Protein AF-S2W7U5-F1 (afdb_monomer_lite)

InterPro domains:
  IPR005135 Endonuclease/exonuclease/phosphatase [PF03372] (251-527)
  IPR028994 Integrin alpha, N-terminal [SSF69318] (618-751)
  IPR036691 Endonuclease/exonuclease/phosphatase superfamily [G3DSA:3.60.10.10] (208-534)
  IPR036691 Endonuclease/exonuclease/phosphatase superfamily [SSF56219] (203-539)
  IPR047971 Extracellular endonuclease ExeM-like [NF033681] (2-535)

Radius of gyration: 34.19 Å; chains: 1; bounding box: 121×74×81 Å

Sequence (796 aa):
MEVRGTVTEFHGLTEINAAAITALEEKPAAIEPVEIACNATAAQREAVEGMLVRVTGPLTVTNNYATNQYGEVGLACGTQPLWQPSERFNPSENPEQVRALDAYNAANVLVLDDGRSRAYFGRNAQTNVPVPYLFADNAAGAAAQAAPVRVGAAATLHGGLIMDFRNNSWKLQPRFPVTLEDGTDRSTEVVTFENTRAAAPGNLGGDISLASFNVLNYFSSLGENEKGCRAYTDREGNPIAANRCKVRGAYSPESFARQQTKIVRAINELDASVLGLQEIENTARVSGGDRDTAVRALVAALNADAQAERWAYVPSPAKVGENEDYIRLAFIYQKDKVRAVGPSQILNSEWYTGTARQPLAQSFQAVVDGEGVGPEFVVITNHFKSKGSLSKRIANDEDVYQGNNNLLRTKQAETLRDWIAAEFADKPVFVVGDLNSYSKEDPIRVFEKAGYTNLHGHFQPDSYTYQFSGLVGSLDHVLVNPAAAKLATGGQVWNINSPESVALEYSRYNYNVKNLWDESAFRSSDHDPFKVGLKVIPEKEDPAPAPEPTPTQPEPTAPEPTAPEPTQPAPTPTQPEPTAPEPTQPEPTTPAPEPTAPAPEPTQPEPTTPAPAPTTGNMFYLSNTWQATVADLVFSYGRAGDEVLVGDWDGDGVDTFAVRRGNVFYVKNSLASGAADRVFSYGRVGNEVLVGDWDGDGVDTFAVRRGNVFYVKNSLASGAADTVFSYGRASDATLAGDFDGDGRDTLSIRRGNTIHVNNSLVSGNADYALPYGRVSDELFIGDWDSNGTDTPTVRR

Foldseek 3Di:
DDFDADFDADQNWTDGPGPDDDDDPDDDDDADADEDELLDFPVRLVVQAQHWHDYDAWWFFLDDQCLQWFVKTKIFRDLAFQAQLLQPAACVVCVPSSVVSVVNNQSGIEMEGQQDPAICFDDPHPQAADRAQAAACPDDDPSVPAAGQFGSWIKDFAGIFGFTDDPNHTYTHHPDRCTDPVNDHNNVNTMGTDHPADFADDQLPFLFKEKEDEQQQQDPDAQCPFPPWDADAAPVRHGQATDPALRGGGHDPVNNVLLLLLSLQQPLRNRHQKYKYWNFFQCCVRPRDARCVSVVVSQVSNCVVVVHNFKDWAGADPDDEAQAGRIEMTMMGGQQFKDWDDHKDWDHDPLDRVAHYTKIKIWMATDDPNDGAFFIAMEIEGDAGALPDEDPSDPPQADPSFHHCLVSLLVVLLSVVVVCCVPPVPHKYKYWFQSNGFCNGNSNVSLVVVQKDWQCCVAPVSDFFAHDPSHGTHRITTIIHPRNVVFWNHKDWNQQARRHHCCQASSNANNHPPGRHDSHNHNSDRTIMMMTHTYGHDDPDDPDPDPDDDDDDDDDDDDDDDDDDDDDDDDDDDDDDDDDDDDDDDDDDDDDDDDDDDDDDDDDDDDDDDDDDDDFADWDFDDPDPPDPGGPDIEGEHHPPWDWDWFQAPLPPDIDIWTHDFQKIFDDNDPYDDGGPDIEGDDGGPWDKDWWQQPLPNHIDIWTDDFQKIFDDNDRYDDGGPDIEGHDGSPWDKDWFAAPLPNHIFIWTDDFQKIFDDNPSYYDGGPDMDGHDGSPWDKDWDDPPPPSHIDIDTDD

Secondary structure (DSSP, 8-state):
-EEEEEEEEETTEEEEEEEEEE--SSPPPPPPPEEEETT--HHHHHTTTTSEEEEES-EEEEE-TTHHHH--EEEEESSSPPBPHHHHS-TTT-HHHHHHHHHHHHHTEEEE--S-SS-SSSTT--TTSPPSS---TT--GGGGGSPP--TT-BEEE-S-EEEEEETTEEEEE-SS-SB-TTS-B-GGGTEEE-----PPP--TT-SEEEEEEEEEEE-SS-GGGSTT-EEEE-TTS-EEEEESSS--SBSSHHHHHHHHHHHHHHHHHHT-SEEEEEEEE-HHHHTSS-TTHHHHHHHHHHHHHTTSS-EEEPPPPSSPPSS--SEEEEEEEETTTEEEEEEEEE---TTTTTTSEEEEEEEEEEEETTEEEEEEEEEEEEE---TTS--TTSTT---TTT-TTHHHHHHHHHHHHHHHHHH-TTS-EEEEEE-SS-TTSHHHHHHHHTT-EEHHHHH-TT--SEEETTEEE-SEEEEE-HHHHTTEEEEEE--SSTTS-GGGSGGGTTSSSS----SSSTTS-SS--EEEEE--SPPP----PPPPPPPPPPPP--------------------------------------------PPPPPPPP-PPPPPP--EEEEE-SSTT-SS-SEEEEES-TTPEEEEE-SSSSS--EEEEEETTEEEE-SSSSSS--SEEEE-S-TT-EEEEE-SSSSS--EEEEEETTEEEEESSSSSS--SEEEE-S-TTSEEEEE-SSSSS--EEEEEETTEEEEETT--SSS-SEEEE-S-TTSEEEEE-SSSSS--EEEEE-

Organism: NCBI:txid883067

Structure (mmCIF, N/CA/C/O backbone):
data_AF-S2W7U5-F1
#
_entry.id   AF-S2W7U5-F1
#
loop_
_atom_site.group_PDB
_atom_site.id
_atom_site.type_symbol
_atom_site.label_atom_id
_atom_site.label_alt_id
_atom_site.label_comp_id
_atom_site.label_asym_id
_atom_site.label_entity_id
_atom_site.label_seq_id
_atom_site.pdbx_PDB_ins_code
_atom_site.Cartn_x
_atom_site.Cartn_y
_atom_site.Cartn_z
_atom_site.occupancy
_atom_site.B_iso_or_equiv
_atom_site.auth_seq_id
_atom_site.auth_comp_id
_atom_site.auth_asym_id
_atom_site.auth_atom_id
_atom_site.pdbx_PDB_model_num
ATOM 1 N N . MET A 1 1 ? 17.055 -0.071 -42.652 1.00 85.62 1 MET A N 1
ATOM 2 C CA . MET A 1 1 ? 18.477 0.267 -42.449 1.00 85.62 1 MET A CA 1
ATOM 3 C C . MET A 1 1 ? 19.232 -1.016 -42.162 1.00 85.62 1 MET A C 1
ATOM 5 O O . MET A 1 1 ? 18.647 -1.909 -41.565 1.00 85.62 1 MET A O 1
ATOM 9 N N . GLU A 1 2 ? 20.474 -1.119 -42.614 1.00 87.88 2 GLU A N 1
ATOM 10 C CA . GLU A 1 2 ? 21.444 -2.123 -42.188 1.00 87.88 2 GLU A CA 1
ATOM 11 C C . GLU A 1 2 ? 22.275 -1.521 -41.051 1.00 87.88 2 GLU A C 1
ATOM 13 O O . GLU A 1 2 ? 22.781 -0.405 -41.185 1.00 87.88 2 GLU A O 1
ATOM 18 N N . VAL A 1 3 ? 22.405 -2.242 -39.939 1.00 90.50 3 VAL A N 1
ATOM 19 C CA . VAL A 1 3 ? 23.283 -1.870 -38.824 1.00 90.50 3 VAL A CA 1
ATOM 20 C C . VAL A 1 3 ? 24.388 -2.914 -38.749 1.00 90.50 3 VAL A C 1
ATOM 22 O O . VAL A 1 3 ? 24.108 -4.104 -38.629 1.00 90.50 3 VAL A O 1
ATOM 25 N N . ARG A 1 4 ? 25.645 -2.478 -38.841 1.00 92.94 4 ARG A N 1
ATOM 26 C CA . ARG A 1 4 ? 26.825 -3.329 -38.652 1.00 92.94 4 ARG A CA 1
ATOM 27 C C . ARG A 1 4 ? 27.549 -2.875 -37.402 1.00 92.94 4 ARG A C 1
ATOM 29 O O . ARG A 1 4 ? 27.838 -1.692 -37.254 1.00 92.94 4 ARG A O 1
ATOM 36 N N . GLY A 1 5 ? 27.874 -3.807 -36.525 1.00 93.62 5 GLY A N 1
ATOM 37 C CA . GLY A 1 5 ? 28.493 -3.512 -35.244 1.00 93.62 5 GLY A CA 1
ATOM 38 C C . GLY A 1 5 ? 28.841 -4.783 -34.493 1.00 93.62 5 GLY A C 1
ATOM 39 O O . GLY A 1 5 ? 28.600 -5.888 -34.982 1.00 93.62 5 GLY A O 1
ATOM 40 N N . THR A 1 6 ? 29.419 -4.620 -33.313 1.00 94.50 6 THR A N 1
ATOM 41 C CA . THR A 1 6 ? 29.623 -5.721 -32.369 1.00 94.50 6 THR A CA 1
ATOM 42 C C . THR A 1 6 ? 28.412 -5.822 -31.458 1.00 94.50 6 THR A C 1
ATOM 44 O O . THR A 1 6 ? 27.938 -4.798 -30.972 1.00 94.50 6 THR A O 1
ATOM 47 N N . VAL A 1 7 ? 27.939 -7.041 -31.210 1.00 91.44 7 VAL A N 1
ATOM 48 C CA . VAL A 1 7 ? 26.949 -7.292 -30.157 1.00 91.44 7 VAL A CA 1
ATOM 49 C C . VAL A 1 7 ? 27.622 -7.063 -28.803 1.00 91.44 7 VAL A C 1
ATOM 51 O O . VAL A 1 7 ? 28.757 -7.503 -28.598 1.00 91.44 7 VAL A O 1
ATOM 54 N N . THR A 1 8 ? 26.951 -6.338 -27.920 1.00 91.38 8 THR A N 1
ATOM 55 C CA . THR A 1 8 ? 27.416 -5.966 -26.583 1.00 91.38 8 THR A CA 1
ATOM 56 C C . THR A 1 8 ? 26.276 -6.081 -25.580 1.00 91.38 8 THR A C 1
ATOM 58 O O . THR A 1 8 ? 25.115 -6.035 -25.962 1.00 91.38 8 THR A O 1
ATOM 61 N N . GLU A 1 9 ? 26.630 -6.191 -24.303 1.00 87.75 9 GLU A N 1
ATOM 62 C CA . GLU A 1 9 ? 25.694 -6.172 -23.178 1.00 87.75 9 GLU A CA 1
ATOM 63 C C . GLU A 1 9 ? 25.813 -4.855 -22.416 1.00 87.75 9 GLU A C 1
ATOM 65 O O . GLU A 1 9 ? 26.926 -4.454 -22.049 1.00 87.75 9 GLU A O 1
ATOM 70 N N . PHE A 1 10 ? 24.682 -4.211 -22.125 1.00 85.75 10 PHE A N 1
ATOM 71 C CA . PHE A 1 10 ? 24.638 -3.024 -21.272 1.00 85.75 10 PHE A CA 1
ATOM 72 C C . PHE A 1 10 ? 23.462 -3.098 -20.297 1.00 85.75 10 PHE A C 1
ATOM 74 O O . PHE A 1 10 ? 22.305 -3.073 -20.693 1.00 85.75 10 PHE A O 1
ATOM 81 N N . HIS A 1 11 ? 23.756 -3.200 -18.995 1.00 85.94 11 HIS A N 1
ATOM 82 C CA . HIS A 1 11 ? 22.751 -3.429 -17.941 1.00 85.94 11 HIS A CA 1
ATOM 83 C C . HIS A 1 11 ? 21.822 -4.640 -18.188 1.00 85.94 11 HIS A C 1
ATOM 85 O O . HIS A 1 11 ? 20.677 -4.634 -17.738 1.00 85.94 11 HIS A O 1
ATOM 91 N N . GLY A 1 12 ? 22.335 -5.679 -18.856 1.00 83.81 12 GLY A N 1
ATOM 92 C CA . GLY A 1 12 ? 21.591 -6.899 -19.188 1.00 83.81 12 GLY A CA 1
ATOM 93 C C . GLY A 1 12 ? 20.699 -6.785 -20.425 1.00 83.81 12 GLY A C 1
ATOM 94 O O . GLY A 1 12 ? 19.875 -7.665 -20.617 1.00 83.81 12 GLY A O 1
ATOM 95 N N . LEU A 1 13 ? 20.811 -5.693 -21.190 1.00 87.50 13 LEU A N 1
ATOM 96 C CA . LEU A 1 13 ? 20.201 -5.547 -22.507 1.00 87.50 13 LEU A CA 1
ATOM 97 C C . LEU A 1 13 ? 21.207 -5.958 -23.586 1.00 87.50 13 LEU A C 1
ATOM 99 O O . LEU A 1 13 ? 22.268 -5.321 -23.706 1.00 87.50 13 LEU A O 1
ATOM 103 N N . THR A 1 14 ? 20.823 -6.911 -24.438 1.00 88.56 14 THR A N 1
ATOM 104 C CA . THR A 1 14 ? 21.555 -7.209 -25.671 1.00 88.56 14 THR A CA 1
ATOM 105 C C . THR A 1 14 ? 21.400 -6.051 -26.656 1.00 88.56 14 THR A C 1
ATOM 107 O O . THR A 1 14 ? 20.319 -5.783 -27.189 1.00 88.56 14 THR A O 1
ATOM 110 N N . GLU A 1 15 ? 22.504 -5.384 -26.987 1.00 89.19 15 GLU A N 1
ATOM 111 C CA . GLU A 1 15 ? 22.523 -4.272 -27.937 1.00 89.19 15 GLU A CA 1
ATOM 112 C C . GLU A 1 15 ? 23.617 -4.413 -29.006 1.00 89.19 15 GLU A C 1
ATOM 114 O O . GLU A 1 15 ? 24.545 -5.217 -28.911 1.00 89.19 15 GLU A O 1
ATOM 119 N N . ILE A 1 16 ? 23.502 -3.630 -30.084 1.00 91.12 16 ILE A N 1
ATOM 120 C CA . ILE A 1 16 ? 24.520 -3.562 -31.138 1.00 91.12 16 ILE A CA 1
ATOM 121 C C . ILE A 1 16 ? 25.257 -2.234 -31.006 1.00 91.12 16 ILE A C 1
ATOM 123 O O . ILE A 1 16 ? 24.708 -1.179 -31.330 1.00 91.12 16 ILE A O 1
ATOM 127 N N . ASN A 1 17 ? 26.536 -2.289 -30.639 1.00 91.56 17 ASN A N 1
ATOM 128 C CA . ASN A 1 17 ? 27.425 -1.140 -30.752 1.00 91.56 17 ASN A CA 1
ATOM 129 C C . ASN A 1 17 ? 27.735 -0.889 -32.236 1.00 91.56 17 ASN A C 1
ATOM 131 O O . ASN A 1 17 ? 28.602 -1.534 -32.840 1.00 91.56 17 ASN A O 1
ATOM 135 N N . ALA A 1 18 ? 26.948 -0.005 -32.847 1.00 90.69 18 ALA A N 1
ATOM 136 C CA . ALA A 1 18 ? 26.956 0.235 -34.280 1.00 90.69 18 ALA A CA 1
ATOM 137 C C . ALA A 1 18 ? 28.275 0.878 -34.746 1.00 90.69 18 ALA A C 1
ATOM 139 O O . ALA A 1 18 ? 28.571 2.033 -34.452 1.00 90.69 18 ALA A O 1
ATOM 140 N N . ALA A 1 19 ? 29.032 0.145 -35.563 1.00 92.94 19 ALA A N 1
ATOM 141 C CA . ALA A 1 19 ? 30.190 0.653 -36.296 1.00 92.94 19 ALA A CA 1
ATOM 142 C C . ALA A 1 19 ? 29.786 1.353 -37.607 1.00 92.94 19 ALA A C 1
ATOM 144 O O . ALA A 1 19 ? 30.505 2.223 -38.097 1.00 92.94 19 ALA A O 1
ATOM 145 N N . ALA A 1 20 ? 28.644 0.971 -38.191 1.00 93.56 20 ALA A N 1
ATOM 146 C CA . ALA A 1 20 ? 28.056 1.618 -39.358 1.00 93.56 20 ALA A CA 1
ATOM 147 C C . ALA A 1 20 ? 26.532 1.430 -39.392 1.00 93.56 20 ALA A C 1
ATOM 149 O O . ALA A 1 20 ? 26.019 0.359 -39.065 1.00 93.56 20 ALA A O 1
ATOM 150 N N . ILE A 1 21 ? 25.818 2.460 -39.851 1.00 93.75 21 ILE A N 1
ATOM 151 C CA . ILE A 1 21 ? 24.377 2.423 -40.129 1.00 93.75 21 ILE A CA 1
ATOM 152 C C . ILE A 1 21 ? 24.181 2.875 -41.574 1.00 93.75 21 ILE A C 1
ATOM 154 O O . ILE A 1 21 ? 24.655 3.941 -41.965 1.00 93.75 21 ILE A O 1
ATOM 158 N N . THR A 1 22 ? 23.514 2.067 -42.393 1.00 92.88 22 THR A N 1
ATOM 159 C CA . THR A 1 22 ? 23.300 2.353 -43.818 1.00 92.88 22 THR A CA 1
ATOM 160 C C . THR A 1 22 ? 21.821 2.220 -44.169 1.00 92.88 22 THR A C 1
ATOM 162 O O . THR A 1 22 ? 21.136 1.299 -43.725 1.00 92.88 22 THR A O 1
ATOM 165 N N . ALA A 1 23 ? 21.280 3.157 -44.945 1.00 91.25 23 ALA A N 1
ATOM 166 C CA . ALA A 1 23 ? 19.923 3.025 -45.466 1.00 91.25 23 ALA A CA 1
ATOM 167 C C . ALA A 1 23 ? 19.877 1.891 -46.503 1.00 91.25 23 ALA A C 1
ATOM 169 O O . ALA A 1 23 ? 20.777 1.768 -47.326 1.00 91.25 23 ALA A O 1
ATOM 170 N N . LEU A 1 24 ? 18.835 1.060 -46.449 1.00 88.88 24 LEU A N 1
ATOM 171 C CA . LEU A 1 24 ? 18.609 0.035 -47.469 1.00 88.88 24 LEU A CA 1
ATOM 172 C C . LEU A 1 24 ? 17.824 0.664 -48.624 1.00 88.88 24 LEU A C 1
ATOM 174 O O . LEU A 1 24 ? 16.889 1.422 -48.367 1.00 88.88 24 LEU A O 1
ATOM 178 N N . GLU A 1 25 ? 18.193 0.338 -49.863 1.00 88.25 25 GLU A N 1
ATOM 179 C CA . GLU A 1 25 ? 17.476 0.792 -51.066 1.00 88.25 25 GLU A CA 1
ATOM 180 C C . GLU A 1 25 ? 16.105 0.113 -51.200 1.00 88.25 25 GLU A C 1
ATOM 182 O O . GLU A 1 25 ? 15.131 0.738 -51.616 1.00 88.25 25 GLU A O 1
ATOM 187 N N . GLU A 1 26 ? 16.012 -1.150 -50.778 1.00 88.12 26 GLU A N 1
ATOM 188 C CA . GLU A 1 26 ? 14.766 -1.909 -50.733 1.00 88.12 26 GLU A CA 1
ATOM 189 C C . GLU A 1 26 ? 14.246 -2.030 -49.298 1.00 88.12 26 GLU A C 1
ATOM 191 O O . GLU A 1 26 ? 14.998 -2.247 -48.340 1.00 88.12 26 GLU A O 1
ATOM 196 N N . LYS A 1 27 ? 12.924 -1.904 -49.138 1.00 83.44 27 LYS A N 1
ATOM 197 C CA . LYS A 1 27 ? 12.269 -2.109 -47.846 1.00 83.44 27 LYS A CA 1
ATOM 198 C C . LYS A 1 27 ? 12.348 -3.601 -47.481 1.00 83.44 27 LYS A C 1
ATOM 200 O O . LYS A 1 27 ? 11.855 -4.417 -48.259 1.00 83.44 27 LYS A O 1
ATOM 205 N N . PRO A 1 28 ? 12.907 -3.972 -46.314 1.00 79.88 28 PRO A N 1
ATOM 206 C CA . PRO A 1 28 ? 12.925 -5.364 -45.881 1.00 79.88 28 PRO A CA 1
ATOM 207 C C . PRO A 1 28 ? 11.501 -5.903 -45.683 1.00 79.88 28 PRO A C 1
ATOM 209 O O . PRO A 1 28 ? 10.556 -5.138 -45.460 1.00 79.88 28 PRO A O 1
ATOM 212 N N . ALA A 1 29 ? 11.358 -7.229 -45.760 1.00 85.06 29 ALA A N 1
ATOM 213 C CA . ALA A 1 29 ? 10.093 -7.908 -45.493 1.00 85.06 29 ALA A CA 1
ATOM 214 C C . ALA A 1 29 ? 9.551 -7.547 -44.099 1.00 85.06 29 ALA A C 1
ATOM 216 O O . ALA A 1 29 ? 10.313 -7.251 -43.176 1.00 85.06 29 ALA A O 1
ATOM 217 N N . ALA A 1 30 ? 8.224 -7.561 -43.951 1.00 84.50 30 ALA A N 1
ATOM 218 C CA . ALA A 1 30 ? 7.601 -7.366 -42.649 1.00 84.50 30 ALA A CA 1
ATOM 219 C C . ALA A 1 30 ? 8.032 -8.487 -41.690 1.00 84.50 30 ALA A C 1
ATOM 221 O O . ALA A 1 30 ? 8.084 -9.653 -42.078 1.00 84.50 30 ALA A O 1
ATOM 222 N N . ILE A 1 31 ? 8.354 -8.119 -40.451 1.00 88.25 31 ILE A N 1
ATOM 223 C CA . ILE A 1 31 ? 8.706 -9.076 -39.402 1.00 88.25 31 ILE A CA 1
ATOM 224 C C . ILE A 1 31 ? 7.407 -9.653 -38.838 1.00 88.25 31 ILE A C 1
ATOM 226 O O . ILE A 1 31 ? 6.555 -8.899 -38.364 1.00 88.25 31 ILE A O 1
ATOM 230 N N . GLU A 1 32 ? 7.271 -10.975 -38.882 1.00 91.56 32 GLU A N 1
ATOM 231 C CA . GLU A 1 32 ? 6.197 -11.689 -38.191 1.00 91.56 32 GLU A CA 1
ATOM 232 C C . GLU A 1 32 ? 6.564 -11.875 -36.708 1.00 91.56 32 GLU A C 1
ATOM 234 O O . GLU A 1 32 ? 7.709 -12.234 -36.418 1.00 91.56 32 GLU A O 1
ATOM 239 N N . PRO A 1 33 ? 5.640 -11.632 -35.758 1.00 95.69 33 PRO A N 1
ATOM 240 C CA . PRO A 1 33 ? 5.924 -11.819 -34.340 1.00 95.69 33 PRO A CA 1
ATOM 241 C C . PRO A 1 33 ? 6.219 -13.280 -33.980 1.00 95.69 33 PRO A C 1
ATOM 243 O O . PRO A 1 33 ? 5.504 -14.186 -34.409 1.00 95.69 33 PRO A O 1
ATOM 246 N N . VAL A 1 34 ? 7.209 -13.500 -33.116 1.00 97.38 34 VAL A N 1
ATOM 247 C CA . VAL A 1 34 ? 7.479 -14.802 -32.491 1.00 97.38 34 VAL A CA 1
ATOM 248 C C . VAL A 1 34 ? 6.523 -15.015 -31.319 1.00 97.38 34 VAL A C 1
ATOM 250 O O . VAL A 1 34 ? 6.361 -14.137 -30.474 1.00 97.38 34 VAL A O 1
ATOM 253 N N . GLU A 1 35 ? 5.875 -16.174 -31.245 1.00 97.44 35 GLU A N 1
ATOM 254 C CA . GLU A 1 35 ? 5.030 -16.497 -30.094 1.00 97.44 35 GLU A CA 1
ATOM 255 C C . GLU A 1 35 ? 5.880 -16.840 -28.868 1.00 97.44 35 GLU A C 1
ATOM 257 O O . GLU A 1 35 ? 6.811 -17.642 -28.941 1.00 97.44 35 GLU A O 1
ATOM 262 N N . ILE A 1 36 ? 5.525 -16.255 -27.727 1.00 97.69 36 ILE A N 1
ATOM 263 C CA . ILE A 1 36 ? 6.144 -16.548 -26.434 1.00 97.69 36 ILE A CA 1
ATOM 264 C C . ILE A 1 36 ? 5.058 -16.666 -25.368 1.00 97.69 36 ILE A C 1
ATOM 266 O O . ILE A 1 36 ? 4.109 -15.886 -25.349 1.00 97.69 36 ILE A O 1
ATOM 270 N N . ALA A 1 37 ? 5.142 -17.662 -24.491 1.00 97.06 37 ALA A N 1
ATOM 271 C CA . ALA A 1 37 ? 4.210 -17.780 -23.371 1.00 97.06 37 ALA A CA 1
ATOM 272 C C . ALA A 1 37 ? 4.492 -16.692 -22.322 1.00 97.06 37 ALA A C 1
ATOM 274 O O . ALA A 1 37 ? 5.652 -16.357 -22.086 1.00 97.06 37 ALA A O 1
ATOM 275 N N . CYS A 1 38 ? 3.470 -16.155 -21.650 1.00 95.81 38 CYS A N 1
ATOM 276 C CA . CYS A 1 38 ? 3.691 -15.134 -20.618 1.00 95.81 38 CYS A CA 1
ATOM 277 C C . CYS A 1 38 ? 4.553 -15.634 -19.442 1.00 95.81 38 CYS A C 1
ATOM 279 O O . CYS A 1 38 ? 5.300 -14.862 -18.844 1.00 95.81 38 CYS A O 1
ATOM 281 N N . ASN A 1 39 ? 4.520 -16.939 -19.158 1.00 94.19 39 ASN A N 1
ATOM 282 C CA . ASN A 1 39 ? 5.333 -17.605 -18.137 1.00 94.19 39 ASN A CA 1
ATOM 283 C C . ASN A 1 39 ? 6.633 -18.195 -18.707 1.00 94.19 39 ASN A C 1
ATOM 285 O O . ASN A 1 39 ? 7.223 -19.087 -18.096 1.00 94.19 39 ASN A O 1
ATOM 289 N N . ALA A 1 40 ? 7.070 -17.739 -19.884 1.00 96.19 40 ALA A N 1
ATOM 290 C CA . ALA A 1 40 ? 8.360 -18.124 -20.434 1.00 96.19 40 ALA A CA 1
ATOM 291 C C . ALA A 1 40 ? 9.486 -17.796 -19.444 1.00 96.19 40 ALA A C 1
ATOM 293 O O . ALA A 1 40 ? 9.477 -16.735 -18.811 1.00 96.19 40 ALA A O 1
ATOM 294 N N . THR A 1 41 ? 10.454 -18.705 -19.327 1.00 94.88 41 THR A N 1
ATOM 295 C CA . THR A 1 41 ? 11.614 -18.549 -18.442 1.00 94.88 41 THR A CA 1
ATOM 296 C C . THR A 1 41 ? 12.496 -17.385 -18.893 1.00 94.88 41 THR A C 1
ATOM 298 O O . THR A 1 41 ? 12.442 -16.975 -20.052 1.00 94.88 41 THR A O 1
ATOM 301 N N . ALA A 1 42 ? 13.365 -16.887 -18.009 1.00 91.75 42 ALA A N 1
ATOM 302 C CA . ALA A 1 42 ? 14.319 -15.832 -18.361 1.00 91.75 42 ALA A CA 1
ATOM 303 C C . ALA A 1 42 ? 15.136 -16.189 -19.617 1.00 91.75 42 ALA A C 1
ATOM 305 O O . ALA A 1 42 ? 15.183 -15.405 -20.550 1.00 91.75 42 ALA A O 1
ATOM 306 N N . ALA A 1 43 ? 15.655 -17.420 -19.712 1.00 94.94 43 ALA A N 1
ATOM 307 C CA . ALA A 1 43 ? 16.388 -17.887 -20.893 1.00 94.94 43 ALA A CA 1
ATOM 308 C C . ALA A 1 43 ? 15.541 -17.930 -22.183 1.00 94.94 43 ALA A C 1
ATOM 310 O O . ALA A 1 43 ? 16.069 -17.752 -23.276 1.00 94.94 43 ALA A O 1
ATOM 311 N N . GLN A 1 44 ? 14.231 -18.180 -22.082 1.00 96.69 44 GLN A N 1
ATOM 312 C CA . GLN A 1 44 ? 13.334 -18.135 -23.242 1.00 96.69 44 GLN A CA 1
ATOM 313 C C . GLN A 1 44 ? 13.025 -16.699 -23.675 1.00 96.69 44 GLN A C 1
ATOM 315 O O . GLN A 1 44 ? 12.895 -16.458 -24.872 1.00 96.69 44 GLN A O 1
ATOM 320 N N . ARG A 1 45 ? 12.902 -15.767 -22.722 1.00 96.12 45 ARG A N 1
ATOM 321 C CA . ARG A 1 45 ? 12.722 -14.334 -23.002 1.00 96.12 45 ARG A CA 1
ATOM 322 C C . ARG A 1 45 ? 13.989 -13.738 -23.618 1.00 96.12 45 ARG A C 1
ATOM 324 O O . ARG A 1 45 ? 13.892 -13.088 -24.649 1.00 96.12 45 ARG A O 1
ATOM 331 N N . GLU A 1 46 ? 15.149 -14.082 -23.064 1.00 94.81 46 GLU A N 1
ATOM 332 C CA . GLU A 1 46 ? 16.482 -13.735 -23.573 1.00 94.81 46 GLU A CA 1
ATOM 333 C C . GLU A 1 46 ? 16.668 -14.154 -25.034 1.00 94.81 46 GLU A C 1
ATOM 335 O O . GLU A 1 46 ? 17.080 -13.370 -25.880 1.00 94.81 46 GLU A O 1
ATOM 340 N N . ALA A 1 47 ? 16.280 -15.387 -25.375 1.00 95.88 47 ALA A N 1
ATOM 341 C CA . ALA A 1 47 ? 16.406 -15.906 -26.736 1.00 95.88 47 ALA A CA 1
ATOM 342 C C . ALA A 1 47 ? 15.599 -15.120 -27.789 1.00 95.88 47 ALA A C 1
ATOM 344 O O . ALA A 1 47 ? 15.832 -15.304 -28.986 1.00 95.88 47 ALA A O 1
ATOM 345 N N . VAL A 1 48 ? 14.643 -14.288 -27.362 1.00 96.44 48 VAL A N 1
ATOM 346 C CA . VAL A 1 48 ? 13.848 -13.410 -28.229 1.00 96.44 48 VAL A CA 1
ATOM 347 C C . VAL A 1 48 ? 13.999 -11.931 -27.866 1.00 96.44 48 VAL A C 1
ATOM 349 O O . VAL A 1 48 ? 13.189 -11.113 -28.307 1.00 96.44 48 VAL A O 1
ATOM 352 N N . GLU A 1 49 ? 15.015 -11.563 -27.082 1.00 95.50 49 GLU A N 1
ATOM 353 C CA . GLU A 1 49 ? 15.285 -10.168 -26.745 1.00 95.50 49 GLU A CA 1
ATOM 354 C C . GLU A 1 49 ? 15.533 -9.338 -28.018 1.00 95.50 49 GLU A C 1
ATOM 356 O O . GLU A 1 49 ? 16.163 -9.778 -28.983 1.00 95.50 49 GLU A O 1
ATOM 361 N N . GLY A 1 50 ? 14.940 -8.145 -28.074 1.00 93.81 50 GLY A N 1
ATOM 362 C CA . GLY A 1 50 ? 14.956 -7.263 -29.238 1.00 93.81 50 GLY A CA 1
ATOM 363 C C . GLY A 1 50 ? 14.071 -7.727 -30.402 1.00 93.81 50 GLY A C 1
ATOM 364 O O . GLY A 1 50 ? 13.935 -7.001 -31.393 1.00 93.81 50 GLY A O 1
ATOM 365 N N . MET A 1 51 ? 13.437 -8.902 -30.316 1.00 95.56 51 MET A N 1
ATOM 366 C CA . MET A 1 51 ? 12.541 -9.410 -31.356 1.00 95.56 51 MET A CA 1
ATOM 367 C C . MET A 1 51 ? 11.105 -8.928 -31.163 1.00 95.56 51 MET A C 1
ATOM 369 O O . MET A 1 51 ? 10.635 -8.680 -30.053 1.00 95.56 51 MET A O 1
ATOM 373 N N . LEU A 1 52 ? 10.371 -8.865 -32.277 1.00 97.38 52 LEU A N 1
ATOM 374 C CA . LEU A 1 52 ? 8.925 -8.702 -32.254 1.00 97.38 52 LEU A CA 1
ATOM 375 C C . LEU A 1 52 ? 8.281 -10.001 -31.753 1.00 97.38 52 LEU A C 1
ATOM 377 O O . LEU A 1 52 ? 8.456 -11.052 -32.366 1.00 97.38 52 LEU A O 1
ATOM 381 N N . VAL A 1 53 ? 7.510 -9.919 -30.676 1.00 98.12 53 VAL A N 1
ATOM 382 C CA . VAL A 1 53 ? 6.848 -11.043 -30.020 1.00 98.12 53 VAL A CA 1
ATOM 383 C C . VAL A 1 53 ? 5.336 -10.863 -29.936 1.00 98.12 53 VAL A C 1
ATOM 385 O O . VAL A 1 53 ? 4.804 -9.749 -29.902 1.00 98.12 53 VAL A O 1
ATOM 388 N N . ARG A 1 54 ? 4.635 -11.994 -29.874 1.00 97.62 54 ARG A N 1
ATOM 389 C CA . ARG A 1 54 ? 3.237 -12.100 -29.459 1.00 97.62 54 ARG A CA 1
ATOM 390 C C . ARG A 1 54 ? 3.189 -12.921 -28.178 1.00 97.62 54 ARG A C 1
ATOM 392 O O . ARG A 1 54 ? 3.445 -14.124 -28.199 1.00 97.62 54 ARG A O 1
ATOM 399 N N . VAL A 1 55 ? 2.862 -12.263 -27.070 1.00 97.44 55 VAL A N 1
ATOM 400 C CA . VAL A 1 55 ? 2.702 -12.941 -25.781 1.00 97.44 55 VAL A CA 1
ATOM 401 C C . VAL A 1 55 ? 1.401 -13.742 -25.792 1.00 97.44 55 VAL A C 1
ATOM 403 O O . VAL A 1 55 ? 0.348 -13.228 -26.166 1.00 97.44 55 VAL A O 1
ATOM 406 N N . THR A 1 56 ? 1.481 -15.009 -25.401 1.00 96.81 56 THR A N 1
ATOM 407 C CA . THR A 1 56 ? 0.359 -15.949 -25.329 1.00 96.81 56 THR A CA 1
ATOM 408 C C . THR A 1 56 ? 0.063 -16.321 -23.878 1.00 96.81 56 THR A C 1
ATOM 410 O O . THR A 1 56 ? 0.959 -16.355 -23.032 1.00 96.81 56 THR A O 1
ATOM 413 N N . GLY A 1 57 ? -1.206 -16.612 -23.592 1.00 96.56 57 GLY A N 1
ATOM 414 C CA . GLY A 1 57 ? -1.704 -16.850 -22.236 1.00 96.56 57 GLY A CA 1
ATOM 415 C C . GLY A 1 57 ? -2.416 -15.629 -21.639 1.00 96.56 57 GLY A C 1
ATOM 416 O O . GLY A 1 57 ? -2.353 -14.536 -22.203 1.00 96.56 57 GLY A O 1
ATOM 417 N N . PRO A 1 58 ? -3.152 -15.819 -20.532 1.00 97.94 58 PRO A N 1
ATOM 418 C CA . PRO A 1 58 ? -3.862 -14.736 -19.866 1.00 97.94 58 PRO A CA 1
ATOM 419 C C . PRO A 1 58 ? -2.881 -13.771 -19.191 1.00 97.94 58 PRO A C 1
ATOM 421 O O . PRO A 1 58 ? -1.875 -14.192 -18.619 1.00 97.94 58 PRO A O 1
ATOM 424 N N . LEU A 1 59 ? -3.205 -12.482 -19.236 1.00 98.56 59 LEU A N 1
ATOM 425 C CA . LEU A 1 59 ? -2.463 -11.420 -18.567 1.00 98.56 59 LEU A CA 1
ATOM 426 C C . LEU A 1 59 ? -3.420 -10.635 -17.677 1.00 98.56 59 LEU A C 1
ATOM 428 O O . LEU A 1 59 ? -4.522 -10.289 -18.104 1.00 98.56 59 LEU A O 1
ATOM 432 N N . THR A 1 60 ? -2.980 -10.326 -16.463 1.00 98.50 60 THR A N 1
ATOM 433 C CA . THR A 1 60 ? -3.746 -9.538 -15.492 1.00 98.50 60 THR A CA 1
ATOM 434 C C . THR A 1 60 ? -2.892 -8.391 -14.982 1.00 98.50 60 THR A C 1
ATOM 436 O O . THR A 1 60 ? -1.718 -8.581 -14.679 1.00 98.50 60 THR A O 1
ATOM 439 N N . VAL A 1 61 ? -3.448 -7.189 -14.868 1.00 98.62 61 VAL A N 1
ATOM 440 C CA . VAL A 1 61 ? -2.720 -6.045 -14.307 1.00 98.62 61 VAL A CA 1
ATOM 441 C C . VAL A 1 61 ? -2.394 -6.320 -12.838 1.00 98.62 61 VAL A C 1
ATOM 443 O O . VAL A 1 61 ? -3.286 -6.603 -12.044 1.00 98.62 61 VAL A O 1
ATOM 446 N N . THR A 1 62 ? -1.122 -6.198 -12.462 1.00 98.50 62 THR A N 1
ATOM 447 C CA . THR A 1 62 ? -0.645 -6.354 -11.075 1.00 98.50 62 THR A CA 1
ATOM 448 C C . THR A 1 62 ? -0.069 -5.057 -10.505 1.00 98.50 62 THR A C 1
ATOM 450 O O . THR A 1 62 ? -0.025 -4.861 -9.292 1.00 98.50 62 THR A O 1
ATOM 453 N N . ASN A 1 63 ? 0.342 -4.127 -11.375 1.00 97.88 63 ASN A N 1
ATOM 454 C CA . ASN A 1 63 ? 0.898 -2.843 -10.963 1.00 97.88 63 ASN A CA 1
ATOM 455 C C . ASN A 1 63 ? 0.497 -1.714 -11.920 1.00 97.88 63 ASN A C 1
ATOM 457 O O . ASN A 1 63 ? 0.677 -1.837 -13.128 1.00 97.88 63 ASN A O 1
ATOM 461 N N . ASN A 1 64 ? 0.022 -0.596 -11.376 1.00 96.31 64 ASN A N 1
ATOM 462 C CA . ASN A 1 64 ? -0.243 0.643 -12.118 1.00 96.31 64 ASN A CA 1
ATOM 463 C C . ASN A 1 64 ? 0.309 1.901 -11.412 1.00 96.31 64 ASN A C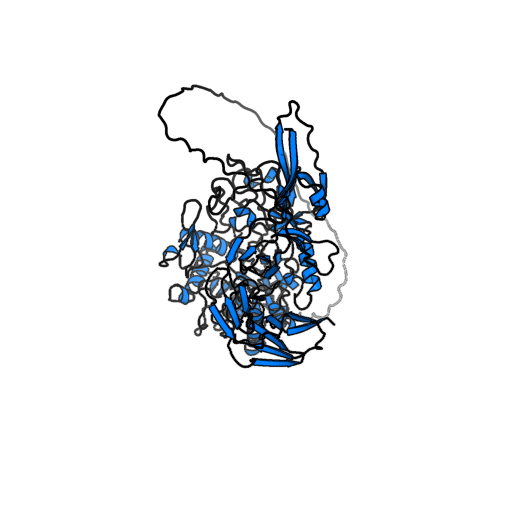 1
ATOM 465 O O . ASN A 1 64 ? -0.024 3.033 -11.780 1.00 96.31 64 ASN A O 1
ATOM 469 N N . TYR A 1 65 ? 1.159 1.722 -10.392 1.00 94.94 65 TYR A N 1
ATOM 470 C CA . TYR A 1 65 ? 1.742 2.832 -9.638 1.00 94.94 65 TYR A CA 1
ATOM 471 C C . TYR A 1 65 ? 2.712 3.645 -10.508 1.00 94.94 65 TYR A C 1
ATOM 473 O O . TYR A 1 65 ? 2.641 4.874 -10.567 1.00 94.94 65 TYR A O 1
ATOM 481 N N . ALA A 1 66 ? 3.580 2.947 -11.249 1.00 94.00 66 ALA A N 1
ATOM 482 C CA . ALA A 1 66 ? 4.554 3.559 -12.149 1.00 94.00 66 ALA A CA 1
ATOM 483 C C . ALA A 1 66 ? 3.916 4.190 -13.398 1.00 94.00 66 ALA A C 1
ATOM 485 O O . ALA A 1 66 ? 4.541 5.045 -14.022 1.00 94.00 66 ALA A O 1
ATOM 486 N N . THR A 1 67 ? 2.669 3.850 -13.742 1.00 95.00 67 THR A N 1
ATOM 487 C CA . THR A 1 67 ? 2.014 4.320 -14.974 1.00 95.00 67 THR A CA 1
ATOM 488 C C . THR A 1 67 ? 1.917 5.844 -15.028 1.00 95.00 67 THR A C 1
ATOM 490 O O . THR A 1 67 ? 2.224 6.444 -16.052 1.00 95.00 67 THR A O 1
ATOM 493 N N . ASN A 1 68 ? 1.597 6.492 -13.901 1.00 92.50 68 ASN A N 1
ATOM 494 C CA . ASN A 1 68 ? 1.515 7.954 -13.802 1.00 92.50 68 ASN A CA 1
ATOM 495 C C . ASN A 1 68 ? 2.847 8.670 -14.092 1.00 92.50 68 ASN A C 1
ATOM 497 O O . ASN A 1 68 ? 2.861 9.834 -14.487 1.00 92.50 68 ASN A O 1
ATOM 501 N N . GLN A 1 69 ? 3.972 8.006 -13.825 1.00 93.88 69 GLN A N 1
ATOM 502 C CA . GLN A 1 69 ? 5.294 8.618 -13.906 1.00 93.88 69 GLN A CA 1
ATOM 503 C C . GLN A 1 69 ? 6.058 8.186 -15.152 1.00 93.88 69 GLN A C 1
ATOM 505 O O . GLN A 1 69 ? 6.684 9.031 -15.785 1.00 93.88 69 GLN A O 1
ATOM 510 N N . TYR A 1 70 ? 5.991 6.909 -15.510 1.00 94.88 70 TYR A N 1
ATOM 511 C CA . TYR A 1 70 ? 6.818 6.293 -16.544 1.00 94.88 70 TYR A CA 1
ATOM 512 C C . TYR A 1 70 ? 6.004 5.648 -17.668 1.00 94.88 70 TYR A C 1
ATOM 514 O O . TYR A 1 70 ? 6.596 5.112 -18.588 1.00 94.88 70 TYR A O 1
ATOM 522 N N . GLY A 1 71 ? 4.667 5.681 -17.613 1.00 95.38 71 GLY A N 1
ATOM 523 C CA . GLY A 1 71 ? 3.847 4.995 -18.614 1.00 95.38 71 GLY A CA 1
ATOM 524 C C . GLY A 1 71 ? 3.947 3.469 -18.529 1.00 95.38 71 GLY A C 1
ATOM 525 O O . GLY A 1 71 ? 3.602 2.786 -19.477 1.00 95.38 71 GLY A O 1
ATOM 526 N N . GLU A 1 72 ? 4.397 2.918 -17.401 1.00 96.88 72 GLU A N 1
ATOM 527 C CA . GLU A 1 72 ? 4.614 1.479 -17.241 1.00 96.88 72 GLU A CA 1
ATOM 528 C C . GLU A 1 72 ? 3.438 0.790 -16.539 1.00 96.88 72 GLU A C 1
ATOM 530 O O . GLU A 1 72 ? 2.948 1.276 -15.515 1.00 96.88 72 GLU A O 1
ATOM 535 N N . VAL A 1 73 ? 3.005 -0.362 -17.055 1.00 98.31 73 VAL A N 1
ATOM 536 C CA . VAL A 1 73 ? 1.965 -1.215 -16.456 1.00 98.31 73 VAL A CA 1
ATOM 537 C C . VAL A 1 73 ? 2.545 -2.600 -16.176 1.00 98.31 73 VAL A C 1
ATOM 539 O O . VAL A 1 73 ? 2.982 -3.294 -17.088 1.00 98.31 73 VAL A O 1
ATOM 542 N N . GLY A 1 74 ? 2.525 -3.033 -14.917 1.00 98.25 74 GLY A N 1
ATOM 543 C CA . GLY A 1 74 ? 2.936 -4.384 -14.538 1.00 98.25 74 GLY A CA 1
ATOM 544 C C . GLY A 1 74 ? 1.830 -5.398 -14.822 1.00 98.25 74 GLY A C 1
ATOM 545 O O . GLY A 1 74 ? 0.690 -5.211 -14.392 1.00 98.25 74 GLY A O 1
ATOM 546 N N . LEU A 1 75 ? 2.179 -6.487 -15.499 1.00 98.62 75 LEU A N 1
ATOM 547 C CA . LEU A 1 75 ? 1.294 -7.567 -15.920 1.00 98.62 75 LEU A CA 1
ATOM 548 C C . LEU A 1 75 ? 1.753 -8.892 -15.300 1.00 98.62 75 LEU A C 1
ATOM 550 O O . LEU A 1 75 ? 2.869 -9.351 -15.538 1.00 98.62 75 LEU A O 1
ATOM 554 N N . ALA A 1 76 ? 0.873 -9.517 -14.527 1.00 98.50 76 ALA A N 1
ATOM 555 C CA . ALA A 1 76 ? 1.015 -10.891 -14.078 1.00 98.50 76 ALA A CA 1
ATOM 556 C C . ALA A 1 76 ? 0.638 -11.852 -15.211 1.00 98.50 76 ALA A C 1
ATOM 558 O O . ALA A 1 76 ? -0.390 -11.670 -15.872 1.00 98.50 76 ALA A O 1
ATOM 559 N N . CYS A 1 77 ? 1.427 -12.906 -15.404 1.00 97.50 77 CYS A N 1
ATOM 560 C CA . CYS A 1 77 ? 1.019 -14.044 -16.217 1.00 97.50 77 CYS A CA 1
ATOM 561 C C . CYS A 1 77 ? -0.004 -14.882 -15.443 1.00 97.50 77 CYS A C 1
ATOM 563 O O . CYS A 1 77 ? 0.311 -15.471 -14.408 1.00 97.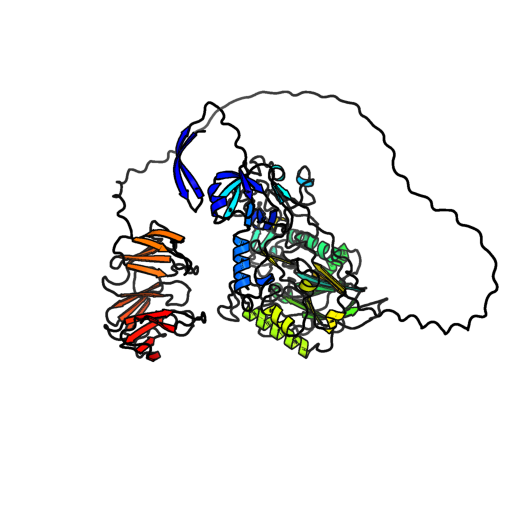50 77 CYS A O 1
ATOM 565 N N . GLY A 1 78 ? -1.240 -14.924 -15.933 1.00 97.00 78 GLY A N 1
ATOM 566 C CA . GLY A 1 78 ? -2.361 -15.540 -15.235 1.00 97.00 78 GLY A CA 1
ATOM 567 C C . GLY A 1 78 ? -3.629 -14.696 -15.287 1.00 97.00 78 GLY A C 1
ATOM 568 O O . GLY A 1 78 ? -3.680 -13.623 -15.887 1.00 97.00 78 GLY A O 1
ATOM 569 N N . THR A 1 79 ? -4.674 -15.203 -14.638 1.00 97.00 79 THR A N 1
ATOM 570 C CA . THR A 1 79 ? -5.993 -14.557 -14.515 1.00 97.00 79 THR A CA 1
ATOM 571 C C . THR A 1 79 ? -6.158 -13.782 -13.205 1.00 97.00 79 THR A C 1
ATOM 573 O O . THR A 1 79 ? -7.281 -13.454 -12.834 1.00 97.00 79 THR A O 1
ATOM 576 N N . GLN A 1 80 ? -5.078 -13.590 -12.446 1.00 96.69 80 GLN A N 1
ATOM 577 C CA . GLN A 1 80 ? -5.072 -12.952 -11.130 1.00 96.69 80 GLN A CA 1
ATOM 578 C C . GLN A 1 80 ? -3.827 -12.064 -10.994 1.00 96.69 80 GLN A C 1
ATOM 580 O O . GLN A 1 80 ? -2.800 -12.378 -11.605 1.00 96.69 80 GLN A O 1
ATOM 585 N N . PRO A 1 81 ? -3.892 -10.981 -10.199 1.00 98.12 81 PRO A N 1
ATOM 586 C CA . PRO A 1 81 ? -2.703 -10.230 -9.816 1.00 98.12 81 PRO A CA 1
ATOM 587 C C . PRO A 1 81 ? -1.782 -11.077 -8.920 1.00 98.12 81 PRO A C 1
ATOM 589 O O . PRO A 1 81 ? -2.183 -12.108 -8.371 1.00 98.12 81 PRO A O 1
ATOM 592 N N . LEU A 1 82 ? -0.533 -10.639 -8.772 1.00 98.56 82 LEU A N 1
ATOM 593 C CA . LEU A 1 82 ? 0.454 -11.282 -7.909 1.00 98.56 82 LEU A CA 1
ATOM 594 C C . LEU A 1 82 ? 0.168 -10.968 -6.442 1.00 98.56 82 LEU A C 1
ATOM 596 O O . LEU A 1 82 ? -0.131 -9.832 -6.075 1.00 98.56 82 LEU A O 1
ATOM 600 N N . TRP A 1 83 ? 0.281 -11.986 -5.596 1.00 98.50 83 TRP A N 1
ATOM 601 C CA . TRP A 1 83 ? -0.045 -11.887 -4.177 1.00 98.50 83 TRP A CA 1
ATOM 602 C C . TRP A 1 83 ? 1.180 -11.540 -3.353 1.00 98.50 83 TRP A C 1
ATOM 604 O O . TRP A 1 83 ? 2.244 -12.131 -3.540 1.00 98.50 83 TRP A O 1
ATOM 614 N N . GLN A 1 84 ? 1.004 -10.656 -2.377 1.00 98.06 84 GLN A N 1
ATOM 615 C CA . GLN A 1 84 ? 2.004 -10.461 -1.341 1.00 98.06 84 GLN A CA 1
ATOM 616 C C . GLN A 1 84 ? 2.237 -11.780 -0.582 1.00 98.06 84 GLN A C 1
ATOM 618 O O . GLN A 1 84 ? 1.267 -12.362 -0.087 1.00 98.06 84 GLN A O 1
ATOM 623 N N . PRO A 1 85 ? 3.482 -12.269 -0.420 1.00 98.12 85 PRO A N 1
ATOM 624 C CA . PRO A 1 85 ? 3.716 -13.554 0.234 1.00 98.12 85 PRO A CA 1
ATOM 625 C C . PRO A 1 85 ? 3.142 -13.662 1.653 1.00 98.12 85 PRO A C 1
ATOM 627 O O . PRO A 1 85 ? 2.506 -14.669 1.974 1.00 98.12 85 PRO A O 1
ATOM 630 N N . SER A 1 86 ? 3.269 -12.606 2.466 1.00 97.62 86 SER A N 1
ATOM 631 C CA . SER A 1 86 ? 2.731 -12.563 3.834 1.00 97.62 86 SER A CA 1
ATOM 632 C C . SER A 1 86 ? 1.199 -12.418 3.930 1.00 97.62 86 SER A C 1
ATOM 634 O O . SER A 1 86 ? 0.626 -12.541 5.014 1.00 97.62 86 SER A O 1
ATOM 636 N N . GLU A 1 87 ? 0.500 -12.231 2.803 1.00 98.19 87 GLU A N 1
ATOM 637 C CA . GLU A 1 87 ? -0.964 -12.370 2.713 1.00 98.19 87 GLU A CA 1
ATOM 638 C C . GLU A 1 87 ? -1.388 -13.843 2.649 1.00 98.19 87 GLU A C 1
ATOM 640 O O . GLU A 1 87 ? -2.473 -14.208 3.104 1.00 98.19 87 GLU A O 1
ATOM 645 N N . ARG A 1 88 ? -0.538 -14.712 2.087 1.00 97.12 88 ARG A N 1
ATOM 646 C CA . ARG A 1 88 ? -0.862 -16.127 1.843 1.00 97.12 88 ARG A CA 1
ATOM 647 C C . ARG A 1 88 ? -0.232 -17.073 2.857 1.00 97.12 88 ARG A C 1
ATOM 649 O O . ARG A 1 88 ? -0.844 -18.090 3.188 1.00 97.12 88 ARG A O 1
ATOM 656 N N . PHE A 1 89 ? 0.931 -16.721 3.398 1.00 97.94 89 PHE A N 1
ATOM 657 C CA . PHE A 1 89 ? 1.705 -17.564 4.307 1.00 97.94 89 PHE A CA 1
ATOM 658 C C . PHE A 1 89 ? 2.339 -16.729 5.421 1.00 97.94 89 PHE A C 1
ATOM 660 O O . PHE A 1 89 ? 2.784 -15.614 5.176 1.00 97.94 89 PHE A O 1
ATOM 667 N N . ASN A 1 90 ? 2.396 -17.248 6.650 1.00 97.62 90 ASN A N 1
ATOM 668 C CA . ASN A 1 90 ? 3.095 -16.547 7.729 1.00 97.62 90 ASN A CA 1
ATOM 669 C C . ASN A 1 90 ? 4.616 -16.742 7.548 1.00 97.62 90 ASN A C 1
ATOM 671 O O . ASN A 1 90 ? 5.042 -17.894 7.454 1.00 97.62 90 ASN A O 1
ATOM 675 N N . PRO A 1 91 ? 5.445 -15.684 7.510 1.00 92.06 91 PRO A N 1
ATOM 676 C CA . PRO A 1 91 ? 6.884 -15.834 7.258 1.00 92.06 91 PRO A CA 1
ATOM 677 C C . PRO A 1 91 ? 7.642 -16.690 8.276 1.00 92.06 91 PRO A C 1
ATOM 679 O O . PRO A 1 91 ? 8.530 -17.445 7.882 1.00 92.06 91 PRO A O 1
ATOM 682 N N . SER A 1 92 ? 7.263 -16.652 9.555 1.00 89.50 92 SER A N 1
ATOM 683 C CA . SER A 1 92 ? 7.903 -17.456 10.603 1.00 89.50 92 SER A CA 1
ATOM 684 C C . SER A 1 92 ? 7.405 -18.908 10.637 1.00 89.50 92 SER A C 1
ATOM 686 O O . SER A 1 92 ? 8.188 -19.826 10.875 1.00 89.50 92 SER A O 1
ATOM 688 N N . GLU A 1 93 ? 6.113 -19.147 10.389 1.00 94.88 93 GLU A N 1
ATOM 689 C CA . GLU A 1 93 ? 5.499 -20.486 10.409 1.00 94.88 93 GLU A CA 1
ATOM 690 C C . GLU A 1 93 ? 5.670 -21.225 9.057 1.00 94.88 93 GLU A C 1
ATOM 692 O O . GLU A 1 93 ? 5.643 -22.457 9.016 1.00 94.88 93 GLU A O 1
ATOM 697 N N . ASN A 1 94 ? 5.841 -20.504 7.940 1.00 97.25 94 ASN A N 1
ATOM 698 C CA . ASN A 1 94 ? 5.837 -21.035 6.566 1.00 97.25 94 ASN A CA 1
ATOM 699 C C . ASN A 1 94 ? 6.927 -20.418 5.647 1.00 97.25 94 ASN A C 1
ATOM 701 O O . ASN A 1 94 ? 6.620 -19.968 4.536 1.00 97.25 94 ASN A O 1
ATOM 705 N N . PRO A 1 95 ? 8.210 -20.406 6.053 1.00 92.44 95 PRO A N 1
ATOM 706 C CA . PRO A 1 95 ? 9.265 -19.687 5.331 1.00 92.44 95 PRO A CA 1
ATOM 707 C C . PRO A 1 95 ? 9.530 -20.226 3.915 1.00 92.44 95 PRO A C 1
ATOM 709 O O . PRO A 1 95 ? 9.887 -19.469 3.013 1.00 92.44 95 PRO A O 1
ATOM 712 N N . GLU A 1 96 ? 9.351 -21.529 3.683 1.00 95.44 96 GLU A N 1
ATOM 713 C CA . GLU A 1 96 ? 9.546 -22.131 2.358 1.00 95.44 96 GLU A CA 1
ATOM 714 C C . GLU A 1 96 ? 8.451 -21.721 1.371 1.00 95.44 96 GLU A C 1
ATOM 716 O O . GLU A 1 96 ? 8.755 -21.381 0.230 1.00 95.44 96 GLU A O 1
ATOM 721 N N . GLN A 1 97 ? 7.189 -21.704 1.808 1.00 97.88 97 GLN A N 1
ATOM 722 C CA . GLN A 1 97 ? 6.063 -21.286 0.974 1.00 97.88 97 GLN A CA 1
ATOM 723 C C . GLN A 1 97 ? 6.130 -19.794 0.642 1.00 97.88 97 GLN A C 1
ATOM 725 O O . GLN A 1 97 ? 5.832 -19.412 -0.489 1.00 97.88 97 GLN A O 1
ATOM 730 N N . VAL A 1 98 ? 6.566 -18.965 1.597 1.00 95.31 98 VAL A N 1
ATOM 731 C CA . VAL A 1 98 ? 6.802 -17.533 1.372 1.00 95.31 98 VAL A CA 1
ATOM 732 C C . VAL A 1 98 ? 7.857 -17.321 0.286 1.00 95.31 98 VAL A C 1
ATOM 734 O O . VAL A 1 98 ? 7.565 -16.660 -0.709 1.00 95.31 98 VAL A O 1
ATOM 737 N N . ARG A 1 99 ? 9.035 -17.952 0.405 1.00 94.00 99 ARG A N 1
ATOM 738 C CA . ARG A 1 99 ? 10.092 -17.863 -0.622 1.00 94.00 99 ARG A CA 1
ATOM 739 C C . ARG A 1 99 ? 9.649 -18.412 -1.978 1.00 94.00 99 ARG A C 1
ATOM 741 O O . ARG A 1 99 ? 10.006 -17.857 -3.011 1.00 94.00 99 ARG A O 1
ATOM 748 N N . ALA A 1 100 ? 8.877 -19.498 -1.990 1.00 96.62 100 ALA A N 1
ATOM 749 C CA . ALA A 1 100 ? 8.375 -20.084 -3.228 1.00 96.62 100 ALA A CA 1
ATOM 750 C C . ALA A 1 100 ? 7.388 -19.153 -3.950 1.00 96.62 100 ALA A C 1
ATOM 752 O O . ALA A 1 100 ? 7.457 -19.031 -5.172 1.00 96.62 100 ALA A O 1
ATOM 753 N N . LEU A 1 101 ? 6.493 -18.484 -3.213 1.00 97.31 101 LEU A N 1
ATOM 754 C CA . LEU A 1 101 ? 5.560 -17.515 -3.789 1.00 97.31 101 LEU A CA 1
ATOM 755 C C . LEU A 1 101 ? 6.281 -16.248 -4.263 1.00 97.31 101 LEU A C 1
ATOM 757 O O . LEU A 1 101 ? 5.968 -15.735 -5.331 1.00 97.31 101 LEU A O 1
ATOM 761 N N . ASP A 1 102 ? 7.283 -15.784 -3.524 1.00 93.88 102 ASP A N 1
ATOM 762 C CA . ASP A 1 102 ? 8.114 -14.650 -3.927 1.00 93.88 102 ASP A CA 1
ATOM 763 C C . ASP A 1 102 ? 8.877 -14.932 -5.239 1.00 93.88 102 ASP A C 1
ATOM 765 O O . ASP A 1 102 ? 8.770 -14.186 -6.215 1.00 93.88 102 ASP A O 1
ATOM 769 N N . ALA A 1 103 ? 9.530 -16.096 -5.333 1.00 93.50 103 ALA A N 1
ATOM 770 C CA . ALA A 1 103 ? 10.180 -16.549 -6.563 1.00 93.50 103 ALA A CA 1
ATOM 771 C C . ALA A 1 103 ? 9.181 -16.743 -7.720 1.00 93.50 103 ALA A C 1
ATOM 773 O O . ALA A 1 103 ? 9.482 -16.416 -8.871 1.00 93.50 103 ALA A O 1
ATOM 774 N N . TYR A 1 104 ? 7.977 -17.248 -7.427 1.00 95.56 104 TYR A N 1
ATOM 775 C CA . TYR A 1 104 ? 6.899 -17.345 -8.409 1.00 95.56 104 TYR A CA 1
ATOM 776 C C . TYR A 1 104 ? 6.503 -15.961 -8.936 1.00 95.56 104 TYR A C 1
ATOM 778 O O . TYR A 1 104 ? 6.400 -15.787 -10.150 1.00 95.56 104 TYR A O 1
ATOM 786 N N . ASN A 1 105 ? 6.320 -14.974 -8.058 1.00 96.06 105 ASN A N 1
ATOM 787 C CA . ASN A 1 105 ? 5.965 -13.612 -8.444 1.00 96.06 105 ASN A CA 1
ATOM 788 C C . ASN A 1 105 ? 7.031 -13.003 -9.366 1.00 96.06 105 ASN A C 1
ATOM 790 O O . ASN A 1 105 ? 6.695 -12.508 -10.442 1.00 96.06 105 ASN A O 1
ATOM 794 N N . ALA A 1 106 ? 8.311 -13.122 -8.997 1.00 91.81 106 ALA A N 1
ATOM 795 C CA . ALA A 1 106 ? 9.430 -12.622 -9.795 1.00 91.81 106 ALA A CA 1
ATOM 796 C C . ALA A 1 106 ? 9.496 -13.260 -11.197 1.00 91.81 106 ALA A C 1
ATOM 798 O O . ALA A 1 106 ? 9.772 -12.579 -12.185 1.00 91.81 106 ALA A O 1
ATOM 799 N N . ALA A 1 107 ? 9.193 -14.556 -11.315 1.00 92.00 107 ALA A N 1
ATOM 800 C CA . ALA A 1 107 ? 9.186 -15.256 -12.601 1.00 92.00 107 ALA A CA 1
ATOM 801 C C . ALA A 1 107 ? 7.962 -14.922 -13.481 1.00 92.00 107 ALA A C 1
ATOM 803 O O . ALA A 1 107 ? 8.032 -15.026 -14.709 1.00 92.00 107 ALA A O 1
ATOM 804 N N . ASN A 1 108 ? 6.839 -14.519 -12.881 1.00 95.56 108 ASN A N 1
ATOM 805 C CA . ASN A 1 108 ? 5.548 -14.376 -13.565 1.00 95.56 108 ASN A CA 1
ATOM 806 C C . ASN A 1 108 ? 5.107 -12.921 -13.773 1.00 95.56 108 ASN A C 1
ATOM 808 O O . ASN A 1 108 ? 3.929 -12.678 -14.037 1.00 95.56 108 ASN A O 1
ATOM 812 N N . VAL A 1 109 ? 6.038 -11.965 -13.711 1.00 96.25 109 VAL A N 1
ATOM 813 C CA . VAL A 1 109 ? 5.784 -10.559 -14.048 1.00 96.25 109 VAL A CA 1
ATOM 814 C C . VAL A 1 109 ? 6.419 -10.162 -15.389 1.00 96.25 109 VAL A C 1
ATOM 816 O O . VAL A 1 109 ? 7.523 -10.592 -15.742 1.00 96.25 109 VAL A O 1
ATOM 819 N N . LEU A 1 110 ? 5.688 -9.339 -16.138 1.00 97.56 110 LEU A N 1
ATOM 820 C CA . LEU A 1 110 ? 6.120 -8.586 -17.316 1.00 97.56 110 LEU A CA 1
ATOM 821 C C . LEU A 1 110 ? 5.724 -7.117 -17.127 1.00 97.56 110 LEU A C 1
ATOM 823 O O . LEU A 1 110 ? 4.749 -6.826 -16.438 1.00 97.56 110 LEU A O 1
ATOM 827 N N . VAL A 1 111 ? 6.432 -6.188 -17.761 1.00 98.19 111 VAL A N 1
ATOM 828 C CA . VAL A 1 111 ? 6.074 -4.762 -17.753 1.00 98.19 111 VAL A CA 1
ATOM 829 C C . VAL A 1 111 ? 5.723 -4.314 -19.166 1.00 98.19 111 VAL A C 1
ATOM 831 O O . VAL A 1 111 ? 6.540 -4.414 -20.071 1.00 98.19 111 VAL A O 1
ATOM 834 N N . LEU A 1 112 ? 4.512 -3.808 -19.375 1.00 98.25 112 LEU A N 1
ATOM 835 C CA . LEU A 1 112 ? 4.164 -3.083 -20.591 1.00 98.25 112 LEU A CA 1
ATOM 836 C C . LEU A 1 112 ? 4.688 -1.650 -20.472 1.00 98.25 112 LEU A C 1
ATOM 838 O O . LEU A 1 112 ? 4.294 -0.926 -19.560 1.00 98.25 112 LEU A O 1
ATOM 842 N N . ASP A 1 113 ? 5.575 -1.268 -21.383 1.00 97.56 113 ASP A N 1
ATOM 843 C CA . ASP A 1 113 ? 6.180 0.064 -21.456 1.00 97.56 113 ASP A CA 1
ATOM 844 C C . ASP A 1 113 ? 5.387 0.959 -22.430 1.00 97.56 113 ASP A C 1
ATOM 846 O O . ASP A 1 113 ? 4.478 0.486 -23.120 1.00 97.56 113 ASP A O 1
ATOM 850 N N . ASP A 1 114 ? 5.706 2.248 -22.511 1.00 95.69 114 ASP A N 1
ATOM 851 C CA . ASP A 1 114 ? 5.061 3.184 -23.437 1.00 95.69 114 ASP A CA 1
ATOM 852 C C . ASP A 1 114 ? 5.935 3.569 -24.642 1.00 95.69 114 ASP A C 1
ATOM 854 O O . ASP A 1 114 ? 5.477 4.274 -25.551 1.00 95.69 114 ASP A O 1
ATOM 858 N N . GLY A 1 115 ? 7.185 3.099 -24.668 1.00 94.69 115 GLY A N 1
ATOM 859 C CA . GLY A 1 115 ? 8.136 3.385 -25.735 1.00 94.69 115 GLY A CA 1
ATOM 860 C C . GLY A 1 115 ? 8.721 4.798 -25.678 1.00 94.69 115 GLY A C 1
ATOM 861 O O . GLY A 1 115 ? 9.220 5.285 -26.699 1.00 94.69 115 GLY A O 1
ATOM 862 N N . ARG A 1 116 ? 8.670 5.485 -24.526 1.00 92.12 116 ARG A N 1
ATOM 863 C CA . ARG A 1 116 ? 9.275 6.809 -24.316 1.00 92.12 116 ARG A CA 1
ATOM 864 C C . ARG A 1 116 ? 10.316 6.786 -23.201 1.00 92.12 116 ARG A C 1
ATOM 866 O O . ARG A 1 116 ? 10.176 6.156 -22.168 1.00 92.12 116 ARG A O 1
ATOM 873 N N . SER A 1 117 ? 11.373 7.580 -23.374 1.00 89.06 117 SER A N 1
ATOM 874 C CA . SER A 1 117 ? 12.432 7.706 -22.357 1.00 89.06 117 SER A CA 1
ATOM 875 C C . SER A 1 117 ? 12.155 8.772 -21.291 1.00 89.06 117 SER A C 1
ATOM 877 O O . SER A 1 117 ? 12.873 8.848 -20.296 1.00 89.06 117 SER A O 1
ATOM 879 N N . ARG A 1 118 ? 11.189 9.673 -21.512 1.00 91.00 118 ARG A N 1
ATOM 880 C CA . ARG A 1 118 ? 10.935 10.816 -20.622 1.00 91.00 118 ARG A CA 1
ATOM 881 C C . ARG A 1 118 ? 9.702 10.564 -19.765 1.00 91.00 118 ARG A C 1
ATOM 883 O O . ARG A 1 118 ? 8.639 10.276 -20.293 1.00 91.00 118 ARG A O 1
ATOM 890 N N . ALA A 1 119 ? 9.847 10.793 -18.462 1.00 93.69 119 ALA A N 1
ATOM 891 C CA . ALA A 1 119 ? 8.764 10.689 -17.491 1.00 93.69 119 ALA A CA 1
ATOM 892 C C . ALA A 1 119 ? 7.649 11.734 -17.705 1.00 93.69 119 ALA A C 1
ATOM 894 O O . ALA A 1 119 ? 7.885 12.825 -18.233 1.00 93.69 119 ALA A O 1
ATOM 895 N N . TYR A 1 120 ? 6.459 11.427 -17.193 1.00 93.50 120 TYR A N 1
ATOM 896 C CA . TYR A 1 120 ? 5.249 12.261 -17.195 1.00 93.50 120 TYR A CA 1
ATOM 897 C C . TYR A 1 120 ? 5.063 13.082 -15.920 1.00 93.50 120 TYR A C 1
ATOM 899 O O . TYR A 1 120 ? 4.330 14.071 -15.921 1.00 93.50 120 TYR A O 1
ATOM 907 N N . PHE A 1 121 ? 5.769 12.703 -14.855 1.00 89.25 121 PHE A N 1
ATOM 908 C CA . PHE A 1 121 ? 5.741 13.354 -13.554 1.00 89.25 121 PHE A CA 1
ATOM 909 C C . PHE A 1 121 ? 7.157 13.472 -12.965 1.00 89.25 121 PHE A C 1
ATOM 911 O O . PHE A 1 121 ? 8.018 12.628 -13.210 1.00 89.25 121 PHE A O 1
ATOM 918 N N . GLY A 1 122 ? 7.405 14.529 -12.187 1.00 85.50 122 GLY A N 1
ATOM 919 C CA . GLY A 1 122 ? 8.690 14.793 -11.534 1.00 85.50 122 GLY A CA 1
ATOM 920 C C . GLY A 1 122 ? 9.558 15.836 -12.246 1.00 85.50 122 GLY A C 1
ATOM 921 O O . GLY A 1 122 ? 9.104 16.611 -13.089 1.00 85.50 122 GLY A O 1
ATOM 922 N N . ARG A 1 123 ? 10.840 15.902 -11.868 1.00 80.94 123 ARG A N 1
ATOM 923 C CA . ARG A 1 123 ? 11.787 16.891 -12.407 1.00 80.94 123 ARG A CA 1
ATOM 924 C C . ARG A 1 123 ? 12.046 16.616 -13.897 1.00 80.94 123 ARG A C 1
ATOM 926 O O . ARG A 1 123 ? 12.391 15.500 -14.260 1.00 80.94 123 ARG A O 1
ATOM 933 N N . ASN A 1 124 ? 11.942 17.649 -14.739 1.00 83.69 124 ASN A N 1
ATOM 934 C CA . ASN A 1 124 ? 12.140 17.593 -16.201 1.00 83.69 124 ASN A CA 1
ATOM 935 C C . ASN A 1 124 ? 11.125 16.723 -16.979 1.00 83.69 124 ASN A C 1
ATOM 937 O O . ASN A 1 124 ? 11.358 16.396 -18.151 1.00 83.69 124 ASN A O 1
ATOM 941 N N . ALA A 1 125 ? 9.998 16.379 -16.349 1.00 89.81 125 ALA A N 1
ATOM 942 C CA . ALA A 1 125 ? 8.937 15.584 -16.952 1.00 89.81 125 ALA A CA 1
ATOM 943 C C . ALA A 1 125 ? 8.229 16.292 -18.122 1.00 89.81 125 ALA A C 1
ATOM 945 O O . ALA A 1 125 ? 8.171 17.521 -18.195 1.00 89.81 125 ALA A O 1
ATOM 946 N N . GLN A 1 126 ? 7.663 15.507 -19.040 1.00 91.12 126 GLN A N 1
ATOM 947 C CA . GLN A 1 126 ? 6.822 15.976 -20.142 1.00 91.12 126 GLN A CA 1
ATOM 948 C C . GLN A 1 126 ? 5.362 16.112 -19.699 1.00 91.12 126 GLN A C 1
ATOM 950 O O . GLN A 1 126 ? 4.475 15.458 -20.233 1.00 91.12 126 GLN A O 1
ATOM 955 N N . THR A 1 127 ? 5.090 17.004 -18.747 1.00 92.25 127 THR A N 1
ATOM 956 C CA . THR A 1 127 ? 3.734 17.203 -18.195 1.00 92.25 127 THR A CA 1
ATOM 957 C C . THR A 1 127 ? 2.702 17.686 -19.226 1.00 92.25 127 THR A C 1
ATOM 959 O O . THR A 1 127 ? 1.505 17.613 -18.966 1.00 92.25 127 THR A O 1
ATOM 962 N N . ASN A 1 128 ? 3.139 18.156 -20.401 1.00 91.12 128 ASN A N 1
ATOM 963 C CA . ASN A 1 128 ? 2.282 18.558 -21.525 1.00 91.12 128 ASN A CA 1
ATOM 964 C C . ASN A 1 128 ? 2.016 17.441 -22.546 1.00 91.12 128 ASN A C 1
ATOM 966 O O . ASN A 1 128 ? 1.316 17.672 -23.526 1.00 91.12 128 ASN A O 1
ATOM 970 N N . VAL A 1 129 ? 2.574 16.250 -22.338 1.00 91.00 129 VAL A N 1
ATOM 971 C CA . VAL A 1 129 ? 2.270 15.058 -23.130 1.00 91.00 129 VAL A CA 1
ATOM 972 C C . VAL A 1 129 ? 1.293 14.209 -22.314 1.00 91.00 129 VAL A C 1
ATOM 974 O O . VAL A 1 129 ? 1.616 13.903 -21.165 1.00 91.00 129 VAL A O 1
ATOM 977 N N . PRO A 1 130 ? 0.127 13.818 -22.858 1.00 91.44 130 PRO A N 1
ATOM 978 C CA . PRO A 1 130 ? -0.819 12.958 -22.154 1.00 91.44 130 PRO A CA 1
ATOM 979 C C . PRO A 1 130 ? -0.186 11.647 -21.685 1.00 91.44 130 PRO A C 1
ATOM 981 O O . PRO A 1 130 ? 0.448 10.935 -22.466 1.00 91.44 130 PRO A O 1
ATOM 984 N N . VAL A 1 131 ? -0.373 11.319 -20.409 1.00 93.06 131 VAL A N 1
ATOM 985 C CA . VAL A 1 131 ? 0.044 10.019 -19.871 1.00 93.06 131 VAL A CA 1
ATOM 986 C C . VAL A 1 131 ? -0.758 8.880 -20.538 1.00 93.06 131 VAL A C 1
ATOM 988 O O . VAL A 1 131 ? -1.991 8.992 -20.647 1.00 93.06 131 VAL A O 1
ATOM 991 N N . PRO A 1 132 ? -0.095 7.811 -21.019 1.00 92.94 132 PRO A N 1
ATOM 992 C CA . PRO A 1 132 ? -0.748 6.692 -21.690 1.00 92.94 132 PRO A CA 1
ATOM 993 C C . PRO A 1 132 ? -1.465 5.789 -20.682 1.00 92.94 132 PRO A C 1
ATOM 995 O O . PRO A 1 132 ? -1.253 5.880 -19.473 1.00 92.94 132 PRO A O 1
ATOM 998 N N . TYR A 1 133 ? -2.325 4.909 -21.191 1.00 92.94 133 TYR A N 1
ATOM 999 C CA . TYR A 1 133 ? -3.028 3.825 -20.489 1.00 92.94 133 TYR A CA 1
ATOM 1000 C C . TYR A 1 133 ? -4.044 4.235 -19.405 1.00 92.94 133 TYR A C 1
ATOM 1002 O O . TYR A 1 133 ? -4.908 3.438 -19.045 1.00 92.94 133 TYR A O 1
ATOM 1010 N N . LEU A 1 134 ? -3.981 5.466 -18.893 1.00 90.62 134 LEU A N 1
ATOM 1011 C CA . LEU A 1 134 ? -4.866 5.976 -17.843 1.00 90.62 134 LEU A CA 1
ATOM 1012 C C . LEU A 1 134 ? -6.058 6.733 -18.431 1.00 90.62 134 LEU A C 1
ATOM 1014 O O . LEU A 1 134 ? -5.867 7.655 -19.217 1.00 90.62 134 LEU A O 1
ATOM 1018 N N . PHE A 1 135 ? -7.279 6.415 -18.009 1.00 83.31 135 PHE A N 1
ATOM 1019 C CA . PHE A 1 135 ? -8.502 7.091 -18.454 1.00 83.31 135 PHE A CA 1
ATOM 1020 C C . PHE A 1 135 ? -9.382 7.437 -17.248 1.00 83.31 135 PHE A C 1
ATOM 1022 O O . PHE A 1 135 ? -9.371 6.714 -16.254 1.00 83.31 135 PHE A O 1
ATOM 1029 N N . ALA A 1 136 ? -10.110 8.552 -17.328 1.00 70.69 136 ALA A N 1
ATOM 1030 C CA . ALA A 1 136 ? -11.109 8.950 -16.335 1.00 70.69 136 ALA A CA 1
ATOM 1031 C C . ALA A 1 136 ? -12.522 8.700 -16.879 1.00 70.69 136 ALA A C 1
ATOM 1033 O O . ALA A 1 136 ? -12.724 8.733 -18.094 1.00 70.69 136 ALA A O 1
ATOM 1034 N N . ASP A 1 137 ? -13.506 8.499 -15.999 1.00 64.00 137 ASP A N 1
ATOM 1035 C CA . ASP A 1 137 ? -14.885 8.167 -16.408 1.00 64.00 137 ASP A CA 1
ATOM 1036 C C . ASP A 1 137 ? -15.575 9.314 -17.160 1.00 64.00 137 ASP A C 1
ATOM 1038 O O . ASP A 1 137 ? -16.480 9.102 -17.963 1.00 64.00 137 ASP A O 1
ATOM 1042 N N . ASN A 1 138 ? -15.138 10.548 -16.912 1.00 56.72 138 ASN A N 1
ATOM 1043 C CA . ASN A 1 138 ? -15.631 11.760 -17.559 1.00 56.72 138 ASN A CA 1
ATOM 1044 C C . ASN A 1 138 ? -14.844 12.135 -18.830 1.00 56.72 138 ASN A C 1
ATOM 1046 O O . ASN A 1 138 ? -15.019 13.241 -19.351 1.00 56.72 138 ASN A O 1
ATOM 1050 N N . ALA A 1 139 ? -13.965 11.260 -19.327 1.00 54.81 139 ALA A N 1
ATOM 1051 C CA . ALA A 1 139 ? -13.155 11.563 -20.497 1.00 54.81 139 ALA A CA 1
ATOM 1052 C C . ALA A 1 139 ? -14.027 11.734 -21.755 1.00 54.81 139 ALA A C 1
ATOM 1054 O O . ALA A 1 139 ? -14.874 10.903 -22.073 1.00 54.81 139 ALA A O 1
ATOM 1055 N N . ALA A 1 140 ? -13.813 12.823 -22.498 1.00 46.66 140 ALA A N 1
ATOM 1056 C CA . ALA A 1 140 ? -14.495 13.083 -23.765 1.00 46.66 140 ALA A CA 1
ATOM 1057 C C . ALA A 1 140 ? -13.745 12.450 -24.957 1.00 46.66 140 ALA A C 1
ATOM 1059 O O . ALA A 1 140 ? -12.522 12.310 -24.941 1.00 46.66 140 ALA A O 1
ATOM 1060 N N . GLY A 1 141 ? -14.465 12.120 -26.036 1.00 52.06 141 GLY A N 1
ATOM 1061 C CA . GLY A 1 141 ? -13.876 11.608 -27.284 1.00 52.06 141 GLY A CA 1
ATOM 1062 C C . GLY A 1 141 ? -13.504 10.119 -27.233 1.00 52.06 141 GLY A C 1
ATOM 1063 O O . GLY A 1 141 ? -14.160 9.344 -26.547 1.00 52.06 141 GLY A O 1
ATOM 1064 N N . ALA A 1 142 ? -12.462 9.700 -27.963 1.00 42.03 142 ALA A N 1
ATOM 1065 C CA . ALA A 1 142 ? -12.013 8.296 -28.024 1.00 42.03 142 ALA A CA 1
ATOM 1066 C C . ALA A 1 142 ? -11.619 7.708 -26.647 1.00 42.03 142 ALA A C 1
ATOM 1068 O O . ALA A 1 142 ? -11.656 6.496 -26.456 1.00 42.03 142 ALA A O 1
ATOM 1069 N N . ALA A 1 143 ? -11.317 8.569 -25.670 1.00 50.22 143 ALA A N 1
ATOM 1070 C CA . ALA A 1 143 ? -11.067 8.202 -24.278 1.00 50.22 143 ALA A CA 1
ATOM 1071 C C . ALA A 1 143 ? -12.333 7.763 -23.508 1.00 50.22 143 ALA A C 1
ATOM 1073 O O . ALA A 1 143 ? -12.205 7.081 -22.499 1.00 50.22 143 ALA A O 1
ATOM 1074 N N . ALA A 1 144 ? -13.541 8.075 -23.998 1.00 49.94 144 ALA A N 1
ATOM 1075 C CA . ALA A 1 144 ? -14.811 7.644 -23.398 1.00 49.94 144 ALA A CA 1
ATOM 1076 C C . ALA A 1 144 ? -15.090 6.134 -23.562 1.00 49.94 144 ALA A C 1
ATOM 1078 O O . ALA A 1 144 ? -16.062 5.616 -23.017 1.00 49.94 144 ALA A O 1
ATOM 1079 N N . GLN A 1 145 ? -14.285 5.434 -24.371 1.00 50.22 145 GLN A N 1
ATOM 1080 C CA . GLN A 1 145 ? -14.489 4.028 -24.740 1.00 50.22 145 GLN A CA 1
ATOM 1081 C C . GLN A 1 145 ? -13.437 3.084 -24.139 1.00 50.22 145 GLN A C 1
ATOM 1083 O O . GLN A 1 145 ? -13.574 1.868 -24.275 1.00 50.22 145 GLN A O 1
ATOM 1088 N N . ALA A 1 146 ? -12.395 3.612 -23.489 1.00 62.78 146 ALA A N 1
ATOM 1089 C CA . ALA A 1 146 ? -11.326 2.813 -22.901 1.00 62.78 146 ALA A CA 1
ATOM 1090 C C . ALA A 1 146 ? -11.535 2.659 -21.390 1.00 62.78 146 ALA A C 1
ATOM 1092 O O . ALA A 1 146 ? -11.697 3.644 -20.673 1.00 62.78 146 ALA A O 1
ATOM 1093 N N . ALA A 1 147 ? -11.524 1.416 -20.905 1.00 72.69 147 ALA A N 1
ATOM 1094 C CA . ALA A 1 147 ? -11.577 1.142 -19.475 1.00 72.69 147 ALA A CA 1
ATOM 1095 C C . ALA A 1 147 ? -10.293 1.640 -18.777 1.00 72.69 147 ALA A C 1
ATOM 1097 O O . ALA A 1 147 ? -9.206 1.533 -19.357 1.00 72.69 147 ALA A O 1
ATOM 1098 N N . PRO A 1 148 ? -10.387 2.153 -17.539 1.00 75.56 148 PRO A N 1
ATOM 1099 C CA . PRO A 1 148 ? -9.214 2.546 -16.764 1.00 75.56 148 PRO A CA 1
ATOM 1100 C C . PRO A 1 148 ? -8.339 1.328 -16.438 1.00 75.56 148 PRO A C 1
ATOM 1102 O O . PRO A 1 148 ? -8.853 0.253 -16.126 1.00 75.56 148 PRO A O 1
ATOM 1105 N N . VAL A 1 149 ? -7.010 1.493 -16.459 1.00 91.00 149 VAL A N 1
ATOM 1106 C CA . VAL A 1 149 ? -6.089 0.433 -16.022 1.00 91.00 149 VAL A CA 1
ATOM 1107 C C . VAL A 1 149 ? -6.220 0.211 -14.511 1.00 91.00 149 VAL A C 1
ATOM 1109 O O . VAL A 1 149 ? -5.876 1.066 -13.689 1.00 91.00 149 VAL A O 1
ATOM 1112 N N . ARG A 1 150 ? -6.731 -0.958 -14.132 1.00 94.81 150 ARG A N 1
ATOM 1113 C CA . ARG A 1 150 ? -6.980 -1.337 -12.738 1.00 94.81 150 ARG A CA 1
ATOM 1114 C C . ARG A 1 150 ? -6.259 -2.630 -12.412 1.00 94.81 150 ARG A C 1
ATOM 1116 O O . ARG A 1 150 ? -6.313 -3.564 -13.205 1.00 94.81 150 ARG A O 1
ATOM 1123 N N . VAL A 1 151 ? -5.621 -2.708 -11.247 1.00 97.94 151 VAL A N 1
ATOM 1124 C CA . VAL A 1 151 ? -5.072 -3.981 -10.748 1.00 97.94 151 VAL A CA 1
ATOM 1125 C C . VAL A 1 151 ? -6.197 -5.021 -10.678 1.00 97.94 151 VAL A C 1
ATOM 1127 O O . VAL A 1 151 ? -7.326 -4.699 -10.315 1.00 97.94 151 VAL A O 1
ATOM 1130 N N . GLY A 1 152 ? -5.912 -6.250 -11.096 1.00 96.81 152 GLY A N 1
ATOM 1131 C CA . GLY A 1 152 ? -6.901 -7.318 -11.230 1.00 96.81 152 GLY A CA 1
ATOM 1132 C C . GLY A 1 152 ? -7.680 -7.321 -12.550 1.00 96.81 152 GLY A C 1
ATOM 1133 O O . GLY A 1 152 ? -8.365 -8.300 -12.822 1.00 96.81 152 GLY A O 1
ATOM 1134 N N . ALA A 1 153 ? -7.567 -6.291 -13.398 1.00 96.94 153 ALA A N 1
ATOM 1135 C CA . ALA A 1 153 ? -8.188 -6.302 -14.722 1.00 96.94 153 ALA A CA 1
ATOM 1136 C C . ALA A 1 153 ? -7.427 -7.206 -15.700 1.00 96.94 153 ALA A C 1
ATOM 1138 O O . ALA A 1 153 ? -6.194 -7.151 -15.774 1.00 96.94 153 ALA A O 1
ATOM 1139 N N . ALA A 1 154 ? -8.157 -7.984 -16.503 1.00 97.56 154 ALA A N 1
ATOM 1140 C CA . ALA A 1 154 ? -7.565 -8.694 -17.629 1.00 97.56 154 ALA A CA 1
ATOM 1141 C C . ALA A 1 154 ? -7.010 -7.701 -18.668 1.00 97.56 154 ALA A C 1
ATOM 1143 O O . ALA A 1 154 ? -7.652 -6.700 -18.997 1.00 97.56 154 ALA A O 1
ATOM 1144 N N . ALA A 1 155 ? -5.826 -7.993 -19.206 1.00 97.19 155 ALA A N 1
ATOM 1145 C CA . ALA A 1 155 ? -5.164 -7.202 -20.238 1.00 97.19 155 ALA A CA 1
ATOM 1146 C C . ALA A 1 155 ? -5.111 -7.982 -21.558 1.00 97.19 155 ALA A C 1
ATOM 1148 O O . ALA A 1 155 ? -4.624 -9.110 -21.614 1.00 97.19 155 ALA A O 1
ATOM 1149 N N . THR A 1 156 ? -5.588 -7.365 -22.638 1.00 96.50 156 THR A N 1
ATOM 1150 C CA . THR A 1 156 ? -5.482 -7.903 -24.001 1.00 96.50 156 THR A CA 1
ATOM 1151 C C . THR A 1 156 ? -4.520 -7.039 -24.800 1.00 96.50 156 THR A C 1
ATOM 1153 O O . THR A 1 156 ? -4.825 -5.882 -25.083 1.00 96.50 156 THR A O 1
ATOM 1156 N N . LEU A 1 157 ? -3.358 -7.597 -25.141 1.00 96.88 157 LEU A N 1
ATOM 1157 C CA . LEU A 1 157 ? -2.342 -6.928 -25.952 1.00 96.88 157 LEU A CA 1
ATOM 1158 C C . LEU A 1 157 ? -2.698 -7.006 -27.440 1.00 96.88 157 LEU A C 1
ATOM 1160 O O . LEU A 1 157 ? -3.154 -8.044 -27.925 1.00 96.88 157 LEU A O 1
ATOM 1164 N N . HIS A 1 158 ? -2.434 -5.925 -28.168 1.00 94.38 158 HIS A N 1
ATOM 1165 C CA . HIS A 1 158 ? -2.738 -5.786 -29.589 1.00 94.38 158 HIS A CA 1
ATOM 1166 C C . HIS A 1 158 ? -1.462 -5.684 -30.423 1.00 94.38 158 HIS A C 1
ATOM 1168 O O . HIS A 1 158 ? -0.512 -4.979 -30.089 1.00 94.38 158 HIS A O 1
ATOM 1174 N N . GLY A 1 159 ? -1.450 -6.385 -31.559 1.00 89.62 159 GLY A N 1
ATOM 1175 C CA . GLY A 1 159 ? -0.284 -6.437 -32.439 1.00 89.62 159 GLY A CA 1
ATOM 1176 C C . GLY A 1 159 ? 0.901 -7.206 -31.839 1.00 89.62 159 GLY A C 1
ATOM 1177 O O . GLY A 1 159 ? 0.740 -8.040 -30.953 1.00 89.62 159 GLY A O 1
ATOM 1178 N N . GLY A 1 160 ? 2.091 -6.981 -32.398 1.00 93.88 160 GLY A N 1
ATOM 1179 C CA . GLY A 1 160 ? 3.347 -7.465 -31.823 1.00 93.88 160 GLY A CA 1
ATOM 1180 C C . GLY A 1 160 ? 4.044 -6.357 -31.034 1.00 93.88 160 GLY A C 1
ATOM 1181 O O . GLY A 1 160 ? 4.009 -5.195 -31.457 1.00 93.88 160 GLY A O 1
ATOM 1182 N N . LEU A 1 161 ? 4.699 -6.738 -29.940 1.00 97.44 161 LEU A N 1
ATOM 1183 C CA . LEU A 1 161 ? 5.517 -5.879 -29.073 1.00 97.44 161 LEU A CA 1
ATOM 1184 C C . LEU A 1 161 ? 6.964 -6.366 -29.099 1.00 97.44 161 LEU A C 1
ATOM 1186 O O . LEU A 1 161 ? 7.218 -7.478 -29.537 1.00 97.44 161 LEU A O 1
ATOM 1190 N N . ILE A 1 162 ? 7.920 -5.554 -28.680 1.00 97.38 162 ILE A N 1
ATOM 1191 C CA . ILE A 1 162 ? 9.335 -5.928 -28.656 1.00 97.38 162 ILE A CA 1
ATOM 1192 C C . ILE A 1 162 ? 9.670 -6.438 -27.253 1.00 97.38 162 ILE A C 1
ATOM 1194 O O . ILE A 1 162 ? 9.404 -5.736 -26.278 1.00 97.38 162 ILE A O 1
ATOM 1198 N N . MET A 1 163 ? 10.209 -7.657 -27.149 1.00 97.75 163 MET A N 1
ATOM 1199 C CA . MET A 1 163 ? 10.742 -8.163 -25.878 1.00 97.75 163 MET A CA 1
ATOM 1200 C C . MET A 1 163 ? 12.045 -7.434 -25.560 1.00 97.75 163 MET A C 1
ATOM 1202 O O . MET A 1 163 ? 12.878 -7.249 -26.442 1.00 97.75 163 MET A O 1
ATOM 1206 N N . ASP A 1 164 ? 12.208 -7.005 -24.320 1.00 95.31 164 ASP A N 1
ATOM 1207 C CA . ASP A 1 164 ? 13.274 -6.092 -23.915 1.00 95.31 164 ASP A CA 1
ATOM 1208 C C . ASP A 1 164 ? 13.609 -6.321 -22.439 1.00 95.31 164 ASP A C 1
ATOM 1210 O O . ASP A 1 164 ? 12.704 -6.590 -21.646 1.00 95.31 164 ASP A O 1
ATOM 1214 N N . PHE A 1 165 ? 14.878 -6.215 -22.050 1.00 93.69 165 PHE A N 1
ATOM 1215 C CA . PHE A 1 165 ? 15.276 -6.233 -20.647 1.00 93.69 165 PHE A CA 1
ATOM 1216 C C . PHE A 1 165 ? 15.889 -4.891 -20.250 1.00 93.69 165 PHE A C 1
ATOM 1218 O O . PHE A 1 165 ? 16.908 -4.457 -20.775 1.00 93.69 165 PHE A O 1
ATOM 1225 N N . ARG A 1 166 ? 15.262 -4.192 -19.299 1.00 90.94 166 ARG A N 1
ATOM 1226 C CA . ARG A 1 166 ? 15.818 -2.951 -18.737 1.00 90.94 166 ARG A CA 1
ATOM 1227 C C . ARG A 1 166 ? 15.277 -2.680 -17.352 1.00 90.94 166 ARG A C 1
ATOM 1229 O O . ARG A 1 166 ? 14.184 -3.119 -17.002 1.00 90.94 166 ARG A O 1
ATOM 1236 N N . ASN A 1 167 ? 16.038 -1.917 -16.570 1.00 89.06 167 ASN A N 1
ATOM 1237 C CA . ASN A 1 167 ? 15.667 -1.553 -15.200 1.00 89.06 167 ASN A CA 1
ATOM 1238 C C . ASN A 1 167 ? 15.374 -2.791 -14.331 1.00 89.06 167 ASN A C 1
ATOM 1240 O O . ASN A 1 167 ? 14.479 -2.761 -13.492 1.00 89.06 167 ASN A O 1
ATOM 1244 N N . ASN A 1 168 ? 16.129 -3.876 -14.553 1.00 88.81 168 ASN A N 1
ATOM 1245 C CA . ASN A 1 168 ? 15.963 -5.160 -13.871 1.00 88.81 168 ASN A CA 1
ATOM 1246 C C . ASN A 1 168 ? 14.556 -5.770 -14.047 1.00 88.81 168 ASN A C 1
ATOM 1248 O O . ASN A 1 168 ? 13.968 -6.303 -13.107 1.00 88.81 168 ASN A O 1
ATOM 1252 N N . SER A 1 169 ? 13.960 -5.627 -15.234 1.00 92.19 169 SER A N 1
ATOM 1253 C CA . SER A 1 169 ? 12.623 -6.135 -15.544 1.00 92.19 169 SER A CA 1
ATOM 1254 C C . SER A 1 169 ? 12.491 -6.515 -17.016 1.00 92.19 169 SER A C 1
ATOM 1256 O O . SER A 1 169 ? 12.996 -5.824 -17.901 1.00 92.19 169 SER A O 1
ATOM 1258 N N . TRP A 1 170 ? 11.748 -7.593 -17.270 1.00 96.25 170 TRP A N 1
ATOM 1259 C CA . TRP A 1 170 ? 11.320 -7.976 -18.614 1.00 96.25 170 TRP A CA 1
ATOM 1260 C C . TRP A 1 170 ? 10.177 -7.080 -19.073 1.00 96.25 170 TRP A C 1
ATOM 1262 O O . TRP A 1 170 ? 9.118 -7.029 -18.439 1.00 96.25 170 TRP A O 1
ATOM 1272 N N . LYS A 1 171 ? 10.395 -6.394 -20.188 1.00 96.81 171 LYS A N 1
ATOM 1273 C CA . LYS A 1 171 ? 9.501 -5.394 -20.743 1.00 96.81 171 LYS A CA 1
ATOM 1274 C C . LYS A 1 171 ? 8.950 -5.801 -22.102 1.00 96.81 171 LYS A C 1
ATOM 1276 O O . LYS A 1 171 ? 9.564 -6.537 -22.870 1.00 96.81 171 LYS A O 1
ATOM 1281 N N . LEU A 1 172 ? 7.769 -5.274 -22.391 1.00 98.12 172 LEU A N 1
ATOM 1282 C CA . LEU A 1 172 ? 7.118 -5.313 -23.687 1.00 98.12 172 LEU A CA 1
ATOM 1283 C C . LEU A 1 172 ? 7.069 -3.882 -24.215 1.00 98.12 172 LEU A C 1
ATOM 1285 O O . LEU A 1 172 ? 6.264 -3.068 -23.762 1.00 98.12 172 LEU A O 1
ATOM 1289 N N . GLN A 1 173 ? 7.951 -3.578 -25.159 1.00 97.31 173 GLN A N 1
ATOM 1290 C CA . GLN A 1 173 ? 8.055 -2.263 -25.780 1.00 97.31 173 GLN A CA 1
ATOM 1291 C C . GLN A 1 173 ? 7.091 -2.162 -26.975 1.00 97.31 173 GLN A C 1
ATOM 1293 O O . GLN A 1 173 ? 7.076 -3.043 -27.844 1.00 97.31 173 GLN A O 1
ATOM 1298 N N . PRO A 1 174 ? 6.289 -1.096 -27.087 1.00 96.75 174 PRO A N 1
ATOM 1299 C CA . PRO A 1 174 ? 5.488 -0.859 -28.277 1.00 96.75 174 PRO A CA 1
ATOM 1300 C C . PRO A 1 174 ? 6.382 -0.487 -29.469 1.00 96.75 174 PRO A C 1
ATOM 1302 O O . PRO A 1 174 ? 7.499 0.007 -29.331 1.00 96.75 174 PRO A O 1
ATOM 1305 N N . ARG A 1 175 ? 5.881 -0.695 -30.693 1.00 92.94 175 ARG A N 1
ATOM 1306 C CA . ARG A 1 175 ? 6.620 -0.373 -31.937 1.00 92.94 175 ARG A CA 1
ATOM 1307 C C . ARG A 1 175 ? 6.696 1.129 -32.246 1.00 92.94 175 ARG A C 1
ATOM 1309 O O . ARG A 1 175 ? 7.261 1.527 -33.263 1.00 92.94 175 ARG A O 1
ATOM 1316 N N . PHE A 1 176 ? 6.049 1.941 -31.426 1.00 92.25 176 PHE A N 1
ATOM 1317 C CA . PHE A 1 176 ? 5.963 3.389 -31.524 1.00 92.25 176 PHE A CA 1
ATOM 1318 C C . PHE A 1 176 ? 5.674 3.948 -30.126 1.00 92.25 176 PHE A C 1
ATOM 1320 O O . PHE A 1 176 ? 5.039 3.246 -29.338 1.00 92.25 176 PHE A O 1
ATOM 1327 N N . PRO A 1 177 ? 6.067 5.199 -29.830 1.00 94.25 177 PRO A N 1
ATOM 1328 C CA . PRO A 1 177 ? 5.615 5.890 -28.628 1.00 94.25 177 PRO A CA 1
ATOM 1329 C C . PRO A 1 177 ? 4.088 5.873 -28.537 1.00 94.25 177 PRO A C 1
ATOM 1331 O O . PRO A 1 177 ? 3.416 6.290 -29.485 1.00 94.25 177 PRO A O 1
ATOM 1334 N N . VAL A 1 178 ? 3.540 5.388 -27.422 1.00 94.81 178 VAL A N 1
ATOM 1335 C CA . VAL A 1 178 ? 2.082 5.253 -27.240 1.00 94.81 178 VAL A CA 1
ATOM 1336 C C . VAL A 1 178 ? 1.407 6.609 -27.296 1.00 94.81 178 VAL A C 1
ATOM 1338 O O . VAL A 1 178 ? 0.420 6.779 -28.010 1.00 94.81 178 VAL A O 1
ATOM 1341 N N . THR A 1 179 ? 1.974 7.589 -26.597 1.00 91.69 179 THR A N 1
ATOM 1342 C CA . THR A 1 179 ? 1.593 8.984 -26.789 1.00 91.69 179 THR A CA 1
ATOM 1343 C C . THR A 1 179 ? 2.567 9.642 -27.755 1.00 91.69 179 THR A C 1
ATOM 1345 O O . THR A 1 179 ? 3.779 9.620 -27.529 1.00 91.69 179 THR A O 1
ATOM 1348 N N . LEU A 1 180 ? 2.050 10.269 -28.808 1.00 88.06 180 LEU A N 1
ATOM 1349 C CA . LEU A 1 180 ? 2.833 11.023 -29.786 1.00 88.06 180 LEU A CA 1
ATOM 1350 C C . LEU A 1 180 ? 3.185 12.430 -29.271 1.00 88.06 180 LEU A C 1
ATOM 1352 O O . LEU A 1 180 ? 2.659 12.906 -28.264 1.00 88.06 180 LEU A O 1
ATOM 1356 N N . GLU A 1 181 ? 4.117 13.114 -29.938 1.00 81.62 181 GLU A N 1
ATOM 1357 C CA . GLU A 1 181 ? 4.509 14.486 -29.566 1.00 81.62 181 GLU A CA 1
ATOM 1358 C C . GLU A 1 181 ? 3.401 15.522 -29.797 1.00 81.62 181 GLU A C 1
ATOM 1360 O O . GLU A 1 181 ? 3.383 16.544 -29.116 1.00 81.62 181 GLU A O 1
ATOM 1365 N N . ASP A 1 182 ? 2.457 15.240 -30.698 1.00 85.88 182 ASP A N 1
ATOM 1366 C CA . ASP A 1 182 ? 1.271 16.070 -30.942 1.00 85.88 182 ASP A CA 1
ATOM 1367 C C . ASP A 1 182 ? 0.164 15.886 -29.884 1.00 85.88 182 ASP A C 1
ATOM 1369 O O . ASP A 1 182 ? -0.872 16.547 -29.947 1.00 85.88 182 ASP A O 1
ATOM 1373 N N . GLY A 1 183 ? 0.389 15.011 -28.897 1.00 84.38 183 GLY A N 1
ATOM 1374 C CA . GLY A 1 183 ? -0.555 14.708 -27.826 1.00 84.38 183 GLY A CA 1
ATOM 1375 C C . GLY A 1 183 ? -1.541 13.582 -28.144 1.00 84.38 183 GLY A C 1
ATOM 1376 O O . GLY A 1 183 ? -2.374 13.266 -27.298 1.00 84.38 183 GLY A O 1
ATOM 1377 N N . THR A 1 184 ? -1.455 12.947 -29.314 1.00 88.56 184 THR A N 1
ATOM 1378 C CA . THR A 1 184 ? -2.299 11.792 -29.647 1.00 88.56 184 THR A CA 1
ATOM 1379 C C . THR A 1 184 ? -1.946 10.598 -28.761 1.00 88.56 184 THR A C 1
ATOM 1381 O O . THR A 1 184 ? -0.806 10.139 -28.768 1.00 88.56 184 THR A O 1
ATOM 1384 N N . ASP A 1 185 ? -2.928 10.074 -28.030 1.00 88.75 185 ASP A N 1
ATOM 1385 C CA . ASP A 1 185 ? -2.813 8.867 -27.205 1.00 88.75 185 ASP A CA 1
ATOM 1386 C C . ASP A 1 185 ? -3.317 7.640 -27.984 1.00 88.75 185 ASP A C 1
ATOM 1388 O O . ASP A 1 185 ? -4.486 7.578 -28.367 1.00 88.75 185 ASP A O 1
ATOM 1392 N N . ARG A 1 186 ? -2.428 6.669 -28.225 1.00 91.12 186 ARG A N 1
ATOM 1393 C CA . ARG A 1 186 ? -2.686 5.444 -29.003 1.00 91.12 186 ARG A CA 1
ATOM 1394 C C . ARG A 1 186 ? -2.745 4.190 -28.132 1.00 91.12 186 ARG A C 1
ATOM 1396 O O . ARG A 1 186 ? -2.521 3.085 -28.622 1.00 91.12 186 ARG A O 1
ATOM 1403 N N . SER A 1 187 ? -3.047 4.336 -26.841 1.00 92.44 187 SER A N 1
ATOM 1404 C CA . SER A 1 187 ? -3.078 3.222 -25.880 1.00 92.44 187 SER A CA 1
ATOM 1405 C C . SER A 1 187 ? -3.915 2.030 -26.351 1.00 92.44 187 SER A C 1
ATOM 1407 O O . SER A 1 187 ? -3.465 0.893 -26.244 1.00 92.44 187 SER A O 1
ATOM 1409 N N . THR A 1 188 ? -5.095 2.272 -26.933 1.00 90.19 188 THR A N 1
ATOM 1410 C CA . THR A 1 188 ? -6.016 1.215 -27.396 1.00 90.19 188 THR A CA 1
ATOM 1411 C C . THR A 1 188 ? -5.505 0.434 -28.607 1.00 90.19 188 THR A C 1
ATOM 1413 O O . THR A 1 188 ? -5.994 -0.661 -28.873 1.00 90.19 188 THR A O 1
ATOM 1416 N N . GLU A 1 189 ? -4.502 0.950 -29.323 1.00 92.50 189 GLU A N 1
ATOM 1417 C CA . GLU A 1 189 ? -3.814 0.215 -30.391 1.00 92.50 189 GLU A CA 1
ATOM 1418 C C . GLU A 1 189 ? -2.775 -0.776 -29.850 1.00 92.50 189 GLU A C 1
ATOM 1420 O O . GLU A 1 189 ? -2.314 -1.643 -30.593 1.00 92.50 189 GLU A O 1
ATOM 1425 N N . VAL A 1 190 ? -2.391 -0.632 -28.578 1.00 94.75 190 VAL A N 1
ATOM 1426 C CA . VAL A 1 190 ? -1.372 -1.445 -27.900 1.00 94.75 190 VAL A CA 1
ATOM 1427 C C . VAL A 1 190 ? -2.012 -2.408 -26.906 1.00 94.75 190 VAL A C 1
ATOM 1429 O O . VAL A 1 190 ? -1.617 -3.570 -26.837 1.00 94.75 190 VAL A O 1
ATOM 1432 N N . VAL A 1 191 ? -3.012 -1.954 -26.148 1.00 94.81 191 VAL A N 1
ATOM 1433 C CA . VAL A 1 191 ? -3.658 -2.754 -25.105 1.00 94.81 191 VAL A CA 1
ATOM 1434 C C . VAL A 1 191 ? -5.092 -2.295 -24.840 1.00 94.81 191 VAL A C 1
ATOM 1436 O O . VAL A 1 191 ? -5.411 -1.109 -24.890 1.00 94.81 191 VAL A O 1
ATOM 1439 N N . THR A 1 192 ? -5.963 -3.243 -24.507 1.00 93.62 192 THR A N 1
ATOM 1440 C CA . THR A 1 192 ? -7.273 -2.972 -23.898 1.00 93.62 192 THR A CA 1
ATOM 1441 C C . THR A 1 192 ? -7.394 -3.707 -22.572 1.00 93.62 192 THR A C 1
ATOM 1443 O O . THR A 1 192 ? -6.982 -4.865 -22.471 1.00 93.62 192 THR A O 1
ATOM 1446 N N . PHE A 1 193 ? -7.998 -3.053 -21.583 1.00 93.94 193 PHE A N 1
ATOM 1447 C CA . PHE A 1 193 ? -8.237 -3.618 -20.257 1.00 93.94 193 PHE A CA 1
ATOM 1448 C C . PHE A 1 193 ? -9.720 -3.921 -20.045 1.00 93.94 193 PHE A C 1
ATOM 1450 O O . PHE A 1 193 ? -10.592 -3.235 -20.582 1.00 93.94 193 PHE A O 1
ATOM 1457 N N . GLU A 1 194 ? -10.006 -4.945 -19.250 1.00 93.25 194 GLU A N 1
ATOM 1458 C CA . GLU A 1 194 ? -11.340 -5.179 -18.701 1.00 93.25 194 GLU A CA 1
ATOM 1459 C C . GLU A 1 194 ? -11.736 -4.054 -17.731 1.00 93.25 194 GLU A C 1
ATOM 1461 O O . GLU A 1 194 ? -10.918 -3.580 -16.942 1.00 93.25 194 GLU A O 1
ATOM 1466 N N . ASN A 1 195 ? -13.010 -3.647 -17.740 1.00 89.88 195 ASN A N 1
ATOM 1467 C CA . ASN A 1 195 ? -13.530 -2.755 -16.709 1.00 89.88 195 ASN A CA 1
ATOM 1468 C C . ASN A 1 195 ? -13.993 -3.559 -15.487 1.00 89.88 195 ASN A C 1
ATOM 1470 O O . ASN A 1 195 ? -15.047 -4.189 -15.518 1.00 89.88 195 ASN A O 1
ATOM 1474 N N . THR A 1 196 ? -13.224 -3.484 -14.402 1.00 91.94 196 THR A N 1
ATOM 1475 C CA . THR A 1 196 ? -13.511 -4.172 -13.133 1.00 91.94 196 THR A CA 1
ATOM 1476 C C . THR A 1 196 ? -14.126 -3.260 -12.064 1.00 91.94 196 THR A C 1
ATOM 1478 O O . THR A 1 196 ? -14.145 -3.615 -10.883 1.00 91.94 196 THR A O 1
ATOM 1481 N N . ARG A 1 197 ? -14.597 -2.054 -12.422 1.00 91.62 197 ARG A N 1
ATOM 1482 C CA . ARG A 1 197 ? -15.311 -1.170 -11.485 1.00 91.62 197 ARG A CA 1
ATOM 1483 C C . ARG A 1 197 ? -16.680 -1.763 -11.153 1.00 91.62 197 ARG A C 1
ATOM 1485 O O . ARG A 1 197 ? -17.483 -2.031 -12.042 1.00 91.62 197 ARG A O 1
ATOM 1492 N N . ALA A 1 198 ? -16.955 -1.938 -9.863 1.00 90.75 198 ALA A N 1
ATOM 1493 C CA . ALA A 1 198 ? -18.220 -2.465 -9.359 1.00 90.75 198 ALA A CA 1
ATOM 1494 C C . ALA A 1 198 ? -18.978 -1.407 -8.546 1.00 90.75 198 ALA A C 1
ATOM 1496 O O . ALA A 1 198 ? -18.371 -0.515 -7.949 1.00 90.75 198 ALA A O 1
ATOM 1497 N N . ALA A 1 199 ? -20.306 -1.532 -8.496 1.00 93.56 199 ALA A N 1
ATOM 1498 C CA . ALA A 1 199 ? -21.145 -0.743 -7.598 1.00 93.56 199 ALA A CA 1
ATOM 1499 C C . ALA A 1 199 ? -20.886 -1.099 -6.122 1.00 93.56 199 ALA A C 1
ATOM 1501 O O . ALA A 1 199 ? -20.334 -2.160 -5.817 1.00 93.56 199 ALA A O 1
ATOM 1502 N N . ALA A 1 200 ? -21.311 -0.218 -5.212 1.00 96.00 200 ALA A N 1
ATOM 1503 C CA . ALA A 1 200 ? -21.173 -0.427 -3.776 1.00 96.00 200 ALA A CA 1
ATOM 1504 C C . ALA A 1 200 ? -21.859 -1.725 -3.297 1.00 96.00 200 ALA A C 1
ATOM 1506 O O . ALA A 1 200 ? -22.923 -2.087 -3.815 1.00 96.00 200 ALA A O 1
ATOM 1507 N N . PRO A 1 201 ? -21.302 -2.422 -2.286 1.00 96.44 201 PRO A N 1
ATOM 1508 C CA . PRO A 1 201 ? -21.926 -3.609 -1.719 1.00 96.44 201 PRO A CA 1
ATOM 1509 C C . PRO A 1 201 ? -23.287 -3.296 -1.085 1.00 96.44 201 PRO A C 1
ATOM 1511 O O . PRO A 1 201 ? -23.445 -2.314 -0.353 1.00 96.44 201 PRO A O 1
ATOM 1514 N N . GLY A 1 202 ? -24.259 -4.186 -1.301 1.00 95.00 202 GLY A N 1
ATOM 1515 C CA . GLY A 1 202 ? -25.578 -4.108 -0.667 1.00 95.00 202 GLY A CA 1
ATOM 1516 C C . GLY A 1 202 ? -25.548 -4.387 0.845 1.00 95.00 202 GLY A C 1
ATOM 1517 O O . GLY A 1 202 ? -24.542 -4.194 1.527 1.00 95.00 202 GLY A O 1
ATOM 1518 N N . ASN A 1 203 ? -26.661 -4.883 1.392 1.00 92.31 203 ASN A N 1
ATOM 1519 C CA . ASN A 1 203 ? -26.790 -5.146 2.837 1.00 92.31 203 ASN A CA 1
ATOM 1520 C C . ASN A 1 203 ? -26.198 -6.490 3.289 1.00 92.31 203 ASN A C 1
ATOM 1522 O O . ASN A 1 203 ? -26.172 -6.774 4.483 1.00 92.31 203 ASN A O 1
ATOM 1526 N N . LEU A 1 204 ? -25.735 -7.322 2.347 1.00 97.00 204 LEU A N 1
ATOM 1527 C CA . LEU A 1 204 ? -25.035 -8.586 2.621 1.00 97.00 204 LEU A CA 1
ATOM 1528 C C . LEU A 1 204 ? -25.820 -9.556 3.532 1.00 97.00 204 LEU A C 1
ATOM 1530 O O . LEU A 1 204 ? -25.222 -10.328 4.269 1.00 97.00 204 LEU A O 1
ATOM 1534 N N . GLY A 1 205 ? -27.157 -9.508 3.481 1.00 94.81 205 GLY A N 1
ATOM 1535 C CA . GLY A 1 205 ? -28.043 -10.351 4.295 1.00 94.81 205 GLY A CA 1
ATOM 1536 C C . GLY A 1 205 ? -28.285 -9.864 5.732 1.00 94.81 205 GLY A C 1
ATOM 1537 O O . GLY A 1 205 ? -29.011 -10.528 6.469 1.00 94.81 205 GLY A O 1
ATOM 1538 N N . GLY A 1 206 ? -27.716 -8.721 6.128 1.00 96.25 206 GLY A N 1
ATOM 1539 C CA . GLY A 1 206 ? -27.867 -8.148 7.466 1.00 96.25 206 GLY A CA 1
ATOM 1540 C C . GLY A 1 206 ? -29.068 -7.211 7.624 1.00 96.25 206 GLY A C 1
ATOM 1541 O O . GLY A 1 206 ? -29.573 -6.646 6.653 1.00 96.25 206 GLY A O 1
ATOM 1542 N N . ASP A 1 207 ? -29.482 -7.006 8.876 1.00 96.31 207 ASP A N 1
ATOM 1543 C CA . ASP A 1 207 ? -30.432 -5.955 9.269 1.00 96.31 207 ASP A CA 1
ATOM 1544 C C . ASP A 1 207 ? -29.755 -4.573 9.277 1.00 96.31 207 ASP A C 1
ATOM 1546 O O . ASP A 1 207 ? -30.362 -3.555 8.944 1.00 96.31 207 ASP A O 1
ATOM 1550 N N . ILE A 1 208 ? -28.476 -4.560 9.659 1.00 97.94 208 ILE A N 1
ATOM 1551 C CA . ILE A 1 208 ? -27.570 -3.411 9.624 1.00 97.94 208 ILE A CA 1
ATOM 1552 C C . ILE A 1 208 ? -26.241 -3.844 8.996 1.00 97.94 208 ILE A C 1
ATOM 1554 O O . ILE A 1 208 ? -25.996 -5.035 8.790 1.00 97.94 208 ILE A O 1
ATOM 1558 N N . SER A 1 209 ? -25.345 -2.895 8.747 1.00 98.50 209 SER A N 1
ATOM 1559 C CA . SER A 1 209 ? -23.993 -3.198 8.279 1.00 98.50 209 SER A CA 1
ATOM 1560 C C . SER A 1 209 ? -22.912 -2.418 9.021 1.00 98.50 209 SER A C 1
ATOM 1562 O O . SER A 1 209 ? -23.104 -1.271 9.428 1.00 98.50 209 SER A O 1
ATOM 1564 N N . LEU A 1 210 ? -21.742 -3.033 9.128 1.00 98.50 210 LEU A N 1
ATOM 1565 C CA . LEU A 1 210 ? -20.520 -2.457 9.676 1.00 98.50 210 LEU A CA 1
ATOM 1566 C C . LEU A 1 210 ? -19.470 -2.367 8.569 1.00 98.50 210 LEU A C 1
ATOM 1568 O O . LEU A 1 210 ? -19.343 -3.292 7.774 1.00 98.50 210 LEU A O 1
ATOM 1572 N N . ALA A 1 211 ? -18.697 -1.290 8.531 1.00 98.38 211 ALA A N 1
ATOM 1573 C CA . ALA A 1 211 ? -17.528 -1.197 7.669 1.00 98.38 211 ALA A CA 1
ATOM 1574 C C . ALA A 1 211 ? -16.357 -0.500 8.373 1.00 98.38 211 ALA A C 1
ATOM 1576 O O . ALA A 1 211 ? -16.535 0.169 9.397 1.00 98.38 211 ALA A O 1
ATOM 1577 N N . SER A 1 212 ? -15.166 -0.631 7.792 1.00 97.44 212 SER A N 1
ATOM 1578 C CA . SER A 1 212 ? -14.031 0.248 8.079 1.00 97.44 212 SER A CA 1
ATOM 1579 C C . SER A 1 212 ? -13.534 0.906 6.806 1.00 97.44 212 SER A C 1
ATOM 1581 O O . SER A 1 212 ? -13.614 0.300 5.738 1.00 97.44 212 SER A O 1
ATOM 1583 N N . PHE A 1 213 ? -13.027 2.131 6.928 1.00 98.44 213 PHE A N 1
ATOM 1584 C CA . PHE A 1 213 ? -12.469 2.863 5.804 1.00 98.44 213 PHE A CA 1
ATOM 1585 C C . PHE A 1 213 ? -11.363 3.829 6.248 1.00 98.44 213 PHE A C 1
ATOM 1587 O O . PHE A 1 213 ? -11.603 4.793 6.984 1.00 98.44 213 PHE A O 1
ATOM 1594 N N . ASN A 1 214 ? -10.147 3.583 5.766 1.00 98.44 214 ASN A N 1
ATOM 1595 C CA . ASN A 1 214 ? -9.073 4.563 5.773 1.00 98.44 214 ASN A CA 1
ATOM 1596 C C . ASN A 1 214 ? -9.320 5.574 4.639 1.00 98.44 214 ASN A C 1
ATOM 1598 O O . ASN A 1 214 ? -9.363 5.199 3.470 1.00 98.44 214 ASN A O 1
ATOM 1602 N N . VAL A 1 215 ? -9.501 6.853 4.990 1.00 97.88 215 VAL A N 1
ATOM 1603 C CA . VAL A 1 215 ? -9.923 7.918 4.059 1.00 97.88 215 VAL A CA 1
ATOM 1604 C C . VAL A 1 215 ? -8.792 8.865 3.632 1.00 97.88 215 VAL A C 1
ATOM 1606 O O . VAL A 1 215 ? -9.071 9.997 3.245 1.00 97.88 215 VAL A O 1
ATOM 1609 N N . LEU A 1 216 ? -7.530 8.423 3.713 1.00 94.94 216 LEU A N 1
ATOM 1610 C CA . LEU A 1 216 ? -6.350 9.123 3.183 1.00 94.94 216 LEU A CA 1
ATOM 1611 C C . LEU A 1 216 ? -6.231 10.592 3.638 1.00 94.94 216 LEU A C 1
ATOM 1613 O O . LEU A 1 216 ? -6.559 11.528 2.911 1.00 94.94 216 LEU A O 1
ATOM 1617 N N . ASN A 1 217 ? -5.702 10.806 4.841 1.00 96.38 217 ASN A N 1
ATOM 1618 C CA . ASN A 1 217 ? -5.449 12.116 5.446 1.00 96.38 217 ASN A CA 1
ATOM 1619 C C . ASN A 1 217 ? -6.599 13.135 5.286 1.00 96.38 217 ASN A C 1
ATOM 1621 O O . ASN A 1 217 ? -6.394 14.234 4.755 1.00 96.38 217 ASN A O 1
ATOM 1625 N N . TYR A 1 218 ? -7.799 12.832 5.793 1.00 98.38 218 TYR A N 1
ATOM 1626 C CA . TYR A 1 218 ? -8.896 13.805 5.844 1.00 98.38 218 TYR A CA 1
ATOM 1627 C C . TYR A 1 218 ? -8.626 14.874 6.915 1.00 98.38 218 TYR A C 1
ATOM 1629 O O . TYR A 1 218 ? -8.945 14.715 8.100 1.00 98.38 218 TYR A O 1
ATOM 1637 N N . PHE A 1 219 ? -7.999 15.968 6.481 1.00 98.44 219 PHE A N 1
ATOM 1638 C CA . PHE A 1 219 ? -7.642 17.116 7.308 1.00 98.44 219 PHE A CA 1
ATOM 1639 C C . PHE A 1 219 ? -8.436 18.339 6.868 1.00 98.44 219 PHE A C 1
ATOM 1641 O O . PHE A 1 219 ? -8.317 18.798 5.738 1.00 98.44 219 PHE A O 1
ATOM 1648 N N . SER A 1 220 ? -9.235 18.860 7.795 1.00 96.50 220 SER A N 1
ATOM 1649 C CA . SER A 1 220 ? -9.970 20.118 7.657 1.00 96.50 220 SER A CA 1
ATOM 1650 C C . SER A 1 220 ? -9.072 21.348 7.834 1.00 96.50 220 SER A C 1
ATOM 1652 O O . SER A 1 220 ? -9.374 22.417 7.306 1.00 96.50 220 SER A O 1
ATOM 1654 N N . SER A 1 221 ? -7.955 21.202 8.552 1.00 97.44 221 SER A N 1
ATOM 1655 C CA . SER A 1 221 ? -6.867 22.180 8.565 1.00 97.44 221 SER A CA 1
ATOM 1656 C C . SER A 1 221 ? -6.079 22.110 7.257 1.00 97.44 221 SER A C 1
ATOM 1658 O O . SER A 1 221 ? -5.705 21.026 6.816 1.00 97.44 221 SER A O 1
ATOM 1660 N N . LEU A 1 222 ? -5.784 23.268 6.662 1.00 98.06 222 LEU A N 1
ATOM 1661 C CA . LEU A 1 222 ? -5.158 23.368 5.340 1.00 98.06 222 LEU A CA 1
ATOM 1662 C C . LEU A 1 222 ? -3.682 23.758 5.421 1.00 98.06 222 LEU A C 1
ATOM 1664 O O . LEU A 1 222 ? -3.292 24.575 6.261 1.00 98.06 222 LEU A O 1
ATOM 1668 N N . GLY A 1 223 ? -2.877 23.216 4.505 1.00 97.75 223 GLY A N 1
ATOM 1669 C CA . GLY A 1 223 ? -1.439 23.489 4.434 1.00 97.75 223 GLY A CA 1
ATOM 1670 C C . GLY A 1 223 ? -1.097 24.973 4.252 1.00 97.75 223 GLY A C 1
ATOM 1671 O O . GLY A 1 223 ? -0.160 25.459 4.881 1.00 97.75 223 GLY A O 1
ATOM 1672 N N . GLU A 1 224 ? -1.886 25.722 3.479 1.00 97.75 224 GLU A N 1
ATOM 1673 C CA . GLU A 1 224 ? -1.696 27.168 3.267 1.00 97.75 224 GLU A CA 1
ATOM 1674 C C . GLU A 1 224 ? -1.760 27.995 4.565 1.00 97.75 224 GLU A C 1
ATOM 1676 O O . GLU A 1 224 ? -1.150 29.061 4.662 1.00 97.75 224 GLU A O 1
ATOM 1681 N N . ASN A 1 225 ? -2.470 27.486 5.579 1.00 96.69 225 ASN A N 1
ATOM 1682 C CA . ASN A 1 225 ? -2.676 28.158 6.860 1.00 96.69 225 ASN A CA 1
ATOM 1683 C C . ASN A 1 225 ? -1.610 27.773 7.900 1.00 96.69 225 ASN A C 1
ATOM 1685 O O . ASN A 1 225 ? -1.527 28.386 8.968 1.00 96.69 225 ASN A O 1
ATOM 1689 N N . GLU A 1 226 ? -0.765 26.781 7.604 1.00 96.31 226 GLU A N 1
ATOM 1690 C CA . GLU A 1 226 ? 0.331 26.374 8.473 1.00 96.31 226 GLU A CA 1
ATOM 1691 C C . GLU A 1 226 ? 1.633 27.096 8.092 1.00 96.31 226 GLU A C 1
ATOM 1693 O O . GLU A 1 226 ? 2.223 26.907 7.026 1.00 96.31 226 GLU A O 1
ATOM 1698 N N . LYS A 1 227 ? 2.146 27.912 9.018 1.00 95.19 227 LYS A N 1
ATOM 1699 C CA . LYS A 1 227 ? 3.399 28.645 8.815 1.00 95.19 227 LYS A CA 1
ATOM 1700 C C . LYS A 1 227 ? 4.566 27.692 8.525 1.00 95.19 227 LYS A C 1
ATOM 1702 O O . LYS A 1 227 ? 4.955 26.902 9.379 1.00 95.19 227 LYS A O 1
ATOM 1707 N N . GLY A 1 228 ? 5.201 27.870 7.365 1.00 94.88 228 GLY A N 1
ATOM 1708 C CA . GLY A 1 228 ? 6.370 27.087 6.945 1.00 94.88 228 GLY A CA 1
ATOM 1709 C C . GLY A 1 228 ? 6.026 25.762 6.260 1.00 94.88 228 GLY A C 1
ATOM 1710 O O . GLY A 1 228 ? 6.945 25.033 5.886 1.00 94.88 228 GLY A O 1
ATOM 1711 N N . CYS A 1 229 ? 4.737 25.475 6.064 1.00 97.50 229 CYS A N 1
ATOM 1712 C CA . CYS A 1 229 ? 4.285 24.303 5.334 1.00 97.50 229 CYS A CA 1
ATOM 1713 C C . CYS A 1 229 ? 4.694 24.379 3.857 1.00 97.50 229 CYS A C 1
ATOM 1715 O O . CYS A 1 229 ? 4.495 25.404 3.197 1.00 97.50 229 CYS A O 1
ATOM 1717 N N . ARG A 1 230 ? 5.283 23.299 3.329 1.00 97.75 230 ARG A N 1
ATOM 1718 C CA . ARG A 1 230 ? 5.562 23.171 1.892 1.00 97.75 230 ARG A CA 1
ATOM 1719 C C . ARG A 1 230 ? 4.384 22.495 1.202 1.00 97.75 230 ARG A C 1
ATOM 1721 O O . ARG A 1 230 ? 3.503 21.934 1.847 1.00 97.75 230 ARG A O 1
ATOM 1728 N N . ALA A 1 231 ? 4.402 22.519 -0.123 1.00 97.56 231 ALA A N 1
ATOM 1729 C CA . ALA A 1 231 ? 3.397 21.867 -0.941 1.00 97.56 231 ALA A CA 1
ATOM 1730 C C . ALA A 1 231 ? 4.033 20.877 -1.913 1.00 97.56 231 ALA A C 1
ATOM 1732 O O . ALA A 1 231 ? 5.153 21.087 -2.387 1.00 97.56 231 ALA A O 1
ATOM 1733 N N . TYR A 1 232 ? 3.289 19.828 -2.243 1.00 96.38 232 TYR A N 1
ATOM 1734 C CA . TYR A 1 232 ? 3.392 19.215 -3.558 1.00 96.38 232 TYR A CA 1
ATOM 1735 C C . TYR A 1 232 ? 2.580 20.060 -4.541 1.00 96.38 232 TYR A C 1
ATOM 1737 O O . TYR A 1 232 ? 1.430 20.400 -4.252 1.00 96.38 232 TYR A O 1
ATOM 1745 N N . THR A 1 233 ? 3.183 20.423 -5.670 1.00 95.88 233 THR A N 1
ATOM 1746 C CA . THR A 1 233 ? 2.590 21.338 -6.651 1.00 95.88 233 THR A CA 1
ATOM 1747 C C . THR A 1 233 ? 2.201 20.615 -7.931 1.00 95.88 233 THR A C 1
ATOM 1749 O O . THR A 1 233 ? 2.832 19.624 -8.296 1.00 95.88 233 THR A O 1
ATOM 1752 N N . ASP A 1 234 ? 1.193 21.136 -8.622 1.00 95.31 234 ASP A N 1
ATOM 1753 C CA . ASP A 1 234 ? 0.839 20.698 -9.971 1.00 95.31 234 ASP A CA 1
ATOM 1754 C C . ASP A 1 234 ? 1.854 21.172 -11.033 1.00 95.31 234 ASP A C 1
ATOM 1756 O O . ASP A 1 234 ? 2.882 21.785 -10.714 1.00 95.31 234 ASP A O 1
ATOM 1760 N N . ARG A 1 235 ? 1.574 20.886 -12.313 1.00 93.88 235 ARG A N 1
ATOM 1761 C CA . ARG A 1 235 ? 2.455 21.262 -13.434 1.00 93.88 235 ARG A CA 1
ATOM 1762 C C . ARG A 1 235 ? 2.575 22.775 -13.660 1.00 93.88 235 ARG A C 1
ATOM 1764 O O . ARG A 1 235 ? 3.502 23.203 -14.343 1.00 93.88 235 ARG A O 1
ATOM 1771 N N . GLU A 1 236 ? 1.655 23.566 -13.113 1.00 94.38 236 GLU A N 1
ATOM 1772 C CA . GLU A 1 236 ? 1.632 25.033 -13.184 1.00 94.38 236 GLU A CA 1
ATOM 1773 C C . GLU A 1 236 ? 2.253 25.682 -11.935 1.00 94.38 236 GLU A C 1
ATOM 1775 O O . GLU A 1 236 ? 2.420 26.899 -11.881 1.00 94.38 236 GLU A O 1
ATOM 1780 N N . GLY A 1 237 ? 2.654 24.876 -10.947 1.00 94.12 237 GLY A N 1
ATOM 1781 C CA . GLY A 1 237 ? 3.235 25.339 -9.690 1.00 94.12 237 GLY A CA 1
ATOM 1782 C C . GLY A 1 237 ? 2.202 25.650 -8.605 1.00 94.12 237 GLY A C 1
ATOM 1783 O O . GLY A 1 237 ? 2.585 26.137 -7.540 1.00 94.12 237 GLY A O 1
ATOM 1784 N N . ASN A 1 238 ? 0.921 25.344 -8.826 1.00 96.25 238 ASN A N 1
ATOM 1785 C CA . ASN A 1 238 ? -0.123 25.544 -7.827 1.00 96.25 238 ASN A CA 1
ATOM 1786 C C . ASN A 1 238 ? 0.006 24.492 -6.712 1.00 96.25 238 ASN A C 1
ATOM 1788 O O . ASN A 1 238 ? 0.117 23.299 -7.007 1.00 96.25 238 ASN A O 1
ATOM 1792 N N . PRO A 1 239 ? -0.019 24.884 -5.428 1.00 97.56 239 PRO A N 1
ATOM 1793 C CA . PRO A 1 239 ? -0.044 23.952 -4.303 1.00 97.56 239 PRO A CA 1
ATOM 1794 C C . PRO A 1 239 ? -1.286 23.045 -4.278 1.00 97.56 239 PRO A C 1
ATOM 1796 O O . PRO A 1 239 ? -2.410 23.538 -4.305 1.00 97.56 239 PRO A O 1
ATOM 1799 N N . ILE A 1 240 ? -1.093 21.726 -4.158 1.00 97.75 240 ILE A N 1
ATOM 1800 C CA . ILE A 1 240 ? -2.186 20.733 -4.147 1.00 97.75 240 ILE A CA 1
ATOM 1801 C C . ILE A 1 240 ? -2.300 20.015 -2.795 1.00 97.75 240 ILE A C 1
ATOM 1803 O O . ILE A 1 240 ? -3.357 20.021 -2.163 1.00 97.75 240 ILE A O 1
ATOM 1807 N N . ALA A 1 241 ? -1.210 19.416 -2.316 1.00 97.75 241 ALA A N 1
ATOM 1808 C CA . ALA A 1 241 ? -1.186 18.649 -1.068 1.00 97.75 241 ALA A CA 1
ATOM 1809 C C . ALA A 1 241 ? -0.085 19.154 -0.129 1.00 97.75 241 ALA A C 1
ATOM 1811 O O . ALA A 1 241 ? 0.950 19.649 -0.586 1.00 97.75 241 ALA A O 1
ATOM 1812 N N . ALA A 1 242 ? -0.312 19.042 1.179 1.00 98.06 242 ALA A N 1
ATOM 1813 C CA . ALA A 1 242 ? 0.651 19.449 2.193 1.00 98.06 242 ALA A CA 1
ATOM 1814 C C . ALA A 1 242 ? 1.919 18.581 2.144 1.00 98.06 242 ALA A C 1
ATOM 1816 O O . ALA A 1 242 ? 1.876 17.386 1.857 1.00 98.06 242 ALA A O 1
ATOM 1817 N N . ASN A 1 243 ? 3.072 19.190 2.415 1.00 96.81 243 ASN A N 1
ATOM 1818 C CA . ASN A 1 243 ? 4.363 18.515 2.403 1.00 96.81 243 ASN A CA 1
ATOM 1819 C C . ASN A 1 243 ? 5.277 19.070 3.501 1.00 96.81 243 ASN A C 1
ATOM 1821 O O . ASN A 1 243 ? 5.553 20.268 3.548 1.00 96.81 243 ASN A O 1
ATOM 1825 N N . ARG A 1 244 ? 5.819 18.193 4.352 1.00 94.62 244 ARG A N 1
ATOM 1826 C CA . ARG A 1 244 ? 6.658 18.565 5.510 1.00 94.62 244 ARG A CA 1
ATOM 1827 C C . ARG A 1 244 ? 5.964 19.545 6.471 1.00 94.62 244 ARG A C 1
ATOM 1829 O O . ARG A 1 244 ? 6.571 20.526 6.898 1.00 94.62 244 ARG A O 1
ATOM 1836 N N . CYS A 1 245 ? 4.707 19.261 6.800 1.00 95.31 245 CYS A N 1
ATOM 1837 C CA . CYS A 1 245 ? 3.865 20.050 7.703 1.00 95.31 245 CYS A CA 1
ATOM 1838 C C . CYS A 1 245 ? 3.252 19.145 8.783 1.00 95.31 245 CYS A C 1
ATOM 1840 O O . CYS A 1 245 ? 3.377 17.918 8.716 1.00 95.31 245 CYS A O 1
ATOM 1842 N N . LYS A 1 246 ? 2.586 19.734 9.779 1.00 95.81 246 LYS A N 1
ATOM 1843 C CA . LYS A 1 246 ? 1.703 18.998 10.697 1.00 95.81 246 LYS A CA 1
ATOM 1844 C C . LYS A 1 246 ? 0.418 18.576 9.992 1.00 95.81 246 LYS A C 1
ATOM 1846 O O . LYS A 1 246 ? -0.058 17.468 10.225 1.00 95.81 246 LYS A O 1
ATOM 1851 N N . VAL A 1 247 ? -0.126 19.445 9.139 1.00 96.50 247 VAL A N 1
ATOM 1852 C CA . VAL A 1 247 ? -1.200 19.097 8.202 1.00 96.50 247 VAL A CA 1
ATOM 1853 C C . VAL A 1 247 ? -0.679 18.060 7.205 1.00 96.50 247 VAL A C 1
ATOM 1855 O O . VAL A 1 247 ? 0.404 18.227 6.644 1.00 96.50 247 VAL A O 1
ATOM 1858 N N . ARG A 1 248 ? -1.450 16.991 6.977 1.00 94.69 248 ARG A N 1
ATOM 1859 C CA . ARG A 1 248 ? -1.072 15.892 6.069 1.00 94.69 248 ARG A CA 1
ATOM 1860 C C . ARG A 1 248 ? -2.005 15.716 4.861 1.00 94.69 248 ARG A C 1
ATOM 1862 O O . ARG A 1 248 ? -1.717 14.893 4.003 1.00 94.69 248 ARG A O 1
ATOM 1869 N N . GLY A 1 249 ? -3.091 16.487 4.782 1.00 95.88 249 GLY A N 1
ATOM 1870 C CA . GLY A 1 249 ? -4.074 16.431 3.695 1.00 95.88 249 GLY A CA 1
ATOM 1871 C C . GLY A 1 249 ? -3.886 17.521 2.634 1.00 95.88 249 GLY A C 1
ATOM 1872 O O . GLY A 1 249 ? -2.777 17.825 2.187 1.00 95.88 249 GLY A O 1
ATOM 1873 N N . ALA A 1 250 ? -4.998 18.107 2.193 1.00 98.19 250 ALA A N 1
ATOM 1874 C CA . ALA A 1 250 ? -5.024 19.166 1.189 1.00 98.19 250 ALA A CA 1
ATOM 1875 C C . ALA A 1 250 ? -4.246 20.436 1.588 1.00 98.19 250 ALA A C 1
ATOM 1877 O O . ALA A 1 250 ? -4.204 20.842 2.753 1.00 98.19 250 ALA A O 1
ATOM 1878 N N . TYR A 1 251 ? -3.641 21.096 0.594 1.00 98.56 251 TYR A N 1
ATOM 1879 C CA . TYR A 1 251 ? -2.949 22.366 0.822 1.00 98.56 251 TYR A CA 1
ATOM 1880 C C . TYR A 1 251 ? -3.898 23.570 0.815 1.00 98.56 251 TYR A C 1
ATOM 1882 O O . TYR A 1 251 ? -3.755 24.440 1.668 1.00 98.56 251 TYR A O 1
ATOM 1890 N N . SER A 1 252 ? -4.846 23.612 -0.127 1.00 98.19 252 SER A N 1
ATOM 1891 C CA . SER A 1 252 ? -5.777 24.730 -0.348 1.00 98.19 252 SER A CA 1
ATOM 1892 C C . SER A 1 252 ? -7.245 24.304 -0.180 1.00 98.19 252 SER A C 1
ATOM 1894 O O . SER A 1 252 ? -7.531 23.098 -0.204 1.00 98.19 252 SER A O 1
ATOM 1896 N N . PRO A 1 253 ? -8.198 25.252 -0.078 1.00 98.44 253 PRO A N 1
ATOM 1897 C CA . PRO A 1 253 ? -9.619 24.948 0.050 1.00 98.44 253 PRO A CA 1
ATOM 1898 C C . PRO A 1 253 ? -10.164 24.216 -1.180 1.00 98.44 253 PRO A C 1
ATOM 1900 O O . PRO A 1 253 ? -10.972 23.302 -1.047 1.00 98.44 253 PRO A O 1
ATOM 1903 N N . GLU A 1 254 ? -9.687 24.553 -2.379 1.00 98.12 254 GLU A N 1
ATOM 1904 C CA . GLU A 1 254 ? -10.078 23.885 -3.626 1.00 98.12 254 GLU A CA 1
ATOM 1905 C C . GLU A 1 254 ? -9.577 22.439 -3.660 1.00 98.12 254 GLU A C 1
ATOM 1907 O O . GLU A 1 254 ? -10.286 21.535 -4.103 1.00 98.12 254 GLU A O 1
ATOM 1912 N N . SER A 1 255 ? -8.358 22.198 -3.169 1.00 98.31 255 SER A N 1
ATOM 1913 C CA . SER A 1 255 ? -7.811 20.843 -3.064 1.00 98.31 255 SER A CA 1
ATOM 1914 C C . SER A 1 255 ? -8.565 20.017 -2.021 1.00 98.31 255 SER A C 1
ATOM 1916 O O . SER A 1 255 ? -8.842 18.842 -2.259 1.00 98.31 255 SER A O 1
ATOM 1918 N N . PHE A 1 256 ? -8.963 20.639 -0.907 1.00 98.62 256 PHE A N 1
ATOM 1919 C CA . PHE A 1 256 ? -9.795 20.001 0.110 1.00 98.62 256 PHE A CA 1
ATOM 1920 C C . PHE A 1 256 ? -11.190 19.677 -0.427 1.00 98.62 256 PHE A C 1
ATOM 1922 O O . PHE A 1 256 ? -11.678 18.574 -0.213 1.00 98.62 256 PHE A O 1
ATOM 1929 N N . ALA A 1 257 ? -11.806 20.575 -1.200 1.00 98.50 257 ALA A N 1
ATOM 1930 C CA . ALA A 1 257 ? -13.089 20.309 -1.845 1.00 98.50 257 ALA A CA 1
ATOM 1931 C C . ALA A 1 257 ? -13.014 19.096 -2.790 1.00 98.50 257 ALA A C 1
ATOM 1933 O O . ALA A 1 257 ? -13.900 18.239 -2.761 1.00 98.50 257 ALA A O 1
ATOM 1934 N N . ARG A 1 258 ? -11.931 18.966 -3.573 1.00 97.94 258 ARG A N 1
ATOM 1935 C CA . ARG A 1 258 ? -11.698 17.796 -4.441 1.00 97.94 258 ARG A CA 1
ATOM 1936 C C . ARG A 1 258 ? -11.540 16.494 -3.649 1.00 97.94 258 ARG A C 1
ATOM 1938 O O . ARG A 1 258 ? -12.105 15.477 -4.047 1.00 97.94 258 ARG A O 1
ATOM 1945 N N . GLN A 1 259 ? -10.809 16.527 -2.533 1.00 98.50 259 GLN A N 1
ATOM 1946 C CA . GLN A 1 259 ? -10.665 15.386 -1.621 1.00 98.50 259 GLN A CA 1
ATOM 1947 C C . GLN A 1 259 ? -12.013 15.006 -0.984 1.00 98.50 259 GLN A C 1
ATOM 1949 O O . GLN A 1 259 ? -12.447 13.857 -1.066 1.00 98.50 259 GLN A O 1
ATOM 1954 N N . GLN A 1 260 ? -12.702 15.987 -0.391 1.00 98.62 260 GLN A N 1
ATOM 1955 C CA . GLN A 1 260 ? -13.964 15.799 0.319 1.00 98.62 260 GLN A CA 1
ATOM 1956 C C . GLN A 1 260 ? -15.054 15.255 -0.606 1.00 98.62 260 GLN A C 1
ATOM 1958 O O . GLN A 1 260 ? -15.800 14.381 -0.183 1.00 98.62 260 GLN A O 1
ATOM 1963 N N . THR A 1 261 ? -15.119 15.711 -1.860 1.00 98.12 261 THR A N 1
ATOM 1964 C CA . THR A 1 261 ? -16.107 15.233 -2.844 1.00 98.12 261 THR A CA 1
ATOM 1965 C C . THR A 1 261 ? -16.037 13.716 -3.013 1.00 98.12 261 THR A C 1
ATOM 1967 O O . THR A 1 261 ? -17.040 13.031 -2.819 1.00 98.12 261 THR A O 1
ATOM 1970 N N . LYS A 1 262 ? -14.843 13.168 -3.282 1.00 97.50 262 LYS A N 1
ATOM 1971 C CA . LYS A 1 262 ? -14.669 11.720 -3.476 1.00 97.50 262 LYS A CA 1
ATOM 1972 C C . LYS A 1 262 ? -14.954 10.923 -2.199 1.00 97.50 262 LYS A C 1
ATOM 1974 O O . LYS A 1 262 ? -15.615 9.891 -2.261 1.00 97.50 262 LYS A O 1
ATOM 1979 N N . ILE A 1 263 ? -14.491 11.403 -1.040 1.00 98.69 263 ILE A N 1
ATOM 1980 C CA . ILE A 1 263 ? -14.692 10.721 0.253 1.00 98.69 263 ILE A CA 1
ATOM 1981 C C . ILE A 1 263 ? -16.171 10.714 0.655 1.00 98.69 263 ILE A C 1
ATOM 1983 O O . ILE A 1 263 ? -16.691 9.675 1.060 1.00 98.69 263 ILE A O 1
ATOM 1987 N N . VAL A 1 264 ? -16.867 11.847 0.519 1.00 98.75 264 VAL A N 1
ATOM 1988 C CA . VAL A 1 264 ? -18.308 11.953 0.798 1.00 98.75 264 VAL A CA 1
ATOM 1989 C C . VAL A 1 264 ? -19.094 11.022 -0.116 1.00 98.75 264 VAL A C 1
ATOM 1991 O O . VAL A 1 264 ? -19.924 10.259 0.379 1.00 98.75 264 VAL A O 1
ATOM 1994 N N . ARG A 1 265 ? -18.772 11.011 -1.417 1.00 98.00 265 ARG A N 1
ATOM 1995 C CA . ARG A 1 265 ? -19.391 10.106 -2.388 1.00 98.00 265 ARG A CA 1
ATOM 1996 C C . ARG A 1 265 ? -19.192 8.643 -1.998 1.00 98.00 265 ARG A C 1
ATOM 1998 O O . ARG A 1 265 ? -20.168 7.905 -1.909 1.00 98.00 265 ARG A O 1
ATOM 2005 N N . ALA A 1 266 ? -17.955 8.247 -1.700 1.00 98.38 266 ALA A N 1
ATOM 2006 C CA . ALA A 1 266 ? -17.623 6.884 -1.299 1.00 98.38 266 ALA A CA 1
ATOM 2007 C C . ALA A 1 266 ? -18.375 6.449 -0.030 1.00 98.38 266 ALA A C 1
ATOM 2009 O O . ALA A 1 266 ? -18.936 5.360 0.003 1.00 98.38 266 ALA A O 1
ATOM 2010 N N . ILE A 1 267 ? -18.449 7.292 1.005 1.00 98.75 267 ILE A N 1
ATOM 2011 C CA . ILE A 1 267 ? -19.142 6.949 2.258 1.00 98.75 267 ILE A CA 1
ATOM 2012 C C . ILE A 1 267 ? -20.663 6.864 2.060 1.00 98.75 267 ILE A C 1
ATOM 2014 O O . ILE A 1 267 ? -21.291 5.927 2.561 1.00 98.75 267 ILE A O 1
ATOM 2018 N N . ASN A 1 268 ? -21.263 7.819 1.342 1.00 98.62 268 ASN A N 1
ATOM 2019 C CA . ASN A 1 268 ? -22.707 7.824 1.101 1.00 98.62 268 ASN A CA 1
ATOM 2020 C C . ASN A 1 268 ? -23.151 6.662 0.198 1.00 98.62 268 ASN A C 1
ATOM 2022 O O . ASN A 1 268 ? -24.210 6.091 0.455 1.00 98.62 268 ASN A O 1
ATOM 2026 N N . GLU A 1 269 ? -22.353 6.281 -0.806 1.00 98.12 269 GLU A N 1
ATOM 2027 C CA . GLU A 1 269 ? -22.623 5.109 -1.654 1.00 98.12 269 GLU A CA 1
ATOM 2028 C C . GLU A 1 269 ? -22.353 3.778 -0.938 1.00 98.12 269 GLU A C 1
ATOM 2030 O O . GLU A 1 269 ? -23.129 2.839 -1.106 1.00 98.12 269 GLU A O 1
ATOM 2035 N N . LEU A 1 270 ? -21.298 3.691 -0.112 1.00 98.50 270 LEU A N 1
ATOM 2036 C CA . LEU A 1 270 ? -21.002 2.498 0.693 1.00 98.50 270 LEU A CA 1
ATOM 2037 C C . LEU A 1 270 ? -22.168 2.148 1.623 1.00 98.50 270 LEU A C 1
ATOM 2039 O O . LEU A 1 270 ? -22.389 0.969 1.907 1.00 98.50 270 LEU A O 1
ATOM 2043 N N . ASP A 1 271 ? -22.894 3.164 2.100 1.00 97.81 271 ASP A N 1
ATOM 2044 C CA . ASP A 1 271 ? -24.126 3.026 2.873 1.00 97.81 271 ASP A CA 1
ATOM 2045 C C . ASP A 1 271 ? -23.982 2.024 4.035 1.00 97.81 271 ASP A C 1
ATOM 2047 O O . ASP A 1 271 ? -24.679 1.009 4.133 1.00 97.81 271 ASP A O 1
ATOM 2051 N N . ALA A 1 272 ? -22.983 2.260 4.888 1.00 98.38 272 ALA A N 1
ATOM 2052 C CA . ALA A 1 272 ? -22.775 1.459 6.087 1.00 98.38 272 ALA A CA 1
ATOM 2053 C C . ALA A 1 272 ? -23.569 2.027 7.273 1.00 98.38 272 ALA A C 1
ATOM 2055 O O . ALA A 1 272 ? -23.564 3.238 7.494 1.00 98.38 272 ALA A O 1
ATOM 2056 N N . SER A 1 273 ? -24.211 1.176 8.082 1.00 98.62 273 SER A N 1
ATOM 2057 C CA . SER A 1 273 ? -24.897 1.633 9.302 1.00 98.62 273 SER A CA 1
ATOM 2058 C C . SER A 1 273 ? -23.917 2.156 10.358 1.00 98.62 273 SER A C 1
ATOM 2060 O O . SER A 1 273 ? -24.199 3.167 10.996 1.00 98.62 273 SER A O 1
ATOM 2062 N N . VAL A 1 274 ? -22.762 1.501 10.520 1.00 98.81 274 VAL A N 1
ATOM 2063 C CA . VAL A 1 274 ? -21.628 1.949 11.349 1.00 98.81 274 VAL A CA 1
ATOM 2064 C C . VAL A 1 274 ? -20.359 1.932 10.501 1.00 98.81 274 VAL A C 1
ATOM 2066 O O . VAL A 1 274 ? -20.085 0.937 9.831 1.00 98.81 274 VAL A O 1
ATOM 2069 N N . LEU A 1 275 ? -19.567 3.004 10.558 1.00 98.81 275 LEU A N 1
ATOM 2070 C CA . LEU A 1 275 ? -18.287 3.103 9.860 1.00 98.81 275 LEU A CA 1
ATOM 2071 C C . LEU A 1 275 ? -17.167 3.513 10.823 1.00 98.81 275 LEU A C 1
ATOM 2073 O O . LEU A 1 275 ? -17.206 4.596 11.416 1.00 98.81 275 LEU A O 1
ATOM 2077 N N . GLY A 1 276 ? -16.166 2.641 10.965 1.00 98.81 276 GLY A N 1
ATOM 2078 C CA . GLY A 1 276 ? -14.885 2.965 11.591 1.00 98.81 276 GLY A CA 1
ATOM 2079 C C . GLY A 1 276 ? -13.984 3.703 10.606 1.00 98.81 276 GLY A C 1
ATOM 2080 O O . GLY A 1 276 ? -13.753 3.221 9.504 1.00 98.81 276 GLY A O 1
ATOM 2081 N N . LEU A 1 277 ? -13.484 4.871 10.998 1.00 98.81 277 LEU A N 1
ATOM 2082 C CA . LEU A 1 277 ? -12.648 5.721 10.155 1.00 98.81 277 LEU A CA 1
ATOM 2083 C C . LEU A 1 277 ? -11.218 5.777 10.688 1.00 98.81 277 LEU A C 1
ATOM 2085 O O . LEU A 1 277 ? -10.999 6.002 11.887 1.00 98.81 277 LEU A O 1
ATOM 2089 N N . GLN A 1 278 ? -10.263 5.632 9.776 1.00 98.69 278 GLN A N 1
ATOM 2090 C CA . GLN A 1 278 ? -8.851 5.942 9.988 1.00 98.69 278 GLN A CA 1
ATOM 2091 C C . GLN A 1 278 ? -8.489 7.232 9.239 1.00 98.69 278 GLN A C 1
ATOM 2093 O O . GLN A 1 278 ? -9.264 7.710 8.416 1.00 98.69 278 GLN A O 1
ATOM 2098 N N . GLU A 1 279 ? -7.311 7.798 9.521 1.00 98.00 279 GLU A N 1
ATOM 2099 C CA . GLU A 1 279 ? -6.794 8.960 8.782 1.00 98.00 279 GLU A CA 1
ATOM 2100 C C . GLU A 1 279 ? -7.640 10.245 8.924 1.00 98.00 279 GLU A C 1
ATOM 2102 O O . GLU A 1 279 ? -7.644 11.110 8.050 1.00 98.00 279 GLU A O 1
ATOM 2107 N N . ILE A 1 280 ? -8.319 10.409 10.065 1.00 98.69 280 ILE A N 1
ATOM 2108 C CA . ILE A 1 280 ? -9.031 11.644 10.420 1.00 98.69 280 ILE A CA 1
ATOM 2109 C C . ILE A 1 280 ? -8.102 12.568 11.202 1.00 98.69 280 ILE A C 1
ATOM 2111 O O . ILE A 1 280 ? -7.429 12.135 12.135 1.00 98.69 280 ILE A O 1
ATOM 2115 N N . GLU A 1 281 ? -8.098 13.857 10.883 1.00 98.50 281 GLU A N 1
ATOM 2116 C CA . GLU A 1 281 ? -7.326 14.848 11.633 1.00 98.50 281 GLU A CA 1
ATOM 2117 C C . GLU A 1 281 ? -7.677 14.879 13.130 1.00 98.50 281 GLU A C 1
ATOM 2119 O O . GLU A 1 281 ? -8.840 14.943 13.539 1.00 98.50 281 GLU A O 1
ATOM 2124 N N . ASN A 1 282 ? -6.635 14.913 13.960 1.00 97.94 282 ASN A N 1
ATOM 2125 C CA . ASN A 1 282 ? -6.705 15.286 15.363 1.00 97.94 282 ASN A CA 1
ATOM 2126 C C . ASN A 1 282 ? -6.513 16.804 15.499 1.00 97.94 282 ASN A C 1
ATOM 2128 O O . ASN A 1 282 ? -5.401 17.286 15.737 1.00 97.94 282 ASN A O 1
ATOM 2132 N N . THR A 1 283 ? -7.596 17.571 15.352 1.00 97.12 283 THR A N 1
ATOM 2133 C CA . THR A 1 283 ? -7.542 19.046 15.334 1.00 97.12 283 THR A CA 1
ATOM 2134 C C . THR A 1 283 ? -6.905 19.620 16.604 1.00 97.12 283 THR A C 1
ATOM 2136 O O . THR A 1 283 ? -6.112 20.560 16.534 1.00 97.12 283 THR A O 1
ATOM 2139 N N . ALA A 1 284 ? -7.139 18.995 17.764 1.00 96.19 284 ALA A N 1
ATOM 2140 C CA . ALA A 1 284 ? -6.506 19.386 19.025 1.00 96.19 284 ALA A CA 1
ATOM 2141 C C . ALA A 1 284 ? -4.966 19.332 18.957 1.00 96.19 284 ALA A C 1
ATOM 2143 O O . ALA A 1 284 ? -4.289 20.162 19.567 1.00 96.19 284 ALA A O 1
ATOM 2144 N N . ARG A 1 285 ? -4.401 18.390 18.191 1.00 95.38 285 ARG A N 1
ATOM 2145 C CA . ARG A 1 285 ? -2.953 18.228 18.009 1.00 95.38 285 ARG A CA 1
ATOM 2146 C C . ARG A 1 285 ? -2.388 19.088 16.876 1.00 95.38 285 ARG A C 1
ATOM 2148 O O . ARG A 1 285 ? -1.251 19.554 16.991 1.00 95.38 285 ARG A O 1
ATOM 2155 N N . VAL A 1 286 ? -3.151 19.277 15.799 1.00 95.94 286 VAL A N 1
ATOM 2156 C CA . VAL A 1 286 ? -2.732 20.020 14.597 1.00 95.94 286 VAL A CA 1
ATOM 2157 C C . VAL A 1 286 ? -2.777 21.530 14.825 1.00 95.94 286 VAL A C 1
ATOM 2159 O O . VAL A 1 286 ? -1.737 22.189 14.746 1.00 95.94 286 VAL A O 1
ATOM 2162 N N . SER A 1 287 ? -3.951 22.066 15.163 1.00 92.69 287 SER A N 1
ATOM 2163 C CA . SER A 1 287 ? -4.211 23.508 15.284 1.00 92.69 287 SER A CA 1
ATOM 2164 C C . SER A 1 287 ? -4.628 23.948 16.692 1.00 92.69 287 SER A C 1
ATOM 2166 O O . SER A 1 287 ? -4.706 25.145 16.961 1.00 92.69 287 SER A O 1
ATOM 2168 N N . GLY A 1 288 ? -4.888 23.001 17.598 1.00 89.69 288 GLY A N 1
ATOM 2169 C CA . GLY A 1 288 ? -5.532 23.264 18.884 1.00 89.69 288 GLY A CA 1
ATOM 2170 C C . GLY A 1 288 ? -7.059 23.326 18.765 1.00 89.69 288 GLY A C 1
ATOM 2171 O O . GLY A 1 288 ? -7.608 23.437 17.670 1.00 89.69 288 GLY A O 1
ATOM 2172 N N . GLY A 1 289 ? -7.751 23.244 19.905 1.00 91.62 289 GLY A N 1
ATOM 2173 C CA . GLY A 1 289 ? -9.215 23.255 19.972 1.00 91.62 289 GLY A CA 1
ATOM 2174 C C . GLY A 1 289 ? -9.827 21.868 20.168 1.00 91.62 289 GLY A C 1
ATOM 2175 O O . GLY A 1 289 ? -9.254 21.012 20.840 1.00 91.62 289 GLY A O 1
ATOM 2176 N N . ASP A 1 290 ? -11.026 21.677 19.624 1.00 96.44 290 ASP A N 1
ATOM 2177 C CA . ASP A 1 290 ? -11.830 20.467 19.800 1.00 96.44 290 ASP A CA 1
ATOM 2178 C C . ASP A 1 290 ? -11.339 19.321 18.898 1.00 96.44 290 ASP A C 1
ATOM 2180 O O . ASP A 1 290 ? -11.292 19.462 17.673 1.00 96.44 290 ASP A O 1
ATOM 2184 N N . ARG A 1 291 ? -11.016 18.172 19.512 1.00 97.06 291 ARG A N 1
ATOM 2185 C CA . ARG A 1 291 ? -10.528 16.942 18.861 1.00 97.06 291 ARG A CA 1
ATOM 2186 C C . ARG A 1 291 ? -11.470 16.423 17.769 1.00 97.06 291 ARG A C 1
ATOM 2188 O O . ARG A 1 291 ? -10.994 15.801 16.824 1.00 97.06 291 ARG A O 1
ATOM 2195 N N . ASP A 1 292 ? -12.775 16.679 17.878 1.00 98.25 292 ASP A N 1
ATOM 2196 C CA . ASP A 1 292 ? -13.794 16.160 16.954 1.00 98.25 292 ASP A CA 1
ATOM 2197 C C . ASP A 1 292 ? -14.130 17.111 15.788 1.00 98.25 292 ASP A C 1
ATOM 2199 O O . ASP A 1 292 ? -15.026 16.817 14.995 1.00 98.25 292 ASP A O 1
ATOM 2203 N N . THR A 1 293 ? -13.429 18.241 15.644 1.00 98.56 293 THR A N 1
ATOM 2204 C CA . THR A 1 293 ? -13.742 19.258 14.620 1.00 98.56 293 THR A CA 1
ATOM 2205 C C . THR A 1 293 ? -13.776 18.675 13.202 1.00 98.56 293 THR A C 1
ATOM 2207 O O . THR A 1 293 ? -14.770 18.854 12.495 1.00 98.56 293 THR A O 1
ATOM 2210 N N . ALA A 1 294 ? -12.749 17.918 12.805 1.00 98.44 294 ALA A N 1
ATOM 2211 C CA . ALA A 1 294 ? -12.669 17.350 11.460 1.00 98.44 294 ALA A CA 1
ATOM 2212 C C . ALA A 1 294 ? -13.774 16.316 11.173 1.00 98.44 294 ALA A C 1
ATOM 2214 O O . ALA A 1 294 ? -14.415 16.376 10.123 1.00 98.44 294 ALA A O 1
ATOM 2215 N N . VAL A 1 295 ? -14.068 15.403 12.114 1.00 98.81 295 VAL A N 1
ATOM 2216 C CA . VAL A 1 295 ? -15.151 14.418 11.911 1.00 98.81 295 VAL A CA 1
ATOM 2217 C C . VAL A 1 295 ? -16.521 15.094 11.874 1.00 98.81 295 VAL A C 1
ATOM 2219 O O . VAL A 1 295 ? -17.388 14.692 11.103 1.00 98.81 295 VAL A O 1
ATOM 2222 N N . ARG A 1 296 ? -16.722 16.155 12.664 1.00 98.69 296 ARG A N 1
ATOM 2223 C CA . ARG A 1 296 ? -17.966 16.927 12.647 1.00 98.69 296 ARG A CA 1
ATOM 2224 C C . ARG A 1 296 ? -18.170 17.605 11.295 1.00 98.69 296 ARG A C 1
ATOM 2226 O O . ARG A 1 296 ? -19.284 17.581 10.778 1.00 98.69 296 ARG A O 1
ATOM 2233 N N . ALA A 1 297 ? -17.106 18.165 10.717 1.00 98.56 297 ALA A N 1
ATOM 2234 C CA . ALA A 1 297 ? -17.142 18.742 9.377 1.00 98.56 297 ALA A CA 1
ATOM 2235 C C . ALA A 1 297 ? -17.464 17.683 8.308 1.00 98.56 297 ALA A C 1
ATOM 2237 O O . ALA A 1 297 ? -18.315 17.926 7.456 1.00 98.56 297 ALA A O 1
ATOM 2238 N N . LEU A 1 298 ? -16.867 16.488 8.400 1.00 98.88 298 LEU A N 1
ATOM 2239 C CA . LEU A 1 298 ? -17.186 15.370 7.505 1.00 98.88 298 LEU A CA 1
ATOM 2240 C C . LEU A 1 298 ? -18.667 14.970 7.593 1.00 98.88 298 LEU A C 1
ATOM 2242 O O . LEU A 1 298 ? -19.336 14.889 6.570 1.00 98.88 298 LEU A O 1
ATOM 2246 N N . VAL A 1 299 ? -19.213 14.782 8.799 1.00 98.88 299 VAL A N 1
ATOM 2247 C CA . VAL A 1 299 ? -20.641 14.451 8.991 1.00 98.88 299 VAL A CA 1
ATOM 2248 C C . VAL A 1 299 ? -21.562 15.535 8.432 1.00 98.88 299 VAL A C 1
ATOM 2250 O O . VAL A 1 299 ? -22.587 15.216 7.831 1.00 98.88 299 VAL A O 1
ATOM 2253 N N . ALA A 1 300 ? -21.203 16.811 8.592 1.00 98.81 300 ALA A N 1
ATOM 2254 C CA . ALA A 1 300 ? -21.961 17.906 7.997 1.00 98.81 300 ALA A CA 1
ATOM 2255 C C . ALA A 1 300 ? -21.966 17.824 6.460 1.00 98.81 300 ALA A C 1
ATOM 2257 O O . ALA A 1 300 ? -23.026 17.971 5.854 1.00 98.81 300 ALA A O 1
ATOM 2258 N N . ALA A 1 301 ? -20.819 17.531 5.838 1.00 98.81 301 ALA A N 1
ATOM 2259 C CA . ALA A 1 301 ? -20.716 17.351 4.391 1.00 98.81 301 ALA A CA 1
ATOM 2260 C C . ALA A 1 301 ? -21.513 16.130 3.896 1.00 98.81 301 ALA A C 1
ATOM 2262 O O . ALA A 1 301 ? -22.244 16.238 2.915 1.00 98.81 301 ALA A O 1
ATOM 2263 N N . LEU A 1 302 ? -21.447 15.004 4.615 1.00 98.81 302 LEU A N 1
ATOM 2264 C CA . LEU A 1 302 ? -22.215 13.793 4.304 1.00 98.81 302 LEU A CA 1
ATOM 2265 C C . LEU A 1 302 ? -23.727 14.046 4.330 1.00 98.81 302 LEU A C 1
ATOM 2267 O O . LEU A 1 302 ? -24.440 13.614 3.428 1.00 98.81 302 LEU A O 1
ATOM 2271 N N . ASN A 1 303 ? -24.211 14.763 5.346 1.00 98.69 303 ASN A N 1
ATOM 2272 C CA . ASN A 1 303 ? -25.627 15.107 5.488 1.00 98.69 303 ASN A CA 1
ATOM 2273 C C . ASN A 1 303 ? -26.094 16.140 4.456 1.00 98.69 303 ASN A C 1
ATOM 2275 O O . ASN A 1 303 ? -27.237 16.079 4.004 1.00 98.69 303 ASN A O 1
ATOM 2279 N N . ALA A 1 304 ? -25.221 17.075 4.070 1.00 98.44 304 ALA A N 1
ATOM 2280 C CA . ALA A 1 304 ? -25.511 18.028 3.005 1.00 98.44 304 ALA A CA 1
ATOM 2281 C C . ALA A 1 304 ? -25.666 17.322 1.647 1.00 98.44 304 ALA A C 1
ATOM 2283 O O . ALA A 1 304 ? -26.641 17.580 0.945 1.00 98.44 304 ALA A O 1
ATOM 2284 N N . ASP A 1 305 ? -24.758 16.399 1.317 1.00 97.56 305 ASP A N 1
ATOM 2285 C CA . ASP A 1 305 ? -24.815 15.594 0.089 1.00 97.56 305 ASP A CA 1
ATOM 2286 C C . ASP A 1 305 ? -26.027 14.647 0.076 1.00 97.56 305 ASP A C 1
ATOM 2288 O O . ASP A 1 305 ? -26.762 14.582 -0.906 1.00 97.56 305 ASP A O 1
ATOM 2292 N N . ALA A 1 306 ? -26.322 14.001 1.210 1.00 96.19 306 ALA A N 1
ATOM 2293 C CA . ALA A 1 306 ? -27.503 13.149 1.365 1.00 96.19 306 ALA A CA 1
ATOM 2294 C C . ALA A 1 306 ? -28.831 13.929 1.439 1.00 96.19 306 ALA A C 1
ATOM 2296 O O . ALA A 1 306 ? -29.897 13.313 1.434 1.00 96.19 306 ALA A O 1
ATOM 2297 N N . GLN A 1 307 ? -28.782 15.262 1.560 1.00 96.94 307 GLN A N 1
ATOM 2298 C CA . GLN A 1 307 ? -29.941 16.142 1.765 1.00 96.94 307 GLN A CA 1
ATOM 2299 C C . GLN A 1 307 ? -30.829 15.725 2.954 1.00 96.94 307 GLN A C 1
ATOM 2301 O O . GLN A 1 307 ? -32.045 15.926 2.950 1.00 96.94 307 GLN A O 1
ATOM 2306 N N . ALA A 1 308 ? -30.220 15.141 3.989 1.00 96.19 308 ALA A N 1
ATOM 2307 C CA . ALA A 1 308 ? -30.903 14.616 5.166 1.00 96.19 308 ALA A CA 1
ATOM 2308 C C . ALA A 1 308 ? -29.956 14.560 6.372 1.00 96.19 308 ALA A C 1
ATOM 2310 O O . ALA A 1 308 ? -28.751 14.371 6.223 1.00 96.19 308 ALA A O 1
ATOM 2311 N N . GLU A 1 309 ? -30.494 14.636 7.593 1.00 95.56 309 GLU A N 1
ATOM 2312 C CA . GLU A 1 309 ? -29.716 14.389 8.816 1.00 95.56 309 GLU A CA 1
ATOM 2313 C C . GLU A 1 309 ? -29.498 12.888 9.074 1.00 95.56 309 GLU A C 1
ATOM 2315 O O . GLU A 1 309 ? -29.890 12.347 10.111 1.00 95.56 309 GLU A O 1
ATOM 2320 N N . ARG A 1 310 ? -28.891 12.203 8.109 1.00 96.88 310 ARG A N 1
ATOM 2321 C CA . ARG A 1 310 ? -28.679 10.754 8.109 1.00 96.88 310 ARG A CA 1
ATOM 2322 C C . ARG A 1 310 ? -27.605 10.325 9.111 1.00 96.88 310 ARG A C 1
ATOM 2324 O O . ARG A 1 310 ? -27.805 9.410 9.908 1.00 96.88 310 ARG A O 1
ATOM 2331 N N . TRP A 1 311 ? -26.471 11.011 9.080 1.00 98.69 311 TRP A N 1
ATOM 2332 C CA . TRP A 1 311 ? -25.248 10.655 9.783 1.00 98.69 311 TRP A CA 1
ATOM 2333 C C . TRP A 1 311 ? -25.079 11.410 11.099 1.00 98.69 311 TRP A C 1
ATOM 2335 O O . TRP A 1 311 ? -25.424 12.589 11.225 1.00 98.69 311 TRP A O 1
ATOM 2345 N N . ALA A 1 312 ? -24.461 10.733 12.060 1.00 98.75 312 ALA A N 1
ATOM 2346 C CA . ALA A 1 312 ? -23.886 11.300 13.271 1.00 98.75 312 ALA A CA 1
ATOM 2347 C C . ALA A 1 312 ? -22.459 10.777 13.469 1.00 98.75 312 ALA A C 1
ATOM 2349 O O . ALA A 1 312 ? -22.097 9.729 12.939 1.00 98.75 312 ALA A O 1
ATOM 2350 N N . TYR A 1 313 ? -21.653 11.493 14.255 1.00 98.81 313 TYR A N 1
ATOM 2351 C CA . TYR A 1 313 ? -20.362 10.996 14.733 1.00 98.81 313 TYR A CA 1
ATOM 2352 C C . TYR A 1 313 ? -20.465 10.561 16.194 1.00 98.81 313 TYR A C 1
ATOM 2354 O O . TYR A 1 313 ? -21.326 11.031 16.941 1.00 98.81 313 TYR A O 1
ATOM 2362 N N . VAL A 1 314 ? -19.570 9.670 16.609 1.00 98.81 314 VAL A N 1
ATOM 2363 C CA . VAL A 1 314 ? -19.392 9.317 18.021 1.00 98.81 314 VAL A CA 1
ATOM 2364 C C . VAL A 1 314 ? -18.461 10.341 18.675 1.00 98.81 314 VAL A C 1
ATOM 2366 O O . VAL A 1 314 ? -17.321 10.477 18.219 1.00 98.81 314 VAL A O 1
ATOM 2369 N N . PRO A 1 315 ? -18.899 11.055 19.729 1.00 98.50 315 PRO A N 1
ATOM 2370 C CA . PRO A 1 315 ? -18.038 11.991 20.439 1.00 98.50 315 PRO A CA 1
ATOM 2371 C C . PRO A 1 315 ? -16.821 11.306 21.062 1.00 98.50 315 PRO A C 1
ATOM 2373 O O . PRO A 1 315 ? -16.906 10.176 21.556 1.00 98.50 315 PRO A O 1
ATOM 2376 N N . SER A 1 316 ? -15.697 12.019 21.077 1.00 97.88 316 SER A N 1
ATOM 2377 C CA . SER A 1 316 ? -14.513 11.615 21.832 1.00 97.88 316 SER A CA 1
ATOM 2378 C C . SER A 1 316 ? -14.844 11.440 23.322 1.00 97.88 316 SER A C 1
ATOM 2380 O O . SER A 1 316 ? -15.663 12.189 23.866 1.00 97.88 316 SER A O 1
ATOM 2382 N N . PRO A 1 317 ? -14.188 10.495 24.016 1.00 96.94 317 PRO A N 1
ATOM 2383 C CA . PRO A 1 317 ? -14.360 10.363 25.453 1.00 96.94 317 PRO A CA 1
ATOM 2384 C C . PRO A 1 317 ? -13.762 11.556 26.193 1.00 96.94 317 PRO A C 1
ATOM 2386 O O . PRO A 1 317 ? -12.836 12.208 25.714 1.00 96.94 317 PRO A O 1
ATOM 2389 N N . ALA A 1 318 ? -14.236 11.790 27.418 1.00 93.19 318 ALA A N 1
ATOM 2390 C CA . ALA A 1 318 ? -13.682 12.830 28.287 1.00 93.19 318 ALA A CA 1
ATOM 2391 C C . ALA A 1 318 ? -12.183 12.619 28.583 1.00 93.19 318 ALA A C 1
ATOM 2393 O O . ALA A 1 318 ? -11.444 13.586 28.753 1.00 93.19 318 ALA A O 1
ATOM 2394 N N . LYS A 1 319 ? -11.734 11.356 28.637 1.00 92.44 319 LYS A N 1
ATOM 2395 C CA . LYS A 1 319 ? -10.323 10.985 28.770 1.00 92.44 319 LYS A CA 1
ATOM 2396 C C . LYS A 1 319 ? -9.800 10.484 27.428 1.00 92.44 319 LYS A C 1
ATOM 2398 O O . LYS A 1 319 ? -10.192 9.409 26.983 1.00 92.44 319 LYS A O 1
ATOM 2403 N N . VAL A 1 320 ? -8.906 11.254 26.821 1.00 93.56 320 VAL A N 1
ATOM 2404 C CA . VAL A 1 320 ? -8.227 10.907 25.564 1.00 93.56 320 VAL A CA 1
ATOM 2405 C C . VAL A 1 320 ? -6.830 10.335 25.820 1.00 93.56 320 VAL A C 1
ATOM 2407 O O . VAL A 1 320 ? -6.351 10.352 26.957 1.00 93.56 320 VAL A O 1
ATOM 2410 N N . GLY A 1 321 ? -6.202 9.792 24.773 1.00 86.44 321 GLY A N 1
ATOM 2411 C CA . GLY A 1 321 ? -4.855 9.229 24.853 1.00 86.44 321 GLY A CA 1
ATOM 2412 C C . GLY A 1 321 ? -3.780 10.282 25.134 1.00 86.44 321 GLY A C 1
ATOM 2413 O O . GLY A 1 321 ? -3.957 11.475 24.884 1.00 86.44 321 GLY A O 1
ATOM 2414 N N . GLU A 1 322 ? -2.640 9.834 25.649 1.00 88.81 322 GLU A N 1
ATOM 2415 C CA . GLU A 1 322 ? -1.457 10.680 25.821 1.00 88.81 322 GLU A CA 1
ATOM 2416 C C . GLU A 1 322 ? -0.634 10.718 24.526 1.00 88.81 322 GLU A C 1
ATOM 2418 O O . GLU A 1 322 ? -0.555 9.723 23.810 1.00 88.81 322 GLU A O 1
ATOM 2423 N N . ASN A 1 323 ? -0.007 11.863 24.223 1.00 91.44 323 ASN A N 1
ATOM 2424 C CA . ASN A 1 323 ? 0.859 12.052 23.047 1.00 91.44 323 ASN A CA 1
ATOM 2425 C C . ASN A 1 323 ? 0.280 11.457 21.742 1.00 91.44 323 ASN A C 1
ATOM 2427 O O . ASN A 1 323 ? 0.961 10.719 21.028 1.00 91.44 323 ASN A O 1
ATOM 2431 N N . GLU A 1 324 ? -0.994 11.750 21.462 1.00 93.62 324 GLU A N 1
ATOM 2432 C CA . GLU A 1 324 ? -1.659 11.310 20.233 1.00 93.62 324 GLU A CA 1
ATOM 2433 C C . GLU A 1 324 ? -0.973 11.894 18.982 1.00 93.62 324 GLU A C 1
ATOM 2435 O O . GLU A 1 324 ? -0.423 13.007 18.997 1.00 93.62 324 GLU A O 1
ATOM 2440 N N . ASP A 1 325 ? -1.041 11.143 17.882 1.00 94.56 325 ASP A N 1
ATOM 2441 C CA . ASP A 1 325 ? -0.604 11.593 16.560 1.00 94.56 325 ASP A CA 1
ATOM 2442 C C . ASP A 1 325 ? -1.499 12.748 16.044 1.00 94.56 325 ASP A C 1
ATOM 2444 O O . ASP A 1 325 ? -2.576 13.038 16.577 1.00 94.56 325 ASP A O 1
ATOM 2448 N N . TYR A 1 326 ? -1.047 13.432 14.988 1.00 96.38 326 TYR A N 1
ATOM 2449 C CA . TYR A 1 326 ? -1.854 14.401 14.232 1.00 96.38 326 TYR A CA 1
ATOM 2450 C C . TYR A 1 326 ? -3.074 13.764 13.562 1.00 96.38 326 TYR A C 1
ATOM 2452 O O . TYR A 1 326 ? -3.987 14.468 13.142 1.00 96.38 326 TYR A O 1
ATOM 2460 N N . ILE A 1 327 ? -3.083 12.440 13.478 1.00 96.75 327 ILE A N 1
ATOM 2461 C CA . ILE A 1 327 ? -4.171 11.611 12.995 1.00 96.75 327 ILE A CA 1
ATOM 2462 C C . ILE A 1 327 ? -4.791 10.866 14.164 1.00 96.75 327 ILE A C 1
ATOM 2464 O O . ILE A 1 327 ? -4.103 10.399 15.070 1.00 96.75 327 ILE A O 1
ATOM 2468 N N . ARG A 1 328 ? -6.107 10.719 14.113 1.00 96.94 328 ARG A N 1
ATOM 2469 C CA . ARG A 1 328 ? -6.906 9.953 15.056 1.00 96.94 328 ARG A CA 1
ATOM 2470 C C . ARG A 1 328 ? -7.869 9.025 14.326 1.00 96.94 328 ARG A C 1
ATOM 2472 O O . ARG A 1 328 ? -8.076 9.107 13.117 1.00 96.94 328 ARG A O 1
ATOM 2479 N N . LEU A 1 329 ? -8.500 8.180 15.124 1.00 98.50 329 LEU A N 1
ATOM 2480 C CA . LEU A 1 329 ? -9.602 7.329 14.714 1.00 98.50 329 LEU A CA 1
ATOM 2481 C C . LEU A 1 329 ? -10.935 7.997 15.035 1.00 98.50 329 LEU A C 1
ATOM 2483 O O . LEU A 1 329 ? -11.028 8.802 15.970 1.00 98.50 329 LEU A O 1
ATOM 2487 N N . ALA A 1 330 ? -11.970 7.649 14.279 1.00 98.81 330 ALA A N 1
ATOM 2488 C CA . ALA A 1 330 ? -13.319 8.145 14.502 1.00 98.81 330 ALA A CA 1
ATOM 2489 C C . ALA A 1 330 ? -14.373 7.087 14.166 1.00 98.81 330 ALA A C 1
ATOM 2491 O O . ALA A 1 330 ? -14.096 6.121 13.460 1.00 98.81 330 ALA A O 1
ATOM 2492 N N . PHE A 1 331 ? -15.598 7.312 14.635 1.00 98.88 331 PHE A N 1
ATOM 2493 C CA . PHE A 1 331 ? -16.774 6.588 14.168 1.00 98.88 331 PHE A CA 1
ATOM 2494 C C . PHE A 1 331 ? -17.818 7.564 13.651 1.00 98.88 331 PHE A C 1
ATOM 2496 O O . PHE A 1 331 ? -18.073 8.598 14.280 1.00 98.88 331 PHE A O 1
ATOM 2503 N N . ILE A 1 332 ? -18.468 7.173 12.561 1.00 98.88 332 ILE A N 1
ATOM 2504 C CA . ILE A 1 332 ? -19.737 7.743 12.120 1.00 98.88 332 ILE A CA 1
ATOM 2505 C C . ILE A 1 332 ? -20.777 6.631 11.985 1.00 98.88 332 ILE A C 1
ATOM 2507 O O . ILE A 1 332 ? -20.433 5.460 11.819 1.00 98.88 332 ILE A O 1
ATOM 2511 N N . TYR A 1 333 ? -22.050 6.986 12.100 1.00 98.88 333 TYR A N 1
ATOM 2512 C CA . TYR A 1 333 ? -23.148 6.029 12.042 1.00 98.88 333 TYR A CA 1
ATOM 2513 C C . TYR A 1 333 ? -24.442 6.675 11.548 1.00 98.88 333 TYR A C 1
ATOM 2515 O O . TYR A 1 333 ? -24.622 7.890 11.661 1.00 98.88 333 TYR A O 1
ATOM 2523 N N . GLN A 1 334 ? -25.346 5.856 11.012 1.00 98.62 334 GLN A N 1
ATOM 2524 C CA . GLN A 1 334 ? -26.668 6.292 10.562 1.00 98.62 334 GLN A CA 1
ATOM 2525 C C . GLN A 1 334 ? -27.673 6.230 11.716 1.00 98.62 334 GLN A C 1
ATOM 2527 O O . GLN A 1 334 ? -27.914 5.160 12.282 1.00 98.62 334 GLN A O 1
ATOM 2532 N N . LYS A 1 335 ? -28.246 7.385 12.079 1.00 96.25 335 LYS A N 1
ATOM 2533 C CA . LYS A 1 335 ? -29.056 7.556 13.303 1.00 96.25 335 LYS A CA 1
ATOM 2534 C C . LYS A 1 335 ? -30.356 6.745 13.306 1.00 96.25 335 LYS A C 1
ATOM 2536 O O . LYS A 1 335 ? -30.875 6.439 14.373 1.00 96.25 335 LYS A O 1
ATOM 2541 N N . ASP A 1 336 ? -30.892 6.432 12.131 1.00 95.56 336 ASP A N 1
ATOM 2542 C CA . ASP A 1 336 ? -32.116 5.646 11.952 1.00 95.56 336 ASP A CA 1
ATOM 2543 C C . ASP A 1 336 ? -31.870 4.131 12.011 1.00 95.56 336 ASP A C 1
ATOM 2545 O O . ASP A 1 336 ? -32.823 3.367 12.139 1.00 95.56 336 ASP A O 1
ATOM 2549 N N . LYS A 1 337 ? -30.607 3.689 11.923 1.00 97.62 337 LYS A N 1
ATOM 2550 C CA . LYS A 1 337 ? -30.227 2.267 11.927 1.00 97.62 337 LYS A CA 1
ATOM 2551 C C . LYS A 1 337 ? -29.623 1.814 13.239 1.00 97.62 337 LYS A C 1
ATOM 2553 O O . LYS A 1 337 ? -29.842 0.680 13.658 1.00 97.62 337 LYS A O 1
ATOM 2558 N N . VAL A 1 338 ? -28.818 2.666 13.866 1.00 98.31 338 VAL A N 1
ATOM 2559 C CA . VAL A 1 338 ? -28.074 2.323 15.079 1.00 98.31 338 VAL A CA 1
ATOM 2560 C C . VAL A 1 338 ? -27.937 3.521 16.010 1.00 98.31 338 VAL A C 1
ATOM 2562 O O . VAL A 1 338 ? -27.938 4.677 15.588 1.00 98.31 338 VAL A O 1
ATOM 2565 N N . ARG A 1 339 ? -27.752 3.231 17.297 1.00 97.81 339 ARG A N 1
ATOM 2566 C CA . ARG A 1 339 ? -27.411 4.214 18.329 1.00 97.81 339 ARG A CA 1
ATOM 2567 C C . ARG A 1 339 ? -26.102 3.842 19.009 1.00 97.81 339 ARG A C 1
ATOM 2569 O O . ARG A 1 339 ? -25.841 2.665 19.258 1.00 97.81 339 ARG A O 1
ATOM 2576 N N . ALA A 1 340 ? -25.308 4.848 19.359 1.00 98.19 340 ALA A N 1
ATOM 2577 C CA . ALA A 1 340 ? -24.187 4.678 20.274 1.00 98.19 340 ALA A CA 1
ATOM 2578 C C . ALA A 1 340 ? -24.711 4.458 21.705 1.00 98.19 340 ALA A C 1
ATOM 2580 O O . ALA A 1 340 ? -25.616 5.160 22.164 1.00 98.19 340 ALA A O 1
ATOM 2581 N N . VAL A 1 341 ? -24.148 3.481 22.414 1.00 97.81 341 VAL A N 1
ATOM 2582 C CA . VAL A 1 341 ? -24.495 3.145 23.797 1.00 97.81 341 VAL A CA 1
ATOM 2583 C C . VAL A 1 341 ? -23.338 3.500 24.726 1.00 97.81 341 VAL A C 1
ATOM 2585 O O . VAL A 1 341 ? -22.261 2.913 24.643 1.00 97.81 341 VAL A O 1
ATOM 2588 N N . GLY A 1 342 ? -23.572 4.461 25.622 1.00 97.06 342 GLY A N 1
ATOM 2589 C CA . GLY A 1 342 ? -22.550 4.969 26.540 1.00 97.06 342 GLY A CA 1
ATOM 2590 C C . GLY A 1 342 ? -21.439 5.774 25.843 1.00 97.06 342 GLY A C 1
ATOM 2591 O O . GLY A 1 342 ? -21.454 5.927 24.618 1.00 97.06 342 GLY A O 1
ATOM 2592 N N . PRO A 1 343 ? -20.488 6.328 26.618 1.00 97.75 343 PRO A N 1
ATOM 2593 C CA . PRO A 1 343 ? -19.333 7.022 26.061 1.00 97.75 343 PRO A CA 1
ATOM 2594 C C . PRO A 1 343 ? -18.394 6.048 25.335 1.00 97.75 343 PRO A C 1
ATOM 2596 O O . PRO A 1 343 ? -18.270 4.883 25.722 1.00 97.75 343 PRO A O 1
ATOM 2599 N N . SER A 1 344 ? -17.694 6.554 24.321 1.00 98.50 344 SER A N 1
ATOM 2600 C CA . SER A 1 344 ? -16.595 5.836 23.672 1.00 98.50 344 SER A CA 1
ATOM 2601 C C . SER A 1 344 ? -15.427 5.616 24.643 1.00 98.50 344 SER A C 1
ATOM 2603 O O . SER A 1 344 ? -15.378 6.199 25.728 1.00 98.50 344 SER A O 1
ATOM 2605 N N . GLN A 1 345 ? -14.483 4.748 24.285 1.00 98.19 345 GLN A N 1
ATOM 2606 C CA . GLN A 1 345 ? -13.302 4.456 25.102 1.00 98.19 345 GLN A CA 1
ATOM 2607 C C . GLN A 1 345 ? -12.046 4.412 24.236 1.00 98.19 345 GLN A C 1
ATOM 2609 O O . GLN A 1 345 ? -12.086 3.901 23.120 1.00 98.19 345 GLN A O 1
ATOM 2614 N N . ILE A 1 346 ? -10.930 4.932 24.748 1.00 97.94 346 ILE A N 1
ATOM 2615 C CA . ILE A 1 346 ? -9.630 4.898 24.068 1.00 97.94 346 ILE A CA 1
ATOM 2616 C C . ILE A 1 346 ? -8.669 4.026 24.875 1.00 97.94 346 ILE A C 1
ATOM 2618 O O . ILE A 1 346 ? -8.471 4.264 26.069 1.00 97.94 346 ILE A O 1
ATOM 2622 N N . LEU A 1 347 ? -8.039 3.055 24.212 1.00 97.38 347 LEU A N 1
ATOM 2623 C CA . LEU A 1 347 ? -6.970 2.253 24.803 1.00 97.38 347 LEU A CA 1
ATOM 2624 C C . LEU A 1 347 ? -5.679 3.077 24.866 1.00 97.38 347 LEU A C 1
ATOM 2626 O O . LEU A 1 347 ? -4.996 3.271 23.862 1.00 97.38 347 LEU A O 1
ATOM 2630 N N . ASN A 1 348 ? -5.327 3.548 26.062 1.00 94.50 348 ASN A N 1
ATOM 2631 C CA . ASN A 1 348 ? -4.064 4.242 26.301 1.00 94.50 348 ASN A CA 1
ATOM 2632 C C . ASN A 1 348 ? -3.009 3.255 26.816 1.00 94.50 348 ASN A C 1
ATOM 2634 O O . ASN A 1 348 ? -3.128 2.745 27.929 1.00 94.50 348 ASN A O 1
ATOM 2638 N N . SER A 1 349 ? -1.980 2.996 26.011 1.00 95.38 349 SER A N 1
ATOM 2639 C CA . SER A 1 349 ? -0.890 2.068 26.326 1.00 95.38 349 SER A CA 1
ATOM 2640 C C . SER A 1 349 ? 0.418 2.548 25.702 1.00 95.38 349 SER A C 1
ATOM 2642 O O . SER A 1 349 ? 0.418 3.161 24.633 1.00 95.38 349 SER A O 1
ATOM 2644 N N . GLU A 1 350 ? 1.543 2.241 26.348 1.00 94.44 350 GLU A N 1
ATOM 2645 C CA . GLU A 1 350 ? 2.887 2.620 25.893 1.00 94.44 350 GLU A CA 1
ATOM 2646 C C . GLU A 1 350 ? 3.238 2.100 24.489 1.00 94.44 350 GLU A C 1
ATOM 2648 O O . GLU A 1 350 ? 4.032 2.721 23.777 1.00 94.44 350 GLU A O 1
ATOM 2653 N N . TRP A 1 351 ? 2.604 1.001 24.067 1.00 96.62 351 TRP A N 1
ATOM 2654 C CA . TRP A 1 351 ? 2.793 0.404 22.744 1.00 96.62 351 TRP A CA 1
ATOM 2655 C C . TRP A 1 351 ? 2.149 1.221 21.616 1.00 96.62 351 TRP A C 1
ATOM 2657 O O . TRP A 1 351 ? 2.533 1.066 20.455 1.00 96.62 351 TRP A O 1
ATOM 2667 N N . TYR A 1 352 ? 1.219 2.121 21.948 1.00 96.31 352 TYR A N 1
ATOM 2668 C CA . TYR A 1 352 ? 0.573 3.046 21.010 1.00 96.31 352 TYR A CA 1
ATOM 2669 C C . TYR A 1 352 ? 1.034 4.495 21.208 1.00 96.31 352 TYR A C 1
ATOM 2671 O O . TYR A 1 352 ? 1.220 5.230 20.239 1.00 96.31 352 TYR A O 1
ATOM 2679 N N . THR A 1 353 ? 1.243 4.918 22.455 1.00 94.88 353 THR A N 1
ATOM 2680 C CA . THR A 1 353 ? 1.600 6.297 22.800 1.00 94.88 353 THR A CA 1
ATOM 2681 C C . THR A 1 353 ? 2.896 6.736 22.113 1.00 94.88 353 THR A C 1
ATOM 2683 O O . THR A 1 353 ? 3.983 6.210 22.376 1.00 94.88 353 THR A O 1
ATOM 2686 N N . GLY A 1 354 ? 2.778 7.744 21.241 1.00 92.56 354 GLY A N 1
ATOM 2687 C CA . GLY A 1 354 ? 3.880 8.292 20.448 1.00 92.56 354 GLY A CA 1
ATOM 2688 C C . GLY A 1 354 ? 4.373 7.405 19.299 1.00 92.56 354 GLY A C 1
ATOM 2689 O O . GLY A 1 354 ? 5.379 7.747 18.682 1.00 92.56 354 GLY A O 1
ATOM 2690 N N . THR A 1 355 ? 3.705 6.286 19.010 1.00 92.62 355 THR A N 1
ATOM 2691 C CA . THR A 1 355 ? 4.124 5.318 17.981 1.00 92.62 355 THR A CA 1
ATOM 2692 C C . THR A 1 355 ? 3.037 5.063 16.938 1.00 92.62 355 THR A C 1
ATOM 2694 O O . THR A 1 355 ? 3.344 4.971 15.751 1.00 92.62 355 THR A O 1
ATOM 2697 N N . ALA A 1 356 ? 1.773 4.965 17.351 1.00 94.62 356 ALA A N 1
ATOM 2698 C CA . ALA A 1 356 ? 0.625 4.685 16.492 1.00 94.62 356 ALA A CA 1
ATOM 2699 C C . ALA A 1 356 ? -0.645 5.359 17.033 1.00 94.62 356 ALA A C 1
ATOM 2701 O O . ALA A 1 356 ? -0.604 6.091 18.020 1.00 94.62 356 ALA A O 1
ATOM 2702 N N . ARG A 1 357 ? -1.784 5.149 16.364 1.00 96.25 357 ARG A N 1
ATOM 2703 C CA . ARG A 1 357 ? -3.063 5.715 16.809 1.00 96.25 357 ARG A CA 1
ATOM 2704 C C . ARG A 1 357 ? -3.644 4.788 17.866 1.00 96.25 357 ARG A C 1
ATOM 2706 O O . ARG A 1 357 ? -3.740 3.583 17.645 1.00 96.25 357 ARG A O 1
ATOM 2713 N N . GLN A 1 358 ? -4.043 5.347 19.001 1.00 97.06 358 GLN A N 1
ATOM 2714 C CA . GLN A 1 358 ? -4.698 4.582 20.055 1.00 97.06 358 GLN A CA 1
ATOM 2715 C C . GLN A 1 358 ? -6.053 4.023 19.571 1.00 97.06 358 GLN A C 1
ATOM 2717 O O . GLN A 1 358 ? -6.849 4.794 19.022 1.00 97.06 358 GLN A O 1
ATOM 2722 N N . PRO A 1 359 ? -6.346 2.725 19.798 1.00 98.25 359 PRO A N 1
ATOM 2723 C CA . PRO A 1 359 ? -7.631 2.117 19.464 1.00 98.25 359 PRO A CA 1
ATOM 2724 C C . PRO A 1 359 ? -8.810 2.844 20.111 1.00 98.25 359 PRO A C 1
ATOM 2726 O O . PRO A 1 359 ? -8.749 3.220 21.285 1.00 98.25 359 PRO A O 1
ATOM 2729 N N . LEU A 1 360 ? -9.892 3.013 19.349 1.00 98.69 360 LEU A N 1
ATOM 2730 C CA . LEU A 1 360 ? -11.127 3.663 19.793 1.00 98.69 360 LEU A CA 1
ATOM 2731 C C . LEU A 1 360 ? -12.270 2.649 19.753 1.00 98.69 360 LEU A C 1
ATOM 2733 O O . LEU A 1 360 ? -12.602 2.134 18.688 1.00 98.69 360 LEU A O 1
ATOM 2737 N N . ALA A 1 361 ? -12.890 2.397 20.903 1.00 98.75 361 ALA A N 1
ATOM 2738 C CA . ALA A 1 361 ? -14.037 1.513 21.051 1.00 98.75 361 ALA A CA 1
ATOM 2739 C C . ALA A 1 361 ? -15.341 2.294 21.244 1.00 98.75 361 ALA A C 1
ATOM 2741 O O . ALA A 1 361 ? -15.378 3.308 21.944 1.00 98.75 361 ALA A O 1
ATOM 2742 N N . GLN A 1 362 ? -16.427 1.774 20.678 1.00 98.81 362 GLN A N 1
ATOM 2743 C CA . GLN A 1 362 ? -17.789 2.230 20.935 1.00 98.81 362 GLN A CA 1
ATOM 2744 C C . GLN A 1 362 ? -18.743 1.030 20.954 1.00 98.81 362 GLN A C 1
ATOM 2746 O O . GLN A 1 362 ? -18.680 0.164 20.082 1.00 98.81 362 GLN A O 1
ATOM 2751 N N . SER A 1 363 ? -19.648 0.989 21.938 1.00 98.62 363 SER A N 1
ATOM 2752 C CA . SER A 1 363 ? -20.783 0.055 21.922 1.00 98.62 363 SER A CA 1
ATOM 2753 C C . SER A 1 363 ? -21.918 0.627 21.071 1.00 98.62 363 SER A C 1
ATOM 2755 O O . SER A 1 363 ? -22.253 1.805 21.204 1.00 98.62 363 SER A O 1
ATOM 2757 N N . PHE A 1 364 ? -22.531 -0.194 20.229 1.00 98.75 364 PHE A N 1
ATOM 2758 C CA . PHE A 1 364 ? -23.678 0.154 19.398 1.00 98.75 364 PHE A CA 1
ATOM 2759 C C . PHE A 1 364 ? -24.830 -0.823 19.625 1.00 98.75 364 PHE A C 1
ATOM 2761 O O . PHE A 1 364 ? -24.632 -1.951 20.075 1.00 98.75 364 PHE A O 1
ATOM 2768 N N . GLN A 1 365 ? -26.038 -0.383 19.286 1.00 98.12 365 GLN A N 1
ATOM 2769 C CA . GLN A 1 365 ? -27.231 -1.223 19.223 1.00 98.12 365 GLN A CA 1
ATOM 2770 C C . GLN A 1 365 ? -28.075 -0.807 18.016 1.00 98.12 365 GLN A C 1
ATOM 2772 O O . GLN A 1 365 ? -28.129 0.383 17.692 1.00 98.12 365 GLN A O 1
ATOM 2777 N N . ALA A 1 366 ? -28.725 -1.771 17.361 1.00 98.06 366 ALA A N 1
ATOM 2778 C CA . ALA A 1 366 ? -29.672 -1.484 16.290 1.00 98.06 366 ALA A CA 1
ATOM 2779 C C . ALA A 1 366 ? -30.873 -0.684 16.805 1.00 98.06 366 ALA A C 1
ATOM 2781 O O . ALA A 1 366 ? -31.246 -0.780 17.976 1.00 98.06 366 ALA A O 1
ATOM 2782 N N . VAL A 1 367 ? -31.463 0.108 15.915 1.00 96.94 367 VAL A N 1
ATOM 2783 C CA . VAL A 1 367 ? -32.628 0.948 16.186 1.00 96.94 367 VAL A CA 1
ATOM 2784 C C . VAL A 1 367 ? -33.742 0.596 15.210 1.00 96.94 367 VAL A C 1
ATOM 2786 O O . VAL A 1 367 ? -33.511 0.489 14.008 1.00 96.94 367 VAL A O 1
ATOM 2789 N N . VAL A 1 368 ? -34.956 0.435 15.734 1.00 94.62 368 VAL A N 1
ATOM 2790 C CA . VAL A 1 368 ? -36.198 0.323 14.960 1.00 94.62 368 VAL A CA 1
ATOM 2791 C C . VAL A 1 368 ? -37.204 1.278 15.584 1.00 94.62 368 VAL A C 1
ATOM 2793 O O . VAL A 1 368 ? -37.405 1.252 16.795 1.00 94.62 368 VAL A O 1
ATOM 2796 N N . ASP A 1 369 ? -37.795 2.156 14.774 1.00 90.56 369 ASP A N 1
ATOM 2797 C CA . ASP A 1 369 ? -38.767 3.166 15.221 1.00 90.56 369 ASP A CA 1
ATOM 2798 C C . ASP A 1 369 ? -38.272 4.046 16.390 1.00 90.56 369 ASP A C 1
ATOM 2800 O O . ASP A 1 369 ? -39.045 4.492 17.234 1.00 90.56 369 ASP A O 1
ATOM 2804 N N . GLY A 1 370 ? -36.961 4.310 16.438 1.00 88.69 370 GLY A N 1
ATOM 2805 C CA . GLY A 1 370 ? -36.316 5.112 17.485 1.00 88.69 370 GLY A CA 1
ATOM 2806 C C . GLY A 1 370 ? -35.948 4.339 18.757 1.00 88.69 370 GLY A C 1
ATOM 2807 O O . GLY A 1 370 ? -35.247 4.885 19.608 1.00 88.69 370 GLY A O 1
ATOM 2808 N N . GLU A 1 371 ? -36.341 3.070 18.865 1.00 92.88 371 GLU A N 1
ATOM 2809 C CA . GLU A 1 371 ? -36.079 2.217 20.023 1.00 92.88 371 GLU A CA 1
ATOM 2810 C C . GLU A 1 371 ? -34.929 1.239 19.764 1.00 92.88 371 GLU A C 1
ATOM 2812 O O . GLU A 1 371 ? -34.773 0.693 18.670 1.00 92.88 371 GLU A O 1
ATOM 2817 N N . GLY A 1 372 ? -34.110 1.005 20.791 1.00 95.00 372 GLY A N 1
ATOM 2818 C CA . GLY A 1 372 ? -32.999 0.058 20.724 1.00 95.00 372 GLY A CA 1
ATOM 2819 C C . GLY A 1 372 ? -33.480 -1.394 20.724 1.00 95.00 372 GLY A C 1
ATOM 2820 O O . GLY A 1 372 ? -34.196 -1.802 21.637 1.00 95.00 372 GLY A O 1
ATOM 2821 N N . VAL A 1 373 ? -33.050 -2.190 19.743 1.00 95.12 373 VAL A N 1
ATOM 2822 C CA . VAL A 1 373 ? -33.440 -3.602 19.591 1.00 95.12 373 VAL A CA 1
ATOM 2823 C C . VAL A 1 373 ? -32.227 -4.517 19.436 1.00 95.12 373 VAL A C 1
ATOM 2825 O O . VAL A 1 373 ? -31.195 -4.124 18.893 1.00 95.12 373 VAL A O 1
ATOM 2828 N N . GLY A 1 374 ? -32.359 -5.762 19.899 1.00 94.25 374 GLY A N 1
ATOM 2829 C CA . GLY A 1 374 ? -31.299 -6.764 19.774 1.00 94.25 374 GLY A CA 1
ATOM 2830 C C . GLY A 1 374 ? -30.123 -6.576 20.739 1.00 94.25 374 GLY A C 1
ATOM 2831 O O . GLY A 1 374 ? -30.195 -5.754 21.660 1.00 94.25 374 GLY A O 1
ATOM 2832 N N . PRO A 1 375 ? -29.042 -7.360 20.575 1.00 94.94 375 PRO A N 1
ATOM 2833 C CA . PRO A 1 375 ? -27.872 -7.276 21.437 1.00 94.94 375 PRO A CA 1
ATOM 2834 C C . PRO A 1 375 ? -27.066 -5.995 21.182 1.00 94.94 375 PRO A C 1
ATOM 2836 O O . PRO A 1 375 ? -26.984 -5.499 20.057 1.00 94.94 375 PRO A O 1
ATOM 2839 N N . GLU A 1 376 ? -26.414 -5.488 22.229 1.00 96.88 376 GLU A N 1
ATOM 2840 C CA . GLU A 1 376 ? -25.312 -4.540 22.057 1.00 96.88 376 GLU A CA 1
ATOM 2841 C C . GLU A 1 376 ? -24.097 -5.254 21.460 1.00 96.88 376 GLU A C 1
ATOM 2843 O O . GLU A 1 376 ? -23.801 -6.397 21.814 1.00 96.88 376 GLU A O 1
ATOM 2848 N N . PHE A 1 377 ? -23.348 -4.557 20.615 1.00 98.50 377 PHE A N 1
ATOM 2849 C CA . PHE A 1 377 ? -22.068 -5.022 20.089 1.00 98.50 377 PHE A CA 1
ATOM 2850 C C . PHE A 1 377 ? -21.025 -3.908 20.163 1.00 98.50 377 PHE A C 1
ATOM 2852 O O . PHE A 1 377 ? -21.351 -2.725 20.093 1.00 98.50 377 PHE A O 1
ATOM 2859 N N . VAL A 1 378 ? -19.759 -4.278 20.327 1.00 98.81 378 VAL A N 1
ATOM 2860 C CA . VAL A 1 378 ? -18.638 -3.341 20.431 1.00 98.81 378 VAL A CA 1
ATOM 2861 C C . VAL A 1 378 ? -17.888 -3.319 19.114 1.00 98.81 378 VAL A C 1
ATOM 2863 O O . VAL A 1 378 ? -17.509 -4.364 18.592 1.00 98.81 378 VAL A O 1
ATOM 2866 N N . VAL A 1 379 ? -17.632 -2.122 18.603 1.00 98.88 379 VAL A N 1
ATOM 2867 C CA . VAL A 1 379 ? -16.741 -1.910 17.465 1.00 98.88 379 VAL A CA 1
ATOM 2868 C C . VAL A 1 379 ? -15.509 -1.177 17.964 1.00 98.88 379 VAL A C 1
ATOM 2870 O O . VAL A 1 379 ? -15.629 -0.175 18.670 1.00 98.88 379 VAL A O 1
ATOM 2873 N N . ILE A 1 380 ? -14.332 -1.674 17.599 1.00 98.88 380 ILE A N 1
ATOM 2874 C CA . ILE A 1 380 ? -13.040 -1.087 17.935 1.00 98.88 380 ILE A CA 1
ATOM 2875 C C . ILE A 1 380 ? -12.321 -0.784 16.633 1.00 98.88 380 ILE A C 1
ATOM 2877 O O . ILE A 1 380 ? -11.927 -1.703 15.923 1.00 98.88 380 ILE A O 1
ATOM 2881 N N . THR A 1 381 ? -12.179 0.498 16.314 1.00 98.62 381 THR A N 1
ATOM 2882 C CA . THR A 1 381 ? -11.428 0.955 15.143 1.00 98.62 381 THR A CA 1
ATOM 2883 C C . THR A 1 381 ? -9.949 1.064 15.500 1.00 98.62 381 THR A C 1
ATOM 2885 O O . THR A 1 381 ? -9.613 1.438 16.630 1.00 98.62 381 THR A O 1
ATOM 2888 N N . ASN A 1 382 ? -9.070 0.730 14.552 1.00 98.44 382 ASN A N 1
ATOM 2889 C CA . ASN A 1 382 ? -7.623 0.646 14.751 1.00 98.44 382 ASN A CA 1
ATOM 2890 C C . ASN A 1 382 ? -6.860 1.277 13.584 1.00 98.44 382 ASN A C 1
ATOM 2892 O O . ASN A 1 382 ? -7.348 1.307 12.458 1.00 98.44 382 ASN A O 1
ATOM 2896 N N . HIS A 1 383 ? -5.657 1.772 13.881 1.00 98.25 383 HIS A N 1
ATOM 2897 C CA . HIS A 1 383 ? -4.641 2.124 12.891 1.00 98.25 383 HIS A CA 1
ATOM 2898 C C . HIS A 1 383 ? -3.262 1.874 13.514 1.00 98.25 383 HIS A C 1
ATOM 2900 O O . HIS A 1 383 ? -2.739 2.707 14.265 1.00 98.25 383 HIS A O 1
ATOM 2906 N N . PHE A 1 384 ? -2.719 0.681 13.270 1.00 98.38 384 PHE A N 1
ATOM 2907 C CA . PHE A 1 384 ? -1.458 0.224 13.868 1.00 98.38 384 PHE A CA 1
ATOM 2908 C C . PHE A 1 384 ? -0.243 0.944 13.273 1.00 98.38 384 PHE A C 1
ATOM 2910 O O . PHE A 1 384 ? -0.358 1.765 12.364 1.00 98.38 384 PHE A O 1
ATOM 2917 N N . LYS A 1 385 ? 0.952 0.697 13.822 1.00 97.88 385 LYS A N 1
ATOM 2918 C CA . LYS A 1 385 ? 2.174 1.328 13.308 1.00 97.88 385 LYS A CA 1
ATOM 2919 C C . LYS A 1 385 ? 2.396 0.955 11.833 1.00 97.88 385 LYS A C 1
ATOM 2921 O O . LYS A 1 385 ? 2.537 -0.215 11.509 1.00 97.88 385 LYS A O 1
ATOM 2926 N N . SER A 1 386 ? 2.523 1.967 10.972 1.00 95.62 386 SER A N 1
ATOM 2927 C CA . SER A 1 386 ? 2.837 1.782 9.548 1.00 95.62 386 SER A CA 1
ATOM 2928 C C . SER A 1 386 ? 4.177 1.080 9.302 1.00 95.62 386 SER A C 1
ATOM 2930 O O . SER A 1 386 ? 5.157 1.343 10.011 1.00 95.62 386 SER A O 1
ATOM 2932 N N . LYS A 1 387 ? 4.224 0.286 8.226 1.00 95.25 387 LYS A N 1
ATOM 2933 C CA . LYS A 1 387 ? 5.414 -0.397 7.692 1.00 95.25 387 LYS A CA 1
ATOM 2934 C C . LYS A 1 387 ? 6.439 0.535 7.026 1.00 95.25 387 LYS A C 1
ATOM 2936 O O . LYS A 1 387 ? 7.579 0.143 6.819 1.00 95.25 387 LYS A O 1
ATOM 2941 N N . GLY A 1 388 ? 6.070 1.776 6.698 1.00 88.88 388 GLY A N 1
ATOM 2942 C CA . GLY A 1 388 ? 6.911 2.666 5.879 1.00 88.88 388 GLY A CA 1
ATOM 2943 C C . GLY A 1 388 ? 8.078 3.345 6.608 1.00 88.88 388 GLY A C 1
ATOM 2944 O O . GLY A 1 388 ? 8.915 3.971 5.970 1.00 88.88 388 GLY A O 1
ATOM 2945 N N . SER A 1 389 ? 8.137 3.275 7.940 1.00 90.06 389 SER A N 1
ATOM 2946 C CA . SER A 1 389 ? 9.215 3.894 8.726 1.00 90.06 389 SER A CA 1
ATOM 2947 C C . SER A 1 389 ? 9.447 3.166 10.037 1.00 90.06 389 SER A C 1
ATOM 2949 O O . SER A 1 389 ? 8.483 2.834 10.729 1.00 90.06 389 SER A O 1
ATOM 2951 N N . LEU A 1 390 ? 10.704 2.966 10.422 1.00 92.25 390 LEU A N 1
ATOM 2952 C CA . LEU A 1 390 ? 11.042 2.366 11.708 1.00 92.25 390 LEU A CA 1
ATOM 2953 C C . LEU A 1 390 ? 10.651 3.261 12.892 1.00 92.25 390 LEU A C 1
ATOM 2955 O O . LEU A 1 390 ? 10.926 4.462 12.939 1.00 92.25 390 LEU A O 1
ATOM 2959 N N . SER A 1 391 ? 9.988 2.652 13.869 1.00 94.31 391 SER A N 1
ATOM 2960 C CA . SER A 1 391 ? 9.780 3.209 15.200 1.00 94.31 391 SER A CA 1
ATOM 2961 C C . SER A 1 391 ? 11.019 2.969 16.052 1.00 94.31 391 SER A C 1
ATOM 2963 O O . SER A 1 391 ? 11.626 1.913 15.982 1.00 94.31 391 SER A O 1
ATOM 2965 N N . LYS A 1 392 ? 11.332 3.899 16.957 1.00 92.81 392 LYS A N 1
ATOM 2966 C CA . LYS A 1 392 ? 12.388 3.698 17.966 1.00 92.81 392 LYS A CA 1
ATOM 2967 C C . LYS A 1 392 ? 11.918 2.919 19.200 1.00 92.81 392 LYS A C 1
ATOM 2969 O O . LYS A 1 392 ? 12.669 2.782 20.158 1.00 92.81 392 LYS A O 1
ATOM 2974 N N . ARG A 1 393 ? 10.648 2.494 19.239 1.00 94.31 393 ARG A N 1
ATOM 2975 C CA . ARG A 1 393 ? 10.058 1.800 20.401 1.00 94.31 393 ARG A CA 1
ATOM 2976 C C . ARG A 1 393 ? 10.669 0.419 20.615 1.00 94.31 393 ARG A C 1
ATOM 2978 O O . ARG A 1 393 ? 10.814 0.008 21.759 1.00 94.31 393 ARG A O 1
ATOM 2985 N N . ILE A 1 394 ? 10.983 -0.263 19.522 1.00 93.19 394 ILE A N 1
ATOM 2986 C CA . ILE A 1 394 ? 11.738 -1.510 19.487 1.00 93.19 394 ILE A CA 1
ATOM 2987 C C . ILE A 1 394 ? 12.865 -1.243 18.495 1.00 93.19 394 ILE A C 1
ATOM 2989 O O . ILE A 1 394 ? 12.596 -0.778 17.389 1.00 93.19 394 ILE A O 1
ATOM 2993 N N . ALA A 1 395 ? 14.111 -1.413 18.932 1.00 90.12 395 ALA A N 1
ATOM 2994 C CA . ALA A 1 395 ? 15.265 -1.193 18.070 1.00 90.12 395 ALA A CA 1
ATOM 2995 C C . ALA A 1 395 ? 15.272 -2.239 16.948 1.00 90.12 395 ALA A C 1
ATOM 2997 O O . ALA A 1 395 ? 14.970 -3.400 17.213 1.00 90.12 395 ALA A O 1
ATOM 2998 N N . ASN A 1 396 ? 15.600 -1.805 15.728 1.00 89.38 396 ASN A N 1
ATOM 2999 C CA . ASN A 1 396 ? 15.841 -2.665 14.563 1.00 89.38 396 ASN A CA 1
ATOM 3000 C C . ASN A 1 396 ? 14.707 -3.671 14.274 1.00 89.38 396 ASN A C 1
ATOM 3002 O O . ASN A 1 396 ? 14.945 -4.817 13.915 1.00 89.38 396 ASN A O 1
ATOM 3006 N N . ASP A 1 397 ? 13.453 -3.243 14.460 1.00 93.94 397 ASP A N 1
ATOM 3007 C CA . ASP A 1 397 ? 12.260 -4.057 14.191 1.00 93.94 397 ASP A CA 1
ATOM 3008 C C . ASP A 1 397 ? 11.962 -4.097 12.682 1.00 93.94 397 ASP A C 1
ATOM 3010 O O . ASP A 1 397 ? 10.998 -3.492 12.208 1.00 93.94 397 ASP A O 1
ATOM 3014 N N . GLU A 1 398 ? 12.833 -4.751 11.918 1.00 90.31 398 GLU A N 1
ATOM 3015 C CA . GLU A 1 398 ? 12.702 -4.976 10.477 1.00 90.31 398 GLU A CA 1
ATOM 3016 C C . GLU A 1 398 ? 12.411 -6.454 10.186 1.00 90.31 398 GLU A C 1
ATOM 3018 O O . GLU A 1 398 ? 12.884 -7.354 10.875 1.00 90.31 398 GLU A O 1
ATOM 3023 N N . ASP A 1 399 ? 11.602 -6.711 9.159 1.00 91.44 399 ASP A N 1
ATOM 3024 C CA . ASP A 1 399 ? 11.284 -8.059 8.683 1.00 91.44 399 ASP A CA 1
ATOM 3025 C C . ASP A 1 399 ? 11.143 -8.007 7.159 1.00 91.44 399 ASP A C 1
ATOM 3027 O O . ASP A 1 399 ? 10.419 -7.161 6.627 1.00 91.44 399 ASP A O 1
ATOM 3031 N N . VAL A 1 400 ? 11.818 -8.916 6.456 1.00 86.31 400 VAL A N 1
ATOM 3032 C CA . VAL A 1 400 ? 11.876 -8.950 4.985 1.00 86.31 400 VAL A CA 1
ATOM 3033 C C . VAL A 1 400 ? 10.486 -9.054 4.346 1.00 86.31 400 VAL A C 1
ATOM 3035 O O . VAL A 1 400 ? 10.223 -8.422 3.325 1.00 86.31 400 VAL A O 1
ATOM 3038 N N . TYR A 1 401 ? 9.576 -9.826 4.940 1.00 90.62 401 TYR A N 1
ATOM 3039 C CA . TYR A 1 401 ? 8.256 -10.100 4.363 1.00 90.62 401 TYR A CA 1
ATOM 3040 C C . TYR A 1 401 ? 7.129 -9.374 5.093 1.00 90.62 401 TYR A C 1
ATOM 3042 O O . TYR A 1 401 ? 6.115 -9.029 4.481 1.00 90.62 401 TYR A O 1
ATOM 3050 N N . GLN A 1 402 ? 7.298 -9.123 6.391 1.00 95.62 402 GLN A N 1
ATOM 3051 C CA . GLN A 1 402 ? 6.313 -8.423 7.209 1.00 95.62 402 GLN A CA 1
ATOM 3052 C C . GLN A 1 402 ? 6.544 -6.912 7.226 1.00 95.62 402 GLN A C 1
ATOM 3054 O O . GLN A 1 402 ? 5.616 -6.169 7.554 1.00 95.62 402 GLN A O 1
ATOM 3059 N N . GLY A 1 403 ? 7.709 -6.435 6.790 1.00 93.31 403 GLY A N 1
ATOM 3060 C CA . GLY A 1 403 ? 8.093 -5.028 6.779 1.00 93.31 403 GLY A CA 1
ATOM 3061 C C . GLY A 1 403 ? 8.340 -4.470 8.180 1.00 93.31 403 GLY A C 1
ATOM 3062 O O . GLY A 1 403 ? 8.134 -5.141 9.193 1.00 93.31 403 GLY A O 1
ATOM 3063 N N . ASN A 1 404 ? 8.726 -3.196 8.240 1.00 96.06 404 ASN A N 1
ATOM 3064 C CA . ASN A 1 404 ? 9.098 -2.547 9.495 1.00 96.06 404 ASN A CA 1
ATOM 3065 C C . ASN A 1 404 ? 7.995 -2.627 10.562 1.00 96.06 404 ASN A C 1
ATOM 3067 O O . ASN A 1 404 ? 6.793 -2.512 10.285 1.00 96.06 404 ASN A O 1
ATOM 3071 N N . ASN A 1 405 ? 8.427 -2.674 11.817 1.00 97.88 405 ASN A N 1
ATOM 3072 C CA . ASN A 1 405 ? 7.624 -2.649 13.031 1.00 97.88 405 ASN A CA 1
ATOM 3073 C C . ASN A 1 405 ? 6.748 -3.892 13.257 1.00 97.88 405 ASN A C 1
ATOM 3075 O O . ASN A 1 405 ? 5.640 -3.755 13.787 1.00 97.88 405 ASN A O 1
ATOM 3079 N N . ASN A 1 406 ? 7.157 -5.080 12.807 1.00 97.94 406 ASN A N 1
ATOM 3080 C CA . ASN A 1 406 ? 6.351 -6.291 12.983 1.00 97.94 406 ASN A CA 1
ATOM 3081 C C . ASN A 1 406 ? 6.205 -6.680 14.466 1.00 97.94 406 ASN A C 1
ATOM 3083 O O . ASN A 1 406 ? 5.092 -6.943 14.938 1.00 97.94 406 ASN A O 1
ATOM 3087 N N . LEU A 1 407 ? 7.293 -6.638 15.239 1.00 98.12 407 LEU A N 1
ATOM 3088 C CA . LEU A 1 407 ? 7.265 -6.934 16.674 1.00 98.12 407 LEU A CA 1
ATOM 3089 C C . LEU A 1 407 ? 6.418 -5.905 17.429 1.00 98.12 407 LEU A C 1
ATOM 3091 O O . LEU A 1 407 ? 5.619 -6.263 18.299 1.00 98.12 407 LEU A O 1
ATOM 3095 N N . LEU A 1 408 ? 6.522 -4.625 17.067 1.00 98.50 408 LEU A N 1
ATOM 3096 C CA . LEU A 1 408 ? 5.719 -3.560 17.659 1.00 98.50 408 LEU A CA 1
ATOM 3097 C C . LEU A 1 408 ? 4.231 -3.734 17.337 1.00 98.50 408 LEU A C 1
ATOM 3099 O O . LEU A 1 408 ? 3.402 -3.627 18.242 1.00 98.50 408 LEU A O 1
ATOM 3103 N N . ARG A 1 409 ? 3.876 -4.034 16.082 1.00 98.69 409 ARG A N 1
ATOM 3104 C CA . ARG A 1 409 ? 2.488 -4.343 15.700 1.00 98.69 409 ARG A CA 1
ATOM 3105 C C . ARG A 1 409 ? 1.968 -5.583 16.431 1.00 98.69 409 ARG A C 1
ATOM 3107 O O . ARG A 1 409 ? 0.811 -5.606 16.847 1.00 98.69 409 ARG A O 1
ATOM 3114 N N . THR A 1 410 ? 2.824 -6.571 16.682 1.00 98.75 410 THR A N 1
ATOM 3115 C CA . THR A 1 410 ? 2.473 -7.760 17.472 1.00 98.75 410 THR A CA 1
ATOM 3116 C C . THR A 1 410 ? 2.178 -7.388 18.928 1.00 98.75 410 THR A C 1
ATOM 3118 O O . THR A 1 410 ? 1.143 -7.783 19.464 1.00 98.75 410 THR A O 1
ATOM 3121 N N . LYS A 1 411 ? 2.996 -6.530 19.555 1.00 98.69 411 LYS A N 1
ATOM 3122 C CA . LYS A 1 411 ? 2.720 -5.996 20.905 1.00 98.69 411 LYS A CA 1
ATOM 3123 C C . LYS A 1 411 ? 1.439 -5.163 20.956 1.00 98.69 411 LYS A C 1
ATOM 3125 O O . LYS A 1 411 ? 0.692 -5.237 21.936 1.00 98.69 411 LYS A O 1
ATOM 3130 N N . GLN A 1 412 ? 1.152 -4.397 19.904 1.00 98.81 412 GLN A N 1
ATOM 3131 C CA . GLN A 1 412 ? -0.105 -3.659 19.755 1.00 98.81 412 GLN A CA 1
ATOM 3132 C C . GLN A 1 412 ? -1.309 -4.612 19.702 1.00 98.81 412 GLN A C 1
ATOM 3134 O O . GLN A 1 412 ? -2.274 -4.399 20.443 1.00 98.81 412 GLN A O 1
ATOM 3139 N N . ALA A 1 413 ? -1.225 -5.689 18.915 1.00 98.88 413 ALA A N 1
ATOM 3140 C CA . ALA A 1 413 ? -2.254 -6.725 18.834 1.00 98.88 413 ALA A CA 1
ATOM 3141 C C . ALA A 1 413 ? -2.486 -7.426 20.182 1.00 98.88 413 ALA A C 1
ATOM 3143 O O . ALA A 1 413 ? -3.630 -7.553 20.616 1.00 98.88 413 ALA A O 1
ATOM 3144 N N . GLU A 1 414 ? -1.416 -7.833 20.876 1.00 98.88 414 GLU A N 1
ATOM 3145 C CA . GLU A 1 414 ? -1.498 -8.482 22.195 1.00 98.88 414 GLU A CA 1
ATOM 3146 C C . GLU A 1 414 ? -2.178 -7.569 23.218 1.00 98.88 414 GLU A C 1
ATOM 3148 O O . GLU A 1 414 ? -3.136 -7.973 23.875 1.00 98.88 414 GLU A O 1
ATOM 3153 N N . THR A 1 415 ? -1.740 -6.309 23.281 1.00 98.81 415 THR A N 1
ATOM 3154 C CA . THR A 1 415 ? -2.310 -5.297 24.182 1.00 98.81 415 THR A CA 1
ATOM 3155 C C . THR A 1 415 ? -3.797 -5.083 23.906 1.00 98.81 415 THR A C 1
ATOM 3157 O O . THR A 1 415 ? -4.595 -4.973 24.836 1.00 98.81 415 THR A O 1
ATOM 3160 N N . LEU A 1 416 ? -4.184 -5.018 22.629 1.00 98.81 416 LEU A N 1
ATOM 3161 C CA . LEU A 1 416 ? -5.576 -4.833 22.237 1.00 98.81 416 LEU A CA 1
ATOM 3162 C C . LEU A 1 416 ? -6.431 -6.052 22.601 1.00 98.81 416 LEU A C 1
ATOM 3164 O O . LEU A 1 416 ? -7.492 -5.889 23.199 1.00 98.81 416 LEU A O 1
ATOM 3168 N N . ARG A 1 417 ? -5.966 -7.267 22.297 1.00 98.56 417 ARG A N 1
ATOM 3169 C CA . ARG A 1 417 ? -6.640 -8.515 22.685 1.00 98.56 417 ARG A CA 1
ATOM 3170 C C . ARG A 1 417 ? -6.878 -8.571 24.195 1.00 98.56 417 ARG A C 1
ATOM 3172 O O . ARG A 1 417 ? -7.986 -8.896 24.622 1.00 98.56 417 ARG A O 1
ATOM 3179 N N . ASP A 1 418 ? -5.862 -8.244 24.989 1.00 98.62 418 ASP A N 1
ATOM 3180 C CA . ASP A 1 418 ? -5.938 -8.316 26.450 1.00 98.62 418 ASP A CA 1
ATOM 3181 C C . ASP A 1 418 ? -6.886 -7.249 27.014 1.00 98.62 418 ASP A C 1
ATOM 3183 O O . ASP A 1 418 ? -7.675 -7.534 27.916 1.00 98.62 418 ASP A O 1
ATOM 3187 N N . TRP A 1 419 ? -6.891 -6.048 26.428 1.00 98.50 419 TRP A N 1
ATOM 3188 C CA . TRP A 1 419 ? -7.861 -5.007 26.768 1.00 98.50 419 TRP A CA 1
ATOM 3189 C C . TRP A 1 419 ? -9.299 -5.428 26.449 1.00 98.50 419 TRP A C 1
ATOM 3191 O O . TRP A 1 419 ? -10.195 -5.233 27.268 1.00 98.50 419 TRP A O 1
ATOM 3201 N N . ILE A 1 420 ? -9.526 -6.070 25.299 1.00 98.56 420 ILE A N 1
ATOM 3202 C CA . ILE A 1 420 ? -10.849 -6.586 24.934 1.00 98.56 420 ILE A CA 1
ATOM 3203 C C . ILE A 1 420 ? -11.325 -7.638 25.935 1.00 98.56 420 ILE A C 1
ATOM 3205 O O . ILE A 1 420 ? -12.479 -7.603 26.361 1.00 98.56 420 ILE A O 1
ATOM 3209 N N . ALA A 1 421 ? -10.443 -8.557 26.326 1.00 97.38 421 ALA A N 1
ATOM 3210 C CA . ALA A 1 421 ? -10.762 -9.578 27.316 1.00 97.38 421 ALA A CA 1
ATOM 3211 C C . ALA A 1 421 ? -11.076 -8.978 28.699 1.00 97.38 421 ALA A C 1
ATOM 3213 O O . ALA A 1 421 ? -11.880 -9.546 29.430 1.00 97.38 421 ALA A O 1
ATOM 3214 N N . ALA A 1 422 ? -10.475 -7.840 29.055 1.00 97.81 422 ALA A N 1
ATOM 3215 C CA . ALA A 1 422 ? -10.736 -7.163 30.323 1.00 97.81 422 ALA A CA 1
ATOM 3216 C C . ALA A 1 422 ? -12.050 -6.361 30.319 1.00 97.81 422 ALA A C 1
ATOM 3218 O O . ALA A 1 422 ? -12.819 -6.445 31.275 1.00 97.81 422 ALA A O 1
ATOM 3219 N N . GLU A 1 423 ? -12.322 -5.601 29.255 1.00 97.06 423 GLU A N 1
ATOM 3220 C CA . GLU A 1 423 ? -13.430 -4.631 29.231 1.00 97.06 423 GLU A CA 1
ATOM 3221 C C . GLU A 1 423 ? -14.709 -5.158 28.561 1.00 97.06 423 GLU A C 1
ATOM 3223 O O . GLU A 1 423 ? -15.806 -4.661 28.829 1.00 97.06 423 GLU A O 1
ATOM 3228 N N . PHE A 1 424 ? -14.596 -6.147 27.666 1.00 97.00 424 PHE A N 1
ATOM 3229 C CA . PHE A 1 424 ? -15.680 -6.544 26.756 1.00 97.00 424 PHE A CA 1
ATOM 3230 C C . PHE A 1 424 ? -15.876 -8.066 26.634 1.00 97.00 424 PHE A C 1
ATOM 3232 O O . PHE A 1 424 ? -16.472 -8.513 25.654 1.00 97.00 424 PHE A O 1
ATOM 3239 N N . ALA A 1 425 ? -15.410 -8.861 27.607 1.00 90.06 425 ALA A N 1
ATOM 3240 C CA . ALA A 1 425 ? -15.377 -10.332 27.550 1.00 90.06 425 ALA A CA 1
ATOM 3241 C C . ALA A 1 425 ? -16.679 -11.000 27.060 1.00 90.06 425 ALA A C 1
ATOM 3243 O O . ALA A 1 425 ? -16.631 -11.922 26.247 1.00 90.06 425 ALA A O 1
ATOM 3244 N N . ASP A 1 426 ? -17.834 -10.512 27.520 1.00 89.69 426 ASP A N 1
ATOM 3245 C CA . ASP A 1 426 ? -19.148 -11.108 27.240 1.00 89.69 426 ASP A CA 1
ATOM 3246 C C . ASP A 1 426 ? -19.897 -10.444 26.072 1.00 89.69 426 ASP A C 1
ATOM 3248 O O . ASP A 1 426 ? -21.051 -10.781 25.793 1.00 89.69 426 ASP A O 1
ATOM 3252 N N . LYS A 1 427 ? -19.276 -9.478 25.384 1.00 96.75 427 LYS A N 1
ATOM 3253 C CA . LYS A 1 427 ? -19.909 -8.757 24.275 1.00 96.75 427 LYS A CA 1
ATOM 3254 C C . LYS A 1 427 ? -19.470 -9.320 22.915 1.00 96.75 427 LYS A C 1
ATOM 3256 O O . LYS A 1 427 ? -18.339 -9.782 22.764 1.00 96.75 427 LYS A O 1
ATOM 3261 N N . PRO A 1 428 ? -20.320 -9.254 21.878 1.00 98.44 428 PRO A N 1
ATOM 3262 C CA . PRO A 1 428 ? -19.871 -9.348 20.492 1.00 98.44 428 PRO A CA 1
ATOM 3263 C C . PRO A 1 428 ? -18.887 -8.209 20.191 1.00 98.44 428 PRO A C 1
ATOM 3265 O O . PRO A 1 428 ? -19.258 -7.043 20.324 1.00 98.44 428 PRO A O 1
ATOM 3268 N N . VAL A 1 429 ? -17.647 -8.529 19.807 1.00 98.88 429 VAL A N 1
ATOM 3269 C CA . VAL A 1 429 ? -16.601 -7.530 19.519 1.00 98.88 429 VAL A CA 1
ATOM 3270 C C . VAL A 1 429 ? -16.107 -7.647 18.083 1.00 98.88 429 VAL A C 1
ATOM 3272 O O . VAL A 1 429 ? -15.732 -8.731 17.633 1.00 98.88 429 VAL A O 1
ATOM 3275 N N . PHE A 1 430 ? -16.061 -6.501 17.406 1.00 98.81 430 PHE A N 1
ATOM 3276 C CA . PHE A 1 430 ? -15.514 -6.310 16.069 1.00 98.81 430 PHE A CA 1
ATOM 3277 C C . PHE A 1 430 ? -14.272 -5.418 16.154 1.00 98.81 430 PHE A C 1
ATOM 3279 O O . PHE A 1 430 ? -14.375 -4.230 16.456 1.00 98.81 430 PHE A O 1
ATOM 3286 N N . VAL A 1 431 ? -13.100 -5.981 15.882 1.00 98.81 431 VAL A N 1
ATOM 3287 C CA . VAL A 1 431 ? -11.839 -5.252 15.710 1.00 98.81 431 VAL A CA 1
ATOM 3288 C C . VAL A 1 431 ? -11.709 -4.927 14.228 1.00 98.81 431 VAL A C 1
ATOM 3290 O O . VAL A 1 431 ? -11.588 -5.832 13.406 1.00 98.81 431 VAL A O 1
ATOM 3293 N N . VAL A 1 432 ? -11.793 -3.644 13.886 1.00 98.69 432 VAL A N 1
ATOM 3294 C CA . VAL A 1 432 ? -11.871 -3.176 12.499 1.00 98.69 432 VAL A CA 1
ATOM 3295 C C . VAL A 1 432 ? -10.773 -2.172 12.167 1.00 98.69 432 VAL A C 1
ATOM 3297 O O . VAL A 1 432 ? -10.299 -1.449 13.050 1.00 98.69 432 VAL A O 1
ATOM 3300 N N . GLY A 1 433 ? -10.414 -2.096 10.889 1.00 97.62 433 GLY A N 1
ATOM 3301 C CA . GLY A 1 433 ? -9.544 -1.058 10.336 1.00 97.62 433 GLY A CA 1
ATOM 3302 C C . GLY A 1 433 ? -8.170 -1.535 9.921 1.00 97.62 433 GLY A C 1
ATOM 3303 O O . GLY A 1 433 ? -7.916 -2.736 9.830 1.00 97.62 433 GLY A O 1
ATOM 3304 N N . ASP A 1 434 ? -7.315 -0.557 9.643 1.00 98.44 434 ASP A N 1
ATOM 3305 C CA . ASP A 1 434 ? -5.967 -0.755 9.132 1.00 98.44 434 ASP A CA 1
ATOM 3306 C C . ASP A 1 434 ? -5.028 -1.248 10.246 1.00 98.44 434 ASP A C 1
ATOM 3308 O O . ASP A 1 434 ? -4.503 -0.489 11.068 1.00 98.44 434 ASP A O 1
ATOM 3312 N N . LEU A 1 435 ? -4.794 -2.556 10.290 1.00 98.25 435 LEU A N 1
ATOM 3313 C CA . LEU A 1 435 ? -3.845 -3.155 11.230 1.00 98.25 435 LEU A CA 1
ATOM 3314 C C . LEU A 1 435 ? -2.407 -3.109 10.704 1.00 98.25 435 LEU A C 1
ATOM 3316 O O . LEU A 1 435 ? -1.503 -3.645 11.353 1.00 98.25 435 LEU A O 1
ATOM 3320 N N . ASN A 1 436 ? -2.188 -2.484 9.541 1.00 98.38 436 ASN A N 1
ATOM 3321 C CA . ASN A 1 436 ? -0.917 -2.409 8.837 1.00 98.38 436 ASN A CA 1
ATOM 3322 C C . ASN A 1 436 ? -0.226 -3.774 8.772 1.00 98.38 436 ASN A C 1
ATOM 3324 O O . ASN A 1 436 ? 0.990 -3.848 8.892 1.00 98.38 436 ASN A O 1
ATOM 3328 N N . SER A 1 437 ? -0.994 -4.860 8.649 1.00 98.44 437 SER A N 1
ATOM 3329 C CA . SER A 1 437 ? -0.493 -6.236 8.672 1.00 98.44 437 SER A CA 1
ATOM 3330 C C . SER A 1 437 ? -1.288 -7.102 7.705 1.00 98.44 437 SER A C 1
ATOM 3332 O O . SER A 1 437 ? -2.516 -7.058 7.737 1.00 98.44 437 SER A O 1
ATOM 3334 N N . TYR A 1 438 ? -0.602 -7.873 6.861 1.00 98.44 438 TYR A N 1
ATOM 3335 C CA . TYR A 1 438 ? -1.251 -8.793 5.919 1.00 98.44 438 TYR A CA 1
ATOM 3336 C C . TYR A 1 438 ? -1.875 -9.994 6.646 1.00 98.44 438 TYR A C 1
ATOM 3338 O O . TYR A 1 438 ? -1.503 -10.299 7.781 1.00 98.44 438 TYR A O 1
ATOM 3346 N N . SER A 1 439 ? -2.833 -10.683 6.015 1.00 97.88 439 SER A N 1
ATOM 3347 C CA . SER A 1 439 ? -3.723 -11.646 6.693 1.00 97.88 439 SER A CA 1
ATOM 3348 C C . SER A 1 439 ? -3.028 -12.795 7.433 1.00 97.88 439 SER A C 1
ATOM 3350 O O . SER A 1 439 ? -3.652 -13.408 8.301 1.00 97.88 439 SER A O 1
ATOM 3352 N N . LYS A 1 440 ? -1.777 -13.138 7.095 1.00 97.81 440 LYS A N 1
ATOM 3353 C CA . LYS A 1 440 ? -1.018 -14.204 7.772 1.00 97.81 440 LYS A CA 1
ATOM 3354 C C . LYS A 1 440 ? 0.098 -13.693 8.669 1.00 97.81 440 LYS A C 1
ATOM 3356 O O . LYS A 1 440 ? 0.784 -14.512 9.270 1.00 97.81 440 LYS A O 1
ATOM 3361 N N . GLU A 1 441 ? 0.265 -12.387 8.813 1.00 98.56 441 GLU A N 1
ATOM 3362 C CA . GLU A 1 441 ? 1.313 -11.808 9.653 1.00 98.56 441 GLU A CA 1
ATOM 3363 C C . GLU A 1 441 ? 1.037 -11.969 11.145 1.00 98.56 441 GLU A C 1
ATOM 3365 O O . GLU A 1 441 ? -0.112 -12.094 11.585 1.00 98.56 441 GLU A O 1
ATOM 3370 N N . ASP A 1 442 ? 2.110 -11.928 11.931 1.00 98.56 442 ASP A N 1
ATOM 3371 C CA . ASP A 1 442 ? 2.092 -12.180 13.373 1.00 98.56 442 ASP A CA 1
ATOM 3372 C C . ASP A 1 442 ? 1.027 -11.372 14.138 1.00 98.56 442 ASP A C 1
ATOM 3374 O O . ASP A 1 442 ? 0.317 -11.973 14.957 1.00 98.56 442 ASP A O 1
ATOM 3378 N N . PRO A 1 443 ? 0.790 -10.074 13.846 1.00 98.56 443 PRO A N 1
ATOM 3379 C CA . PRO A 1 443 ? -0.251 -9.299 14.520 1.00 98.56 443 PRO A CA 1
ATOM 3380 C C . PRO A 1 443 ? -1.664 -9.862 14.308 1.00 98.56 443 PRO A C 1
ATOM 3382 O O . PRO A 1 443 ? -2.483 -9.825 15.225 1.00 98.56 443 PRO A O 1
ATOM 3385 N N . ILE A 1 444 ? -1.961 -10.429 13.133 1.00 98.56 444 ILE A N 1
ATOM 3386 C CA . ILE A 1 444 ? -3.254 -11.074 12.858 1.00 98.56 444 ILE A CA 1
ATOM 3387 C C . ILE A 1 444 ? -3.330 -12.427 13.572 1.00 98.56 444 ILE A C 1
ATOM 3389 O O . ILE A 1 444 ? -4.349 -12.760 14.190 1.00 98.56 444 ILE A O 1
ATOM 3393 N N . ARG A 1 445 ? -2.219 -13.176 13.586 1.00 97.88 445 ARG A N 1
ATOM 3394 C CA . ARG A 1 445 ? -2.115 -14.476 14.269 1.00 97.88 445 ARG A CA 1
ATOM 3395 C C . ARG A 1 445 ? -2.378 -14.375 15.770 1.00 97.88 445 ARG A C 1
ATOM 3397 O O . ARG A 1 445 ? -2.910 -15.325 16.343 1.00 97.88 445 ARG A O 1
ATOM 3404 N N . VAL A 1 446 ? -2.070 -13.241 16.407 1.00 98.69 446 VAL A N 1
ATOM 3405 C CA . VAL A 1 446 ? -2.408 -12.978 17.819 1.00 98.69 446 VAL A CA 1
ATOM 3406 C C . VAL A 1 446 ? -3.910 -13.134 18.085 1.00 98.69 446 VAL A C 1
ATOM 3408 O O . VAL A 1 446 ? -4.293 -13.754 19.080 1.00 98.69 446 VAL A O 1
ATOM 3411 N N . PHE A 1 447 ? -4.759 -12.606 17.201 1.00 98.69 447 PHE A N 1
ATOM 3412 C CA . PHE A 1 447 ? -6.214 -12.688 17.335 1.00 98.69 447 PHE A CA 1
ATOM 3413 C C . PHE A 1 447 ? -6.741 -14.072 16.953 1.00 98.69 447 PHE A C 1
ATOM 3415 O O . PHE A 1 447 ? -7.554 -14.641 17.683 1.00 98.69 447 PHE A O 1
ATOM 3422 N N . GLU A 1 448 ? -6.248 -14.657 15.859 1.00 97.81 448 GLU A N 1
ATOM 3423 C CA . GLU A 1 448 ? -6.669 -15.996 15.424 1.00 97.81 448 GLU A CA 1
ATOM 3424 C C . GLU A 1 448 ? -6.351 -17.067 16.483 1.00 97.81 448 GLU A C 1
ATOM 3426 O O . GLU A 1 448 ? -7.201 -17.899 16.804 1.00 97.81 448 GLU A O 1
ATOM 3431 N N . LYS A 1 449 ? -5.169 -17.000 17.116 1.00 97.69 449 LYS A N 1
ATOM 3432 C CA . LYS A 1 449 ? -4.790 -17.880 18.241 1.00 97.69 449 LYS A CA 1
ATOM 3433 C C . LYS A 1 449 ? -5.679 -17.673 19.476 1.00 97.69 449 LYS A C 1
ATOM 3435 O O . LYS A 1 449 ? -5.832 -18.595 20.272 1.00 97.69 449 LYS A O 1
ATOM 3440 N N . ALA A 1 450 ? -6.297 -16.500 19.618 1.00 97.69 450 ALA A N 1
ATOM 3441 C CA . ALA A 1 450 ? -7.277 -16.193 20.660 1.00 97.69 450 ALA A CA 1
ATOM 3442 C C . ALA A 1 450 ? -8.726 -16.563 20.272 1.00 97.69 450 ALA A C 1
ATOM 3444 O O . ALA A 1 450 ? -9.659 -16.237 21.004 1.00 97.69 450 ALA A O 1
ATOM 3445 N N . GLY A 1 451 ? -8.930 -17.236 19.133 1.00 97.81 451 GLY A N 1
ATOM 3446 C CA . GLY A 1 451 ? -10.241 -17.696 18.670 1.00 97.81 451 GLY A CA 1
ATOM 3447 C C . GLY A 1 451 ? -11.046 -16.657 17.887 1.00 97.81 451 GLY A C 1
ATOM 3448 O O . GLY A 1 451 ? -12.247 -16.848 17.692 1.00 97.81 451 GLY A O 1
ATOM 3449 N N . TYR A 1 452 ? -10.419 -15.563 17.446 1.00 98.56 452 TYR A N 1
ATOM 3450 C CA . TYR A 1 452 ? -11.066 -14.604 16.554 1.00 98.56 452 TYR A CA 1
ATOM 3451 C C . TYR A 1 452 ? -11.079 -15.132 15.119 1.00 98.56 452 TYR A C 1
ATOM 3453 O O . TYR A 1 452 ? -10.184 -15.859 14.696 1.00 98.56 452 TYR A O 1
ATOM 3461 N N . THR A 1 453 ? -12.088 -14.729 14.353 1.00 98.50 453 THR A N 1
ATOM 3462 C CA . THR A 1 453 ? -12.196 -15.012 12.918 1.00 98.50 453 THR A CA 1
ATOM 3463 C C . THR A 1 453 ? -11.942 -13.739 12.125 1.00 98.50 453 THR A C 1
ATOM 3465 O O . THR A 1 453 ? -12.544 -12.709 12.421 1.00 98.50 453 THR A O 1
ATOM 3468 N N . ASN A 1 454 ? -11.094 -13.801 11.098 1.00 98.19 454 ASN A N 1
ATOM 3469 C CA . ASN A 1 454 ? -10.981 -12.725 10.117 1.00 98.19 454 ASN A CA 1
ATOM 3470 C C . ASN A 1 454 ? -12.098 -12.851 9.073 1.00 98.19 454 ASN A C 1
ATOM 3472 O O . ASN A 1 454 ? -12.082 -13.770 8.252 1.00 98.19 454 ASN A O 1
ATOM 3476 N N . LEU A 1 455 ? -13.067 -11.932 9.093 1.00 98.19 455 LEU A N 1
ATOM 3477 C CA . LEU A 1 455 ? -14.206 -11.973 8.176 1.00 98.19 455 LEU A CA 1
ATOM 3478 C C . LEU A 1 455 ? -13.821 -11.682 6.722 1.00 98.19 455 LEU A C 1
ATOM 3480 O O . LEU A 1 455 ? -14.507 -12.171 5.827 1.00 98.19 455 LEU A O 1
ATOM 3484 N N . HIS A 1 456 ? -12.728 -10.947 6.479 1.00 95.38 456 HIS A N 1
ATOM 3485 C CA . HIS A 1 456 ? -12.203 -10.749 5.125 1.00 95.38 456 HIS A CA 1
ATOM 3486 C C . HIS A 1 456 ? -11.801 -12.097 4.519 1.00 95.38 456 HIS A C 1
ATOM 3488 O O . HIS A 1 456 ? -12.409 -12.541 3.551 1.00 95.38 456 HIS A O 1
ATOM 3494 N N . GLY A 1 457 ? -10.878 -12.817 5.166 1.00 93.31 457 GLY A N 1
ATOM 3495 C CA . GLY A 1 457 ? -10.452 -14.144 4.708 1.00 93.31 457 GLY A CA 1
ATOM 3496 C C . GLY A 1 457 ? -11.561 -15.205 4.730 1.00 93.31 457 GLY A C 1
ATOM 3497 O O . GLY A 1 457 ? -11.479 -16.184 3.995 1.00 93.31 457 GLY A O 1
ATOM 3498 N N . HIS A 1 458 ? -12.601 -15.027 5.551 1.00 96.31 458 HIS A N 1
ATOM 3499 C CA . HIS A 1 458 ? -13.739 -15.946 5.607 1.00 96.31 458 HIS A CA 1
ATOM 3500 C C . HIS A 1 458 ? -14.697 -15.793 4.415 1.00 96.31 458 HIS A C 1
ATOM 3502 O O . HIS A 1 458 ? -15.107 -16.798 3.839 1.00 96.31 458 HIS A O 1
ATOM 3508 N N . PHE A 1 459 ? -15.065 -14.558 4.055 1.00 97.25 459 PHE A N 1
ATOM 3509 C CA . PHE A 1 459 ? -16.056 -14.299 3.003 1.00 97.25 459 PHE A CA 1
ATOM 3510 C C . PHE A 1 459 ? -15.443 -13.985 1.637 1.00 97.25 459 PHE A C 1
ATOM 3512 O O . PHE A 1 459 ? -16.087 -14.220 0.619 1.00 97.25 459 PHE A O 1
ATOM 3519 N N . GLN A 1 460 ? -14.232 -13.430 1.609 1.00 95.19 460 GLN A N 1
ATOM 3520 C CA . GLN A 1 460 ? -13.569 -12.938 0.403 1.00 95.19 460 GLN A CA 1
ATOM 3521 C C . GLN A 1 460 ? -12.071 -13.313 0.407 1.00 95.19 460 GLN A C 1
ATOM 3523 O O . GLN A 1 460 ? -11.205 -12.440 0.406 1.00 95.19 460 GLN A O 1
ATOM 3528 N N . PRO A 1 461 ? -11.726 -14.615 0.422 1.00 93.88 461 PRO A N 1
ATOM 3529 C CA . PRO A 1 461 ? -10.334 -15.066 0.523 1.00 93.88 461 PRO A CA 1
ATOM 3530 C C . PRO A 1 461 ? -9.448 -14.626 -0.652 1.00 93.88 461 PRO A C 1
ATOM 3532 O O . PRO A 1 461 ? -8.227 -14.639 -0.514 1.00 93.88 461 PRO A O 1
ATOM 3535 N N . ASP A 1 462 ? -10.042 -14.247 -1.784 1.00 92.62 462 ASP A N 1
ATOM 3536 C CA . ASP A 1 462 ? -9.339 -13.819 -2.997 1.00 92.62 462 ASP A CA 1
ATOM 3537 C C . ASP A 1 462 ? -9.514 -12.325 -3.306 1.00 92.62 462 ASP A C 1
ATOM 3539 O O . ASP A 1 462 ? -9.130 -11.874 -4.384 1.00 92.62 462 ASP A O 1
ATOM 3543 N N . SER A 1 463 ? -10.057 -11.536 -2.370 1.00 95.81 463 SER A N 1
ATOM 3544 C CA . SER A 1 463 ? -10.014 -10.073 -2.458 1.00 95.81 463 SER A CA 1
ATOM 3545 C C . SER A 1 463 ? -8.816 -9.490 -1.710 1.00 95.81 463 SER A C 1
ATOM 3547 O O . SER A 1 463 ? -8.111 -10.181 -0.977 1.00 95.81 463 SER A O 1
ATOM 3549 N N . TYR A 1 464 ? -8.592 -8.197 -1.905 1.00 98.00 464 TYR A N 1
ATOM 3550 C CA . TYR A 1 464 ? -7.514 -7.428 -1.295 1.00 98.00 464 TYR A CA 1
ATOM 3551 C C . TYR A 1 464 ? -8.001 -6.008 -1.011 1.00 98.00 464 TYR A C 1
ATOM 3553 O O . TYR A 1 464 ? -8.870 -5.515 -1.731 1.00 98.00 464 TYR A O 1
ATOM 3561 N N . THR A 1 465 ? -7.453 -5.351 0.012 1.00 97.94 465 THR A N 1
ATOM 3562 C CA . THR A 1 465 ? -7.777 -3.947 0.337 1.00 97.94 465 THR A CA 1
ATOM 3563 C C . THR A 1 465 ? -6.653 -2.970 0.026 1.00 97.94 465 THR A C 1
ATOM 3565 O O . THR A 1 465 ? -6.854 -1.759 0.121 1.00 97.94 465 THR A O 1
ATOM 3568 N N . TYR A 1 466 ? -5.478 -3.489 -0.338 1.00 97.38 466 TYR A N 1
ATOM 3569 C CA . TYR A 1 466 ? -4.262 -2.720 -0.533 1.00 97.38 466 TYR A CA 1
ATOM 3570 C C . TYR A 1 466 ? -3.378 -3.321 -1.634 1.00 97.38 466 TYR A C 1
ATOM 3572 O O . TYR A 1 466 ? -3.399 -4.525 -1.909 1.00 97.38 466 TYR A O 1
ATOM 3580 N N . GLN A 1 467 ? -2.569 -2.466 -2.255 1.00 96.25 467 GLN A N 1
ATOM 3581 C CA . GLN A 1 467 ? -1.566 -2.858 -3.236 1.00 96.25 467 GLN A CA 1
ATOM 3582 C C . GLN A 1 467 ? -0.268 -2.108 -2.955 1.00 96.25 467 GLN A C 1
ATOM 3584 O O . GLN A 1 467 ? -0.272 -0.901 -2.718 1.00 96.25 467 GLN A O 1
ATOM 3589 N N . PHE A 1 468 ? 0.849 -2.832 -2.988 1.00 95.00 468 PHE A N 1
ATOM 3590 C CA . PHE A 1 468 ? 2.175 -2.255 -2.815 1.00 95.00 468 PHE A CA 1
ATOM 3591 C C . PHE A 1 468 ? 3.177 -2.956 -3.723 1.00 95.00 468 PHE A C 1
ATOM 3593 O O . PHE A 1 468 ? 3.225 -4.182 -3.777 1.00 95.00 468 PHE A O 1
ATOM 3600 N N . SER A 1 469 ? 3.981 -2.180 -4.451 1.00 92.50 469 SER A N 1
ATOM 3601 C CA . SER A 1 469 ? 5.062 -2.692 -5.311 1.00 92.50 469 SER A CA 1
ATOM 3602 C C . SER A 1 469 ? 4.645 -3.798 -6.291 1.00 92.50 469 SER A C 1
ATOM 3604 O O . SER A 1 469 ? 5.428 -4.682 -6.617 1.00 92.50 469 SER A O 1
ATOM 3606 N N . GLY A 1 470 ? 3.413 -3.748 -6.799 1.00 95.88 470 GLY A N 1
ATOM 3607 C CA . GLY A 1 470 ? 2.910 -4.742 -7.748 1.00 95.88 470 GLY A CA 1
ATOM 3608 C C . GLY A 1 470 ? 2.270 -5.973 -7.114 1.00 95.88 470 GLY A C 1
ATOM 3609 O O . GLY A 1 470 ? 1.852 -6.858 -7.858 1.00 95.88 470 GLY A O 1
ATOM 3610 N N . LEU A 1 471 ? 2.175 -6.026 -5.785 1.00 98.12 471 LEU A N 1
ATOM 3611 C CA . LEU A 1 471 ? 1.633 -7.148 -5.028 1.00 98.12 471 LEU A CA 1
ATOM 3612 C C . LEU A 1 471 ? 0.363 -6.731 -4.284 1.00 98.12 471 LEU A C 1
ATOM 3614 O O . LEU A 1 471 ? 0.312 -5.650 -3.692 1.00 98.12 471 LEU A O 1
ATOM 3618 N N . VAL A 1 472 ? -0.656 -7.589 -4.309 1.00 98.56 472 VAL A N 1
ATOM 3619 C CA . VAL A 1 472 ? -1.934 -7.353 -3.624 1.00 98.56 472 VAL A CA 1
ATOM 3620 C C . VAL A 1 472 ? -2.030 -8.098 -2.292 1.00 98.56 472 VAL A C 1
ATOM 3622 O O . VAL A 1 472 ? -1.496 -9.201 -2.139 1.00 98.56 472 VAL A O 1
ATOM 3625 N N . GLY A 1 473 ? -2.740 -7.502 -1.335 1.00 98.25 473 GLY A N 1
ATOM 3626 C CA . GLY A 1 473 ? -3.095 -8.107 -0.049 1.00 98.25 473 GLY A CA 1
ATOM 3627 C C . GLY A 1 473 ? -3.994 -7.192 0.785 1.00 98.25 473 GLY A C 1
ATOM 3628 O O . GLY A 1 473 ? -4.379 -6.117 0.327 1.00 98.25 473 GLY A O 1
ATOM 3629 N N . SER A 1 474 ? -4.344 -7.593 2.007 1.00 98.06 474 SER A N 1
ATOM 3630 C CA . SER A 1 474 ? -5.232 -6.793 2.864 1.00 98.06 474 SER A CA 1
ATOM 3631 C C . SER A 1 474 ? -4.533 -6.321 4.126 1.00 98.06 474 SER A C 1
ATOM 3633 O O . SER A 1 474 ? -4.038 -7.126 4.910 1.00 98.06 474 SER A O 1
ATOM 3635 N N . LEU A 1 475 ? -4.534 -5.006 4.343 1.00 98.25 475 LEU A N 1
ATOM 3636 C CA . LEU A 1 475 ? -4.126 -4.390 5.612 1.00 98.25 475 LEU A CA 1
ATOM 3637 C C . LEU A 1 475 ? -5.339 -4.033 6.483 1.00 98.25 475 LEU A C 1
ATOM 3639 O O . LEU A 1 475 ? -5.208 -3.893 7.703 1.00 98.25 475 LEU A O 1
ATOM 3643 N N . ASP A 1 476 ? -6.517 -3.932 5.862 1.00 98.38 476 ASP A N 1
ATOM 3644 C CA . ASP A 1 476 ? -7.779 -3.585 6.500 1.00 98.38 476 ASP A CA 1
ATOM 3645 C C . ASP A 1 476 ? -8.574 -4.850 6.799 1.00 98.38 476 ASP A C 1
ATOM 3647 O O . ASP A 1 476 ? -8.971 -5.596 5.901 1.00 98.38 476 ASP A O 1
ATOM 3651 N N . HIS A 1 477 ? -8.833 -5.086 8.082 1.00 98.06 477 HIS A N 1
ATOM 3652 C CA . HIS A 1 477 ? -9.461 -6.323 8.540 1.00 98.06 477 HIS A CA 1
ATOM 3653 C C . HIS A 1 477 ? -10.731 -6.053 9.336 1.00 98.06 477 HIS A C 1
ATOM 3655 O O . HIS A 1 477 ? -10.934 -4.970 9.888 1.00 98.06 477 HIS A O 1
ATOM 3661 N N . VAL A 1 478 ? -11.574 -7.081 9.434 1.00 98.56 478 VAL A N 1
ATOM 3662 C CA . VAL A 1 478 ? -12.640 -7.177 10.438 1.00 98.56 478 VAL A CA 1
ATOM 3663 C C . VAL A 1 478 ? -12.447 -8.500 11.171 1.00 98.56 478 VAL A C 1
ATOM 3665 O O . VAL A 1 478 ? -12.859 -9.560 10.700 1.00 98.56 478 VAL A O 1
ATOM 3668 N N . LEU A 1 479 ? -11.777 -8.431 12.319 1.00 98.75 479 LEU A N 1
ATOM 3669 C CA . LEU A 1 479 ? -11.532 -9.559 13.211 1.00 98.75 479 LEU A CA 1
ATOM 3670 C C . LEU A 1 479 ? -12.637 -9.609 14.265 1.00 98.75 479 LEU A C 1
ATOM 3672 O O . LEU A 1 479 ? -12.894 -8.625 14.959 1.00 98.75 479 LEU A O 1
ATOM 3676 N N . VAL A 1 480 ? -13.290 -10.757 14.405 1.00 98.69 480 VAL A N 1
ATOM 3677 C CA . VAL A 1 480 ? -14.445 -10.912 15.298 1.00 98.69 480 VAL A CA 1
ATOM 3678 C C . VAL A 1 480 ? -14.230 -12.011 16.315 1.00 98.69 480 VAL A C 1
ATOM 3680 O O . VAL A 1 480 ? -13.729 -13.082 15.980 1.00 98.69 480 VAL A O 1
ATOM 3683 N N . ASN A 1 481 ? -14.647 -11.771 17.556 1.00 98.44 481 ASN A N 1
ATOM 3684 C CA . ASN A 1 481 ? -14.695 -12.830 18.561 1.00 98.44 481 ASN A CA 1
ATOM 3685 C C . ASN A 1 481 ? -15.843 -13.828 18.257 1.00 98.44 481 ASN A C 1
ATOM 3687 O O . ASN A 1 481 ? -16.716 -13.537 17.430 1.00 98.44 481 ASN A O 1
ATOM 3691 N N . PRO A 1 482 ? -15.910 -14.993 18.932 1.00 97.25 482 PRO A N 1
ATOM 3692 C CA . PRO A 1 482 ? -16.943 -15.998 18.660 1.00 97.25 482 PRO A CA 1
ATOM 3693 C C . PRO A 1 482 ? -18.393 -15.511 18.812 1.00 97.25 482 PRO A C 1
ATOM 3695 O O . PRO A 1 482 ? -19.294 -16.068 18.187 1.00 97.25 482 PRO A O 1
ATOM 3698 N N . ALA A 1 483 ? -18.646 -14.494 19.643 1.00 97.50 483 ALA A N 1
ATOM 3699 C CA . ALA A 1 483 ? -19.977 -13.908 19.795 1.00 97.50 483 ALA A CA 1
ATOM 3700 C C . ALA A 1 483 ? -20.354 -13.037 18.584 1.00 97.50 483 ALA A C 1
ATOM 3702 O O . ALA A 1 483 ? -21.452 -13.183 18.053 1.00 97.50 483 ALA A O 1
ATOM 3703 N N . ALA A 1 484 ? -19.438 -12.191 18.105 1.00 98.25 484 ALA A N 1
ATOM 3704 C CA . ALA A 1 484 ? -19.637 -11.365 16.913 1.00 98.25 484 ALA A CA 1
ATOM 3705 C C . ALA A 1 484 ? -19.673 -12.180 15.614 1.00 98.25 484 ALA A C 1
ATOM 3707 O O . ALA A 1 484 ? -20.457 -11.856 14.724 1.00 98.25 484 ALA A O 1
ATOM 3708 N N . ALA A 1 485 ? -18.916 -13.278 15.525 1.00 97.69 485 ALA A N 1
ATOM 3709 C CA . ALA A 1 485 ? -18.944 -14.177 14.369 1.00 97.69 485 ALA A CA 1
ATOM 3710 C C . ALA A 1 485 ? -20.355 -14.708 14.059 1.00 97.69 485 ALA A C 1
ATOM 3712 O O . ALA A 1 485 ? -20.710 -14.860 12.896 1.00 97.69 485 ALA A O 1
ATOM 3713 N N . LYS A 1 486 ? -21.187 -14.930 15.087 1.00 96.56 486 LYS A N 1
ATOM 3714 C CA . LYS A 1 486 ? -22.578 -15.394 14.932 1.00 96.56 486 LYS A CA 1
ATOM 3715 C C . LYS A 1 486 ? -23.524 -14.334 14.366 1.00 96.56 486 LYS A C 1
ATOM 3717 O O . LYS A 1 486 ? -24.602 -14.686 13.905 1.00 96.56 486 LYS A O 1
ATOM 3722 N N . LEU A 1 487 ? -23.151 -13.057 14.452 1.00 97.69 487 LEU A N 1
ATOM 3723 C CA . LEU A 1 487 ? -23.954 -11.947 13.939 1.00 97.69 487 LEU A CA 1
ATOM 3724 C C . LEU A 1 487 ? -23.641 -11.658 12.468 1.00 97.69 487 LEU A C 1
ATOM 3726 O O . LEU A 1 487 ? -24.468 -11.068 11.780 1.00 97.69 487 LEU A O 1
ATOM 3730 N N . ALA A 1 488 ? -22.458 -12.037 11.980 1.00 97.88 488 ALA A N 1
ATOM 3731 C CA . ALA A 1 488 ? -22.041 -11.767 10.610 1.00 97.88 488 ALA A CA 1
ATOM 3732 C C . ALA A 1 488 ? -22.808 -12.642 9.604 1.00 97.88 488 ALA A C 1
ATOM 3734 O O . ALA A 1 488 ? -22.919 -13.853 9.770 1.00 97.88 488 ALA A O 1
ATOM 3735 N N . THR A 1 489 ? -23.312 -12.019 8.539 1.00 98.00 489 THR A N 1
ATOM 3736 C CA . THR A 1 489 ? -24.115 -12.677 7.484 1.00 98.00 489 THR A CA 1
ATOM 3737 C C . THR A 1 489 ? -23.416 -12.715 6.129 1.00 98.00 489 THR A C 1
ATOM 3739 O O . THR A 1 489 ? -23.682 -13.600 5.320 1.00 98.00 489 THR A O 1
ATOM 3742 N N . GLY A 1 490 ? -22.480 -11.796 5.902 1.00 97.88 490 GLY A N 1
ATOM 3743 C CA . GLY A 1 490 ? -21.675 -11.719 4.692 1.00 97.88 490 GLY A CA 1
ATOM 3744 C C . GLY A 1 490 ? -20.652 -10.596 4.790 1.00 97.88 490 GLY A C 1
ATOM 3745 O O . GLY A 1 490 ? -20.773 -9.711 5.640 1.00 97.88 490 GLY A O 1
ATOM 3746 N N . GLY A 1 491 ? -19.654 -10.625 3.912 1.00 97.69 491 GLY A N 1
ATOM 3747 C CA . GLY A 1 491 ? -18.603 -9.617 3.817 1.00 97.69 491 GLY A CA 1
ATOM 3748 C C . GLY A 1 491 ? -18.218 -9.367 2.363 1.00 97.69 491 GLY A C 1
ATOM 3749 O O . GLY A 1 491 ? -18.185 -10.306 1.566 1.00 97.69 491 GLY A O 1
ATOM 3750 N N . GLN A 1 492 ? -17.936 -8.115 2.013 1.00 98.06 492 GLN A N 1
ATOM 3751 C CA . GLN A 1 492 ? -17.488 -7.733 0.676 1.00 98.06 492 GLN A CA 1
ATOM 3752 C C . GLN A 1 492 ? -16.538 -6.532 0.736 1.00 98.06 492 GLN A C 1
ATOM 3754 O O . GLN A 1 492 ? -16.843 -5.522 1.377 1.00 98.06 492 GLN A O 1
ATOM 3759 N N . VAL A 1 493 ? -15.394 -6.641 0.054 1.00 97.75 493 VAL A N 1
ATOM 3760 C CA . VAL A 1 493 ? -14.510 -5.499 -0.218 1.00 97.75 493 VAL A CA 1
ATOM 3761 C C . VAL A 1 493 ? -15.080 -4.717 -1.389 1.00 97.75 493 VAL A C 1
ATOM 3763 O O . VAL A 1 493 ? -15.506 -5.302 -2.386 1.00 97.75 493 VAL A O 1
ATOM 3766 N N . TRP A 1 494 ? -15.088 -3.393 -1.282 1.00 97.88 494 TRP A N 1
ATOM 3767 C CA . TRP A 1 494 ? -15.406 -2.542 -2.418 1.00 97.88 494 TRP A CA 1
ATOM 3768 C C . TRP A 1 494 ? -14.125 -1.944 -2.986 1.00 97.88 494 TRP A C 1
ATOM 3770 O O . TRP A 1 494 ? -13.601 -0.966 -2.466 1.00 97.88 494 TRP A O 1
ATOM 3780 N N . ASN A 1 495 ? -13.618 -2.559 -4.053 1.00 96.50 495 ASN A N 1
ATOM 3781 C CA . ASN A 1 495 ? -12.342 -2.214 -4.674 1.00 96.50 495 ASN A CA 1
ATOM 3782 C C . ASN A 1 495 ? -12.399 -0.907 -5.494 1.00 96.50 495 ASN A C 1
ATOM 3784 O O . ASN A 1 495 ? -12.315 -0.910 -6.730 1.00 96.50 495 ASN A O 1
ATOM 3788 N N . ILE A 1 496 ? -12.572 0.219 -4.805 1.00 96.62 496 ILE A N 1
ATOM 3789 C CA . ILE A 1 496 ? -12.652 1.565 -5.387 1.00 96.62 496 ILE A CA 1
ATOM 3790 C C . ILE A 1 496 ? -11.320 2.323 -5.364 1.00 96.62 496 ILE A C 1
ATOM 3792 O O . ILE A 1 496 ? -11.205 3.333 -6.046 1.00 96.62 496 ILE A O 1
ATOM 3796 N N . ASN A 1 497 ? -10.318 1.854 -4.626 1.00 97.81 497 ASN A N 1
ATOM 3797 C CA . ASN A 1 497 ? -9.107 2.596 -4.280 1.00 97.81 497 ASN A CA 1
ATOM 3798 C C . ASN A 1 497 ? -7.822 1.835 -4.602 1.00 97.81 497 ASN A C 1
ATOM 3800 O O . ASN A 1 497 ? -7.045 2.305 -5.433 1.00 97.81 497 ASN A O 1
ATOM 3804 N N . SER A 1 498 ? -7.591 0.671 -3.986 1.00 96.94 498 SER A N 1
ATOM 3805 C CA . SER A 1 498 ? -6.312 -0.041 -4.141 1.00 96.94 498 SER A CA 1
ATOM 3806 C C . SER A 1 498 ? -6.017 -0.512 -5.571 1.00 96.94 498 SER A C 1
ATOM 3808 O O . SER A 1 498 ? -4.847 -0.501 -5.957 1.00 96.94 498 SER A O 1
ATOM 3810 N N . PRO A 1 499 ? -7.017 -0.846 -6.420 1.00 97.00 499 PRO A N 1
ATOM 3811 C CA . PRO A 1 499 ? -6.734 -1.154 -7.813 1.00 97.00 499 PRO A CA 1
ATOM 3812 C C . PRO A 1 499 ? -6.517 0.067 -8.698 1.00 97.00 499 PRO A C 1
ATOM 3814 O O . PRO A 1 499 ? -6.074 -0.098 -9.831 1.00 97.00 499 PRO A O 1
ATOM 3817 N N . GLU A 1 500 ? -6.881 1.266 -8.248 1.00 95.81 500 GLU A N 1
ATOM 3818 C CA . GLU A 1 500 ? -6.823 2.484 -9.054 1.00 95.81 500 GLU A CA 1
ATOM 3819 C C . GLU A 1 500 ? -5.425 3.099 -9.043 1.00 95.81 500 GLU A C 1
ATOM 3821 O O . GLU A 1 500 ? -4.741 3.124 -8.019 1.00 95.81 500 GLU A O 1
ATOM 3826 N N . SER A 1 501 ? -5.025 3.682 -10.175 1.00 95.12 501 SER A N 1
ATOM 3827 C CA . SER A 1 501 ? -3.777 4.441 -10.229 1.00 95.12 501 SER A CA 1
ATOM 3828 C C . SER A 1 501 ? -3.867 5.687 -9.345 1.00 95.12 501 SER A C 1
ATOM 3830 O O . SER A 1 501 ? -4.868 6.408 -9.352 1.00 95.12 501 SER A O 1
ATOM 3832 N N . VAL A 1 502 ? -2.769 6.011 -8.657 1.00 94.69 502 VAL A N 1
ATOM 3833 C CA . VAL A 1 502 ? -2.633 7.242 -7.859 1.00 94.69 502 VAL A CA 1
ATOM 3834 C C . VAL A 1 502 ? -2.889 8.519 -8.673 1.00 94.69 502 VAL A C 1
ATOM 3836 O O . VAL A 1 502 ? -3.213 9.557 -8.107 1.00 94.69 502 VAL A O 1
ATOM 3839 N N . ALA A 1 503 ? -2.791 8.462 -10.005 1.00 93.88 503 ALA A N 1
ATOM 3840 C CA . ALA A 1 503 ? -3.061 9.599 -10.884 1.00 93.88 503 ALA A CA 1
ATOM 3841 C C . ALA A 1 503 ? -4.500 10.144 -10.790 1.00 93.88 503 ALA A C 1
ATOM 3843 O O . ALA A 1 503 ? -4.717 11.319 -11.078 1.00 93.88 503 ALA A O 1
ATOM 3844 N N . LEU A 1 504 ? -5.470 9.308 -10.397 1.00 93.94 504 LEU A N 1
ATOM 3845 C CA . LEU A 1 504 ? -6.880 9.698 -10.250 1.00 93.94 504 LEU A CA 1
ATOM 3846 C C . LEU A 1 504 ? -7.162 10.391 -8.901 1.00 93.94 504 LEU A C 1
ATOM 3848 O O . LEU A 1 504 ? -8.239 10.951 -8.684 1.00 93.94 504 LEU A O 1
ATOM 3852 N N . GLU A 1 505 ? -6.198 10.358 -7.981 1.00 95.19 505 GLU A N 1
ATOM 3853 C CA . GLU A 1 505 ? -6.324 10.930 -6.648 1.00 95.19 505 GLU A CA 1
ATOM 3854 C C . GLU A 1 505 ? -6.319 12.463 -6.699 1.00 95.19 505 GLU A C 1
ATOM 3856 O O . GLU A 1 505 ? -5.613 13.083 -7.500 1.00 95.19 505 GLU A O 1
ATOM 3861 N N . TYR A 1 506 ? -7.037 13.112 -5.777 1.00 96.38 506 TYR A N 1
ATOM 3862 C CA . TYR A 1 506 ? -7.058 14.580 -5.691 1.00 96.38 506 TYR A CA 1
ATOM 3863 C C . TYR A 1 506 ? -5.643 15.187 -5.574 1.00 96.38 506 TYR A C 1
ATOM 3865 O O . TYR A 1 506 ? -5.398 16.299 -6.053 1.00 96.38 506 TYR A O 1
ATOM 3873 N N . SER A 1 507 ? -4.710 14.451 -4.957 1.00 96.12 507 SER A N 1
ATOM 3874 C CA . SER A 1 507 ? -3.334 14.874 -4.704 1.00 96.12 507 SER A CA 1
ATOM 3875 C C . SER A 1 507 ? -2.455 14.892 -5.967 1.00 96.12 507 SER A C 1
ATOM 3877 O O . SER A 1 507 ? -1.328 15.387 -5.913 1.00 96.12 507 SER A O 1
ATOM 3879 N N . ARG A 1 508 ? -2.950 14.366 -7.098 1.00 94.81 508 ARG A N 1
ATOM 3880 C CA . ARG A 1 508 ? -2.294 14.370 -8.423 1.00 94.81 508 ARG A CA 1
ATOM 3881 C C . ARG A 1 508 ? -3.030 15.208 -9.468 1.00 94.81 508 ARG A C 1
ATOM 3883 O O . ARG A 1 508 ? -2.660 15.213 -10.641 1.00 94.81 508 ARG A O 1
ATOM 3890 N N . TYR A 1 509 ? -4.040 15.960 -9.045 1.00 95.25 509 TYR A N 1
ATOM 3891 C CA . TYR A 1 509 ? -4.785 16.856 -9.921 1.00 95.25 509 TYR A CA 1
ATOM 3892 C C . TYR A 1 509 ? -3.866 17.811 -10.693 1.00 95.25 509 TYR A C 1
ATOM 3894 O O . TYR A 1 509 ? -3.015 18.474 -10.100 1.00 95.25 509 TYR A O 1
ATOM 3902 N N . ASN A 1 510 ? -4.071 17.890 -12.011 1.00 94.44 510 ASN A N 1
ATOM 3903 C CA . ASN A 1 510 ? -3.293 18.724 -12.937 1.00 94.44 510 ASN A CA 1
ATOM 3904 C C . ASN A 1 510 ? -1.770 18.439 -12.944 1.00 94.44 510 ASN A C 1
ATOM 3906 O O . ASN A 1 510 ? -0.968 19.296 -13.316 1.00 94.44 510 ASN A O 1
ATOM 3910 N N . TYR A 1 511 ? -1.323 17.241 -12.552 1.00 93.88 511 TYR A N 1
ATOM 3911 C CA . TYR A 1 511 ? 0.102 16.875 -12.656 1.00 93.88 511 TYR A CA 1
ATOM 3912 C C . TYR A 1 511 ? 0.532 16.609 -14.105 1.00 93.88 511 TYR A C 1
ATOM 3914 O O . TYR A 1 511 ? 1.709 16.731 -14.444 1.00 93.88 511 TYR A O 1
ATOM 3922 N N . ASN A 1 512 ? -0.433 16.300 -14.967 1.00 93.69 512 ASN A N 1
ATOM 3923 C CA . ASN A 1 512 ? -0.281 16.104 -16.398 1.00 93.69 512 ASN A CA 1
ATOM 3924 C C . ASN A 1 512 ? -1.402 16.861 -17.136 1.00 93.69 512 ASN A C 1
ATOM 3926 O O . ASN A 1 512 ? -2.448 17.141 -16.553 1.00 93.69 512 ASN A O 1
ATOM 3930 N N . VAL A 1 513 ? -1.201 17.181 -18.418 1.00 91.44 513 VAL A N 1
ATOM 3931 C CA . VAL A 1 513 ? -2.224 17.792 -19.289 1.00 91.44 513 VAL A CA 1
ATOM 3932 C C . VAL A 1 513 ? -3.494 16.941 -19.374 1.00 91.44 513 VAL A C 1
ATOM 3934 O O . VAL A 1 513 ? -4.591 17.473 -19.535 1.00 91.44 513 VAL A O 1
ATOM 3937 N N . LYS A 1 514 ? -3.353 15.621 -19.218 1.00 89.50 514 LYS A N 1
ATOM 3938 C CA . LYS A 1 514 ? -4.462 14.692 -19.042 1.00 89.50 514 LYS A CA 1
ATOM 3939 C C . LYS A 1 514 ? -4.911 14.737 -17.583 1.00 89.50 514 LYS A C 1
ATOM 3941 O O . LYS A 1 514 ? -4.299 14.112 -16.718 1.00 89.50 514 LYS A O 1
ATOM 3946 N N . ASN A 1 515 ? -5.964 15.502 -17.307 1.00 88.50 515 ASN A N 1
ATOM 3947 C CA . ASN A 1 515 ? -6.549 15.551 -15.972 1.00 88.50 515 ASN A CA 1
ATOM 3948 C C . ASN A 1 515 ? -7.429 14.317 -15.742 1.00 88.50 515 ASN A C 1
ATOM 3950 O O . ASN A 1 515 ? -8.377 14.091 -16.489 1.00 88.50 515 ASN A O 1
ATOM 3954 N N . LEU A 1 516 ? -7.087 13.529 -14.724 1.00 90.75 516 LEU A N 1
ATOM 3955 C CA . LEU A 1 516 ? -7.703 12.229 -14.446 1.00 90.75 516 LEU A CA 1
ATOM 3956 C C . LEU A 1 516 ? -8.619 12.240 -13.215 1.00 90.75 516 LEU A C 1
ATOM 3958 O O . LEU A 1 516 ? -9.208 11.220 -12.874 1.00 90.75 516 LEU A O 1
ATOM 3962 N N . TRP A 1 517 ? -8.729 13.381 -12.537 1.00 92.88 517 TRP A N 1
ATOM 3963 C CA . TRP A 1 517 ? -9.636 13.533 -11.408 1.00 92.88 517 TRP A CA 1
ATOM 3964 C C . TRP A 1 517 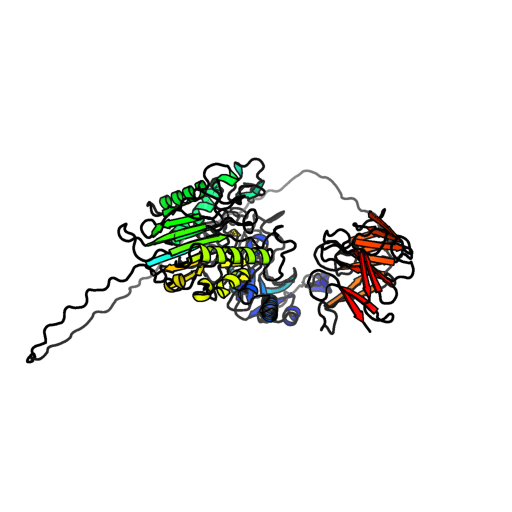? -11.086 13.705 -11.886 1.00 92.88 517 TRP A C 1
ATOM 3966 O O . TRP A 1 517 ? -11.365 14.444 -12.832 1.00 92.88 517 TRP A O 1
ATOM 3976 N N . ASP A 1 518 ? -12.011 13.071 -11.171 1.00 91.94 518 ASP A N 1
ATOM 3977 C CA . ASP A 1 518 ? -13.457 13.180 -11.363 1.00 91.94 518 ASP A CA 1
ATOM 3978 C C . ASP A 1 518 ? -14.196 13.211 -10.009 1.00 91.94 518 ASP A C 1
ATOM 3980 O O . ASP A 1 518 ? -13.584 13.151 -8.941 1.00 91.94 518 ASP A O 1
ATOM 3984 N N . GLU A 1 519 ? -15.525 13.289 -10.043 1.00 92.94 519 GLU A N 1
ATOM 3985 C CA . GLU A 1 519 ? -16.375 13.346 -8.843 1.00 92.94 519 GLU A CA 1
ATOM 3986 C C . GLU A 1 519 ? -16.805 11.957 -8.329 1.00 92.94 519 GLU A C 1
ATOM 3988 O O . GLU A 1 519 ? -17.586 11.855 -7.383 1.00 92.94 519 GLU A O 1
ATOM 3993 N N . SER A 1 520 ? -16.310 10.871 -8.934 1.00 92.81 520 SER A N 1
ATOM 3994 C CA . SER A 1 520 ? -16.657 9.504 -8.530 1.00 92.81 520 SER A CA 1
ATOM 3995 C C . SER A 1 520 ? -16.004 9.107 -7.197 1.00 92.81 520 SER A C 1
ATOM 3997 O O . SER A 1 520 ? -15.031 9.723 -6.751 1.00 92.81 520 SER A O 1
ATOM 3999 N N . ALA A 1 521 ? -16.489 8.024 -6.583 1.00 95.12 521 ALA A N 1
ATOM 4000 C CA . ALA A 1 521 ? -15.895 7.438 -5.378 1.00 95.12 521 ALA A CA 1
ATOM 4001 C C . ALA A 1 521 ? -14.498 6.818 -5.609 1.00 95.12 521 ALA A C 1
ATOM 4003 O O . ALA A 1 521 ? -13.761 6.588 -4.644 1.00 95.12 521 ALA A O 1
ATOM 4004 N N . PHE A 1 522 ? -14.128 6.548 -6.868 1.00 95.19 522 PHE A N 1
ATOM 4005 C CA . PHE A 1 522 ? -12.892 5.850 -7.214 1.00 95.19 522 PHE A CA 1
ATOM 4006 C C . PHE A 1 522 ? -11.657 6.700 -6.911 1.00 95.19 522 PHE A C 1
ATOM 4008 O O . PHE A 1 522 ? -11.627 7.900 -7.203 1.00 95.19 522 PHE A O 1
ATOM 4015 N N . ARG A 1 523 ? -10.639 6.067 -6.321 1.00 95.81 523 ARG A N 1
ATOM 4016 C CA . ARG A 1 523 ? -9.409 6.699 -5.826 1.00 95.81 523 ARG A CA 1
ATOM 4017 C C . ARG A 1 523 ? -9.688 7.865 -4.863 1.00 95.81 523 ARG A C 1
ATOM 4019 O O . ARG A 1 523 ? -9.066 8.926 -4.925 1.00 95.81 523 ARG A O 1
ATOM 4026 N N . SER A 1 524 ? -10.657 7.669 -3.970 1.00 97.12 524 SER A N 1
ATOM 4027 C CA . SER A 1 524 ? -10.881 8.530 -2.800 1.00 97.12 524 SER A CA 1
ATOM 4028 C C . SER A 1 524 ? -9.813 8.325 -1.719 1.00 97.12 524 SER A C 1
ATOM 4030 O O . SER A 1 524 ? -9.578 9.227 -0.918 1.00 97.12 524 SER A O 1
ATOM 4032 N N . SER A 1 525 ? -9.167 7.158 -1.721 1.00 97.75 525 SER A N 1
ATOM 4033 C CA . SER A 1 525 ? -8.105 6.741 -0.807 1.00 97.75 525 SER A CA 1
ATOM 4034 C C . SER A 1 525 ? -7.122 5.800 -1.524 1.00 97.75 525 SER A C 1
ATOM 4036 O O . SER A 1 525 ? -7.294 5.487 -2.705 1.00 97.75 525 SER A O 1
ATOM 4038 N N . ASP A 1 526 ? -6.098 5.338 -0.817 1.00 96.06 526 ASP A N 1
ATOM 4039 C CA . ASP A 1 526 ? -5.226 4.220 -1.184 1.00 96.06 526 ASP A CA 1
ATOM 4040 C C . ASP A 1 526 ? -5.675 2.869 -0.594 1.00 96.06 526 ASP A C 1
ATOM 4042 O O . ASP A 1 526 ? -5.189 1.829 -1.035 1.00 96.06 526 ASP A O 1
ATOM 4046 N N . HIS A 1 527 ? -6.646 2.872 0.323 1.00 98.19 527 HIS A N 1
ATOM 4047 C CA . HIS A 1 527 ? -7.229 1.675 0.944 1.00 98.19 527 HIS A CA 1
ATOM 4048 C C . HIS A 1 527 ? -8.680 1.445 0.517 1.00 98.19 527 HIS A C 1
ATOM 4050 O O . HIS A 1 527 ? -9.461 2.393 0.409 1.00 98.19 527 HIS A O 1
ATOM 4056 N N . ASP A 1 528 ? -9.082 0.190 0.326 1.00 98.50 528 ASP A N 1
ATOM 4057 C CA . ASP A 1 528 ? -10.479 -0.162 0.046 1.00 98.50 528 ASP A CA 1
ATOM 4058 C C . ASP A 1 528 ? -11.303 -0.383 1.324 1.00 98.50 528 ASP A C 1
ATOM 4060 O O . ASP A 1 528 ? -10.829 -1.024 2.265 1.00 98.50 528 ASP A O 1
ATOM 4064 N N . PRO A 1 529 ? -12.570 0.069 1.369 1.00 98.19 529 PRO A N 1
ATOM 4065 C CA . PRO A 1 529 ? -13.457 -0.269 2.469 1.00 98.19 529 PRO A CA 1
ATOM 4066 C C . PRO A 1 529 ? -13.912 -1.736 2.409 1.00 98.19 529 PRO A C 1
ATOM 4068 O O . PRO A 1 529 ? -14.274 -2.262 1.352 1.00 98.19 529 PRO A O 1
ATOM 4071 N N . PHE A 1 530 ? -13.992 -2.372 3.580 1.00 97.88 530 PHE A N 1
ATOM 4072 C CA . PHE A 1 530 ? -14.580 -3.704 3.756 1.00 97.88 530 PHE A CA 1
ATOM 4073 C C . PHE A 1 530 ? -15.898 -3.603 4.534 1.00 97.88 530 PHE A C 1
ATOM 4075 O O . PHE A 1 530 ? -15.908 -3.129 5.674 1.00 97.88 530 PHE A O 1
ATOM 4082 N N . LYS A 1 531 ? -17.012 -4.030 3.919 1.00 98.44 531 LYS A N 1
ATOM 4083 C CA . LYS A 1 531 ? -18.367 -3.996 4.502 1.00 98.44 531 LYS A CA 1
ATOM 4084 C C . LYS A 1 531 ? -18.806 -5.391 4.927 1.00 98.44 531 LYS A C 1
ATOM 4086 O O . LYS A 1 531 ? -18.603 -6.358 4.200 1.00 98.44 531 LYS A O 1
ATOM 4091 N N . VAL A 1 532 ? -19.461 -5.475 6.079 1.00 98.62 532 VAL A N 1
ATOM 4092 C CA . VAL A 1 532 ? -20.000 -6.697 6.681 1.00 98.62 532 VAL A CA 1
ATOM 4093 C C . VAL A 1 532 ? -21.475 -6.489 7.021 1.00 98.62 532 VAL A C 1
ATOM 4095 O O . VAL A 1 532 ? -21.837 -5.486 7.638 1.00 98.62 532 VAL A O 1
ATOM 4098 N N . GLY A 1 533 ? -22.331 -7.433 6.633 1.00 98.50 533 GLY A N 1
ATOM 4099 C CA . GLY A 1 533 ? -23.741 -7.464 7.032 1.00 98.50 533 GLY A CA 1
ATOM 4100 C C . GLY A 1 533 ? -23.910 -8.111 8.405 1.00 98.50 533 GLY A C 1
ATOM 4101 O O . GLY A 1 533 ? -23.311 -9.157 8.666 1.00 98.50 533 GLY A O 1
ATOM 4102 N N . LEU A 1 534 ? -24.741 -7.531 9.275 1.00 98.38 534 LEU A N 1
ATOM 4103 C CA . LEU A 1 534 ? -25.002 -8.038 10.624 1.00 98.38 534 LEU A CA 1
ATOM 4104 C C . LEU A 1 534 ? -26.488 -8.345 10.840 1.00 98.38 534 LEU A C 1
ATOM 4106 O O . LEU A 1 534 ? -27.340 -7.477 10.640 1.00 98.38 534 LEU A O 1
ATOM 4110 N N . LYS A 1 535 ? -26.793 -9.556 11.312 1.00 97.31 535 LYS A N 1
ATOM 4111 C CA . LYS A 1 535 ? -28.117 -9.951 11.802 1.00 97.31 535 LYS A CA 1
ATOM 4112 C C . LYS A 1 535 ? -28.183 -9.710 13.306 1.00 97.31 535 LYS A C 1
ATOM 4114 O O . LYS A 1 535 ? -27.510 -10.389 14.078 1.00 97.31 535 LYS A O 1
ATOM 4119 N N . VAL A 1 536 ? -28.960 -8.717 13.717 1.00 95.62 536 VAL A N 1
ATOM 4120 C CA . VAL A 1 536 ? -29.011 -8.241 15.112 1.00 95.62 536 VAL A CA 1
ATOM 4121 C C . VAL A 1 536 ? -30.427 -7.975 15.597 1.00 95.62 536 VAL A C 1
ATOM 4123 O O . VAL A 1 536 ? -30.641 -7.887 16.801 1.00 95.62 536 VAL A O 1
ATOM 4126 N N . ILE A 1 537 ? -31.405 -7.871 14.701 1.00 92.94 537 ILE A N 1
ATOM 4127 C CA . ILE A 1 537 ? -32.804 -7.713 15.079 1.00 92.94 537 ILE A CA 1
ATOM 4128 C C . ILE A 1 537 ? -33.383 -9.119 15.285 1.00 92.94 537 ILE A C 1
ATOM 4130 O O . ILE A 1 537 ? -33.362 -9.921 14.347 1.00 92.94 537 ILE A O 1
ATOM 4134 N N . PRO A 1 538 ? -33.891 -9.447 16.489 1.00 84.25 538 PRO A N 1
ATOM 4135 C CA . PRO A 1 538 ? -34.556 -10.722 16.719 1.00 84.25 538 PRO A CA 1
ATOM 4136 C C . PRO A 1 538 ? -35.752 -10.860 15.778 1.00 84.25 538 PRO A C 1
ATOM 4138 O O . PRO A 1 538 ? -36.543 -9.924 15.636 1.00 84.25 538 PRO A O 1
ATOM 4141 N N . GLU A 1 539 ? -35.901 -12.022 15.149 1.00 79.19 539 GLU A N 1
ATOM 4142 C CA . GLU A 1 539 ? -37.127 -12.330 14.418 1.00 79.19 539 GLU A CA 1
ATOM 4143 C C . GLU A 1 539 ? -38.300 -12.290 15.404 1.00 79.19 539 GLU A C 1
ATOM 4145 O O . GLU A 1 539 ? -38.200 -12.791 16.527 1.00 79.19 539 GLU A O 1
ATOM 4150 N N . LYS A 1 540 ? -39.410 -11.647 15.017 1.00 67.75 540 LYS A N 1
ATOM 4151 C CA . LYS A 1 540 ? -40.640 -11.756 15.803 1.00 67.75 540 LYS A CA 1
ATOM 4152 C C . LYS A 1 540 ? -41.042 -13.226 15.791 1.00 67.75 540 LYS A C 1
ATOM 4154 O O . LYS A 1 540 ? -41.326 -13.758 14.724 1.00 67.75 540 LYS A O 1
ATOM 4159 N N . GLU A 1 541 ? -41.088 -13.863 16.959 1.00 54.75 541 GLU A N 1
ATOM 4160 C CA . GLU A 1 541 ? -41.832 -15.111 17.093 1.00 54.75 541 GLU A CA 1
ATOM 4161 C C . GLU A 1 541 ? -43.289 -14.801 16.738 1.00 54.75 541 GLU A C 1
ATOM 4163 O O . GLU A 1 541 ? -43.962 -14.039 17.441 1.00 54.75 541 GLU A O 1
ATOM 4168 N N . ASP A 1 542 ? -43.770 -15.350 15.622 1.00 49.94 542 ASP A N 1
ATOM 4169 C CA . ASP A 1 542 ? -45.203 -15.388 15.370 1.00 49.94 542 ASP A CA 1
ATOM 4170 C C . ASP A 1 542 ? -45.857 -16.123 16.549 1.00 49.94 542 ASP A C 1
ATOM 4172 O O . ASP A 1 542 ? -45.356 -17.176 16.968 1.00 49.94 542 ASP A O 1
ATOM 4176 N N . PRO A 1 543 ? -46.952 -15.596 17.129 1.00 50.47 543 PRO A N 1
ATOM 4177 C CA . PRO A 1 543 ? -47.651 -16.307 18.184 1.00 50.47 543 PRO A CA 1
ATOM 4178 C C . PRO A 1 543 ? -48.017 -17.689 17.652 1.00 50.47 543 PRO A C 1
ATOM 4180 O O . PRO A 1 543 ? -48.639 -17.800 16.593 1.00 50.47 543 PRO A O 1
ATOM 4183 N N . ALA A 1 544 ? -47.594 -18.727 18.383 1.00 53.19 544 ALA A N 1
ATOM 4184 C CA . ALA A 1 544 ? -47.864 -20.114 18.035 1.00 53.19 544 ALA A CA 1
ATOM 4185 C C . ALA A 1 544 ? -49.329 -20.249 17.585 1.00 53.19 544 ALA A C 1
ATOM 4187 O O . ALA A 1 544 ? -50.211 -19.738 18.290 1.00 53.19 544 ALA A O 1
ATOM 4188 N N . PRO A 1 545 ? -49.606 -20.883 16.429 1.00 52.84 545 PRO A N 1
ATOM 4189 C CA . PRO A 1 545 ? -50.971 -21.023 15.956 1.00 52.84 545 PRO A CA 1
ATOM 4190 C C . PRO A 1 545 ? -51.794 -21.659 17.074 1.00 52.84 545 PRO A C 1
ATOM 4192 O O . PRO A 1 545 ? -51.420 -22.697 17.628 1.00 52.84 545 PRO A O 1
ATOM 4195 N N . ALA A 1 546 ? -52.883 -20.986 17.457 1.00 58.81 546 ALA A N 1
ATOM 4196 C CA . ALA A 1 546 ? -53.833 -21.530 18.414 1.00 58.81 546 ALA A CA 1
ATOM 4197 C C . ALA A 1 546 ? -54.231 -22.942 17.946 1.00 58.81 546 ALA A C 1
ATOM 4199 O O . ALA A 1 546 ? -54.407 -23.130 16.739 1.00 58.81 546 ALA A O 1
ATOM 4200 N N . PRO A 1 547 ? -54.350 -23.933 18.851 1.00 50.38 547 PRO A N 1
ATOM 4201 C CA . PRO A 1 547 ? -54.654 -25.299 18.452 1.00 50.38 547 PRO A CA 1
ATOM 4202 C C . PRO A 1 547 ? -55.930 -25.308 17.609 1.00 50.38 547 PRO A C 1
ATOM 4204 O O . PRO A 1 547 ? -56.986 -24.865 18.068 1.00 50.38 547 PRO A O 1
ATOM 4207 N N . GLU A 1 548 ? -55.813 -25.770 16.364 1.00 50.88 548 GLU A N 1
ATOM 4208 C CA . GLU A 1 548 ? -56.950 -25.873 15.457 1.00 50.88 548 GLU A CA 1
ATOM 4209 C C . GLU A 1 548 ? -58.031 -26.775 16.079 1.00 50.88 548 GLU A C 1
ATOM 4211 O O . GLU A 1 548 ? -57.715 -27.843 16.620 1.00 50.88 548 GLU A O 1
ATOM 4216 N N . PRO A 1 549 ? -59.319 -26.388 16.016 1.00 51.12 549 PRO A N 1
ATOM 4217 C CA . PRO A 1 549 ? -60.397 -27.297 16.361 1.00 51.12 549 PRO A CA 1
ATOM 4218 C C . PRO A 1 549 ? -60.394 -28.479 15.385 1.00 51.12 549 PRO A C 1
ATOM 4220 O O . PRO A 1 549 ? -60.284 -28.317 14.172 1.00 51.12 549 PRO A O 1
ATOM 4223 N N . THR A 1 550 ? -60.520 -29.682 15.941 1.00 42.34 550 THR A N 1
ATOM 4224 C CA . THR A 1 550 ? -60.514 -30.964 15.231 1.00 42.34 550 THR A CA 1
ATOM 4225 C C . THR A 1 550 ? -61.443 -30.947 14.003 1.00 42.34 550 THR A C 1
ATOM 4227 O O . THR A 1 550 ? -62.621 -30.602 14.145 1.00 42.34 550 THR A O 1
ATOM 4230 N N . PRO A 1 551 ? -60.970 -31.340 12.804 1.00 44.22 551 PRO A N 1
ATOM 4231 C CA . PRO A 1 551 ? -61.767 -31.241 11.590 1.00 44.22 551 PRO A CA 1
ATOM 4232 C C . PRO A 1 551 ? -62.882 -32.290 11.594 1.00 44.22 551 PRO A C 1
ATOM 4234 O O . PRO A 1 551 ? -62.639 -33.487 11.747 1.00 44.22 551 PRO A O 1
ATOM 4237 N N . THR A 1 552 ? -64.120 -31.835 11.390 1.00 42.81 552 THR A N 1
ATOM 4238 C CA . THR A 1 552 ? -65.226 -32.715 10.999 1.00 42.81 552 THR A CA 1
ATOM 4239 C C . THR A 1 552 ? -65.174 -32.879 9.479 1.00 42.81 552 THR A C 1
ATOM 4241 O O . THR A 1 552 ? -65.056 -31.907 8.739 1.00 42.81 552 THR A O 1
ATOM 4244 N N . GLN A 1 553 ? -65.188 -34.134 9.048 1.00 36.72 553 GLN A N 1
ATOM 4245 C CA . GLN A 1 553 ? -65.048 -34.638 7.681 1.00 36.72 553 GLN A CA 1
ATOM 4246 C C . GLN A 1 553 ? -65.983 -33.943 6.659 1.00 36.72 553 GLN A C 1
ATOM 4248 O O . GLN A 1 553 ? -67.166 -33.783 6.963 1.00 36.72 553 GLN A O 1
ATOM 4253 N N . PRO A 1 554 ? -65.518 -33.586 5.442 1.00 47.16 554 PRO A N 1
ATOM 4254 C CA . PRO A 1 554 ? -66.392 -33.114 4.371 1.00 47.16 554 PRO A CA 1
ATOM 4255 C C . PRO A 1 554 ? -66.835 -34.263 3.447 1.00 47.16 554 PRO A C 1
ATOM 4257 O O . PRO A 1 554 ? -66.060 -35.177 3.157 1.00 47.16 554 PRO A O 1
ATOM 4260 N N . GLU A 1 555 ? -68.069 -34.185 2.942 1.00 37.09 555 GLU A N 1
ATOM 4261 C CA . GLU A 1 555 ? -68.521 -34.933 1.759 1.00 37.09 555 GLU A CA 1
ATOM 4262 C C . GLU A 1 555 ? -68.266 -34.128 0.464 1.00 37.09 555 GLU A C 1
ATOM 4264 O O . GLU A 1 555 ? -68.220 -32.896 0.504 1.00 37.09 555 GLU A O 1
ATOM 4269 N N . PRO A 1 556 ? -68.071 -34.799 -0.690 1.00 51.88 556 PRO A N 1
ATOM 4270 C CA . PRO A 1 556 ? -67.406 -34.227 -1.857 1.00 51.88 556 PRO A CA 1
ATOM 4271 C C . PRO A 1 556 ? -68.384 -33.740 -2.935 1.00 51.88 556 PRO A C 1
ATOM 4273 O O . PRO A 1 556 ? -69.423 -34.353 -3.165 1.00 51.88 556 PRO A O 1
ATOM 4276 N N . THR A 1 557 ? -67.996 -32.719 -3.709 1.00 37.94 557 THR A N 1
ATOM 4277 C CA . THR A 1 557 ? -68.499 -32.582 -5.088 1.00 37.94 557 THR A CA 1
ATOM 4278 C C . THR A 1 557 ? -67.450 -32.029 -6.056 1.00 37.94 557 THR A C 1
ATOM 4280 O O . THR A 1 557 ? -66.509 -31.348 -5.663 1.00 37.94 557 THR A O 1
ATOM 4283 N N . ALA A 1 558 ? -67.633 -32.443 -7.308 1.00 42.34 558 ALA A N 1
ATOM 4284 C CA . ALA A 1 558 ? -66.732 -32.532 -8.457 1.00 42.34 558 ALA A CA 1
ATOM 4285 C C . ALA A 1 558 ? -66.369 -31.182 -9.150 1.00 42.34 558 ALA A C 1
ATOM 4287 O O . ALA A 1 558 ? -66.928 -30.149 -8.786 1.00 42.34 558 ALA A O 1
ATOM 4288 N N . PRO A 1 559 ? -65.431 -31.188 -10.130 1.00 57.44 559 PRO A N 1
ATOM 4289 C CA . PRO A 1 559 ? -64.602 -30.045 -10.536 1.00 57.44 559 PRO A CA 1
ATOM 4290 C C . PRO A 1 559 ? -65.018 -29.396 -11.870 1.00 57.44 559 PRO A C 1
ATOM 4292 O O . PRO A 1 559 ? -65.729 -30.013 -12.657 1.00 57.44 559 PRO A O 1
ATOM 4295 N N . GLU A 1 560 ? -64.481 -28.206 -12.174 1.00 40.22 560 GLU A N 1
ATOM 4296 C CA . GLU A 1 560 ? -64.419 -27.634 -13.536 1.00 40.22 560 GLU A CA 1
ATOM 4297 C C . GLU A 1 560 ? -63.316 -26.540 -13.651 1.00 40.22 560 GLU A C 1
ATOM 4299 O O . GLU A 1 560 ? -62.742 -26.175 -12.623 1.00 40.22 560 GLU A O 1
ATOM 4304 N N . PRO A 1 561 ? -62.894 -26.092 -14.858 1.00 42.78 561 PRO A N 1
ATOM 4305 C CA . PRO A 1 561 ? -61.529 -26.303 -15.338 1.00 42.78 561 PRO A CA 1
ATOM 4306 C C . PRO A 1 561 ? -60.725 -25.019 -15.637 1.00 42.78 561 PRO A C 1
ATOM 4308 O O . PRO A 1 561 ? -61.232 -23.903 -15.697 1.00 42.78 561 PRO A O 1
ATOM 4311 N N . THR A 1 562 ? -59.431 -25.237 -15.857 1.00 47.47 562 THR A N 1
ATOM 4312 C CA . THR A 1 562 ? -58.343 -24.296 -16.163 1.00 47.47 562 THR A CA 1
ATOM 4313 C C . THR A 1 562 ? -58.416 -23.671 -17.565 1.00 47.47 562 THR A C 1
ATOM 4315 O O . THR A 1 562 ? -58.752 -24.354 -18.530 1.00 47.47 562 THR A O 1
ATOM 4318 N N . ALA A 1 563 ? -57.974 -22.412 -17.698 1.00 38.91 563 ALA A N 1
ATOM 4319 C CA . ALA A 1 563 ? -57.568 -21.764 -18.958 1.00 38.91 563 ALA A CA 1
ATOM 4320 C C . ALA A 1 563 ? -56.648 -20.542 -18.658 1.00 38.91 563 ALA A C 1
ATOM 4322 O O . ALA A 1 563 ? -56.690 -20.050 -17.530 1.00 38.91 563 ALA A O 1
ATOM 4323 N N . PRO A 1 564 ? -55.790 -20.077 -19.594 1.00 47.06 564 PRO A N 1
ATOM 4324 C CA . PRO A 1 564 ? -54.369 -19.842 -19.314 1.00 47.06 564 PRO A CA 1
ATOM 4325 C C . PRO A 1 564 ? -53.864 -18.386 -19.445 1.00 47.06 564 PRO A C 1
ATOM 4327 O O . PRO A 1 564 ? -54.581 -17.465 -19.824 1.00 47.06 564 PRO A O 1
ATOM 4330 N N . GLU A 1 565 ? -52.583 -18.251 -19.101 1.00 47.31 565 GLU A N 1
ATOM 4331 C CA . GLU A 1 565 ? -51.665 -17.100 -19.044 1.00 47.31 565 GLU A CA 1
ATOM 4332 C C . GLU A 1 565 ? -51.424 -16.364 -20.390 1.00 47.31 565 GLU A C 1
ATOM 4334 O O . GLU A 1 565 ? -51.454 -17.015 -21.439 1.00 47.31 565 GLU A O 1
ATOM 4339 N N . PRO A 1 566 ? -51.106 -15.046 -20.403 1.00 42.06 566 PRO A N 1
ATOM 4340 C CA . PRO A 1 566 ? -50.621 -14.359 -21.602 1.00 42.06 566 PRO A CA 1
ATOM 4341 C C . PRO A 1 566 ? -49.135 -13.940 -21.554 1.00 42.06 566 PRO A C 1
ATOM 4343 O O . PRO A 1 566 ? -48.616 -13.442 -20.557 1.00 42.06 566 PRO A O 1
ATOM 4346 N N . THR A 1 567 ? -48.488 -14.092 -22.711 1.00 38.53 567 THR A N 1
ATOM 4347 C CA . THR A 1 567 ? -47.085 -13.810 -23.062 1.00 38.53 567 THR A CA 1
ATOM 4348 C C . THR A 1 567 ? -46.804 -12.367 -23.527 1.00 38.53 567 THR A C 1
ATOM 4350 O O . THR A 1 567 ? -47.700 -11.658 -23.981 1.00 38.53 567 THR A O 1
ATOM 4353 N N . GLN A 1 568 ? -45.514 -11.997 -23.466 1.00 43.41 568 GLN A N 1
ATOM 4354 C CA . GLN A 1 568 ? -44.825 -10.768 -23.930 1.00 43.41 568 GLN A CA 1
ATOM 4355 C C . GLN A 1 568 ? -45.089 -10.312 -25.388 1.00 43.41 568 GLN A C 1
ATOM 4357 O O . GLN A 1 568 ? -45.465 -11.128 -26.231 1.00 43.41 568 GLN A O 1
ATOM 4362 N N . PRO A 1 569 ? -44.680 -9.067 -25.735 1.00 43.53 569 PRO A N 1
ATOM 4363 C CA . PRO A 1 569 ? -44.128 -8.792 -27.069 1.00 43.53 569 PRO A CA 1
ATOM 4364 C C . PRO A 1 569 ? -42.853 -7.906 -27.109 1.00 43.53 569 PRO A C 1
ATOM 4366 O O . PRO A 1 569 ? -42.609 -7.076 -26.237 1.00 43.53 569 PRO A O 1
ATOM 4369 N N . ALA A 1 570 ? -42.093 -8.042 -28.203 1.00 35.00 570 ALA A N 1
ATOM 4370 C CA . ALA A 1 570 ? -41.053 -7.136 -28.729 1.00 35.00 570 ALA A CA 1
ATOM 4371 C C . ALA A 1 570 ? -41.136 -7.142 -30.287 1.00 35.00 570 ALA A C 1
ATOM 4373 O O . ALA A 1 570 ? -41.914 -7.930 -30.828 1.00 35.00 570 ALA A O 1
ATOM 4374 N N . PRO A 1 571 ? -40.278 -6.423 -31.043 1.00 51.16 571 PRO A N 1
ATOM 4375 C CA . PRO A 1 571 ? -40.261 -4.986 -31.358 1.00 51.16 571 PRO A CA 1
ATOM 4376 C C . PRO A 1 571 ? -40.572 -4.699 -32.860 1.00 51.16 571 PRO A C 1
ATOM 4378 O O . PRO A 1 571 ? -40.908 -5.607 -33.617 1.00 51.16 571 PRO A O 1
ATOM 4381 N N . THR A 1 572 ? -40.470 -3.444 -33.333 1.00 32.97 572 THR A N 1
ATOM 4382 C CA . THR A 1 572 ? -40.736 -3.036 -34.743 1.00 32.97 572 THR A CA 1
ATOM 4383 C C . THR A 1 572 ? -39.598 -2.166 -35.338 1.00 32.97 572 THR A C 1
ATOM 4385 O O . THR A 1 572 ? -39.035 -1.374 -34.585 1.00 32.97 572 THR A O 1
ATOM 4388 N N . PRO A 1 573 ? -39.258 -2.267 -36.653 1.00 51.94 573 PRO A N 1
ATOM 4389 C CA . PRO A 1 573 ? -38.129 -1.565 -37.302 1.00 51.94 573 PRO A CA 1
ATOM 4390 C C . PRO A 1 573 ? -38.536 -0.485 -38.337 1.00 51.94 573 PRO A C 1
ATOM 4392 O O . PRO A 1 573 ? -39.622 -0.577 -38.908 1.00 51.94 573 PRO A O 1
ATOM 4395 N N . THR A 1 574 ? -37.646 0.469 -38.688 1.00 33.22 574 THR A N 1
ATOM 4396 C CA . THR A 1 574 ? -37.652 1.201 -39.993 1.00 33.22 574 THR A CA 1
ATOM 4397 C C . THR A 1 574 ? -36.303 1.908 -40.315 1.00 33.22 574 THR A C 1
ATOM 4399 O O . THR A 1 574 ? -35.566 2.276 -39.407 1.00 33.22 574 THR A O 1
ATOM 4402 N N . GLN A 1 575 ? -35.999 2.079 -41.614 1.00 34.97 575 GLN A N 1
ATOM 4403 C CA . GLN A 1 575 ? -34.776 2.560 -42.327 1.00 34.97 575 GLN A CA 1
ATOM 4404 C C . GLN A 1 575 ? -35.154 3.773 -43.260 1.00 34.97 575 GLN A C 1
ATOM 4406 O O . GLN A 1 575 ? -36.355 4.048 -43.310 1.00 34.97 575 GLN A O 1
ATOM 4411 N N . PRO A 1 576 ? -34.335 4.329 -44.208 1.00 53.06 576 PRO A N 1
ATOM 4412 C CA . PRO A 1 576 ? -33.015 5.024 -44.224 1.00 53.06 576 PRO A CA 1
ATOM 4413 C C . PRO A 1 576 ? -33.027 6.537 -44.682 1.00 53.06 576 PRO A C 1
ATOM 4415 O O . PRO A 1 576 ? -34.064 7.080 -45.046 1.00 53.06 576 PRO A O 1
ATOM 4418 N N . GLU A 1 577 ? -31.817 7.142 -44.679 1.00 38.62 577 GLU A N 1
ATOM 4419 C CA . GLU A 1 577 ? -31.186 8.389 -45.244 1.00 38.62 577 GLU A CA 1
ATOM 4420 C C . GLU A 1 577 ? -31.804 9.255 -46.389 1.00 38.62 577 GLU A C 1
ATOM 4422 O O . GLU A 1 577 ? -32.609 8.762 -47.181 1.00 38.62 577 GLU A O 1
ATOM 4427 N N . PRO A 1 578 ? -31.367 10.547 -46.542 1.00 43.44 578 PRO A N 1
ATOM 4428 C CA . PRO A 1 578 ? -30.369 10.904 -47.590 1.00 43.44 578 PRO A CA 1
ATOM 4429 C C . PRO A 1 578 ? -29.347 12.062 -47.310 1.00 43.44 578 PRO A C 1
ATOM 4431 O O . PRO A 1 578 ? -29.463 12.842 -46.370 1.00 43.44 578 PRO A O 1
ATOM 4434 N N . THR A 1 579 ? -28.368 12.139 -48.229 1.00 36.12 579 THR A N 1
ATOM 4435 C CA . THR A 1 579 ? -27.079 12.873 -48.426 1.00 36.12 579 THR A CA 1
ATOM 4436 C C . THR A 1 579 ? -27.009 14.414 -48.648 1.00 36.12 579 THR A C 1
ATOM 4438 O O . THR A 1 579 ? -27.846 14.946 -49.368 1.00 36.12 579 THR A O 1
ATOM 4441 N N . ALA A 1 580 ? -25.863 15.008 -48.206 1.00 36.28 580 ALA A N 1
ATOM 4442 C CA . ALA A 1 580 ? -24.919 16.016 -48.813 1.00 36.28 580 ALA A CA 1
ATOM 4443 C C . ALA A 1 580 ? -25.412 17.445 -49.240 1.00 36.28 580 ALA A C 1
ATOM 4445 O O . ALA A 1 580 ? -26.587 17.558 -49.576 1.00 36.28 580 ALA A O 1
ATOM 4446 N N . PRO A 1 581 ? -24.577 18.540 -49.305 1.00 42.81 581 PRO A N 1
ATOM 4447 C CA . PRO A 1 581 ? -23.159 18.587 -49.743 1.00 42.81 581 PRO A CA 1
ATOM 4448 C C . PRO A 1 581 ? -22.167 19.586 -49.054 1.00 42.81 581 PRO A C 1
ATOM 4450 O O . PRO A 1 581 ? -22.507 20.341 -48.150 1.00 42.81 581 PRO A O 1
ATOM 4453 N N . GLU A 1 582 ? -20.919 19.520 -49.544 1.00 40.25 582 GLU A N 1
ATOM 4454 C CA . GLU A 1 582 ? -19.644 20.245 -49.286 1.00 40.25 582 GLU A CA 1
ATOM 4455 C C . GLU A 1 582 ? -19.685 21.788 -49.484 1.00 40.25 582 GLU A C 1
ATOM 4457 O O . GLU A 1 582 ? -20.613 22.275 -50.139 1.00 40.25 582 GLU A O 1
ATOM 4462 N N . PRO A 1 583 ? -18.685 22.577 -48.996 1.00 39.53 583 PRO A N 1
ATOM 4463 C CA . PRO A 1 583 ? -17.647 23.060 -49.939 1.00 39.53 583 PRO A CA 1
ATOM 4464 C C . PRO A 1 583 ? -16.227 23.409 -49.376 1.00 39.53 583 PRO A C 1
ATOM 4466 O O . PRO A 1 583 ? -16.076 24.062 -48.348 1.00 39.53 583 PRO A O 1
ATOM 4469 N N . THR A 1 584 ? -15.204 23.033 -50.163 1.00 32.28 584 THR A N 1
ATOM 4470 C CA . THR A 1 584 ? -13.963 23.739 -50.613 1.00 32.28 584 THR A CA 1
ATOM 4471 C C . THR A 1 584 ? -12.990 24.496 -49.676 1.00 32.28 584 THR A C 1
ATOM 4473 O O . THR A 1 584 ? -13.349 25.451 -48.993 1.00 32.28 584 THR A O 1
ATOM 4476 N N . GLN A 1 585 ? -11.696 24.161 -49.847 1.00 36.19 585 GLN A N 1
ATOM 4477 C CA . GLN A 1 585 ? -10.466 24.885 -49.453 1.00 36.19 585 GLN A CA 1
ATOM 4478 C C . GLN A 1 585 ? -10.304 26.288 -50.088 1.00 36.19 585 GLN A C 1
ATOM 4480 O O . GLN A 1 585 ? -10.923 26.581 -51.114 1.00 36.19 585 GLN A O 1
ATOM 4485 N N . PRO A 1 586 ? -9.364 27.106 -49.561 1.00 35.25 586 PRO A N 1
ATOM 4486 C CA . PRO A 1 586 ? -8.165 27.422 -50.360 1.00 35.25 586 PRO A CA 1
ATOM 4487 C C . PRO A 1 586 ? -6.832 27.470 -49.567 1.00 35.25 586 PRO A C 1
ATOM 4489 O O . PRO A 1 586 ? -6.783 27.877 -48.411 1.00 35.25 586 PRO A O 1
ATOM 4492 N N . GLU A 1 587 ? -5.735 27.143 -50.251 1.00 33.59 587 GLU A N 1
ATOM 4493 C CA . GLU A 1 587 ? -4.325 27.483 -49.950 1.00 33.59 587 GLU A CA 1
ATOM 4494 C C . GLU A 1 587 ? -3.782 28.358 -51.113 1.00 33.59 587 GLU A C 1
ATOM 4496 O O . GLU A 1 587 ? -4.446 28.418 -52.153 1.00 33.59 587 GLU A O 1
ATOM 4501 N N . PRO A 1 588 ? -2.544 28.909 -51.105 1.00 46.72 588 PRO A N 1
ATOM 4502 C CA . PRO A 1 588 ? -1.667 29.395 -50.023 1.00 46.72 588 PRO A CA 1
ATOM 4503 C C . PRO A 1 588 ? -1.053 30.789 -50.354 1.00 46.72 588 PRO A C 1
ATOM 4505 O O . PRO A 1 588 ? -1.055 31.210 -51.507 1.00 46.72 588 PRO A O 1
ATOM 4508 N N . THR A 1 589 ? -0.396 31.468 -49.400 1.00 30.78 589 THR A N 1
ATOM 4509 C CA . THR A 1 589 ? 0.674 32.446 -49.729 1.00 30.78 589 THR A CA 1
ATOM 4510 C C . THR A 1 589 ? 1.724 32.571 -48.620 1.00 30.78 589 THR A C 1
ATOM 4512 O O . THR A 1 589 ? 1.407 32.908 -47.482 1.00 30.78 589 THR A O 1
ATOM 4515 N N . THR A 1 590 ? 2.981 32.358 -49.004 1.00 35.97 590 THR A N 1
ATOM 4516 C CA . THR A 1 590 ? 4.241 32.676 -48.306 1.00 35.97 590 THR A CA 1
ATOM 4517 C C . THR A 1 590 ? 4.475 34.194 -48.208 1.00 35.97 590 THR A C 1
ATOM 4519 O O . THR A 1 590 ? 3.963 34.944 -49.043 1.00 35.97 590 THR A O 1
ATOM 4522 N N . PRO A 1 591 ? 5.302 34.666 -47.253 1.00 35.19 591 PRO A N 1
ATOM 4523 C CA . PRO A 1 591 ? 6.639 35.132 -47.656 1.00 35.19 591 PRO A CA 1
ATOM 4524 C C . PRO A 1 591 ? 7.772 34.802 -46.656 1.00 35.19 591 PRO A C 1
ATOM 4526 O O . PRO A 1 591 ? 7.559 34.641 -45.460 1.00 35.19 591 PRO A O 1
ATOM 4529 N N . ALA A 1 592 ? 8.997 34.742 -47.184 1.00 32.38 592 ALA A N 1
ATOM 4530 C CA . ALA A 1 592 ? 10.289 34.687 -46.480 1.00 32.38 592 ALA A CA 1
ATOM 4531 C C . ALA A 1 592 ? 11.030 36.048 -46.645 1.00 32.38 592 ALA A C 1
ATOM 4533 O O . ALA A 1 592 ? 10.528 36.882 -47.401 1.00 32.38 592 ALA A O 1
ATOM 4534 N N . PRO A 1 593 ? 12.289 36.238 -46.184 1.00 51.72 593 PRO A N 1
ATOM 4535 C CA . PRO A 1 593 ? 12.850 36.190 -44.819 1.00 51.72 593 PRO A CA 1
ATOM 4536 C C . PRO A 1 593 ? 13.689 37.469 -44.474 1.00 51.72 593 PRO A C 1
ATOM 4538 O O . PRO A 1 593 ? 13.627 38.444 -45.214 1.00 51.72 593 PRO A O 1
ATOM 4541 N N . GLU A 1 594 ? 14.503 37.399 -43.394 1.00 31.55 594 GLU A N 1
ATOM 4542 C CA . GLU A 1 594 ? 15.713 38.203 -43.012 1.00 31.55 594 GLU A CA 1
ATOM 4543 C C . GLU A 1 594 ? 15.602 39.143 -41.771 1.00 31.55 594 GLU A C 1
ATOM 4545 O O . GLU A 1 594 ? 14.504 39.565 -41.421 1.00 31.55 594 GLU A O 1
ATOM 4550 N N . PRO A 1 595 ? 16.722 39.594 -41.139 1.00 43.72 595 PRO A N 1
ATOM 4551 C CA . PRO A 1 595 ? 17.833 38.828 -40.525 1.00 43.72 595 PRO A CA 1
ATOM 4552 C C . PRO A 1 595 ? 18.304 39.436 -39.163 1.00 43.72 595 PRO A C 1
ATOM 4554 O O . PRO A 1 595 ? 18.031 40.600 -38.890 1.00 43.72 595 PRO A O 1
ATOM 4557 N N . THR A 1 596 ? 19.064 38.714 -38.315 1.00 33.31 596 THR A N 1
ATOM 4558 C CA . THR A 1 596 ? 20.101 39.228 -37.350 1.00 33.31 596 THR A CA 1
ATOM 4559 C C . THR A 1 596 ? 20.599 38.059 -36.469 1.00 33.31 596 THR A C 1
ATOM 4561 O O . THR A 1 596 ? 19.783 37.394 -35.849 1.00 33.31 596 THR A O 1
ATOM 4564 N N . ALA A 1 597 ? 21.847 37.573 -36.549 1.00 33.81 597 ALA A N 1
ATOM 4565 C CA . ALA A 1 597 ? 23.164 38.079 -36.093 1.00 33.81 597 ALA A CA 1
ATOM 4566 C C . ALA A 1 597 ? 23.647 37.369 -34.785 1.00 33.81 597 ALA A C 1
ATOM 4568 O O . ALA A 1 597 ? 22.806 36.974 -33.983 1.00 33.81 597 ALA A O 1
ATOM 4569 N N . PRO A 1 598 ? 24.967 37.132 -34.584 1.00 41.03 598 PRO A N 1
ATOM 4570 C CA . PRO A 1 598 ? 25.494 35.866 -34.032 1.00 41.03 598 PRO A CA 1
ATOM 4571 C C . PRO A 1 598 ? 26.272 35.972 -32.697 1.00 41.03 598 PRO A C 1
ATOM 4573 O O . PRO A 1 598 ? 26.762 37.049 -32.367 1.00 41.03 598 PRO A O 1
ATOM 4576 N N . ALA A 1 599 ? 26.461 34.838 -31.992 1.00 28.19 599 ALA A N 1
ATOM 4577 C CA . ALA A 1 599 ? 27.582 34.512 -31.069 1.00 28.19 599 ALA A CA 1
ATOM 4578 C C . ALA A 1 599 ? 27.388 33.110 -30.421 1.00 28.19 599 ALA A C 1
ATOM 4580 O O . ALA A 1 599 ? 26.239 32.691 -30.292 1.00 28.19 599 ALA A O 1
ATOM 4581 N N . PRO A 1 600 ? 28.416 32.452 -29.835 1.00 34.84 600 PRO A N 1
ATOM 4582 C CA . PRO A 1 600 ? 29.810 32.262 -30.256 1.00 34.84 600 PRO A CA 1
ATOM 4583 C C . PRO A 1 600 ? 30.208 30.756 -30.337 1.00 34.84 600 PRO A C 1
ATOM 4585 O O . PRO A 1 600 ? 29.475 29.870 -29.903 1.00 34.84 600 PRO A O 1
ATOM 4588 N N . GLU A 1 601 ? 31.387 30.475 -30.901 1.00 33.53 601 GLU A N 1
ATOM 4589 C CA . GLU A 1 601 ? 31.999 29.139 -31.056 1.00 33.53 601 GLU A CA 1
ATOM 4590 C C . GLU A 1 601 ? 32.341 28.440 -29.722 1.00 33.53 601 GLU A C 1
ATOM 4592 O O . GLU A 1 601 ? 32.799 29.104 -28.788 1.00 33.53 601 GLU A O 1
ATOM 4597 N N . PRO A 1 602 ? 32.257 27.096 -29.641 1.00 32.06 602 PRO A N 1
ATOM 4598 C CA . PRO A 1 602 ? 32.941 26.329 -28.610 1.00 32.06 602 PRO A CA 1
ATOM 4599 C C . PRO A 1 602 ? 34.353 25.921 -29.067 1.00 32.06 602 PRO A C 1
ATOM 4601 O O . PRO A 1 602 ? 34.551 25.278 -30.097 1.00 32.06 602 PRO A O 1
ATOM 4604 N N . THR A 1 603 ? 35.342 26.283 -28.254 1.00 31.83 603 THR A N 1
ATOM 4605 C CA . THR A 1 603 ? 36.756 25.911 -28.373 1.00 31.83 603 THR A CA 1
ATOM 4606 C C . THR A 1 603 ? 36.989 24.407 -28.185 1.00 31.83 603 THR A C 1
ATOM 4608 O O . THR A 1 603 ? 36.477 23.805 -27.240 1.00 31.83 603 THR A O 1
ATOM 4611 N N . GLN A 1 604 ? 37.822 23.817 -29.050 1.00 33.62 604 GLN A N 1
ATOM 4612 C CA . GLN A 1 604 ? 38.396 22.474 -28.890 1.00 33.62 604 GLN A CA 1
ATOM 4613 C C . GLN A 1 604 ? 39.322 22.394 -27.661 1.00 33.62 604 GLN A C 1
ATOM 4615 O O . GLN A 1 604 ? 40.121 23.311 -27.460 1.00 33.62 604 GLN A O 1
ATOM 4620 N N . PRO A 1 605 ? 39.324 21.284 -26.903 1.00 32.09 605 PRO A N 1
ATOM 4621 C CA . PRO A 1 605 ? 40.464 20.904 -26.079 1.00 32.09 605 PRO A CA 1
ATOM 4622 C C . PRO A 1 605 ? 41.471 20.041 -26.869 1.00 32.09 605 PRO A C 1
ATOM 4624 O O . PRO A 1 605 ? 41.099 19.181 -27.667 1.00 32.09 605 PRO A O 1
ATOM 4627 N N . GLU A 1 606 ? 42.757 20.302 -26.626 1.00 34.25 606 GLU A N 1
ATOM 4628 C CA . GLU A 1 606 ? 43.936 19.601 -27.158 1.00 34.25 606 GLU A CA 1
ATOM 4629 C C . GLU A 1 606 ? 44.064 18.132 -26.683 1.00 34.25 606 GLU A C 1
ATOM 4631 O O . GLU A 1 606 ? 43.488 17.756 -25.658 1.00 34.25 606 GLU A O 1
ATOM 4636 N N . PRO A 1 607 ? 44.834 17.284 -27.403 1.00 34.38 607 PRO A N 1
ATOM 4637 C CA . PRO A 1 607 ? 44.847 15.837 -27.214 1.00 34.38 607 PRO A CA 1
ATOM 4638 C C . PRO A 1 607 ? 45.738 15.409 -26.041 1.00 34.38 607 PRO A C 1
ATOM 4640 O O . PRO A 1 607 ? 46.938 15.684 -26.019 1.00 34.38 607 PRO A O 1
ATOM 4643 N N . THR A 1 608 ? 45.180 14.652 -25.097 1.00 34.09 608 THR A N 1
ATOM 4644 C CA . THR A 1 608 ? 45.966 13.907 -24.108 1.00 34.09 608 THR A CA 1
ATOM 4645 C C . THR A 1 608 ? 46.270 12.498 -24.619 1.00 34.09 608 THR A C 1
ATOM 4647 O O . THR A 1 608 ? 45.422 11.778 -25.140 1.00 34.09 608 THR A O 1
ATOM 4650 N N . THR A 1 609 ? 47.544 12.140 -24.506 1.00 35.72 609 THR A N 1
ATOM 4651 C CA . THR A 1 609 ? 48.184 10.873 -24.872 1.00 35.72 609 THR A CA 1
ATOM 4652 C C . THR A 1 609 ? 47.383 9.639 -24.420 1.00 35.72 609 THR A C 1
ATOM 4654 O O . THR A 1 609 ? 46.924 9.620 -23.276 1.00 35.72 609 THR A O 1
ATOM 4657 N N . PRO A 1 610 ? 47.253 8.573 -25.240 1.00 35.69 610 PRO A N 1
ATOM 4658 C CA . PRO A 1 610 ? 46.550 7.364 -24.824 1.00 35.69 610 PRO A CA 1
ATOM 4659 C C . PRO A 1 610 ? 47.294 6.663 -23.679 1.00 35.69 610 PRO A C 1
ATOM 4661 O O . PRO A 1 610 ? 48.505 6.433 -23.746 1.00 35.69 610 PRO A O 1
ATOM 4664 N N . ALA A 1 611 ? 46.551 6.319 -22.627 1.00 32.66 611 ALA A N 1
ATOM 4665 C CA . ALA A 1 611 ? 47.014 5.449 -21.554 1.00 32.66 611 ALA A CA 1
ATOM 4666 C C . ALA A 1 611 ? 47.337 4.039 -22.104 1.00 32.66 611 ALA A C 1
ATOM 4668 O O . ALA A 1 611 ? 46.692 3.590 -23.055 1.00 32.66 611 ALA A O 1
ATOM 4669 N N . PRO A 1 612 ? 48.330 3.328 -21.537 1.00 33.38 612 PRO A N 1
ATOM 4670 C CA . PRO A 1 612 ? 48.705 1.994 -21.997 1.00 33.38 612 PRO A CA 1
ATOM 4671 C C . PRO A 1 612 ? 47.583 0.970 -21.746 1.00 33.38 612 PRO A C 1
ATOM 4673 O O . PRO A 1 612 ? 46.788 1.119 -20.819 1.00 33.38 612 PRO A O 1
ATOM 4676 N N . ALA A 1 613 ? 47.545 -0.072 -22.582 1.00 33.28 613 ALA A N 1
ATOM 4677 C CA . ALA A 1 613 ? 46.547 -1.145 -22.583 1.00 33.28 613 ALA A CA 1
ATOM 4678 C C . ALA A 1 613 ? 46.328 -1.801 -21.196 1.00 33.28 613 ALA A C 1
ATOM 4680 O O . ALA A 1 613 ? 47.291 -1.946 -20.434 1.00 33.28 613 ALA A O 1
ATOM 4681 N N . PRO A 1 614 ? 45.095 -2.243 -20.866 1.00 36.44 614 PRO A N 1
ATOM 4682 C CA . PRO A 1 614 ? 44.793 -2.848 -19.576 1.00 36.44 614 PRO A CA 1
ATOM 4683 C C . PRO A 1 614 ? 45.467 -4.216 -19.442 1.00 36.44 614 PRO A C 1
ATOM 4685 O O . PRO A 1 614 ? 45.177 -5.167 -20.163 1.00 36.44 614 PRO A O 1
ATOM 4688 N N . THR A 1 615 ? 46.366 -4.320 -18.470 1.00 47.12 615 THR A N 1
ATOM 4689 C CA . THR A 1 615 ? 46.751 -5.590 -17.852 1.00 47.12 615 THR A CA 1
ATOM 4690 C C . THR A 1 615 ? 45.538 -6.157 -17.105 1.00 47.12 615 THR A C 1
ATOM 4692 O O . THR A 1 615 ? 44.941 -5.431 -16.310 1.00 47.12 615 THR A O 1
ATOM 4695 N N . THR A 1 616 ? 45.183 -7.422 -17.343 1.00 56.06 616 THR A N 1
ATOM 4696 C CA . THR A 1 616 ? 44.112 -8.183 -16.665 1.00 56.06 616 THR A CA 1
ATOM 4697 C C . THR A 1 616 ? 44.111 -7.970 -15.142 1.00 56.06 616 THR A C 1
ATOM 4699 O O . THR A 1 616 ? 45.096 -8.289 -14.473 1.00 56.06 616 THR A O 1
ATOM 4702 N N . GLY A 1 617 ? 43.026 -7.396 -14.606 1.00 65.44 617 GLY A N 1
ATOM 4703 C CA . GLY A 1 617 ? 42.784 -7.222 -13.165 1.00 65.44 617 GLY A CA 1
ATOM 4704 C C . GLY A 1 617 ? 42.458 -8.533 -12.439 1.00 65.44 617 GLY A C 1
ATOM 4705 O O . GLY A 1 617 ? 42.456 -9.594 -13.065 1.00 65.44 617 GLY A O 1
ATOM 4706 N N . ASN A 1 618 ? 42.171 -8.479 -11.129 1.00 82.06 618 ASN A N 1
ATOM 4707 C CA . ASN A 1 618 ? 41.638 -9.651 -10.420 1.00 82.06 618 ASN A CA 1
ATOM 4708 C C . ASN A 1 618 ? 40.254 -9.979 -10.997 1.00 82.06 618 ASN A C 1
ATOM 4710 O O . ASN A 1 618 ? 39.434 -9.076 -11.147 1.00 82.06 618 ASN A O 1
ATOM 4714 N N . MET A 1 619 ? 40.009 -11.246 -11.331 1.00 87.19 619 MET A N 1
ATOM 4715 C CA . MET A 1 619 ? 38.701 -11.719 -11.791 1.00 87.19 619 MET A CA 1
ATOM 4716 C C . MET A 1 619 ? 37.922 -12.269 -10.602 1.00 87.19 619 MET A C 1
ATOM 4718 O O . MET A 1 619 ? 38.384 -13.202 -9.944 1.00 87.19 619 MET A O 1
ATOM 4722 N N . PHE A 1 620 ? 36.746 -11.708 -10.359 1.00 88.19 620 PHE A N 1
ATOM 4723 C CA . PHE A 1 620 ? 35.823 -12.141 -9.324 1.00 88.19 620 PHE A CA 1
ATOM 4724 C C . PHE A 1 620 ? 34.734 -13.003 -9.945 1.00 88.19 620 PHE A C 1
ATOM 4726 O O . PHE A 1 620 ? 34.187 -12.653 -10.987 1.00 88.19 620 PHE A O 1
ATOM 4733 N N . TYR A 1 621 ? 34.456 -14.132 -9.300 1.00 89.44 621 TYR A N 1
ATOM 4734 C CA . TYR A 1 621 ? 33.406 -15.079 -9.656 1.00 89.44 621 TYR A CA 1
ATOM 4735 C C . TYR A 1 621 ? 32.492 -15.168 -8.443 1.00 89.44 621 TYR A C 1
ATOM 4737 O O . TYR A 1 621 ? 32.855 -15.801 -7.451 1.00 89.44 621 TYR A O 1
ATOM 4745 N N . LEU A 1 622 ? 31.366 -14.465 -8.486 1.00 87.56 622 LEU A N 1
ATOM 4746 C CA . LEU A 1 622 ? 30.436 -14.400 -7.368 1.00 87.56 622 LEU A CA 1
ATOM 4747 C C . LEU A 1 622 ? 29.310 -15.396 -7.567 1.00 87.56 622 LEU A C 1
ATOM 4749 O O . LEU A 1 622 ? 28.845 -15.623 -8.683 1.00 87.56 622 LEU A O 1
ATOM 4753 N N . SER A 1 623 ? 28.876 -15.958 -6.451 1.00 85.25 623 SER A N 1
ATOM 4754 C CA . SER A 1 623 ? 27.657 -16.734 -6.357 1.00 85.25 623 SER A CA 1
ATOM 4755 C C . SER A 1 623 ? 26.783 -16.108 -5.286 1.00 85.25 623 SER A C 1
ATOM 4757 O O . SER A 1 623 ? 27.256 -15.859 -4.179 1.00 85.25 623 SER A O 1
ATOM 4759 N N . ASN A 1 624 ? 25.512 -15.922 -5.601 1.00 79.06 624 ASN A N 1
ATOM 4760 C CA . ASN A 1 624 ? 24.485 -15.491 -4.661 1.00 79.06 624 ASN A CA 1
ATOM 4761 C C . ASN A 1 624 ? 23.849 -16.690 -3.940 1.00 79.06 624 ASN A C 1
ATOM 4763 O O . ASN A 1 624 ? 22.932 -16.525 -3.138 1.00 79.06 624 ASN A O 1
ATOM 4767 N N . THR A 1 625 ? 24.297 -17.919 -4.234 1.00 72.00 625 THR A N 1
ATOM 4768 C CA . THR A 1 625 ? 23.747 -19.138 -3.632 1.00 72.00 625 THR A CA 1
ATOM 4769 C C . THR A 1 625 ? 24.823 -20.163 -3.269 1.00 72.00 625 THR A C 1
ATOM 4771 O O . THR A 1 625 ? 25.850 -20.312 -3.930 1.00 72.00 625 THR A O 1
ATOM 4774 N N . TRP A 1 626 ? 24.552 -20.973 -2.249 1.00 67.44 626 TRP A N 1
ATOM 4775 C CA . TRP A 1 626 ? 25.444 -22.063 -1.836 1.00 67.44 626 TRP A CA 1
ATOM 4776 C C . TRP A 1 626 ? 25.415 -23.288 -2.765 1.00 67.44 626 TRP A C 1
ATOM 4778 O O . TRP A 1 626 ? 26.198 -24.217 -2.582 1.00 67.44 626 TRP A O 1
ATOM 4788 N N . GLN A 1 627 ? 24.504 -23.318 -3.741 1.00 81.31 627 GLN A N 1
ATOM 4789 C CA . GLN A 1 627 ? 24.305 -24.452 -4.652 1.00 81.31 627 GLN A CA 1
ATOM 4790 C C . GLN A 1 627 ? 24.810 -24.172 -6.071 1.00 81.31 627 GLN A C 1
ATOM 4792 O O . GLN A 1 627 ? 24.757 -25.066 -6.919 1.00 81.31 627 GLN A O 1
ATOM 4797 N N . ALA A 1 628 ? 25.284 -22.956 -6.349 1.00 71.00 628 ALA A N 1
ATOM 4798 C CA . ALA A 1 628 ? 25.690 -22.585 -7.691 1.00 71.00 628 ALA A CA 1
ATOM 4799 C C . ALA A 1 628 ? 26.898 -23.408 -8.153 1.00 71.00 628 ALA A C 1
ATOM 4801 O O . ALA A 1 628 ? 27.919 -23.521 -7.473 1.00 71.00 628 ALA A O 1
ATOM 4802 N N . THR A 1 629 ? 26.782 -23.978 -9.349 1.00 77.81 629 THR A N 1
ATOM 4803 C CA . THR A 1 629 ? 27.876 -24.688 -10.026 1.00 77.81 629 THR A CA 1
ATOM 4804 C C . THR A 1 629 ? 28.587 -23.816 -11.063 1.00 77.81 629 THR A C 1
ATOM 4806 O O . THR A 1 629 ? 29.577 -24.243 -11.652 1.00 77.81 629 THR A O 1
ATOM 4809 N N . VAL A 1 630 ? 28.073 -22.608 -11.304 1.00 77.69 630 VAL A N 1
ATOM 4810 C CA . VAL A 1 630 ? 28.638 -21.547 -12.148 1.00 77.69 630 VAL A CA 1
ATOM 4811 C C . VAL A 1 630 ? 28.449 -20.211 -11.425 1.00 77.69 630 VAL A C 1
ATOM 4813 O O . VAL A 1 630 ? 27.560 -20.106 -10.589 1.00 77.69 630 VAL A O 1
ATOM 4816 N N . ALA A 1 631 ? 29.287 -19.214 -11.705 1.00 72.38 631 ALA A N 1
ATOM 4817 C CA . ALA A 1 631 ? 29.166 -17.899 -11.076 1.00 72.38 631 ALA A CA 1
ATOM 4818 C C . ALA A 1 631 ? 27.982 -17.112 -11.659 1.00 72.38 631 ALA A C 1
ATOM 4820 O O . ALA A 1 631 ? 27.841 -17.054 -12.881 1.00 72.38 631 ALA A O 1
ATOM 4821 N N . ASP A 1 632 ? 27.186 -16.485 -10.794 1.00 79.06 632 ASP A N 1
ATOM 4822 C CA . ASP A 1 632 ? 26.068 -15.603 -11.160 1.00 79.06 632 ASP A CA 1
ATOM 4823 C C . ASP A 1 632 ? 26.567 -14.280 -11.751 1.00 79.06 632 ASP A C 1
ATOM 4825 O O . ASP A 1 632 ? 25.911 -13.662 -12.587 1.00 79.06 632 ASP A O 1
ATOM 4829 N N . LEU A 1 633 ? 27.756 -13.850 -11.323 1.00 82.56 633 LEU A N 1
ATOM 4830 C CA . LEU A 1 633 ? 28.367 -12.610 -11.765 1.00 82.56 633 LEU A CA 1
ATOM 4831 C C . LEU A 1 633 ? 29.881 -12.773 -11.872 1.00 82.56 633 LEU A C 1
ATOM 4833 O O . LEU A 1 633 ? 30.548 -13.245 -10.948 1.00 82.56 633 LEU A O 1
ATOM 4837 N N . VAL A 1 634 ? 30.426 -12.360 -13.015 1.00 86.31 634 VAL A N 1
ATOM 4838 C CA . VAL A 1 634 ? 31.864 -12.391 -13.281 1.00 86.31 634 VAL A CA 1
ATOM 4839 C C . VAL A 1 634 ? 32.321 -11.019 -13.742 1.00 86.31 634 VAL A C 1
ATOM 4841 O O . VAL A 1 634 ? 31.848 -10.510 -14.755 1.00 86.31 634 VAL A O 1
ATOM 4844 N N . PHE A 1 635 ? 33.271 -10.422 -13.030 1.00 88.38 635 PHE A N 1
ATOM 4845 C CA . PHE A 1 635 ? 33.843 -9.133 -13.415 1.00 88.38 635 PHE A CA 1
ATOM 4846 C C . PHE A 1 635 ? 35.300 -9.008 -12.984 1.00 88.38 635 PHE A C 1
ATOM 4848 O O . PHE A 1 635 ? 35.788 -9.736 -12.123 1.00 88.38 635 PHE A O 1
ATOM 4855 N N . SER A 1 636 ? 36.011 -8.065 -13.600 1.00 89.38 636 SER A N 1
ATOM 4856 C CA . SER A 1 636 ? 37.382 -7.719 -13.220 1.00 89.38 636 SER A CA 1
ATOM 4857 C C . SER A 1 636 ? 37.421 -6.460 -12.358 1.00 89.38 636 SER A C 1
ATOM 4859 O O . SER A 1 636 ? 36.821 -5.452 -12.729 1.00 89.38 636 SER A O 1
ATOM 4861 N N . TYR A 1 637 ? 38.146 -6.464 -11.245 1.00 91.50 637 TYR A N 1
ATOM 4862 C CA . TYR A 1 637 ? 38.386 -5.249 -10.466 1.00 91.50 637 TYR A CA 1
ATOM 4863 C C . TYR A 1 637 ? 39.775 -5.267 -9.822 1.00 91.50 637 TYR A C 1
ATOM 4865 O O . TYR A 1 637 ? 40.334 -6.317 -9.514 1.00 91.50 637 TYR A O 1
ATOM 4873 N N . GLY A 1 638 ? 40.384 -4.091 -9.674 1.00 90.00 638 GLY A N 1
ATOM 4874 C CA . GLY A 1 638 ? 41.762 -3.976 -9.198 1.00 90.00 638 GLY A CA 1
ATOM 4875 C C . GLY A 1 638 ? 42.808 -4.536 -10.166 1.00 90.00 638 GLY A C 1
ATOM 4876 O O . GLY A 1 638 ? 42.580 -4.689 -11.367 1.00 90.00 638 GLY A O 1
ATOM 4877 N N . ARG A 1 639 ? 44.005 -4.801 -9.645 1.00 89.31 639 ARG A N 1
ATOM 4878 C CA . ARG A 1 639 ? 45.135 -5.394 -10.371 1.00 89.31 639 ARG A CA 1
ATOM 4879 C C . ARG A 1 639 ? 45.538 -6.714 -9.731 1.00 89.31 639 ARG A C 1
ATOM 4881 O O . ARG A 1 639 ? 45.391 -6.893 -8.525 1.00 89.31 639 ARG A O 1
ATOM 4888 N N . ALA A 1 640 ? 46.135 -7.586 -10.539 1.00 84.81 640 ALA A N 1
ATOM 4889 C CA . ALA A 1 640 ? 46.777 -8.796 -10.044 1.00 84.81 640 ALA A CA 1
ATOM 4890 C C . ALA A 1 640 ? 47.758 -8.467 -8.900 1.00 84.81 640 ALA A C 1
ATOM 4892 O O . ALA A 1 640 ? 48.688 -7.677 -9.083 1.00 84.81 640 ALA A O 1
ATOM 4893 N N . GLY A 1 641 ? 47.537 -9.076 -7.731 1.00 85.25 641 GLY A N 1
ATOM 4894 C CA . GLY A 1 641 ? 48.352 -8.890 -6.525 1.00 85.25 641 GLY A CA 1
ATOM 4895 C C . GLY A 1 641 ? 47.857 -7.824 -5.540 1.00 85.25 641 GLY A C 1
ATOM 4896 O O . GLY A 1 641 ? 48.498 -7.645 -4.506 1.00 85.25 641 GLY A O 1
ATOM 4897 N N . ASP A 1 642 ? 46.748 -7.133 -5.826 1.00 93.69 642 ASP A N 1
ATOM 4898 C CA . ASP A 1 642 ? 46.067 -6.317 -4.814 1.00 93.69 642 ASP A CA 1
ATOM 4899 C C . ASP A 1 642 ? 45.409 -7.223 -3.743 1.00 93.69 642 ASP A C 1
ATOM 4901 O O . ASP A 1 642 ? 44.910 -8.305 -4.059 1.00 93.69 642 ASP A O 1
ATOM 4905 N N . GLU A 1 643 ? 45.401 -6.775 -2.484 1.00 93.94 643 GLU A N 1
ATOM 4906 C CA . GLU A 1 643 ? 44.671 -7.416 -1.375 1.00 93.94 643 GLU A CA 1
ATOM 4907 C C . GLU A 1 643 ? 43.173 -7.095 -1.507 1.00 93.94 643 GLU A C 1
ATOM 4909 O O . GLU A 1 643 ? 42.823 -5.938 -1.730 1.00 93.94 643 GLU A O 1
ATOM 4914 N N . VAL A 1 644 ? 42.300 -8.102 -1.414 1.00 94.50 644 VAL A N 1
ATOM 4915 C CA . VAL A 1 644 ? 40.844 -7.955 -1.591 1.00 94.50 644 VAL A CA 1
ATOM 4916 C C . VAL A 1 644 ? 40.165 -7.865 -0.231 1.00 94.50 644 VAL A C 1
ATOM 4918 O O . VAL A 1 644 ? 40.450 -8.672 0.650 1.00 94.50 644 VAL A O 1
ATOM 4921 N N . LEU A 1 645 ? 39.255 -6.908 -0.098 1.00 95.25 645 LEU A N 1
ATOM 4922 C CA . LEU A 1 645 ? 38.436 -6.654 1.081 1.00 95.25 645 LEU A CA 1
ATOM 4923 C C . LEU A 1 645 ? 36.967 -6.585 0.641 1.00 95.25 645 LEU A C 1
ATOM 4925 O O . LEU A 1 645 ? 36.681 -6.158 -0.481 1.00 95.25 645 LEU A O 1
ATOM 4929 N N . VAL A 1 646 ? 36.063 -7.014 1.512 1.00 95.00 646 VAL A N 1
ATOM 4930 C CA . VAL A 1 646 ? 34.613 -7.055 1.280 1.00 95.00 646 VAL A CA 1
ATOM 4931 C C . VAL A 1 646 ? 33.940 -6.318 2.430 1.00 95.00 646 VAL A C 1
ATOM 4933 O O . VAL A 1 646 ? 34.426 -6.441 3.554 1.00 95.00 646 VAL A O 1
ATOM 4936 N N . GLY A 1 647 ? 32.911 -5.540 2.116 1.00 93.69 647 GLY A N 1
ATOM 4937 C CA . GLY A 1 647 ? 32.091 -4.814 3.081 1.00 93.69 647 GLY A CA 1
ATOM 4938 C C . GLY A 1 647 ? 31.063 -3.918 2.393 1.00 93.69 647 GLY A C 1
ATOM 4939 O O . GLY A 1 647 ? 31.151 -3.676 1.179 1.00 93.69 647 GLY A O 1
ATOM 4940 N N . ASP A 1 648 ? 30.118 -3.411 3.168 1.00 93.50 648 ASP A N 1
ATOM 4941 C CA . ASP A 1 648 ? 29.099 -2.446 2.769 1.00 93.50 648 ASP A CA 1
ATOM 4942 C C . ASP A 1 648 ? 29.622 -1.010 2.934 1.00 93.50 648 ASP A C 1
ATOM 4944 O O . ASP A 1 648 ? 29.532 -0.371 3.982 1.00 93.50 648 ASP A O 1
ATOM 4948 N N . TRP A 1 649 ? 30.234 -0.482 1.876 1.00 95.88 649 TRP A N 1
ATOM 4949 C CA . TRP A 1 649 ? 30.938 0.800 1.937 1.00 95.88 649 TRP A CA 1
ATOM 4950 C C . TRP A 1 649 ? 30.030 2.039 1.875 1.00 95.88 649 TRP A C 1
ATOM 4952 O O . TRP A 1 649 ? 30.539 3.162 2.017 1.00 95.88 649 TRP A O 1
ATOM 4962 N N . ASP A 1 650 ? 28.735 1.893 1.584 1.00 93.50 650 ASP A N 1
ATOM 4963 C CA . ASP A 1 650 ? 27.771 3.001 1.540 1.00 93.50 650 ASP A CA 1
ATOM 4964 C C . ASP A 1 650 ? 26.483 2.807 2.339 1.00 93.50 650 ASP A C 1
ATOM 4966 O O . ASP A 1 650 ? 25.663 3.734 2.366 1.00 93.50 650 ASP A O 1
ATOM 4970 N N . GLY A 1 651 ? 26.375 1.708 3.080 1.00 91.56 651 GLY A N 1
ATOM 4971 C CA . GLY A 1 651 ? 25.313 1.465 4.048 1.00 91.56 651 GLY A CA 1
ATOM 4972 C C . GLY A 1 651 ? 23.990 1.097 3.389 1.00 91.56 651 GLY A C 1
ATOM 4973 O O . GLY A 1 651 ? 22.929 1.482 3.888 1.00 91.56 651 GLY A O 1
ATOM 4974 N N . ASP A 1 652 ? 24.037 0.445 2.224 1.00 86.44 652 ASP A N 1
ATOM 4975 C CA . ASP A 1 652 ? 22.847 -0.019 1.504 1.00 86.44 652 ASP A CA 1
ATOM 4976 C C . ASP A 1 652 ? 22.463 -1.477 1.828 1.00 86.44 652 ASP A C 1
ATOM 4978 O O . ASP A 1 652 ? 21.439 -1.975 1.347 1.00 86.44 652 ASP A O 1
ATOM 4982 N N . GLY A 1 653 ? 23.242 -2.129 2.693 1.00 82.38 653 GLY A N 1
ATOM 4983 C CA . GLY A 1 653 ? 23.119 -3.516 3.121 1.00 82.38 653 GLY A CA 1
ATOM 4984 C C . GLY A 1 653 ? 23.766 -4.522 2.167 1.00 82.38 653 GLY A C 1
ATOM 4985 O O . GLY A 1 653 ? 23.572 -5.727 2.352 1.00 82.38 653 GLY A O 1
ATOM 4986 N N . VAL A 1 654 ? 24.480 -4.074 1.125 1.00 87.56 654 VAL A N 1
ATOM 4987 C CA . VAL A 1 654 ? 25.098 -4.939 0.115 1.00 87.56 654 VAL A CA 1
ATOM 4988 C C . VAL A 1 654 ? 26.620 -4.866 0.174 1.00 87.56 654 VAL A C 1
ATOM 4990 O O . VAL A 1 654 ? 27.260 -3.882 -0.196 1.00 87.56 654 VAL A O 1
ATOM 4993 N N . ASP A 1 655 ? 27.225 -6.008 0.492 1.00 90.75 655 ASP A N 1
ATOM 4994 C CA . ASP A 1 655 ? 28.670 -6.171 0.424 1.00 90.75 655 ASP A CA 1
ATOM 4995 C C . ASP A 1 655 ? 29.207 -5.997 -1.001 1.00 90.75 655 ASP A C 1
ATOM 4997 O O . ASP A 1 655 ? 28.836 -6.693 -1.956 1.00 90.75 655 ASP A O 1
ATOM 5001 N N . THR A 1 656 ? 30.181 -5.103 -1.135 1.00 95.44 656 THR A N 1
ATOM 5002 C CA . THR A 1 656 ? 30.914 -4.864 -2.377 1.00 95.44 656 THR A CA 1
ATOM 5003 C C . THR A 1 656 ? 32.423 -4.898 -2.129 1.00 95.44 656 THR A C 1
ATOM 5005 O O . THR A 1 656 ? 32.892 -5.162 -1.022 1.00 95.44 656 THR A O 1
ATOM 5008 N N . PHE A 1 657 ? 33.246 -4.696 -3.163 1.00 96.06 657 PHE A N 1
ATOM 5009 C CA . PHE A 1 657 ? 34.693 -4.912 -3.045 1.00 96.06 657 PHE A CA 1
ATOM 5010 C C . PHE A 1 657 ? 35.484 -3.621 -2.867 1.00 96.06 657 PHE A C 1
ATOM 5012 O O . PHE A 1 657 ? 35.356 -2.666 -3.634 1.00 96.06 657 PHE A O 1
ATOM 5019 N N . ALA A 1 658 ? 36.457 -3.678 -1.964 1.00 96.00 658 ALA A N 1
ATOM 5020 C CA . ALA A 1 658 ? 37.610 -2.798 -1.980 1.00 96.00 658 ALA A CA 1
ATOM 5021 C C . ALA A 1 658 ? 38.875 -3.597 -2.311 1.00 96.00 658 ALA A C 1
ATOM 5023 O O . ALA A 1 658 ? 39.027 -4.761 -1.944 1.00 96.00 658 ALA A O 1
ATOM 5024 N N . VAL A 1 659 ? 39.822 -2.967 -3.002 1.00 95.88 659 VAL A N 1
ATOM 5025 C CA . VAL A 1 659 ? 41.165 -3.526 -3.183 1.00 95.88 659 VAL A CA 1
ATOM 5026 C C . VAL A 1 659 ? 42.211 -2.610 -2.574 1.00 95.88 659 VAL A C 1
ATOM 5028 O O . VAL A 1 659 ? 42.119 -1.382 -2.654 1.00 95.88 659 VAL A O 1
ATOM 5031 N N . ARG A 1 660 ? 43.243 -3.197 -1.973 1.00 96.25 660 ARG A N 1
ATOM 5032 C CA . ARG A 1 660 ? 44.339 -2.469 -1.343 1.00 96.25 660 ARG A CA 1
ATOM 5033 C C . ARG A 1 660 ? 45.657 -2.738 -2.052 1.00 96.25 660 ARG A C 1
ATOM 5035 O O . ARG A 1 660 ? 46.076 -3.876 -2.252 1.00 96.25 660 ARG A O 1
ATOM 5042 N N . ARG A 1 661 ? 46.358 -1.648 -2.369 1.00 94.50 661 ARG A N 1
ATOM 5043 C CA . ARG A 1 661 ? 47.698 -1.650 -2.962 1.00 94.50 661 ARG A CA 1
ATOM 5044 C C . ARG A 1 661 ? 48.655 -0.858 -2.085 1.00 94.50 661 ARG A C 1
ATOM 5046 O O . ARG A 1 661 ? 48.636 0.374 -2.068 1.00 94.50 661 ARG A O 1
ATOM 5053 N N . GLY A 1 662 ? 49.513 -1.563 -1.353 1.00 93.81 662 GLY A N 1
ATOM 5054 C CA . GLY A 1 662 ? 50.402 -0.939 -0.374 1.00 93.81 662 GLY A CA 1
ATOM 5055 C C . GLY A 1 662 ? 49.605 -0.342 0.786 1.00 93.81 662 GLY A C 1
ATOM 5056 O O . GLY A 1 662 ? 49.079 -1.076 1.611 1.00 93.81 662 GLY A O 1
ATOM 5057 N N . ASN A 1 663 ? 49.533 0.987 0.873 1.00 94.31 663 ASN A N 1
ATOM 5058 C CA . ASN A 1 663 ? 48.701 1.696 1.853 1.00 94.31 663 ASN A CA 1
ATOM 5059 C C . ASN A 1 663 ? 47.531 2.464 1.212 1.00 94.31 663 ASN A C 1
ATOM 5061 O O . ASN A 1 663 ? 46.922 3.293 1.883 1.00 94.31 663 ASN A O 1
ATOM 5065 N N . VAL A 1 664 ? 47.248 2.222 -0.071 1.00 96.94 664 VAL A N 1
ATOM 5066 C CA . VAL A 1 664 ? 46.161 2.871 -0.812 1.00 96.94 664 VAL A CA 1
ATOM 5067 C C . VAL A 1 664 ? 44.995 1.902 -0.962 1.00 96.94 664 VAL A C 1
ATOM 5069 O O . VAL A 1 664 ? 45.198 0.774 -1.410 1.00 96.94 664 VAL A O 1
ATOM 5072 N N . PHE A 1 665 ? 43.799 2.364 -0.621 1.00 97.81 665 PHE A N 1
ATOM 5073 C CA . PHE A 1 665 ? 42.529 1.663 -0.758 1.00 97.81 665 PHE A CA 1
ATOM 5074 C C . PHE A 1 665 ? 41.775 2.202 -1.969 1.00 97.81 665 PHE A C 1
ATOM 5076 O O . PHE A 1 665 ? 41.761 3.412 -2.201 1.00 97.81 665 PHE A O 1
ATOM 5083 N N . TYR A 1 666 ? 41.173 1.295 -2.726 1.00 97.69 666 TYR A N 1
ATOM 5084 C CA . TYR A 1 666 ? 40.328 1.553 -3.883 1.00 97.69 666 TYR A CA 1
ATOM 5085 C C . TYR A 1 666 ? 38.994 0.876 -3.580 1.00 97.69 666 TYR A C 1
ATOM 5087 O O . TYR A 1 666 ? 38.911 -0.346 -3.631 1.00 97.69 666 TYR A O 1
ATOM 5095 N N . VAL A 1 667 ? 38.003 1.663 -3.179 1.00 97.50 667 VAL A N 1
ATOM 5096 C CA . VAL A 1 667 ? 36.683 1.191 -2.752 1.00 97.50 667 VAL A CA 1
ATOM 5097 C C . VAL A 1 667 ? 35.715 1.298 -3.918 1.00 97.50 667 VAL A C 1
ATOM 5099 O O . VAL A 1 667 ? 35.760 2.289 -4.659 1.00 97.50 667 VAL A O 1
ATOM 5102 N N . LYS A 1 668 ? 34.867 0.287 -4.091 1.00 96.12 668 LYS A N 1
ATOM 5103 C CA . LYS A 1 668 ? 33.854 0.255 -5.134 1.00 96.12 668 LYS A CA 1
ATOM 5104 C C . LYS A 1 668 ? 32.513 -0.165 -4.556 1.00 96.12 668 LYS A C 1
ATOM 5106 O O . LYS A 1 668 ? 32.409 -1.274 -4.061 1.00 96.12 668 LYS A O 1
ATOM 5111 N N . ASN A 1 669 ? 31.499 0.669 -4.743 1.00 94.38 669 ASN A N 1
ATOM 5112 C CA . ASN A 1 669 ? 30.139 0.462 -4.236 1.00 94.38 669 ASN A CA 1
ATOM 5113 C C . ASN A 1 669 ? 29.267 -0.283 -5.262 1.00 94.38 669 ASN A C 1
ATOM 5115 O O . ASN A 1 669 ? 28.065 -0.088 -5.378 1.00 94.38 669 ASN A O 1
ATOM 5119 N N . SER A 1 670 ? 29.900 -1.048 -6.150 1.00 92.75 670 SER A N 1
ATOM 5120 C CA . SER A 1 670 ? 29.216 -1.785 -7.208 1.00 92.75 670 SER A CA 1
ATOM 5121 C C . SER A 1 670 ? 29.994 -3.038 -7.574 1.00 92.75 670 SER A C 1
ATOM 5123 O O . SER A 1 670 ? 31.219 -3.016 -7.729 1.00 92.75 670 SER A O 1
ATOM 5125 N N . LEU A 1 671 ? 29.272 -4.135 -7.789 1.00 90.00 671 LEU A N 1
ATOM 5126 C CA . LEU A 1 671 ? 29.819 -5.413 -8.245 1.00 90.00 671 LEU A CA 1
ATOM 5127 C C . LEU A 1 671 ? 30.061 -5.391 -9.764 1.00 90.00 671 LEU A C 1
ATOM 5129 O O . LEU A 1 671 ? 29.446 -6.117 -10.535 1.00 90.00 671 LEU A O 1
ATOM 5133 N N . ALA A 1 672 ? 30.926 -4.492 -10.227 1.00 87.31 672 ALA A N 1
ATOM 5134 C CA . ALA A 1 672 ? 31.192 -4.296 -11.648 1.00 87.31 672 ALA A CA 1
ATOM 5135 C C . ALA A 1 672 ? 32.673 -4.025 -11.923 1.00 87.31 672 ALA A C 1
ATOM 5137 O O . ALA A 1 672 ? 33.450 -3.671 -11.036 1.00 87.31 672 ALA A O 1
ATOM 5138 N N . SER A 1 673 ? 33.079 -4.140 -13.188 1.00 86.75 673 SER A N 1
ATOM 5139 C CA . SER A 1 673 ? 34.379 -3.629 -13.623 1.00 86.75 673 SER A CA 1
ATOM 5140 C C . SER A 1 673 ? 34.415 -2.101 -13.668 1.00 86.75 673 SER A C 1
ATOM 5142 O O . SER A 1 673 ? 33.386 -1.436 -13.749 1.00 86.75 673 SER A O 1
ATOM 5144 N N . GLY A 1 674 ? 35.621 -1.529 -13.641 1.00 84.25 674 GLY A N 1
ATOM 5145 C CA . GLY A 1 674 ? 35.836 -0.096 -13.846 1.00 84.25 674 GLY A CA 1
ATOM 5146 C C . GLY A 1 674 ? 36.631 0.579 -12.733 1.00 84.25 674 GLY A C 1
ATOM 5147 O O . GLY A 1 674 ? 37.357 -0.066 -11.976 1.00 84.25 674 GLY A O 1
ATOM 5148 N N . ALA A 1 675 ? 36.530 1.908 -12.677 1.00 89.25 675 ALA A N 1
ATOM 5149 C CA . ALA A 1 675 ? 37.208 2.713 -11.670 1.00 89.25 675 ALA A CA 1
ATOM 5150 C C . ALA A 1 675 ? 36.618 2.487 -10.266 1.00 89.25 675 ALA A C 1
ATOM 5152 O O . ALA A 1 675 ? 35.486 2.021 -10.113 1.00 89.25 675 ALA A O 1
ATOM 5153 N N . ALA A 1 676 ? 37.425 2.811 -9.256 1.00 93.88 676 ALA A N 1
ATOM 5154 C CA . ALA A 1 676 ? 37.002 2.871 -7.865 1.00 93.88 676 ALA A CA 1
ATOM 5155 C C . ALA A 1 676 ? 36.186 4.143 -7.614 1.00 93.88 676 ALA A C 1
ATOM 5157 O O . ALA A 1 676 ? 36.541 5.205 -8.132 1.00 93.88 676 ALA A O 1
ATOM 5158 N N . ASP A 1 677 ? 35.156 4.032 -6.784 1.00 94.56 677 ASP A N 1
ATOM 5159 C CA . ASP A 1 677 ? 34.302 5.146 -6.376 1.00 94.56 677 ASP A CA 1
ATOM 5160 C C . ASP A 1 677 ? 35.013 6.032 -5.344 1.00 94.56 677 ASP A C 1
ATOM 5162 O O . ASP A 1 677 ? 34.861 7.256 -5.343 1.00 94.56 677 ASP A O 1
ATOM 5166 N N . ARG A 1 678 ? 35.883 5.436 -4.512 1.00 93.94 678 ARG A N 1
ATOM 5167 C CA . ARG A 1 678 ? 36.791 6.173 -3.622 1.00 93.94 678 ARG A CA 1
ATOM 5168 C C . ARG A 1 678 ? 38.206 5.623 -3.660 1.00 93.94 678 ARG A C 1
ATOM 5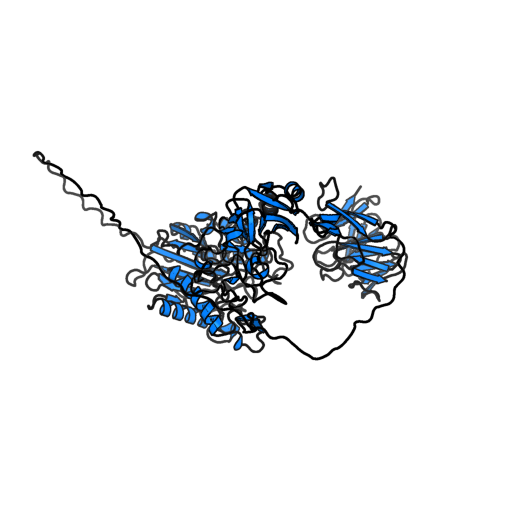170 O O . ARG A 1 678 ? 38.430 4.418 -3.693 1.00 93.94 678 ARG A O 1
ATOM 5177 N N . VAL A 1 679 ? 39.181 6.531 -3.611 1.00 97.12 679 VAL A N 1
ATOM 5178 C CA . VAL A 1 679 ? 40.606 6.190 -3.516 1.00 97.12 679 VAL A CA 1
ATOM 5179 C C . VAL A 1 679 ? 41.261 7.035 -2.436 1.00 97.12 679 VAL A C 1
ATOM 5181 O O . VAL A 1 679 ? 41.221 8.264 -2.496 1.00 97.12 679 VAL A O 1
ATOM 5184 N N . PHE A 1 680 ? 41.886 6.397 -1.451 1.00 97.12 680 PHE A N 1
ATOM 5185 C CA . PHE A 1 680 ? 42.535 7.104 -0.347 1.00 97.12 680 PHE A CA 1
ATOM 5186 C C . PHE A 1 680 ? 43.676 6.293 0.269 1.00 97.12 680 PHE A C 1
ATOM 5188 O O . PHE A 1 680 ? 43.784 5.088 0.070 1.00 97.12 680 PHE A O 1
ATOM 5195 N N . SER A 1 681 ? 44.568 6.962 1.003 1.00 96.44 681 SER A N 1
ATOM 5196 C CA . SER A 1 681 ? 45.680 6.314 1.701 1.00 96.44 681 SER A CA 1
ATOM 5197 C C . SER A 1 681 ? 45.406 6.228 3.197 1.00 96.44 681 SER A C 1
ATOM 5199 O O . SER A 1 681 ? 45.152 7.250 3.835 1.00 96.44 681 SER A O 1
ATOM 5201 N N . TYR A 1 682 ? 45.534 5.037 3.777 1.00 96.81 682 TYR A N 1
ATOM 5202 C CA . TYR A 1 682 ? 45.394 4.841 5.217 1.00 96.81 682 TYR A CA 1
ATOM 5203 C C . TYR A 1 682 ? 46.371 3.783 5.745 1.00 96.81 682 TYR A C 1
ATOM 5205 O O . TYR A 1 682 ? 46.685 2.788 5.090 1.00 96.81 682 TYR A O 1
ATOM 5213 N N . GLY A 1 683 ? 46.921 4.035 6.934 1.00 93.94 683 GLY A N 1
ATOM 5214 C CA . GLY A 1 683 ? 47.967 3.200 7.518 1.00 93.94 683 GLY A CA 1
ATOM 5215 C C . GLY A 1 683 ? 49.302 3.231 6.762 1.00 93.94 683 GLY A C 1
ATOM 5216 O O . GLY A 1 683 ? 49.620 4.149 5.999 1.00 93.94 683 GLY A O 1
ATOM 5217 N N . ARG A 1 684 ? 50.135 2.223 7.031 1.00 92.38 684 ARG A N 1
ATOM 5218 C CA . ARG A 1 684 ? 51.439 2.017 6.384 1.00 92.38 684 ARG A CA 1
ATOM 5219 C C . ARG A 1 684 ? 51.459 0.677 5.662 1.00 92.38 684 ARG A C 1
ATOM 5221 O O . ARG A 1 684 ? 50.749 -0.252 6.044 1.00 92.38 684 ARG A O 1
ATOM 5228 N N . VAL A 1 685 ? 52.335 0.572 4.666 1.00 91.44 685 VAL A N 1
ATOM 5229 C CA . VAL A 1 685 ? 52.641 -0.705 4.011 1.00 91.44 685 VAL A CA 1
ATOM 5230 C C . VAL A 1 685 ? 53.062 -1.725 5.077 1.00 91.44 685 VAL A C 1
ATOM 5232 O O . VAL A 1 685 ? 53.891 -1.414 5.936 1.00 91.44 685 VAL A O 1
ATOM 5235 N N . GLY A 1 686 ? 52.455 -2.914 5.046 1.00 87.44 686 GLY A N 1
ATOM 5236 C CA . GLY A 1 686 ? 52.696 -3.994 6.009 1.00 87.44 686 GLY A CA 1
ATOM 5237 C C . GLY A 1 686 ? 51.856 -3.941 7.291 1.00 87.44 686 GLY A C 1
ATOM 5238 O O . GLY A 1 686 ? 52.108 -4.727 8.198 1.00 87.44 686 GLY A O 1
ATOM 5239 N N . ASN A 1 687 ? 50.891 -3.021 7.419 1.00 93.88 687 ASN A N 1
ATOM 5240 C CA . ASN A 1 687 ? 49.865 -3.128 8.467 1.00 93.88 687 ASN A CA 1
ATOM 5241 C C . ASN A 1 687 ? 48.793 -4.144 8.049 1.00 93.88 687 ASN A C 1
ATOM 5243 O O . ASN A 1 687 ? 48.378 -4.129 6.887 1.00 93.88 687 ASN A O 1
ATOM 5247 N N . GLU A 1 688 ? 48.376 -4.977 9.005 1.00 93.38 688 GLU A N 1
ATOM 5248 C CA . GLU A 1 688 ? 47.182 -5.834 8.924 1.00 93.38 688 GLU A CA 1
ATOM 5249 C C . GLU A 1 688 ? 45.942 -4.930 8.866 1.00 93.38 688 GLU A C 1
ATOM 5251 O O . GLU A 1 688 ? 45.948 -3.856 9.479 1.00 93.38 688 GLU A O 1
ATOM 5256 N N . VAL A 1 689 ? 44.937 -5.318 8.083 1.00 94.62 689 VAL A N 1
ATOM 5257 C CA . VAL A 1 689 ? 43.712 -4.544 7.835 1.00 94.62 689 VAL A CA 1
ATOM 5258 C C . VAL A 1 689 ? 42.516 -5.346 8.299 1.00 94.62 689 VAL A C 1
ATOM 5260 O O . VAL A 1 689 ? 42.486 -6.561 8.134 1.00 94.62 689 VAL A O 1
ATOM 5263 N N . LEU A 1 690 ? 41.553 -4.642 8.873 1.00 94.19 690 LEU A N 1
ATOM 5264 C CA . LEU A 1 690 ? 40.286 -5.170 9.343 1.00 94.19 690 LEU A CA 1
ATOM 5265 C C . LEU A 1 690 ? 39.182 -4.275 8.778 1.00 94.19 690 LEU A C 1
ATOM 5267 O O . LEU A 1 690 ? 39.392 -3.065 8.629 1.00 94.19 690 LEU A O 1
ATOM 5271 N N . VAL A 1 691 ? 38.051 -4.888 8.455 1.00 95.69 691 VAL A N 1
ATOM 5272 C CA . VAL A 1 691 ? 36.835 -4.235 7.960 1.00 95.69 691 VAL A CA 1
ATOM 5273 C C . VAL A 1 691 ? 35.748 -4.431 9.009 1.00 95.69 691 VAL A C 1
ATOM 5275 O O . VAL A 1 691 ? 35.762 -5.465 9.679 1.00 95.69 691 VAL A O 1
ATOM 5278 N N . GLY A 1 692 ? 34.901 -3.423 9.171 1.00 93.88 692 GLY A N 1
ATOM 5279 C CA . GLY A 1 692 ? 33.712 -3.474 10.011 1.00 93.88 692 GLY A CA 1
ATOM 5280 C C . GLY A 1 692 ? 33.087 -2.094 10.208 1.00 93.88 692 GLY A C 1
ATOM 5281 O O . GLY A 1 692 ? 33.732 -1.065 9.942 1.00 93.88 692 GLY A O 1
ATOM 5282 N N . ASP A 1 693 ? 31.869 -2.078 10.727 1.00 94.12 693 ASP A N 1
ATOM 5283 C CA . ASP A 1 693 ? 31.132 -0.897 11.164 1.00 94.12 693 ASP A CA 1
ATOM 5284 C C . ASP A 1 693 ? 31.521 -0.524 12.604 1.00 94.12 693 ASP A C 1
ATOM 5286 O O . ASP A 1 693 ? 30.872 -0.864 13.595 1.00 94.12 693 ASP A O 1
ATOM 5290 N N . TRP A 1 694 ? 32.646 0.180 12.740 1.00 94.94 694 TRP A N 1
ATOM 5291 C CA . TRP A 1 694 ? 33.215 0.506 14.050 1.00 94.94 694 TRP A CA 1
ATOM 5292 C C . TRP A 1 694 ? 32.429 1.556 14.842 1.00 94.94 694 TRP A C 1
ATOM 5294 O O . TRP A 1 694 ? 32.744 1.760 16.023 1.00 94.94 694 TRP A O 1
ATOM 5304 N N . ASP A 1 695 ? 31.483 2.282 14.231 1.00 92.88 695 ASP A N 1
ATOM 5305 C CA . ASP A 1 695 ? 30.643 3.251 14.937 1.00 92.88 695 ASP A CA 1
ATOM 5306 C C . ASP A 1 695 ? 29.142 2.990 14.969 1.00 92.88 695 ASP A C 1
ATOM 5308 O O . ASP A 1 695 ? 28.481 3.652 15.783 1.00 92.88 695 ASP A O 1
ATOM 5312 N N . GLY A 1 696 ? 28.665 1.951 14.293 1.00 91.00 696 GLY A N 1
ATOM 5313 C CA . GLY A 1 696 ? 27.278 1.494 14.317 1.00 91.00 696 GLY A CA 1
ATOM 5314 C C . GLY A 1 696 ? 26.373 2.334 13.416 1.00 91.00 696 GLY A C 1
ATOM 5315 O O . GLY A 1 696 ? 25.221 2.589 13.781 1.00 91.00 696 GLY A O 1
ATOM 5316 N N . ASP A 1 697 ? 26.907 2.887 12.322 1.00 91.38 697 ASP A N 1
ATOM 5317 C CA . ASP A 1 697 ? 26.146 3.704 11.369 1.00 91.38 697 ASP A CA 1
ATOM 5318 C C . ASP A 1 697 ? 25.676 2.936 10.120 1.00 91.38 697 ASP A C 1
ATOM 5320 O O . ASP A 1 697 ? 24.961 3.506 9.289 1.00 91.38 697 ASP A O 1
ATOM 5324 N N . GLY A 1 698 ? 26.000 1.644 10.047 1.00 88.12 698 GLY A N 1
ATOM 5325 C CA . GLY A 1 698 ? 25.712 0.731 8.950 1.00 88.12 698 GLY A CA 1
ATOM 5326 C C . GLY A 1 698 ? 26.743 0.769 7.825 1.00 88.12 698 GLY A C 1
ATOM 5327 O O . GLY A 1 698 ? 26.539 0.083 6.832 1.00 88.12 698 GLY A O 1
ATOM 5328 N N . VAL A 1 699 ? 27.813 1.569 7.928 1.00 94.88 699 VAL A N 1
ATOM 5329 C CA . VAL A 1 699 ? 28.842 1.687 6.887 1.00 94.88 699 VAL A CA 1
ATOM 5330 C C . VAL A 1 699 ? 30.142 1.020 7.322 1.00 94.88 699 VAL A C 1
ATOM 5332 O O . VAL A 1 699 ? 30.835 1.464 8.242 1.00 94.88 699 VAL A O 1
ATOM 5335 N N . ASP A 1 700 ? 30.573 0.030 6.549 1.00 95.88 700 ASP A N 1
ATOM 5336 C CA . ASP A 1 700 ? 31.859 -0.611 6.755 1.00 95.88 700 ASP A CA 1
ATOM 5337 C C . ASP A 1 700 ? 33.021 0.340 6.476 1.00 95.88 700 ASP A C 1
ATOM 5339 O O . ASP A 1 700 ? 33.151 0.992 5.430 1.00 95.88 700 ASP A O 1
ATOM 5343 N N . THR A 1 701 ? 33.950 0.384 7.425 1.00 96.94 701 THR A N 1
ATOM 5344 C CA . THR A 1 701 ? 35.170 1.181 7.324 1.00 96.94 701 THR A CA 1
ATOM 5345 C C . THR A 1 701 ? 36.387 0.386 7.799 1.00 96.94 701 THR A C 1
ATOM 5347 O O . THR A 1 701 ? 36.331 -0.824 8.016 1.00 96.94 701 THR A O 1
ATOM 5350 N N . PHE A 1 702 ? 37.561 1.020 7.882 1.00 97.00 702 PHE A N 1
ATOM 5351 C CA . PHE A 1 702 ? 38.828 0.295 8.021 1.00 97.00 702 PHE A CA 1
ATOM 5352 C C . PHE A 1 702 ? 39.508 0.540 9.365 1.00 97.00 702 PHE A C 1
ATOM 5354 O O . PHE A 1 702 ? 39.767 1.681 9.755 1.00 97.00 702 PHE A O 1
ATOM 5361 N N . ALA A 1 703 ? 39.978 -0.541 9.983 1.00 96.00 703 ALA A N 1
ATOM 5362 C CA . ALA A 1 703 ? 40.997 -0.490 11.021 1.00 96.00 703 ALA A CA 1
ATOM 5363 C C . ALA A 1 703 ? 42.321 -1.070 10.507 1.00 96.00 703 ALA A C 1
ATOM 5365 O O . ALA A 1 703 ? 42.358 -2.031 9.739 1.00 96.00 703 ALA A O 1
ATOM 5366 N N . VAL A 1 704 ? 43.445 -0.489 10.931 1.00 95.94 704 VAL A N 1
ATOM 5367 C CA . VAL A 1 704 ? 44.781 -1.032 10.651 1.00 95.94 704 VAL A CA 1
ATOM 5368 C C . VAL A 1 704 ? 45.523 -1.359 11.934 1.00 95.94 704 VAL A C 1
ATOM 5370 O O . VAL A 1 704 ? 45.484 -0.607 12.909 1.00 95.94 704 VAL A O 1
ATOM 5373 N N . ARG A 1 705 ? 46.271 -2.461 11.922 1.00 95.69 705 ARG A N 1
ATOM 5374 C CA . ARG A 1 705 ? 47.030 -2.935 13.079 1.00 95.69 705 ARG A CA 1
ATOM 5375 C C . ARG A 1 705 ? 48.534 -2.922 12.820 1.00 95.69 705 ARG A C 1
ATOM 5377 O O . ARG A 1 705 ? 49.031 -3.331 11.767 1.00 95.69 705 ARG A O 1
ATOM 5384 N N . ARG A 1 706 ? 49.290 -2.447 13.814 1.00 94.44 706 ARG A N 1
ATOM 5385 C CA . ARG A 1 706 ? 50.759 -2.429 13.831 1.00 94.44 706 ARG A CA 1
ATOM 5386 C C . ARG A 1 706 ? 51.275 -3.000 15.145 1.00 94.44 706 ARG A C 1
ATOM 5388 O O . ARG A 1 706 ? 51.263 -2.325 16.174 1.00 94.44 706 ARG A O 1
ATOM 5395 N N . GLY A 1 707 ? 51.783 -4.229 15.101 1.00 93.56 707 GLY A N 1
ATOM 5396 C CA . GLY A 1 707 ? 52.172 -4.943 16.314 1.00 93.56 707 GLY A CA 1
ATOM 5397 C C . GLY A 1 707 ? 50.940 -5.191 17.179 1.00 93.56 707 GLY A C 1
ATOM 5398 O O . GLY A 1 707 ? 50.031 -5.887 16.752 1.00 93.56 707 GLY A O 1
ATOM 5399 N N . ASN A 1 708 ? 50.895 -4.609 18.375 1.00 93.69 708 ASN A N 1
ATOM 5400 C CA . ASN A 1 708 ? 49.726 -4.666 19.255 1.00 93.69 708 ASN A CA 1
ATOM 5401 C C . ASN A 1 708 ? 48.904 -3.366 19.277 1.00 93.69 708 ASN A C 1
ATOM 5403 O O . ASN A 1 708 ? 48.075 -3.206 20.164 1.00 93.69 708 ASN A O 1
ATOM 5407 N N . VAL A 1 709 ? 49.152 -2.426 18.359 1.00 96.12 709 VAL A N 1
ATOM 5408 C CA . VAL A 1 709 ? 48.429 -1.147 18.300 1.00 96.12 709 VAL A CA 1
ATOM 5409 C C . VAL A 1 709 ? 47.428 -1.159 17.152 1.00 96.12 709 VAL A C 1
ATOM 5411 O O . VAL A 1 709 ? 47.808 -1.437 16.012 1.00 96.12 709 VAL A O 1
ATOM 5414 N N . PHE A 1 710 ? 46.184 -0.817 17.460 1.00 97.19 710 PHE A N 1
ATOM 5415 C CA . PHE A 1 710 ? 45.073 -0.657 16.531 1.00 97.19 710 PHE A CA 1
ATOM 5416 C C . PHE A 1 710 ? 44.825 0.820 16.246 1.00 97.19 710 PHE A C 1
ATOM 5418 O O . PHE A 1 710 ? 44.934 1.663 17.137 1.00 97.19 710 PHE A O 1
ATOM 5425 N N . TYR A 1 711 ? 44.514 1.112 14.990 1.00 97.56 711 TYR A N 1
ATOM 5426 C CA . TYR A 1 711 ? 44.169 2.428 14.477 1.00 97.56 711 TYR A CA 1
ATOM 5427 C C . TYR A 1 711 ? 42.852 2.266 13.716 1.00 97.56 711 TYR A C 1
ATOM 5429 O O . TYR A 1 711 ? 42.858 1.739 12.607 1.00 97.56 711 TYR A O 1
ATOM 5437 N N . VAL A 1 712 ? 41.745 2.650 14.343 1.00 97.25 712 VAL A N 1
ATOM 5438 C CA . VAL A 1 712 ? 40.386 2.525 13.801 1.00 97.25 712 VAL A CA 1
ATOM 5439 C C . VAL A 1 712 ? 40.000 3.829 13.120 1.00 97.25 712 VAL A C 1
ATOM 5441 O O . VAL A 1 712 ? 40.353 4.914 13.605 1.00 97.25 712 VAL A O 1
ATOM 5444 N N . LYS A 1 713 ? 39.317 3.733 11.981 1.00 96.56 713 LYS A N 1
ATOM 5445 C CA . LYS A 1 713 ? 38.853 4.888 11.228 1.00 96.56 713 LYS A CA 1
ATOM 5446 C C . LYS A 1 713 ? 37.422 4.692 10.762 1.00 96.56 713 LYS A C 1
ATOM 5448 O O . LYS A 1 713 ? 37.184 3.809 9.954 1.00 96.56 713 LYS A O 1
ATOM 5453 N N . ASN A 1 714 ? 36.553 5.621 11.139 1.00 95.69 714 ASN A N 1
ATOM 5454 C CA . ASN A 1 714 ? 35.116 5.583 10.856 1.00 95.69 714 ASN A CA 1
ATOM 5455 C C . ASN A 1 714 ? 34.771 6.353 9.571 1.00 95.69 714 ASN A C 1
ATOM 5457 O O . ASN A 1 714 ? 33.750 7.016 9.439 1.00 95.69 714 ASN A O 1
ATOM 5461 N N . SER A 1 715 ? 35.723 6.438 8.641 1.00 95.06 715 SER A N 1
ATOM 5462 C CA . SER A 1 715 ? 35.526 7.171 7.392 1.00 95.06 715 SER A CA 1
ATOM 5463 C C . SER A 1 715 ? 36.422 6.642 6.285 1.00 95.06 715 SER A C 1
ATOM 5465 O O . SER A 1 715 ? 37.624 6.430 6.465 1.00 95.06 715 SER A O 1
ATOM 5467 N N . LEU A 1 716 ? 35.857 6.534 5.084 1.00 95.44 716 LEU A N 1
ATOM 5468 C CA . LEU A 1 716 ? 36.554 6.125 3.861 1.00 95.44 716 LEU A CA 1
ATOM 5469 C C . LEU A 1 716 ? 37.404 7.269 3.274 1.00 95.44 716 LEU A C 1
ATOM 5471 O O . LEU A 1 716 ? 37.178 7.738 2.155 1.00 95.44 716 LEU A O 1
ATOM 5475 N N . ALA A 1 717 ? 38.354 7.774 4.064 1.00 93.62 717 ALA A N 1
ATOM 5476 C CA . ALA A 1 717 ? 39.194 8.921 3.732 1.00 93.62 717 ALA A CA 1
ATOM 5477 C C . ALA A 1 717 ? 40.633 8.769 4.252 1.00 93.62 717 ALA A C 1
ATOM 5479 O O . ALA A 1 717 ? 40.933 7.966 5.130 1.00 93.62 717 ALA A O 1
ATOM 5480 N N . SER A 1 718 ? 41.554 9.587 3.731 1.00 93.19 718 SER A N 1
ATOM 5481 C CA . SER A 1 718 ? 42.909 9.684 4.299 1.00 93.19 718 SER A CA 1
ATOM 5482 C C . SER 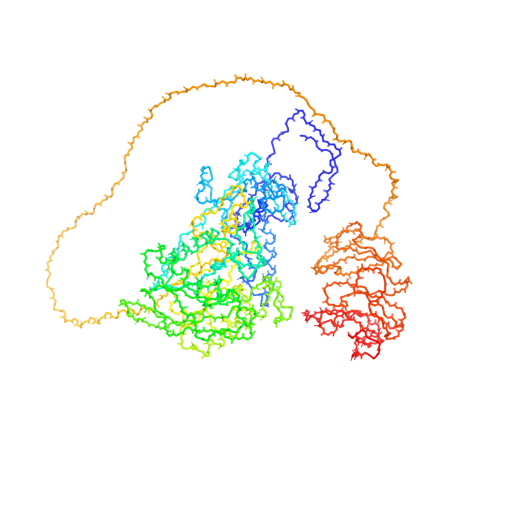A 1 718 ? 42.891 10.486 5.605 1.00 93.19 718 SER A C 1
ATOM 5484 O O . SER A 1 718 ? 42.025 11.335 5.799 1.00 93.19 718 SER A O 1
ATOM 5486 N N . GLY A 1 719 ? 43.879 10.284 6.478 1.00 91.75 719 GLY A N 1
ATOM 5487 C CA . GLY A 1 719 ? 44.065 11.119 7.670 1.00 91.75 719 GLY A CA 1
ATOM 5488 C C . GLY A 1 719 ? 44.422 10.333 8.926 1.00 91.75 719 GLY A C 1
ATOM 5489 O O . GLY A 1 719 ? 44.871 9.188 8.853 1.00 91.75 719 GLY A O 1
ATOM 5490 N N . ALA A 1 720 ? 44.251 10.980 10.080 1.00 93.81 720 ALA A N 1
ATOM 5491 C CA . ALA A 1 720 ? 44.417 10.337 11.377 1.00 93.81 720 ALA A CA 1
ATOM 5492 C C . ALA A 1 720 ? 43.324 9.280 11.617 1.00 93.81 720 ALA A C 1
ATOM 5494 O O . ALA A 1 720 ? 42.263 9.306 10.985 1.00 93.81 720 ALA A O 1
ATOM 5495 N N . ALA A 1 721 ? 43.637 8.344 12.511 1.00 96.25 721 ALA A N 1
ATOM 5496 C CA . ALA A 1 721 ? 42.677 7.405 13.070 1.00 96.25 721 ALA A CA 1
ATOM 5497 C C . ALA A 1 721 ? 41.773 8.127 14.072 1.00 96.25 721 ALA A C 1
ATOM 5499 O O . ALA A 1 721 ? 42.250 9.020 14.778 1.00 96.25 721 ALA A O 1
ATOM 5500 N N . ASP A 1 722 ? 40.515 7.712 14.130 1.00 96.44 722 ASP A N 1
ATOM 5501 C CA . ASP A 1 722 ? 39.520 8.243 15.060 1.00 96.44 722 ASP A CA 1
ATOM 5502 C C . ASP A 1 722 ? 39.734 7.640 16.457 1.00 96.44 722 ASP A C 1
ATOM 5504 O O . ASP A 1 722 ? 39.719 8.360 17.456 1.00 96.44 722 ASP A O 1
ATOM 5508 N N . THR A 1 723 ? 40.103 6.353 16.510 1.00 95.38 723 THR A N 1
ATOM 5509 C CA . THR A 1 723 ? 40.456 5.651 17.753 1.00 95.38 723 THR A CA 1
ATOM 5510 C C . THR A 1 723 ? 41.811 4.956 17.625 1.00 95.38 723 THR A C 1
ATOM 5512 O O . THR A 1 723 ? 42.116 4.313 16.618 1.00 95.38 723 THR A O 1
ATOM 5515 N N . VAL A 1 724 ? 42.660 5.079 18.653 1.00 96.75 724 VAL A N 1
ATOM 5516 C CA . VAL A 1 724 ? 43.975 4.418 18.718 1.00 96.75 724 VAL A CA 1
ATOM 5517 C C . VAL A 1 724 ? 44.170 3.772 20.079 1.00 96.75 724 VAL A C 1
ATOM 5519 O O . VAL A 1 724 ? 44.123 4.454 21.103 1.00 96.75 724 VAL A O 1
ATOM 5522 N N . PHE A 1 725 ? 44.458 2.473 20.103 1.00 95.62 725 PHE A N 1
ATOM 5523 C CA . PHE A 1 725 ? 44.623 1.733 21.352 1.00 95.62 725 PHE A CA 1
ATOM 5524 C C . PHE A 1 725 ? 45.585 0.551 21.213 1.00 95.62 725 PHE A C 1
ATOM 5526 O O . PHE A 1 725 ? 45.844 0.057 20.119 1.00 95.62 725 PHE A O 1
ATOM 5533 N N . SER A 1 726 ? 46.163 0.113 22.334 1.00 95.25 726 SER A N 1
ATOM 5534 C CA . SER A 1 726 ? 47.041 -1.058 22.394 1.00 95.25 726 SER A CA 1
ATOM 5535 C C . SER A 1 726 ? 46.307 -2.242 23.010 1.00 95.25 726 SER A C 1
ATOM 5537 O O . SER A 1 726 ? 45.873 -2.160 24.158 1.00 95.25 726 SER A O 1
ATOM 5539 N N . TYR A 1 727 ? 46.215 -3.355 22.287 1.00 94.31 727 TYR A N 1
ATOM 5540 C CA . TYR A 1 727 ? 45.515 -4.549 22.747 1.00 94.31 7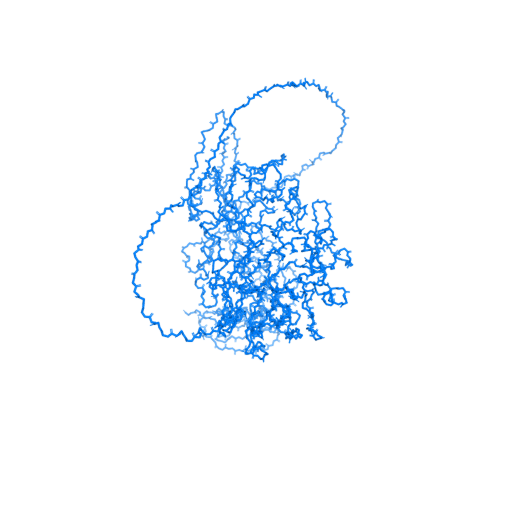27 TYR A CA 1
ATOM 5541 C C . TYR A 1 727 ? 46.178 -5.839 22.248 1.00 94.31 727 TYR A C 1
ATOM 5543 O O . TYR A 1 727 ? 46.648 -5.940 21.114 1.00 94.31 727 TYR A O 1
ATOM 5551 N N . GLY A 1 728 ? 46.253 -6.836 23.131 1.00 92.06 728 GLY A N 1
ATOM 5552 C CA . GLY A 1 728 ? 46.898 -8.117 22.842 1.00 92.06 728 GLY A CA 1
ATOM 5553 C C . GLY A 1 728 ? 48.421 -8.040 22.638 1.00 92.06 728 GLY A C 1
ATOM 5554 O O . GLY A 1 728 ? 49.107 -7.108 23.067 1.00 92.06 728 GLY A O 1
ATOM 5555 N N . ARG A 1 729 ? 48.968 -9.084 22.014 1.00 92.00 729 ARG A N 1
ATOM 5556 C CA . ARG A 1 729 ? 50.376 -9.242 21.625 1.00 92.00 729 ARG A CA 1
ATOM 5557 C C . ARG A 1 729 ? 50.481 -9.209 20.108 1.00 92.00 729 ARG A C 1
ATOM 5559 O O . ARG A 1 729 ? 49.574 -9.651 19.418 1.00 92.00 729 ARG A O 1
ATOM 5566 N N . ALA A 1 730 ? 51.638 -8.800 19.594 1.00 89.69 730 ALA A N 1
ATOM 5567 C CA . ALA A 1 730 ? 51.893 -8.757 18.152 1.00 89.69 730 ALA A CA 1
ATOM 5568 C C . ALA A 1 730 ? 51.774 -10.122 17.439 1.00 89.69 730 ALA A C 1
ATOM 5570 O O . ALA A 1 730 ? 51.644 -10.154 16.225 1.00 89.69 730 ALA A O 1
ATOM 5571 N N . SER A 1 731 ? 51.844 -11.236 18.176 1.00 88.19 731 SER A N 1
ATOM 5572 C CA . SER A 1 731 ? 51.698 -12.595 17.642 1.00 88.19 731 SER A CA 1
ATOM 5573 C C . SER A 1 731 ? 50.266 -13.138 17.685 1.00 88.19 731 SER A C 1
ATOM 5575 O O . SER A 1 731 ? 50.046 -14.258 17.238 1.00 88.19 731 SER A O 1
ATOM 5577 N N . ASP A 1 732 ? 49.329 -12.425 18.314 1.00 92.94 732 ASP A N 1
ATOM 5578 C CA . ASP A 1 732 ? 47.936 -12.873 18.389 1.00 92.94 732 ASP A CA 1
ATOM 5579 C C . ASP A 1 732 ? 47.240 -12.606 17.042 1.00 92.94 732 ASP A C 1
ATOM 5581 O O . ASP A 1 732 ? 47.499 -11.569 16.419 1.00 92.94 732 ASP A O 1
ATOM 5585 N N . ALA A 1 733 ? 46.366 -13.521 16.613 1.00 89.31 733 ALA A N 1
ATOM 5586 C CA . ALA A 1 733 ? 45.516 -13.324 15.435 1.00 89.31 733 ALA A CA 1
ATOM 5587 C C . ALA A 1 733 ? 44.341 -12.404 15.787 1.00 89.31 733 ALA A C 1
ATOM 5589 O O . ALA A 1 733 ? 43.849 -12.485 16.914 1.00 89.31 733 ALA A O 1
ATOM 5590 N N . THR A 1 734 ? 43.902 -11.558 14.858 1.00 91.81 734 THR A N 1
ATOM 5591 C CA . THR A 1 734 ? 42.804 -10.607 15.085 1.00 91.81 734 THR A CA 1
ATOM 5592 C C . THR A 1 734 ? 41.554 -11.021 14.325 1.00 91.81 734 THR A C 1
ATOM 5594 O O . THR A 1 734 ? 41.654 -11.583 13.237 1.00 91.81 734 THR A O 1
ATOM 5597 N N . LEU A 1 735 ? 40.391 -10.726 14.897 1.00 89.44 735 LEU A N 1
ATOM 5598 C CA . LEU A 1 735 ? 39.084 -10.875 14.270 1.00 89.44 735 LEU A CA 1
ATOM 5599 C C . LEU A 1 735 ? 38.257 -9.619 14.566 1.00 89.44 735 LEU A C 1
ATOM 5601 O O . LEU A 1 735 ? 38.447 -9.003 15.622 1.00 89.44 735 LEU A O 1
ATOM 5605 N N . ALA A 1 736 ? 37.357 -9.281 13.651 1.00 92.38 736 ALA A N 1
ATOM 5606 C CA . ALA A 1 736 ? 36.343 -8.245 13.805 1.00 92.38 736 ALA A CA 1
ATOM 5607 C C . ALA A 1 736 ? 34.953 -8.893 13.870 1.00 92.38 736 ALA A C 1
ATOM 5609 O O . ALA A 1 736 ? 34.811 -10.026 13.399 1.00 92.38 736 ALA A O 1
ATOM 5610 N N . GLY A 1 737 ? 34.007 -8.214 14.509 1.00 90.69 737 GLY A N 1
ATOM 5611 C CA . GLY A 1 737 ? 32.614 -8.640 14.616 1.00 90.69 737 GLY A CA 1
ATOM 5612 C C . GLY A 1 737 ? 31.866 -7.933 15.747 1.00 90.69 737 GLY A C 1
ATOM 5613 O O . GLY A 1 737 ? 32.491 -7.355 16.649 1.00 90.69 737 GLY A O 1
ATOM 5614 N N . ASP A 1 738 ? 30.544 -8.040 15.734 1.00 91.88 738 ASP A N 1
ATOM 5615 C CA . ASP A 1 738 ? 29.639 -7.550 16.773 1.00 91.88 738 ASP A CA 1
ATOM 5616 C C . ASP A 1 738 ? 29.461 -8.603 17.880 1.00 91.88 738 ASP A C 1
ATOM 5618 O O . ASP A 1 738 ? 28.553 -9.436 17.881 1.00 91.88 738 ASP A O 1
ATOM 5622 N N . PHE A 1 739 ? 30.376 -8.603 18.850 1.00 92.62 739 PHE A N 1
ATOM 5623 C CA . PHE A 1 739 ? 30.409 -9.628 19.896 1.00 92.62 739 PHE A CA 1
ATOM 5624 C C . PHE A 1 739 ? 29.418 -9.402 21.056 1.00 92.62 739 PHE A C 1
ATOM 5626 O O . PHE A 1 739 ? 29.405 -10.224 21.984 1.00 92.62 739 PHE A O 1
ATOM 5633 N N . ASP A 1 740 ? 28.656 -8.303 21.095 1.00 91.38 740 ASP A N 1
ATOM 5634 C CA . ASP A 1 740 ? 27.599 -8.072 22.100 1.00 91.38 740 ASP A CA 1
ATOM 5635 C C . ASP A 1 740 ? 26.214 -7.720 21.538 1.00 91.38 740 ASP A C 1
ATOM 5637 O O . ASP A 1 740 ? 25.268 -7.594 22.325 1.00 91.38 740 ASP A O 1
ATOM 5641 N N . GLY A 1 741 ? 26.069 -7.698 20.216 1.00 88.56 741 GLY A N 1
ATOM 5642 C CA . GLY A 1 741 ? 24.800 -7.564 19.514 1.00 88.56 741 GLY A CA 1
ATOM 5643 C C . GLY A 1 741 ? 24.234 -6.150 19.545 1.00 88.56 741 GLY A C 1
ATOM 5644 O O . GLY A 1 741 ? 23.009 -5.984 19.559 1.00 88.56 741 GLY A O 1
ATOM 5645 N N . ASP A 1 742 ? 25.095 -5.137 19.653 1.00 88.94 742 ASP A N 1
ATOM 5646 C CA . ASP A 1 742 ? 24.688 -3.731 19.707 1.00 88.94 742 ASP A CA 1
ATOM 5647 C C . ASP A 1 742 ? 24.669 -3.038 18.330 1.00 88.94 742 ASP A C 1
ATOM 5649 O O . ASP A 1 742 ? 24.223 -1.889 18.228 1.00 88.94 742 ASP A O 1
ATOM 5653 N N . GLY A 1 743 ? 25.057 -3.760 17.277 1.00 84.19 743 GLY A N 1
ATOM 5654 C CA . GLY A 1 743 ? 25.150 -3.304 15.897 1.00 84.19 743 GLY A CA 1
ATOM 5655 C C . GLY A 1 743 ? 26.477 -2.633 15.551 1.00 84.19 743 GLY A C 1
ATOM 5656 O O . GLY A 1 743 ? 26.584 -2.084 14.460 1.00 84.19 743 GLY A O 1
ATOM 5657 N N . ARG A 1 744 ? 27.467 -2.622 16.455 1.00 92.50 744 ARG A N 1
ATOM 5658 C CA . ARG A 1 744 ? 28.810 -2.097 16.194 1.00 92.50 744 ARG A CA 1
ATOM 5659 C C . ARG A 1 744 ? 29.828 -3.228 16.148 1.00 92.50 744 ARG A C 1
ATOM 5661 O O . ARG A 1 744 ? 30.025 -3.966 17.113 1.00 92.50 744 ARG A O 1
ATOM 5668 N N . ASP A 1 745 ? 30.624 -3.242 15.088 1.00 91.44 745 ASP A N 1
ATOM 5669 C CA . ASP A 1 745 ? 31.792 -4.102 15.033 1.00 91.44 745 ASP A CA 1
ATOM 5670 C C . ASP A 1 745 ? 32.865 -3.658 16.021 1.00 91.44 745 ASP A C 1
ATOM 5672 O O . ASP A 1 745 ? 33.272 -2.493 16.126 1.00 91.44 745 ASP A O 1
ATOM 5676 N N . THR A 1 746 ? 33.399 -4.639 16.734 1.00 93.12 746 THR A N 1
ATOM 5677 C CA . THR A 1 746 ? 34.516 -4.453 17.648 1.00 93.12 746 THR A CA 1
ATOM 5678 C C . THR A 1 746 ? 35.602 -5.482 17.353 1.00 93.12 746 THR A C 1
ATOM 5680 O O . THR A 1 746 ? 35.679 -6.033 16.254 1.00 93.12 746 THR A O 1
ATOM 5683 N N . LEU A 1 747 ? 36.552 -5.687 18.269 1.00 93.69 747 LEU A N 1
ATOM 5684 C CA . LEU A 1 747 ? 37.736 -6.494 17.986 1.00 93.69 747 LEU A CA 1
ATOM 5685 C C . LEU A 1 747 ? 37.954 -7.579 19.026 1.00 93.69 747 LEU A C 1
ATOM 5687 O O . LEU A 1 747 ? 37.873 -7.361 20.236 1.00 93.69 747 LEU A O 1
ATOM 5691 N N . SER A 1 748 ? 38.378 -8.745 18.548 1.00 92.00 748 SER A N 1
ATOM 5692 C CA . SER A 1 748 ? 38.903 -9.805 19.397 1.00 92.00 748 SER A CA 1
ATOM 5693 C C . SER A 1 748 ? 40.282 -10.260 18.937 1.00 92.00 748 SER A C 1
ATOM 5695 O O . SER A 1 748 ? 40.680 -10.110 17.779 1.00 92.00 748 SER A O 1
ATOM 5697 N N . ILE A 1 749 ? 41.055 -10.802 19.879 1.00 93.75 749 ILE A N 1
ATOM 5698 C CA . ILE A 1 749 ? 42.324 -11.462 19.575 1.00 93.75 749 ILE A CA 1
ATOM 5699 C C . ILE A 1 749 ? 42.268 -12.929 19.980 1.00 93.75 749 ILE A C 1
ATOM 5701 O O . ILE A 1 749 ? 41.709 -13.281 21.019 1.00 93.75 749 ILE A O 1
ATOM 5705 N N . ARG A 1 750 ? 42.899 -13.796 19.190 1.00 92.81 750 ARG A N 1
ATOM 5706 C CA . ARG A 1 750 ? 43.033 -15.222 19.485 1.00 92.81 750 ARG A CA 1
ATOM 5707 C C . ARG A 1 750 ? 44.455 -15.552 19.924 1.00 92.81 750 ARG A C 1
ATOM 5709 O O . ARG A 1 750 ? 45.421 -15.307 19.198 1.00 92.81 750 ARG A O 1
ATOM 5716 N N . ARG A 1 751 ? 44.578 -16.177 21.099 1.00 93.12 751 ARG A N 1
ATOM 5717 C CA . ARG A 1 751 ? 45.837 -16.683 21.660 1.00 93.12 751 ARG A CA 1
ATOM 5718 C C . ARG A 1 751 ? 45.704 -18.155 22.024 1.00 93.12 751 ARG A C 1
ATOM 5720 O O . ARG A 1 751 ? 45.024 -18.516 22.981 1.00 93.12 751 ARG A O 1
ATOM 5727 N N . GLY A 1 752 ? 46.398 -19.016 21.282 1.00 91.62 752 GLY A N 1
ATOM 5728 C CA . GLY A 1 752 ? 46.195 -20.458 21.406 1.00 91.62 752 GLY A CA 1
ATOM 5729 C C . GLY A 1 752 ? 44.760 -20.812 21.016 1.00 91.62 752 GLY A C 1
ATOM 5730 O O . GLY A 1 752 ? 44.331 -20.488 19.914 1.00 91.62 752 GLY A O 1
ATOM 5731 N N . ASN A 1 753 ? 44.016 -21.453 21.916 1.00 92.19 753 ASN A N 1
ATOM 5732 C CA . ASN A 1 753 ? 42.594 -21.730 21.721 1.00 92.19 753 ASN A CA 1
ATOM 5733 C C . ASN A 1 753 ? 41.672 -20.752 22.465 1.00 92.19 753 ASN A C 1
ATOM 5735 O O . ASN A 1 753 ? 40.480 -21.017 22.551 1.00 92.19 753 ASN A O 1
ATOM 5739 N N . THR A 1 754 ? 42.191 -19.654 23.015 1.00 93.94 754 THR A N 1
ATOM 5740 C CA . THR A 1 754 ? 41.376 -18.667 23.733 1.00 93.94 754 THR A CA 1
ATOM 5741 C C . THR A 1 754 ? 41.162 -17.426 22.881 1.00 93.94 754 THR A C 1
ATOM 5743 O O . THR A 1 754 ? 42.120 -16.872 22.338 1.00 93.94 754 THR A O 1
ATOM 5746 N N . ILE A 1 755 ? 39.911 -16.986 22.791 1.00 95.06 755 ILE A N 1
ATOM 5747 C CA . ILE A 1 755 ? 39.489 -15.732 22.166 1.00 95.06 755 ILE A CA 1
ATOM 5748 C C . ILE A 1 755 ? 39.301 -14.701 23.281 1.00 95.06 755 ILE A C 1
ATOM 5750 O O . ILE A 1 755 ? 38.731 -15.014 24.324 1.00 95.06 755 ILE A O 1
ATOM 5754 N N . HIS A 1 756 ? 39.825 -13.496 23.085 1.00 95.44 756 HIS A N 1
ATOM 5755 C CA . HIS A 1 756 ? 39.795 -12.388 24.036 1.00 95.44 756 HIS A CA 1
ATOM 5756 C C . HIS A 1 756 ? 39.113 -11.182 23.380 1.00 95.44 756 HIS A C 1
ATOM 5758 O O . HIS A 1 756 ? 39.725 -10.519 22.537 1.00 95.44 756 HIS A O 1
ATOM 5764 N N . VAL A 1 757 ? 37.875 -10.902 23.775 1.00 94.88 757 VAL A N 1
ATOM 5765 C CA . VAL A 1 757 ? 37.002 -9.879 23.176 1.00 94.88 757 VAL A CA 1
ATOM 5766 C C . VAL A 1 757 ? 37.226 -8.508 23.829 1.00 94.88 757 VAL A C 1
ATOM 5768 O O . VAL A 1 757 ? 37.471 -8.434 25.035 1.00 94.88 757 VAL A O 1
ATOM 5771 N N . ASN A 1 758 ? 37.200 -7.437 23.033 1.00 92.94 758 ASN A N 1
ATOM 5772 C CA . ASN A 1 758 ? 37.305 -6.040 23.463 1.00 92.94 758 ASN A CA 1
ATOM 5773 C C . ASN A 1 758 ? 36.264 -5.196 22.716 1.00 92.94 758 ASN A C 1
ATOM 5775 O O . ASN A 1 758 ? 36.556 -4.644 21.653 1.00 92.94 758 ASN A O 1
ATOM 5779 N N . ASN A 1 759 ? 35.079 -5.089 23.310 1.00 91.06 759 ASN A N 1
ATOM 5780 C CA . ASN A 1 759 ? 33.946 -4.335 22.776 1.00 91.06 759 ASN A CA 1
ATOM 5781 C C . ASN A 1 759 ? 34.131 -2.829 22.976 1.00 91.06 759 ASN A C 1
ATOM 5783 O O . ASN A 1 759 ? 33.625 -2.000 22.230 1.00 91.06 759 ASN A O 1
ATOM 5787 N N . SER A 1 760 ? 34.929 -2.447 23.973 1.00 86.62 760 SER A N 1
ATOM 5788 C CA . SER A 1 760 ? 35.160 -1.037 24.282 1.00 86.62 760 SER A CA 1
ATOM 5789 C C . SER A 1 760 ? 36.174 -0.354 23.350 1.00 86.62 760 SER A C 1
ATOM 5791 O O . SER A 1 760 ? 36.321 0.866 23.412 1.00 86.62 760 SER A O 1
ATOM 5793 N N . LEU A 1 761 ? 36.922 -1.107 22.530 1.00 90.94 761 LEU A N 1
ATOM 5794 C CA . LEU A 1 761 ? 38.018 -0.609 21.680 1.00 90.94 761 LEU A CA 1
ATOM 5795 C C . LEU A 1 761 ? 39.046 0.251 22.449 1.00 90.94 761 LEU A C 1
ATOM 5797 O O . LEU A 1 761 ? 39.604 1.226 21.937 1.00 90.94 761 LEU A O 1
ATOM 5801 N N . VAL A 1 762 ? 39.318 -0.111 23.707 1.00 90.88 762 VAL A N 1
ATOM 5802 C CA . VAL A 1 762 ? 40.271 0.593 24.582 1.00 90.88 762 VAL A CA 1
ATOM 5803 C C . VAL A 1 762 ? 41.500 -0.252 24.898 1.00 90.88 762 VAL A C 1
ATOM 5805 O O . VAL A 1 762 ? 41.536 -1.467 24.714 1.00 90.88 762 VAL A O 1
ATOM 5808 N N . SER A 1 763 ? 42.548 0.400 25.406 1.00 92.88 763 SER A N 1
ATOM 5809 C CA . SER A 1 763 ? 43.716 -0.323 25.920 1.00 92.88 763 SER A CA 1
ATOM 5810 C C . SER A 1 763 ? 43.387 -0.940 27.275 1.00 92.88 763 SER A C 1
ATOM 5812 O O . SER A 1 763 ? 42.871 -0.247 28.149 1.00 92.88 763 SER A O 1
ATOM 5814 N N . GLY A 1 764 ? 43.750 -2.203 27.495 1.00 87.94 764 GLY A N 1
ATOM 5815 C CA . GLY A 1 764 ? 43.504 -2.855 28.779 1.00 87.94 764 GLY A CA 1
ATOM 5816 C C . GLY A 1 764 ? 43.299 -4.359 28.679 1.00 87.94 764 GLY A C 1
ATOM 5817 O O . GLY A 1 764 ? 43.806 -5.016 27.768 1.00 87.94 764 GLY A O 1
ATOM 5818 N N . ASN A 1 765 ? 42.591 -4.894 29.672 1.00 87.88 765 ASN A N 1
ATOM 5819 C CA . ASN A 1 765 ? 42.171 -6.291 29.691 1.00 87.88 765 ASN A CA 1
ATOM 5820 C C . ASN A 1 765 ? 41.004 -6.509 28.722 1.00 87.88 765 ASN A C 1
ATOM 5822 O O . ASN A 1 765 ? 40.296 -5.567 28.392 1.00 87.88 765 ASN A O 1
ATOM 5826 N N . ALA A 1 766 ? 40.821 -7.760 28.300 1.00 91.38 766 ALA A N 1
ATOM 5827 C CA . ALA A 1 766 ? 39.630 -8.181 27.570 1.00 91.38 766 ALA A CA 1
ATOM 5828 C C . ALA A 1 766 ? 38.373 -7.974 28.426 1.00 91.38 766 ALA A C 1
ATOM 5830 O O . ALA A 1 766 ? 38.438 -8.201 29.640 1.00 91.38 766 ALA A O 1
ATOM 5831 N N . ASP A 1 767 ? 37.252 -7.634 27.792 1.00 90.31 767 ASP A N 1
ATOM 5832 C CA . ASP A 1 767 ? 35.942 -7.568 28.448 1.00 90.31 767 ASP A CA 1
ATOM 5833 C C . ASP A 1 767 ? 35.514 -8.969 28.900 1.00 90.31 767 ASP A C 1
ATOM 5835 O O . ASP A 1 767 ? 35.106 -9.180 30.044 1.00 90.31 767 ASP A O 1
ATOM 5839 N N . TYR A 1 768 ? 35.732 -9.967 28.040 1.00 88.00 768 TYR A N 1
ATOM 5840 C CA . TYR A 1 768 ? 35.657 -11.376 28.403 1.00 88.00 768 TYR A CA 1
ATOM 5841 C C . TYR A 1 768 ? 36.571 -12.241 27.525 1.00 88.00 768 TYR A C 1
ATOM 5843 O O . TYR A 1 768 ? 37.066 -11.832 26.472 1.00 88.00 768 TYR A O 1
ATOM 5851 N N . ALA A 1 769 ? 36.864 -13.452 28.002 1.00 92.62 769 ALA A N 1
ATOM 5852 C CA . ALA A 1 769 ? 37.730 -14.400 27.314 1.00 92.62 769 ALA A CA 1
ATOM 5853 C C . ALA A 1 769 ? 37.129 -15.802 27.349 1.00 92.62 769 ALA A C 1
ATOM 5855 O O . ALA A 1 769 ? 36.686 -16.259 28.404 1.00 92.62 769 ALA A O 1
ATOM 5856 N N . LEU A 1 770 ? 37.157 -16.497 26.215 1.00 92.50 770 LEU A N 1
ATOM 5857 C CA . LEU A 1 770 ? 36.504 -17.791 26.063 1.00 92.50 770 LEU A CA 1
ATOM 5858 C C . LEU A 1 770 ? 37.411 -18.794 25.319 1.00 92.50 770 LEU A C 1
ATOM 5860 O O . LEU A 1 770 ? 37.977 -18.466 24.274 1.00 92.50 770 LEU A O 1
ATOM 5864 N N . PRO A 1 771 ? 37.612 -20.016 25.844 1.00 93.12 771 PRO A N 1
ATOM 5865 C CA . PRO A 1 771 ? 38.320 -21.071 25.128 1.00 93.12 771 PRO A CA 1
ATOM 5866 C C . PRO A 1 771 ? 37.400 -21.733 24.089 1.00 93.12 771 PRO A C 1
ATOM 5868 O O . PRO A 1 771 ? 36.350 -22.264 24.445 1.00 93.12 771 PRO A O 1
ATOM 5871 N N . TYR A 1 772 ? 37.805 -21.746 22.817 1.00 90.56 772 TYR A N 1
ATOM 5872 C CA . TYR A 1 772 ? 37.027 -22.309 21.712 1.00 90.56 772 TYR A CA 1
ATOM 5873 C C . TYR A 1 772 ? 37.913 -22.951 20.634 1.00 90.56 772 TYR A C 1
ATOM 5875 O O . TYR A 1 772 ? 38.903 -22.378 20.170 1.00 90.56 772 TYR A O 1
ATOM 5883 N N . GLY A 1 773 ? 37.551 -24.172 20.230 1.00 88.94 773 GLY A N 1
ATOM 5884 C CA . GLY A 1 773 ? 38.305 -24.968 19.255 1.00 88.94 773 GLY A CA 1
ATOM 5885 C C . GLY A 1 773 ? 39.665 -25.484 19.754 1.00 88.94 773 GLY A C 1
ATOM 5886 O O . GLY A 1 773 ? 40.010 -25.406 20.937 1.00 88.94 773 GLY A O 1
ATOM 5887 N N . ARG A 1 774 ? 40.444 -26.060 18.833 1.00 91.44 774 ARG A N 1
ATOM 5888 C CA . ARG A 1 774 ? 41.854 -26.443 19.025 1.00 91.44 774 ARG A CA 1
ATOM 5889 C C . ARG A 1 774 ? 42.768 -25.367 18.450 1.00 91.44 774 ARG A C 1
ATOM 5891 O O . ARG A 1 774 ? 42.381 -24.629 17.556 1.00 91.44 774 ARG A O 1
ATOM 5898 N N . VAL A 1 775 ? 44.018 -25.331 18.909 1.00 90.19 775 VAL A N 1
ATOM 5899 C CA . VAL A 1 775 ? 45.029 -24.370 18.419 1.00 90.19 775 VAL A CA 1
ATOM 5900 C C . VAL A 1 775 ? 45.271 -24.493 16.908 1.00 90.19 775 VAL A C 1
ATOM 5902 O O . VAL A 1 775 ? 45.599 -23.505 16.266 1.00 90.19 775 VAL A O 1
ATOM 5905 N N . SER A 1 776 ? 45.104 -25.694 16.346 1.00 89.25 776 SER A N 1
ATOM 5906 C CA . SER A 1 776 ? 45.245 -25.965 14.911 1.00 89.25 776 SER A CA 1
ATOM 5907 C C . SER A 1 776 ? 44.025 -25.580 14.077 1.00 89.25 776 SER A C 1
ATOM 5909 O O . SER A 1 776 ? 44.130 -25.583 12.857 1.00 89.25 776 SER A O 1
ATOM 5911 N N . ASP A 1 777 ? 42.879 -25.327 14.711 1.00 90.25 777 ASP A N 1
ATOM 5912 C CA . ASP A 1 777 ? 41.642 -25.030 13.996 1.00 90.25 777 ASP A CA 1
ATOM 5913 C C . ASP A 1 777 ? 41.727 -23.630 13.379 1.00 90.25 777 ASP A C 1
ATOM 5915 O O . ASP A 1 777 ? 42.252 -22.706 14.007 1.00 90.25 777 ASP A O 1
ATOM 5919 N N . GLU A 1 778 ? 41.171 -23.456 12.188 1.00 88.06 778 GLU A N 1
ATOM 5920 C CA . GLU A 1 778 ? 40.956 -22.136 11.597 1.00 88.06 778 GLU A CA 1
ATOM 5921 C C . GLU A 1 778 ? 39.658 -21.548 12.156 1.00 88.06 778 GLU A C 1
ATOM 5923 O O . GLU A 1 778 ? 38.668 -22.265 12.291 1.00 88.06 778 GLU A O 1
ATOM 5928 N N . LEU A 1 779 ? 39.681 -20.274 12.541 1.00 87.00 779 LEU A N 1
ATOM 5929 C CA . LEU A 1 779 ? 38.603 -19.615 13.278 1.00 87.00 779 LEU A CA 1
ATOM 5930 C C . LEU A 1 779 ? 37.932 -18.569 12.390 1.00 87.00 779 LEU A C 1
ATOM 5932 O O . LEU A 1 779 ? 38.628 -17.766 11.775 1.00 87.00 779 LEU A O 1
ATOM 5936 N N . PHE A 1 780 ? 36.603 -18.567 12.391 1.00 88.06 780 PHE A N 1
ATOM 5937 C CA . PHE A 1 780 ? 35.760 -17.592 11.709 1.00 88.06 780 PHE A CA 1
ATOM 5938 C C . PHE A 1 780 ? 34.790 -16.983 12.727 1.00 88.06 780 PHE A C 1
ATOM 5940 O O . PHE A 1 780 ? 34.393 -17.660 13.679 1.00 88.06 780 PHE A O 1
ATOM 5947 N N . ILE A 1 781 ? 34.445 -15.715 12.533 1.00 89.75 781 ILE A N 1
ATOM 5948 C CA . ILE A 1 781 ? 33.453 -14.974 13.318 1.00 89.75 781 ILE A CA 1
ATOM 5949 C C . ILE A 1 781 ? 32.274 -14.665 12.395 1.00 89.75 781 ILE A C 1
ATOM 5951 O O . ILE A 1 781 ? 32.490 -14.452 11.202 1.00 89.75 781 ILE A O 1
ATOM 5955 N N . GLY A 1 782 ? 31.064 -14.729 12.938 1.00 86.62 782 GLY A N 1
ATOM 5956 C CA . GLY A 1 782 ? 29.843 -14.360 12.236 1.00 86.62 782 GLY A CA 1
ATOM 5957 C C . GLY A 1 782 ? 28.595 -14.677 13.055 1.00 86.62 782 GLY A C 1
ATOM 5958 O O . GLY A 1 782 ? 28.649 -15.437 14.031 1.00 86.62 782 GLY A O 1
ATOM 5959 N N . ASP A 1 783 ? 27.472 -14.120 12.629 1.00 84.62 783 ASP A N 1
ATOM 5960 C CA . ASP A 1 783 ? 26.149 -14.393 13.171 1.00 84.62 783 ASP A CA 1
ATOM 5961 C C . ASP A 1 783 ? 25.556 -15.640 12.495 1.00 84.62 783 ASP A C 1
ATOM 5963 O O . ASP A 1 783 ? 24.963 -15.600 11.413 1.00 84.62 783 ASP A O 1
ATOM 5967 N N . TRP A 1 784 ? 25.779 -16.804 13.111 1.00 82.94 784 TRP A N 1
ATOM 5968 C CA . TRP A 1 784 ? 25.378 -18.093 12.535 1.00 82.94 784 TRP A CA 1
ATOM 5969 C C . TRP A 1 784 ? 23.891 -18.416 12.716 1.00 82.94 784 TRP A C 1
ATOM 5971 O O . TRP A 1 784 ? 23.404 -19.351 12.074 1.00 82.94 784 TRP A O 1
ATOM 5981 N N . ASP A 1 785 ? 23.189 -17.720 13.613 1.00 75.12 785 ASP A N 1
ATOM 5982 C CA . ASP A 1 785 ? 21.783 -17.961 13.958 1.00 75.12 785 ASP A CA 1
ATOM 5983 C C . ASP A 1 785 ? 20.876 -16.735 13.765 1.00 75.12 785 ASP A C 1
ATOM 5985 O O . ASP A 1 785 ? 19.691 -16.800 14.099 1.00 75.12 785 ASP A O 1
ATOM 5989 N N . SER A 1 786 ? 21.401 -15.675 13.144 1.00 77.31 786 SER A N 1
ATOM 5990 C CA . SER A 1 786 ? 20.684 -14.442 12.799 1.00 77.31 786 SER A CA 1
ATOM 5991 C C . SER A 1 786 ? 20.112 -13.719 14.022 1.00 77.31 786 SER A C 1
ATOM 5993 O O . SER A 1 786 ? 19.015 -13.159 13.960 1.00 77.31 786 SER A O 1
ATOM 5995 N N . ASN A 1 787 ? 20.811 -13.783 15.159 1.00 78.62 787 ASN A N 1
ATOM 5996 C CA . ASN A 1 787 ? 20.385 -13.147 16.406 1.00 78.62 787 ASN A CA 1
ATOM 5997 C C . ASN A 1 787 ? 21.009 -11.753 16.624 1.00 78.62 787 ASN A C 1
ATOM 5999 O O . ASN A 1 787 ? 20.712 -11.112 17.635 1.00 78.62 787 ASN A O 1
ATOM 6003 N N . GLY A 1 788 ? 21.838 -11.295 15.683 1.00 77.88 788 GLY A N 1
ATOM 6004 C CA . GLY A 1 788 ? 22.559 -10.028 15.711 1.00 77.88 788 GLY A CA 1
ATOM 6005 C C . GLY A 1 788 ? 23.878 -10.068 16.481 1.00 77.88 788 GLY A C 1
ATOM 6006 O O . GLY A 1 788 ? 24.539 -9.049 16.552 1.00 77.88 788 GLY A O 1
ATOM 6007 N N . THR A 1 789 ? 24.268 -11.196 17.083 1.00 90.50 789 THR A N 1
ATOM 6008 C CA . THR A 1 789 ? 25.530 -11.347 17.823 1.00 90.50 789 THR A CA 1
ATOM 6009 C C . THR A 1 789 ? 26.475 -12.295 17.097 1.00 90.50 789 THR A C 1
ATOM 6011 O O . THR A 1 789 ? 26.215 -13.493 16.950 1.00 90.50 789 THR A O 1
ATOM 6014 N N . ASP A 1 790 ? 27.652 -11.791 16.759 1.00 89.50 790 ASP A N 1
ATOM 6015 C CA . ASP A 1 790 ? 28.709 -12.583 16.168 1.00 89.50 790 ASP A CA 1
ATOM 6016 C C . ASP A 1 790 ? 29.335 -13.545 17.179 1.00 89.50 790 ASP A C 1
ATOM 6018 O O . ASP A 1 790 ? 29.871 -13.180 18.233 1.00 89.50 790 ASP A O 1
ATOM 6022 N N . THR A 1 791 ? 29.340 -14.827 16.823 1.00 91.31 791 THR A N 1
ATOM 6023 C CA . THR A 1 791 ? 29.930 -15.886 17.645 1.00 91.31 791 THR A CA 1
ATOM 6024 C C . THR A 1 791 ? 31.004 -16.654 16.868 1.00 91.31 791 THR A C 1
ATOM 6026 O O . THR A 1 791 ? 31.083 -16.582 15.643 1.00 91.31 791 THR A O 1
ATOM 6029 N N . PRO A 1 792 ? 31.929 -17.365 17.537 1.00 91.88 792 PRO A N 1
ATOM 6030 C CA . PRO A 1 792 ? 32.988 -18.086 16.837 1.00 91.88 792 PRO A CA 1
ATOM 6031 C C . PRO A 1 792 ? 32.520 -19.427 16.252 1.00 91.88 792 PRO A C 1
ATOM 6033 O O . PRO A 1 792 ? 31.877 -20.219 16.941 1.00 91.88 792 PRO A O 1
ATOM 6036 N N . THR A 1 793 ? 32.981 -19.755 15.041 1.00 91.12 793 THR A N 1
ATOM 6037 C CA . THR A 1 793 ? 32.962 -21.117 14.476 1.00 91.12 793 THR A CA 1
ATOM 6038 C C . THR A 1 793 ? 34.353 -21.539 14.008 1.00 91.12 793 THR A C 1
ATOM 6040 O O . THR A 1 793 ? 35.223 -20.709 13.754 1.00 91.12 793 THR A O 1
ATOM 6043 N N . VAL A 1 794 ? 34.597 -22.844 13.886 1.00 90.50 794 VAL A N 1
ATOM 6044 C CA . VAL A 1 794 ? 35.907 -23.362 13.468 1.00 90.50 794 VAL A CA 1
ATOM 6045 C C . VAL A 1 794 ? 35.831 -24.348 12.310 1.00 90.50 794 VAL A C 1
ATOM 6047 O O . VAL A 1 794 ? 34.978 -25.235 12.295 1.00 90.50 794 VAL A O 1
ATOM 6050 N N . ARG A 1 795 ? 36.804 -24.264 11.397 1.00 84.06 795 ARG A N 1
ATOM 6051 C CA . ARG A 1 795 ? 37.110 -25.310 10.411 1.00 84.06 795 ARG A CA 1
ATOM 6052 C C . ARG A 1 795 ? 38.262 -26.168 10.931 1.00 84.06 795 ARG A C 1
ATOM 6054 O O . ARG A 1 795 ? 39.277 -25.636 11.388 1.00 84.06 795 ARG A O 1
ATOM 6061 N N . ARG A 1 796 ? 38.092 -27.490 10.878 1.00 83.31 796 ARG A N 1
ATOM 6062 C CA . ARG A 1 796 ? 39.073 -28.474 11.359 1.00 83.31 796 ARG A CA 1
ATOM 6063 C C . ARG A 1 796 ? 39.641 -29.322 10.242 1.00 83.31 796 ARG A C 1
ATOM 6065 O O . ARG A 1 796 ? 38.847 -29.694 9.351 1.00 83.31 796 ARG A O 1
#

pLDDT: mean 88.5, std 17.02, range [28.19, 98.88]